Protein AF-0000000079072707 (afdb_homodimer)

pLDDT: mean 87.89, std 6.89, range [56.75, 96.81]

Secondary structure (DSSP, 8-state):
-GGG--HHHHHHHHHHHHHHHHHHHHHHHHHHHHHHHHHHT-HHHHHHHHHHHHHHHHHHHHHHHHHHHHHHHHHHHHHHHHHHHHHTBGGG---GGGHHHHHHIIIIIHHHIIIIIIHHHHHHHHHHHHHHHHHHHHHHH-HHHHHHHHHHHHHHHTHHHHHHHHHHHHHHHHHHHHHHHHHHHHHHHHTHHHHHHTT-HHHHHHHHHHHHHHHHHHHHHHHHHHHHHHHHHHIIIIITTHHHHHHHHHHHHTTSS-HHHHHHHHHHHHHHHHHHHHHHHHHHHHHHTHHHHHHHHH--B---------PPP-EEEEEEEEE-SBTTB-SEEEEEEEEETT-EEEEEE-TTSSHHHHHHHHTTSS--SEEEEEETTEEPPGGGEEEE-SS----SSBHHHHHHTT----HHHHHHHHHHTT-HHHHHHH-TTPBP-GGGTTS-HHHHHHHHHHHHHHTT-SEEEEESTTTTS-HHHHHHHHHHHHSSSSEEEEE-S---HHHHTT-SEEEEEETTEEEE--/-GGG--HHHHHHHHHHHHHHHHHHHHHHHHHHHHHHHHHHT-HHHHHHHHHHHHHHHHHHHHHHHHHHHHHHHHHHHHHHHHHHHHHTBGGG---GGGHHHHHHIIIIIHHHIIIIIIHHHHHHHHHHHHHHHHHHHHHHH-HHHHHHHHHHHHHHHTHHHHHHHHHHHHHHHHHHHHHHHHHHHHHHHHTHHHHHHTT-HHHHHHHHHHHHHHHHHHHHHHHHHHHHHHHHHHIIIIITTHHHHHHHHHHHHTTSS-HHHHHHHHHHHHHHHHHHHHHHHHHHHHHHTHHHHHHHHH--B---------PPP-EEEEEEEEE-SBTTB-SEEEEEEEEETT-EEEEEE-TTSSHHHHHHHHTTSS--SEEEEEETTEE--GGGEEEE-SS----SSBHHHHHHTT----HHHHHHHHHHTT-HHHHHHH-TTPBP-GGGTTS-HHHHHHHHHHHHHHTT-SEEEEESTTTTS-HHHHHHHHHHHHSSSSEEEEE-S---HHHHTT-SEEEEEETTEEEE--

Nearest PDB structures (foldseek):
  6v9z-assembly1_B  TM=8.420E-01  e=4.412E-26  Acetivibrio thermocellus ATCC 27405
  8t4h-assembly1_B  TM=8.560E-01  e=9.819E-24  Homo sapiens
  8vpb-assembly1_B  TM=8.560E-01  e=1.028E-23  Acetivibrio thermocellus ATCC 27405
  8vp5-assembly1_B  TM=8.316E-01  e=8.966E-24  Acetivibrio thermocellus ATCC 27405
  8vp1-assembly1_B  TM=7.054E-01  e=1.848E-20  Acetivibrio thermocellus ATCC 27405

Foldseek 3Di:
DVVLFDPVLVVVLLVLLLLLLCLLLLVLLLQLVQVVCVVVVDPVVNVVSVVVSVVVNVVSVVSVVVSVVSLVVRLVSSLVSLVVQCVQWCLVVDDPVCVVVSVCLNPPLSVLCSPQPSSLVSVLSSLVSNLVSLLVLLVVQPVVLLVVLQVLLVVLLCLCVVLVVVLVVLVVQLVVLVVVLVVLVVVCVVCVVVCVVVVPVVVSVVVSVVSVVSNVVSVVVSVVSVVVSVVSSCCSLPVCSVVSVVVLVVCCVVPVGPPSSSSSSSSSSNVNSVSSVSNVSSVVSNVVSVVSVVVSVPIGGDDDDPPDDPDDFAKKWWAQFWADPDPVDILAGGEIDIFGFQAFEEEEEDPPSCPVVVVCCQLVVDPTPDTAMDTVNHHHDNLLEAEQEQQFDADQFFLLCLQQVPDDDDPVLLQVLLVLLPCNVVCVVQNRGHTQHPSNPVDDLLSRRSSSSSNCVSSVHAEYEYEQNCVPDDPVSSVVNLCSVLVDSHHYYYYHDDDDPVSVVSGPWYWYRDNNYIHTPD/DVVLFDPVLVVVLLVLLLLLLCLLLLVLLLQLVQVVCVVVVDPVVNVVSVVVSVVVNVVSVVSVVVSVVSLVVRLVSSLVSLVVQCVQWCLVVDDPVCVVVSVCLNPPLSVLCSPQPSSLVSVLSSLVSNLVSLLVLLVVQPVVLLVVLQVLLVVLLCLCVVLVVVLVVLVVQLVVLVVVLVVLVVVCVVCVVVCVVVVPVVVSVVVSVVSVVSNVVSVVVSVVSVVVSVVSSCCSNPVCSVVSLVVLVVCVVVPVGPPSSSSSSSSSSNSNSVSSVSNVSSVVSNVVSVVSVVVSVPIGGDDDDPPDDQDDFAKKWWAQFWADPDPVDILAGGEIDIFGFQAFEEEEEDPPSCPVVVVCCQLVVDPTPDTAMDTVNHHHDNLLEAEQEQQFDADQFFLLCLQQVPPDDDPVLLQVLLVLLPCNVVCVVQNRHHTQHPSNPVDDLLSRRSSSSSNCSSSVHAEYEYEQNCVVDDPVSSVVNLCSVLVDSHHYYYYHDDDDPVSVVSGPWYWYRDNNYIHTPD

Solvent-accessible surface area (backbone atoms only — not comparable to full-atom values): 53020 Å² total; per-residue (Å²): 119,69,89,39,54,59,64,70,50,48,52,52,28,50,52,29,23,44,59,38,11,45,48,57,29,48,51,39,51,51,55,18,49,52,47,44,42,51,73,64,63,44,66,70,60,41,56,52,49,41,51,54,51,29,54,53,39,42,52,44,43,52,41,41,35,51,25,49,44,39,43,40,50,41,51,32,50,29,51,48,45,48,55,54,47,43,69,46,17,48,63,42,71,51,54,83,85,44,44,63,57,53,50,45,38,65,59,50,50,47,47,42,37,45,59,34,36,58,50,35,52,48,50,48,49,16,49,51,38,24,45,56,40,28,51,49,55,15,45,73,56,36,55,69,62,36,50,48,39,47,57,47,37,55,58,25,68,50,43,56,66,72,46,42,64,60,41,50,54,31,48,50,50,21,51,52,32,41,47,53,39,48,54,50,49,49,40,46,37,75,34,32,67,58,36,59,35,68,67,32,52,69,54,49,47,54,56,44,46,54,43,44,50,49,22,37,49,31,44,37,53,28,52,42,50,49,39,50,40,50,36,54,28,44,42,36,50,62,21,52,44,43,53,50,50,46,54,48,44,51,34,35,59,73,62,76,41,52,69,27,36,47,47,27,28,54,56,26,44,58,50,49,46,51,46,54,52,48,50,52,52,44,51,50,38,34,57,69,32,43,67,56,52,52,52,63,67,65,51,46,73,55,80,74,72,72,88,65,77,86,73,85,76,53,38,38,39,35,44,47,26,22,33,45,96,42,95,89,48,63,39,32,49,59,28,63,48,78,46,50,69,53,37,28,36,39,39,35,60,57,87,87,40,35,67,70,57,50,52,34,37,72,49,51,77,38,81,57,78,36,56,52,56,28,39,69,84,32,74,57,57,48,62,44,47,29,68,37,44,58,69,64,78,55,47,64,37,28,45,48,40,58,47,44,59,75,54,91,72,57,67,67,54,53,53,51,21,31,43,65,37,66,38,49,67,56,40,73,72,58,40,53,75,32,70,36,39,65,78,33,69,84,45,53,77,65,53,46,50,27,46,42,46,14,26,33,54,59,68,61,40,51,31,39,38,29,46,38,53,47,72,88,45,56,71,69,61,29,51,53,52,48,51,47,56,67,70,38,80,38,17,32,41,34,38,54,86,83,71,53,76,75,62,53,68,69,40,68,32,33,35,34,40,53,93,22,28,71,42,79,72,81,119,67,87,40,54,58,65,70,50,48,52,52,28,51,54,29,23,44,59,38,11,44,48,56,28,48,50,38,50,51,55,17,49,52,48,44,41,50,74,64,62,44,66,71,61,42,56,53,50,41,50,53,51,28,53,52,40,41,53,44,43,51,42,40,34,51,26,48,46,39,43,40,50,41,50,32,50,29,52,46,45,48,55,53,48,43,68,46,17,49,64,41,71,52,55,82,84,43,44,63,56,53,50,43,38,64,61,49,50,46,47,43,38,44,59,33,35,58,51,35,52,48,50,49,50,16,46,50,39,26,44,55,42,28,51,50,54,16,46,74,56,35,54,70,60,38,50,49,38,49,55,47,37,54,59,26,68,50,43,58,66,73,46,43,62,60,41,50,53,30,47,50,50,20,52,53,31,43,48,52,38,52,52,51,49,51,39,44,38,74,33,30,67,60,35,59,34,67,68,32,51,70,55,50,47,55,58,45,47,55,42,44,49,50,22,36,50,32,44,34,54,29,52,43,52,49,39,51,42,50,36,54,26,44,43,35,49,62,21,51,45,44,53,50,50,45,54,47,44,52,35,35,60,72,63,78,41,53,69,26,36,46,49,27,29,54,56,27,43,59,50,50,46,52,46,53,52,47,50,50,50,44,52,51,36,34,57,69,33,44,67,55,50,50,53,61,67,64,51,46,74,56,81,75,72,71,90,64,76,85,74,86,76,52,37,38,40,34,45,47,28,23,33,44,96,42,94,87,49,64,41,32,49,59,30,65,48,78,45,49,69,53,37,28,36,38,39,34,60,59,89,86,41,37,67,69,57,51,52,34,37,72,48,51,77,37,80,58,77,36,57,50,56,28,37,69,84,33,74,58,58,49,61,45,48,28,68,37,43,58,70,68,78,54,47,64,37,29,47,46,41,58,48,45,58,75,55,90,72,57,68,67,53,52,52,49,20,31,43,66,38,66,38,48,67,56,42,73,71,59,40,53,76,33,70,36,40,65,79,34,69,84,44,52,76,66,54,45,50,26,46,41,45,14,25,33,53,58,68,61,39,51,31,39,38,29,47,38,53,45,72,88,46,56,72,68,60,30,49,53,53,47,51,46,56,68,70,38,81,39,16,33,42,33,37,55,87,83,73,52,75,75,61,53,68,68,40,68,33,35,34,34,40,52,92,22,28,72,41,80,73,81

Radius of gyration: 37.36 Å; Cα contacts (8 Å, |Δi|>4): 1567; chains: 2; bounding box: 76×110×75 Å

Sequence (1044 aa):
MKKFIDLKWFSLSIILSCLSGLSLSFSTWSYSEIFALITGKSIPNTVRMIIVITVLQILLVIVEYLNNRVINRNVALFNQEVREYLMQTDFVKTGEKEISNRISFINNDLNLIEEKYFRQLFSLVSTVVKIVGIVTIALINSVVLTLVFVAFASLSSLIPSLFSKKTANQSSNWSKSTGSYVTFMSDLLKNINTVLNYNVLSLFVKKGSKVIKNSVENKRERDDTIAKSDFYVDLLAYSLDFLPIGIGIIMVIQGHIALASFVAVQYSSAWIVNSFFSINSIRNQIAATKPMTAKLLSFKPLTTKQDEAPVKFKQLNMYNVTFGYQADSPVLNNVSLCVNKGDKILLTGKSGEGKSTLLKVLMGKLSPQKGRVLVNDQAVETQIFSEVQQSSQIFNVTLRFNLTLGKQFDQKQIVAAAQQAGLTNYLQKHGLDTVIEENGHNLSGGERKRIELARAFLFQREILVVDEGTASLDPQTAEQIHNVFLNSPLTVIEIDHHISSTTMKKFTHHFDLENGKLVNIFMKKFIDLKWFSLSIILSCLSGLSLSFSTWSYSEIFALITGKSIPNTVRMIIVITVLQILLVIVEYLNNRVINRNVALFNQEVREYLMQTDFVKTGEKEISNRISFINNDLNLIEEKYFRQLFSLVSTVVKIVGIVTIALINSVVLTLVFVAFASLSSLIPSLFSKKTANQSSNWSKSTGSYVTFMSDLLKNINTVLNYNVLSLFVKKGSKVIKNSVENKRERDDTIAKSDFYVDLLAYSLDFLPIGIGIIMVIQGHIALASFVAVQYSSAWIVNSFFSINSIRNQIAATKPMTAKLLSFKPLTTKQDEAPVKFKQLNMYNVTFGYQADSPVLNNVSLCVNKGDKILLTGKSGEGKSTLLKVLMGKLSPQKGRVLVNDQAVETQIFSEVQQSSQIFNVTLRFNLTLGKQFDQKQIVAAAQQAGLTNYLQKHGLDTVIEENGHNLSGGERKRIELARAFLFQREILVVDEGTASLDPQTAEQIHNVFLNSPLTVIEIDHHISSTTMKKFTHHFDLENGKLVNIF

Structure (mmCIF, N/CA/C/O backbone):
data_AF-0000000079072707-model_v1
#
loop_
_entity.id
_entity.type
_entity.pdbx_description
1 polymer 'ABC transporter ATP-binding protein'
#
loop_
_atom_site.group_PDB
_atom_site.id
_atom_site.type_symbol
_atom_site.label_atom_id
_atom_site.label_alt_id
_atom_site.label_comp_id
_atom_site.label_asym_id
_atom_site.label_entity_id
_atom_site.label_seq_id
_atom_site.pdbx_PDB_ins_code
_atom_site.Cartn_x
_atom_site.Cartn_y
_atom_site.Cartn_z
_atom_site.occupancy
_atom_site.B_iso_or_equiv
_atom_site.auth_seq_id
_atom_site.auth_comp_id
_atom_site.auth_asym_id
_atom_site.auth_atom_id
_atom_site.pdbx_PDB_model_num
ATOM 1 N N . MET A 1 1 ? -20.938 -12.906 7.215 1 80.88 1 MET A N 1
ATOM 2 C CA . MET A 1 1 ? -20.656 -12.523 5.836 1 80.88 1 MET A CA 1
ATOM 3 C C . MET A 1 1 ? -21.797 -12.906 4.91 1 80.88 1 MET A C 1
ATOM 5 O O . MET A 1 1 ? -21.875 -12.422 3.781 1 80.88 1 MET A O 1
ATOM 9 N N . LYS A 1 2 ? -22.812 -13.727 5.438 1 83.31 2 LYS A N 1
ATOM 10 C CA . LYS A 1 2 ? -23.953 -14.234 4.676 1 83.31 2 LYS A CA 1
ATOM 11 C C . LYS A 1 2 ? -24.875 -13.102 4.262 1 83.31 2 LYS A C 1
ATOM 13 O O . LYS A 1 2 ? -25.531 -13.172 3.217 1 83.31 2 LYS A O 1
ATOM 18 N N . LYS A 1 3 ? -24.906 -12.055 5.027 1 86.44 3 LYS A N 1
ATOM 19 C CA . LYS A 1 3 ? -25.812 -10.945 4.75 1 86.44 3 LYS A CA 1
ATOM 20 C C . LYS A 1 3 ? -25.438 -10.234 3.457 1 86.44 3 LYS A C 1
ATOM 22 O O . LYS A 1 3 ? -26.266 -9.562 2.84 1 86.44 3 LYS A O 1
ATOM 27 N N . PHE A 1 4 ? -24.203 -10.445 3.031 1 91.12 4 PHE A N 1
ATOM 28 C CA . PHE A 1 4 ? -23.734 -9.703 1.868 1 91.12 4 PHE A CA 1
ATOM 29 C C . PHE A 1 4 ? -23.781 -10.57 0.617 1 91.12 4 PHE A C 1
ATOM 31 O O . PHE A 1 4 ? -23.375 -10.141 -0.462 1 91.12 4 PHE A O 1
ATOM 38 N N . ILE A 1 5 ? -24.281 -11.781 0.823 1 91.5 5 ILE A N 1
ATOM 39 C CA . ILE A 1 5 ? -24.234 -12.75 -0.272 1 91.5 5 ILE A CA 1
ATOM 40 C C . ILE A 1 5 ? -25.594 -12.836 -0.944 1 91.5 5 ILE A C 1
ATOM 42 O O . ILE A 1 5 ? -26.625 -12.914 -0.267 1 91.5 5 ILE A O 1
ATOM 46 N N . ASP A 1 6 ? -25.578 -12.727 -2.279 1 90.81 6 ASP A N 1
ATOM 47 C CA . ASP A 1 6 ? -26.781 -12.992 -3.064 1 90.81 6 ASP A CA 1
ATOM 48 C C . ASP A 1 6 ? -27 -14.5 -3.232 1 90.81 6 ASP A C 1
ATOM 50 O O . ASP A 1 6 ? -26.219 -15.18 -3.896 1 90.81 6 ASP A O 1
ATOM 54 N N . LEU A 1 7 ? -28.062 -15.031 -2.834 1 90.69 7 LEU A N 1
ATOM 55 C CA . LEU A 1 7 ? -28.297 -16.469 -2.748 1 90.69 7 LEU A CA 1
ATOM 56 C C . LEU A 1 7 ? -28.438 -17.078 -4.141 1 90.69 7 LEU A C 1
ATOM 58 O O . LEU A 1 7 ? -27.953 -18.188 -4.383 1 90.69 7 LEU A O 1
ATOM 62 N N . LYS A 1 8 ? -29.109 -16.391 -5.02 1 92.38 8 LYS A N 1
ATOM 63 C CA . LYS A 1 8 ? -29.328 -16.922 -6.363 1 92.38 8 LYS A CA 1
ATOM 64 C C . LYS A 1 8 ? -28 -17.125 -7.098 1 92.38 8 LYS A C 1
ATOM 66 O O . LYS A 1 8 ? -27.688 -18.234 -7.543 1 92.38 8 LYS A O 1
ATOM 71 N N . TRP A 1 9 ? -27.219 -16.125 -7.137 1 92.25 9 TRP A N 1
ATOM 72 C CA . TRP A 1 9 ? -25.953 -16.188 -7.863 1 92.25 9 TRP A CA 1
ATOM 73 C C . TRP A 1 9 ? -24.938 -17.047 -7.109 1 92.25 9 TRP A C 1
ATOM 75 O O . TRP A 1 9 ? -24.109 -17.703 -7.723 1 92.25 9 TRP A O 1
ATOM 85 N N . PHE A 1 10 ? -25.047 -17.078 -5.816 1 94.19 10 PHE A N 1
ATOM 86 C CA . PHE A 1 10 ? -24.141 -17.891 -5 1 94.19 10 PHE A CA 1
ATOM 87 C C . PHE A 1 10 ? -24.391 -19.375 -5.238 1 94.19 10 PHE A C 1
ATOM 89 O O . PHE A 1 10 ? -23.453 -20.141 -5.43 1 94.19 10 PHE A O 1
ATOM 96 N N . SER A 1 11 ? -25.656 -19.75 -5.277 1 95.06 11 SER A N 1
ATOM 97 C CA . SER A 1 11 ? -26 -21.156 -5.508 1 95.06 11 SER A CA 1
ATOM 98 C C . SER A 1 11 ? -25.594 -21.594 -6.91 1 95.06 11 SER A C 1
ATOM 100 O O . SER A 1 11 ? -25.094 -22.719 -7.094 1 95.06 11 SER A O 1
ATOM 102 N N . LEU A 1 12 ? -25.797 -20.719 -7.844 1 95.38 12 LEU A N 1
ATOM 103 C CA . LEU A 1 12 ? -25.406 -21.047 -9.211 1 95.38 12 LEU A CA 1
ATOM 104 C C . LEU A 1 12 ? -23.891 -21.203 -9.312 1 95.38 12 LEU A C 1
ATOM 106 O O . LEU A 1 12 ? -23.406 -22.078 -10.039 1 95.38 12 LEU A O 1
ATOM 110 N N . SER A 1 13 ? -23.188 -20.422 -8.609 1 95 13 SER A N 1
ATOM 111 C CA . SER A 1 13 ? -21.734 -20.516 -8.617 1 95 13 SER A CA 1
ATOM 112 C C . SER A 1 13 ? -21.266 -21.812 -7.969 1 95 13 SER A C 1
ATOM 114 O O . SER A 1 13 ? -20.281 -22.422 -8.414 1 95 13 SER A O 1
ATOM 116 N N . ILE A 1 14 ? -21.922 -22.234 -6.969 1 95.25 14 ILE A N 1
ATOM 117 C CA . ILE A 1 14 ? -21.562 -23.484 -6.297 1 95.25 14 ILE A CA 1
ATOM 118 C C . ILE A 1 14 ? -21.781 -24.656 -7.246 1 95.25 14 ILE A C 1
ATOM 120 O O . ILE A 1 14 ? -20.922 -25.531 -7.367 1 95.25 14 ILE A O 1
ATOM 124 N N . ILE A 1 15 ? -22.875 -24.625 -7.965 1 95.81 15 ILE A N 1
ATOM 125 C CA . ILE A 1 15 ? -23.203 -25.703 -8.891 1 95.81 15 ILE A CA 1
ATOM 126 C C . ILE A 1 15 ? -22.188 -25.734 -10.031 1 95.81 15 ILE A C 1
ATOM 128 O O . ILE A 1 15 ? -21.656 -26.797 -10.359 1 95.81 15 ILE A O 1
ATOM 132 N N . LEU A 1 16 ? -21.906 -24.625 -10.523 1 95.38 16 LEU A N 1
ATOM 133 C CA . LEU A 1 16 ? -20.969 -24.547 -11.633 1 95.38 16 LEU A CA 1
ATOM 134 C C . LEU A 1 16 ? -19.562 -24.891 -11.164 1 95.38 16 LEU A C 1
ATOM 136 O O . LEU A 1 16 ? -18.766 -25.469 -11.922 1 95.38 16 LEU A O 1
ATOM 140 N N . SER A 1 17 ? -19.281 -24.578 -9.969 1 94.25 17 SER A N 1
ATOM 141 C CA . SER A 1 17 ? -17.969 -24.922 -9.422 1 94.25 17 SER A CA 1
ATOM 142 C C . SER A 1 17 ? -17.828 -26.422 -9.227 1 94.25 17 SER A C 1
ATOM 144 O O . SER A 1 17 ? -16.766 -26.984 -9.453 1 94.25 17 SER A O 1
ATOM 146 N N . CYS A 1 18 ? -18.859 -27.047 -8.844 1 94.75 18 CYS A N 1
ATOM 147 C CA . CYS A 1 18 ? -18.859 -28.5 -8.727 1 94.75 18 CYS A CA 1
ATOM 148 C C . CYS A 1 18 ? -18.672 -29.156 -10.086 1 94.75 18 CYS A C 1
ATOM 150 O O . CYS A 1 18 ? -17.875 -30.094 -10.227 1 94.75 18 CYS A O 1
ATOM 152 N N . LEU A 1 19 ? -19.344 -28.641 -11.055 1 94.06 19 LEU A N 1
ATOM 153 C CA . LEU A 1 19 ? -19.234 -29.188 -12.406 1 94.06 19 LEU A CA 1
ATOM 154 C C . LEU A 1 19 ? -17.828 -28.953 -12.969 1 94.06 19 LEU A C 1
ATOM 156 O O . LEU A 1 19 ? -17.281 -29.812 -13.656 1 94.06 19 LEU A O 1
ATOM 160 N N . SER A 1 20 ? -17.344 -27.828 -12.664 1 91.81 20 SER A N 1
ATOM 161 C CA . SER A 1 20 ? -15.992 -27.516 -13.133 1 91.81 20 SER A CA 1
ATOM 162 C C . SER A 1 20 ? -14.953 -28.391 -12.461 1 91.81 20 SER A C 1
ATOM 164 O O . SER A 1 20 ? -13.891 -28.656 -13.039 1 91.81 20 SER A O 1
ATOM 166 N N . GLY A 1 21 ? -15.242 -28.797 -11.211 1 90.31 21 GLY A N 1
ATOM 167 C CA . GLY A 1 21 ? -14.336 -29.688 -10.5 1 90.31 21 GLY A CA 1
ATOM 168 C C . GLY A 1 21 ? -14.195 -31.047 -11.156 1 90.31 21 GLY A C 1
ATOM 169 O O . GLY A 1 21 ? -13.203 -31.75 -10.938 1 90.31 21 GLY A O 1
ATOM 170 N N . LEU A 1 22 ? -15.055 -31.391 -12.062 1 91.56 22 LEU A N 1
ATOM 171 C CA . LEU A 1 22 ? -15.039 -32.688 -12.727 1 91.56 22 LEU A CA 1
ATOM 172 C C . LEU A 1 22 ? -14.062 -32.688 -13.898 1 91.56 22 LEU A C 1
ATOM 174 O O . LEU A 1 22 ? -13.773 -33.75 -14.461 1 91.56 22 LEU A O 1
ATOM 178 N N . SER A 1 23 ? -13.586 -31.516 -14.164 1 89.06 23 SER A N 1
ATOM 179 C CA . SER A 1 23 ? -12.688 -31.406 -15.312 1 89.06 23 SER A CA 1
ATOM 180 C C . SER A 1 23 ? -11.414 -32.219 -15.094 1 89.06 23 SER A C 1
ATOM 182 O O . SER A 1 23 ? -10.906 -32.844 -16.016 1 89.06 23 SER A O 1
ATOM 184 N N . LEU A 1 24 ? -10.938 -32.219 -13.906 1 86.88 24 LEU A N 1
ATOM 185 C CA . LEU A 1 24 ? -9.695 -32.969 -13.625 1 86.88 24 LEU A CA 1
ATOM 186 C C . LEU A 1 24 ? -9.922 -34.469 -13.68 1 86.88 24 LEU A C 1
ATOM 188 O O . LEU A 1 24 ? -9.086 -35.188 -14.211 1 86.88 24 LEU A O 1
ATOM 192 N N . SER A 1 25 ? -11.016 -34.906 -13.125 1 88.44 25 SER A N 1
ATOM 193 C CA . SER A 1 25 ? -11.367 -36.344 -13.203 1 88.44 25 SER A CA 1
ATOM 194 C C . SER A 1 25 ? -11.523 -36.781 -14.648 1 88.44 25 SER A C 1
ATOM 196 O O . SER A 1 25 ? -11.078 -37.875 -15.016 1 88.44 25 SER A O 1
ATOM 198 N N . PHE A 1 26 ? -12.109 -35.969 -15.375 1 90.06 26 PHE A N 1
ATOM 199 C CA . PHE A 1 26 ? -12.297 -36.281 -16.781 1 90.06 26 PHE A CA 1
ATOM 200 C C . PHE A 1 26 ? -10.953 -36.344 -17.5 1 90.06 26 PHE A C 1
ATOM 202 O O . PHE A 1 26 ? -10.727 -37.219 -18.328 1 90.06 26 PHE A O 1
ATOM 209 N N . SER A 1 27 ? -10.094 -35.438 -17.203 1 86.81 27 SER A N 1
ATOM 210 C CA . SER A 1 27 ? -8.773 -35.438 -17.828 1 86.81 27 SER A CA 1
ATOM 211 C C . SER A 1 27 ? -7.988 -36.688 -17.469 1 86.81 27 SER A C 1
ATOM 213 O O . SER A 1 27 ? -7.32 -37.281 -18.312 1 86.81 27 SER A O 1
ATOM 215 N N . THR A 1 28 ? -8.078 -37.062 -16.25 1 85.62 28 THR A N 1
ATOM 216 C CA . THR A 1 28 ? -7.391 -38.281 -15.805 1 85.62 28 THR A CA 1
ATOM 217 C C . THR A 1 28 ? -7.953 -39.5 -16.5 1 85.62 28 THR A C 1
ATOM 219 O O . THR A 1 28 ? -7.199 -40.344 -16.984 1 85.62 28 THR A O 1
ATOM 222 N N . TRP A 1 29 ? -9.234 -39.531 -16.562 1 87.38 29 TRP A N 1
ATOM 223 C CA . TRP A 1 29 ? -9.891 -40.656 -17.219 1 87.38 29 TRP A CA 1
ATOM 224 C C . TRP A 1 29 ? -9.539 -40.688 -18.703 1 87.38 29 TRP A C 1
ATOM 226 O O . TRP A 1 29 ? -9.258 -41.75 -19.266 1 87.38 29 TRP A O 1
ATOM 236 N N . SER A 1 30 ? -9.586 -39.562 -19.344 1 89.25 30 SER A N 1
ATOM 237 C CA . SER A 1 30 ? -9.281 -39.469 -20.766 1 89.25 30 SER A CA 1
ATOM 238 C C . SER A 1 30 ? -7.855 -39.938 -21.047 1 89.25 30 SER A C 1
ATOM 240 O O . SER A 1 30 ? -7.613 -40.625 -22.047 1 89.25 30 SER A O 1
ATOM 242 N N . TYR A 1 31 ? -6.949 -39.562 -20.156 1 85.25 31 TYR A N 1
ATOM 243 C CA . TYR A 1 31 ? -5.559 -39.969 -20.328 1 85.25 31 TYR A CA 1
ATOM 244 C C . TYR A 1 31 ? -5.41 -41.5 -20.219 1 85.25 31 TYR A C 1
ATOM 246 O O . TYR A 1 31 ? -4.656 -42.094 -20.969 1 85.25 31 TYR A O 1
ATOM 254 N N . SER A 1 32 ? -6.086 -42.094 -19.297 1 86.31 32 SER A N 1
ATOM 255 C CA . SER A 1 32 ? -6.051 -43.531 -19.141 1 86.31 32 SER A CA 1
ATOM 256 C C . SER A 1 32 ? -6.648 -44.219 -20.359 1 86.31 32 SER A C 1
ATOM 258 O O . SER A 1 32 ? -6.133 -45.25 -20.797 1 86.31 32 SER A O 1
ATOM 260 N N . GLU A 1 33 ? -7.703 -43.625 -20.859 1 86.5 33 GLU A N 1
ATOM 261 C CA . GLU A 1 33 ? -8.391 -44.219 -22 1 86.5 33 GLU A CA 1
ATOM 262 C C . GLU A 1 33 ? -7.512 -44.188 -23.234 1 86.5 33 GLU A C 1
ATOM 264 O O . GLU A 1 33 ? -7.598 -45.094 -24.078 1 86.5 33 GLU A O 1
ATOM 269 N N . ILE A 1 34 ? -6.691 -43.25 -23.328 1 85.06 34 ILE A N 1
ATOM 270 C CA . ILE A 1 34 ? -5.773 -43.125 -24.453 1 85.06 34 ILE A CA 1
ATOM 271 C C . ILE A 1 34 ? -4.855 -44.344 -24.516 1 85.06 34 ILE A C 1
ATOM 273 O O . ILE A 1 34 ? -4.629 -44.906 -25.578 1 85.06 34 ILE A O 1
ATOM 277 N N . PHE A 1 35 ? -4.398 -44.812 -23.422 1 84.12 35 PHE A N 1
ATOM 278 C CA . PHE A 1 35 ? -3.477 -45.938 -23.375 1 84.12 35 PHE A CA 1
ATOM 279 C C . PHE A 1 35 ? -4.219 -47.25 -23.562 1 84.12 35 PHE A C 1
ATOM 281 O O . PHE A 1 35 ? -3.66 -48.219 -24.094 1 84.12 35 PHE A O 1
ATOM 288 N N . ALA A 1 36 ? -5.43 -47.219 -23.203 1 85.38 36 ALA A N 1
ATOM 289 C CA . ALA A 1 36 ? -6.25 -48.406 -23.484 1 85.38 36 ALA A CA 1
ATOM 290 C C . ALA A 1 36 ? -6.477 -48.562 -24.984 1 85.38 36 ALA A C 1
ATOM 292 O O . ALA A 1 36 ? -6.512 -49.688 -25.484 1 85.38 36 ALA A O 1
ATOM 293 N N . LEU A 1 37 ? -6.586 -47.438 -25.625 1 87.31 37 LEU A N 1
ATOM 294 C CA . LEU A 1 37 ? -6.789 -47.469 -27.078 1 87.31 37 LEU A CA 1
ATOM 295 C C . LEU A 1 37 ? -5.543 -47.969 -27.781 1 87.31 37 LEU A C 1
ATOM 297 O O . LEU A 1 37 ? -5.645 -48.688 -28.797 1 87.31 37 LEU A O 1
ATOM 301 N N . ILE A 1 38 ? -4.406 -47.688 -27.25 1 84.88 38 ILE A N 1
ATOM 302 C CA . ILE A 1 38 ? -3.148 -48.125 -27.844 1 84.88 38 ILE A CA 1
ATOM 303 C C . ILE A 1 38 ? -3.051 -49.656 -27.75 1 84.88 38 ILE A C 1
ATOM 305 O O . ILE A 1 38 ? -2.617 -50.312 -28.688 1 84.88 38 ILE A O 1
ATOM 309 N N . THR A 1 39 ? -3.486 -50.188 -26.656 1 80 39 THR A N 1
ATOM 310 C CA . THR A 1 39 ? -3.43 -51.625 -26.453 1 80 39 THR A CA 1
ATOM 311 C C . THR A 1 39 ? -4.473 -52.344 -27.312 1 80 39 THR A C 1
ATOM 313 O O . THR A 1 39 ? -4.254 -53.469 -27.766 1 80 39 THR A O 1
ATOM 316 N N . GLY A 1 40 ? -5.59 -51.719 -27.562 1 81.44 40 GLY A N 1
ATOM 317 C CA . GLY A 1 40 ? -6.656 -52.312 -28.344 1 81.44 40 GLY A CA 1
ATOM 318 C C . GLY A 1 40 ? -6.367 -52.344 -29.828 1 81.44 40 GLY A C 1
ATOM 319 O O . GLY A 1 40 ? -6.898 -53.188 -30.562 1 81.44 40 GLY A O 1
ATOM 320 N N . LYS A 1 41 ? -5.566 -51.625 -30.422 1 85.12 41 LYS A N 1
ATOM 321 C CA . LYS A 1 41 ? -5.039 -51.562 -31.781 1 85.12 41 LYS A CA 1
ATOM 322 C C . LYS A 1 41 ? -6.16 -51.375 -32.812 1 85.12 41 LYS A C 1
ATOM 324 O O . LYS A 1 41 ? -6.129 -51.969 -33.875 1 85.12 41 LYS A O 1
ATOM 329 N N . SER A 1 42 ? -7.281 -50.656 -32.406 1 89.25 42 SER A N 1
ATOM 330 C CA . SER A 1 42 ? -8.359 -50.344 -33.344 1 89.25 42 SER A CA 1
ATOM 331 C C . SER A 1 42 ? -8.375 -48.875 -33.719 1 89.25 42 SER A C 1
ATOM 333 O O . SER A 1 42 ? -8.641 -48.031 -32.906 1 89.25 42 SER A O 1
ATOM 335 N N . ILE A 1 43 ? -8.172 -48.594 -35.062 1 90.38 43 ILE A N 1
ATOM 336 C CA . ILE A 1 43 ? -8.055 -47.25 -35.531 1 90.38 43 ILE A CA 1
ATOM 337 C C . ILE A 1 43 ? -9.43 -46.562 -35.5 1 90.38 43 ILE A C 1
ATOM 339 O O . ILE A 1 43 ? -9.578 -45.438 -35 1 90.38 43 ILE A O 1
ATOM 343 N N . PRO A 1 44 ? -10.508 -47.25 -35.969 1 90.5 44 PRO A N 1
ATOM 344 C CA . PRO A 1 44 ? -11.812 -46.594 -35.938 1 90.5 44 PRO A CA 1
ATOM 345 C C . PRO A 1 44 ? -12.289 -46.281 -34.531 1 90.5 44 PRO A C 1
ATOM 347 O O . PRO A 1 44 ? -12.883 -45.219 -34.312 1 90.5 44 PRO A O 1
ATOM 350 N N . ASN A 1 45 ? -12.023 -47.156 -33.656 1 90.94 45 ASN A N 1
ATOM 351 C CA . ASN A 1 45 ? -12.398 -46.875 -32.281 1 90.94 45 ASN A CA 1
ATOM 352 C C . ASN A 1 45 ? -11.594 -45.75 -31.672 1 90.94 45 ASN A C 1
ATOM 354 O O . ASN A 1 45 ? -12.102 -44.969 -30.844 1 90.94 45 ASN A O 1
ATOM 358 N N . THR A 1 46 ? -10.375 -45.656 -32.156 1 92 46 THR A N 1
ATOM 359 C CA . THR A 1 46 ? -9.523 -44.594 -31.672 1 92 46 THR A CA 1
ATOM 360 C C . THR A 1 46 ? -10.055 -43.219 -32.156 1 92 46 THR A C 1
ATOM 362 O O . THR A 1 46 ? -10.164 -42.281 -31.359 1 92 46 THR A O 1
ATOM 365 N N . VAL A 1 47 ? -10.453 -43.125 -33.375 1 92.19 47 VAL A N 1
ATOM 366 C CA . VAL A 1 47 ? -10.961 -41.844 -33.938 1 92.19 47 VAL A CA 1
ATOM 367 C C . VAL A 1 47 ? -12.266 -41.469 -33.25 1 92.19 47 VAL A C 1
ATOM 369 O O . VAL A 1 47 ? -12.469 -40.312 -32.844 1 92.19 47 VAL A O 1
ATOM 372 N N . ARG A 1 48 ? -13.125 -42.438 -33.031 1 92.38 48 ARG A N 1
ATOM 373 C CA . ARG A 1 48 ? -14.406 -42.188 -32.406 1 92.38 48 ARG A CA 1
ATOM 374 C C . ARG A 1 48 ? -14.211 -41.719 -30.969 1 92.38 48 ARG A C 1
ATOM 376 O O . ARG A 1 48 ? -14.836 -40.719 -30.547 1 92.38 48 ARG A O 1
ATOM 383 N N . MET A 1 49 ? -13.359 -42.344 -30.219 1 92.06 49 MET A N 1
ATOM 384 C CA . MET A 1 49 ? -13.148 -42 -28.812 1 92.06 49 MET A CA 1
ATOM 385 C C . MET A 1 49 ? -12.484 -40.656 -28.672 1 92.06 49 MET A C 1
ATOM 387 O O . MET A 1 49 ? -12.797 -39.906 -27.75 1 92.06 49 MET A O 1
ATOM 391 N N . ILE A 1 50 ? -11.609 -40.344 -29.547 1 92.38 50 ILE A N 1
ATOM 392 C CA . ILE A 1 50 ? -10.93 -39.031 -29.484 1 92.38 50 ILE A CA 1
ATOM 393 C C . ILE A 1 50 ? -11.938 -37.906 -29.75 1 92.38 50 ILE A C 1
ATOM 395 O O . ILE A 1 50 ? -11.883 -36.875 -29.109 1 92.38 50 ILE A O 1
ATOM 399 N N . ILE A 1 51 ? -12.82 -38.156 -30.672 1 92.81 51 ILE A N 1
ATOM 400 C CA . ILE A 1 51 ? -13.844 -37.156 -30.969 1 92.81 51 ILE A CA 1
ATOM 401 C C . ILE A 1 51 ? -14.75 -36.969 -29.75 1 92.81 51 ILE A C 1
ATOM 403 O O . ILE A 1 51 ? -15.062 -35.844 -29.375 1 92.81 51 ILE A O 1
ATOM 407 N N . VAL A 1 52 ? -15.156 -38.062 -29.156 1 92.75 52 VAL A N 1
ATOM 408 C CA . VAL A 1 52 ? -16.031 -38 -27.984 1 92.75 52 VAL A CA 1
ATOM 409 C C . VAL A 1 52 ? -15.328 -37.281 -26.844 1 92.75 52 VAL A C 1
ATOM 411 O O . VAL A 1 52 ? -15.922 -36.438 -26.188 1 92.75 52 VAL A O 1
ATOM 414 N N . ILE A 1 53 ? -14.07 -37.562 -26.625 1 93.31 53 ILE A N 1
ATOM 415 C CA . ILE A 1 53 ? -13.305 -36.969 -25.547 1 93.31 53 ILE A CA 1
ATOM 416 C C . ILE A 1 53 ? -13.148 -35.469 -25.828 1 93.31 53 ILE A C 1
ATOM 418 O O . ILE A 1 53 ? -13.281 -34.656 -24.906 1 93.31 53 ILE A O 1
ATOM 422 N N . THR A 1 54 ? -12.906 -35.094 -27.062 1 92.81 54 THR A N 1
ATOM 423 C CA . THR A 1 54 ? -12.727 -33.719 -27.422 1 92.81 54 THR A CA 1
ATOM 424 C C . THR A 1 54 ? -14.023 -32.938 -27.219 1 92.81 54 THR A C 1
ATOM 426 O O . THR A 1 54 ? -14 -31.812 -26.672 1 92.81 54 THR A O 1
ATOM 429 N N . VAL A 1 55 ? -15.133 -33.469 -27.594 1 93.62 55 VAL A N 1
ATOM 430 C CA . VAL A 1 55 ? -16.422 -32.812 -27.453 1 93.62 55 VAL A CA 1
ATOM 431 C C . VAL A 1 55 ? -16.766 -32.656 -25.969 1 93.62 55 VAL A C 1
ATOM 433 O O . VAL A 1 55 ? -17.219 -31.578 -25.562 1 93.62 55 VAL A O 1
ATOM 436 N N . LEU A 1 56 ? -16.516 -33.625 -25.188 1 92.81 56 LEU A N 1
ATOM 437 C CA . LEU A 1 56 ? -16.797 -33.562 -23.75 1 92.81 56 LEU A CA 1
ATOM 438 C C . LEU A 1 56 ? -15.891 -32.531 -23.078 1 92.81 56 LEU A C 1
ATOM 440 O O . LEU A 1 56 ? -16.312 -31.844 -22.156 1 92.81 56 LEU A O 1
ATOM 444 N N . GLN A 1 57 ? -14.656 -32.469 -23.562 1 92.06 57 GLN A N 1
ATOM 445 C CA . GLN A 1 57 ? -13.734 -31.484 -23.016 1 92.06 57 GLN A CA 1
ATOM 446 C C . GLN A 1 57 ? -14.188 -30.078 -23.359 1 92.06 57 GLN A C 1
ATOM 448 O O . GLN A 1 57 ? -14.047 -29.156 -22.547 1 92.06 57 GLN A O 1
ATOM 453 N N . ILE A 1 58 ? -14.68 -29.875 -24.547 1 94.12 58 ILE A N 1
ATOM 454 C CA . ILE A 1 58 ? -15.195 -28.578 -24.938 1 94.12 58 ILE A CA 1
ATOM 455 C C . ILE A 1 58 ? -16.344 -28.172 -24.016 1 94.12 58 ILE A C 1
ATOM 457 O O . ILE A 1 58 ? -16.422 -27.016 -23.578 1 94.12 58 ILE A O 1
ATOM 461 N N . LEU A 1 59 ? -17.203 -29.094 -23.719 1 94.31 59 LEU A N 1
ATOM 462 C CA . LEU A 1 59 ? -18.328 -28.828 -22.828 1 94.31 59 LEU A CA 1
ATOM 463 C C . LEU A 1 59 ? -17.828 -28.422 -21.438 1 94.31 59 LEU A C 1
ATOM 465 O O . LEU A 1 59 ? -18.391 -27.516 -20.812 1 94.31 59 LEU A O 1
ATOM 469 N N . LEU A 1 60 ? -16.844 -29.062 -20.984 1 93.56 60 LEU A N 1
ATOM 470 C CA . LEU A 1 60 ? -16.312 -28.75 -19.656 1 93.56 60 LEU A CA 1
ATOM 471 C C . LEU A 1 60 ? -15.664 -27.375 -19.641 1 93.56 60 LEU A C 1
ATOM 473 O O . LEU A 1 60 ? -15.727 -26.656 -18.625 1 93.56 60 LEU A O 1
ATOM 477 N N . VAL A 1 61 ? -15.055 -27.047 -20.766 1 93.12 61 VAL A N 1
ATOM 478 C CA . VAL A 1 61 ? -14.438 -25.719 -20.875 1 93.12 61 VAL A CA 1
ATOM 479 C C . VAL A 1 61 ? -15.516 -24.641 -20.859 1 93.12 61 VAL A C 1
ATOM 481 O O . VAL A 1 61 ? -15.328 -23.578 -20.281 1 93.12 61 VAL A O 1
ATOM 484 N N . ILE A 1 62 ? -16.609 -24.891 -21.469 1 95 62 ILE A N 1
ATOM 485 C CA . ILE A 1 62 ? -17.734 -23.969 -21.453 1 95 62 ILE A CA 1
ATOM 486 C C . ILE A 1 62 ? -18.266 -23.797 -20.031 1 95 62 ILE A C 1
ATOM 488 O O . ILE A 1 62 ? -18.562 -22.688 -19.594 1 95 62 ILE A O 1
ATOM 492 N N . VAL A 1 63 ? -18.359 -24.906 -19.359 1 94.62 63 VAL A N 1
ATOM 493 C CA . VAL A 1 63 ? -18.812 -24.875 -17.969 1 94.62 63 VAL A CA 1
ATOM 494 C C . VAL A 1 63 ? -17.859 -24.016 -17.141 1 94.62 63 VAL A C 1
ATOM 496 O O . VAL A 1 63 ? -18.297 -23.234 -16.297 1 94.62 63 VAL A O 1
ATOM 499 N N . GLU A 1 64 ? -16.594 -24.188 -17.359 1 93.88 64 GLU A N 1
ATOM 500 C CA . GLU A 1 64 ? -15.586 -23.422 -16.625 1 93.88 64 GLU A CA 1
ATOM 501 C C . GLU A 1 64 ? -15.719 -21.922 -16.922 1 93.88 64 GLU A C 1
ATOM 503 O O . GLU A 1 64 ? -15.586 -21.094 -16.016 1 93.88 64 GLU A O 1
ATOM 508 N N . TYR A 1 65 ? -15.977 -21.625 -18.125 1 93.81 65 TYR A N 1
ATOM 509 C CA . TYR A 1 65 ? -16.172 -20.234 -18.516 1 93.81 65 TYR A CA 1
ATOM 510 C C . TYR A 1 65 ? -17.391 -19.641 -17.828 1 93.81 65 TYR A C 1
ATOM 512 O O . TYR A 1 65 ? -17.328 -18.531 -17.266 1 93.81 65 TYR A O 1
ATOM 520 N N . LEU A 1 66 ? -18.438 -20.344 -17.891 1 95.44 66 LEU A N 1
ATOM 521 C CA . LEU A 1 66 ? -19.656 -19.891 -17.25 1 95.44 66 LEU A CA 1
ATOM 522 C C . LEU A 1 66 ? -19.453 -19.734 -15.742 1 95.44 66 LEU A C 1
ATOM 524 O O . LEU A 1 66 ? -19.969 -18.812 -15.125 1 95.44 66 LEU A O 1
ATOM 528 N N . ASN A 1 67 ? -18.734 -20.672 -15.219 1 94.88 67 ASN A N 1
ATOM 529 C CA . ASN A 1 67 ? -18.422 -20.594 -13.797 1 94.88 67 ASN A CA 1
ATOM 530 C C . ASN A 1 67 ? -17.688 -19.297 -13.453 1 94.88 67 ASN A C 1
ATOM 532 O O . ASN A 1 67 ? -18.047 -18.594 -12.5 1 94.88 67 ASN A O 1
ATOM 536 N N . ASN A 1 68 ? -16.719 -18.922 -14.234 1 94.31 68 ASN A N 1
ATOM 537 C CA . ASN A 1 68 ? -15.953 -17.703 -13.992 1 94.31 68 ASN A CA 1
ATOM 538 C C . ASN A 1 68 ? -16.812 -16.453 -14.133 1 94.31 68 ASN A C 1
ATOM 540 O O . ASN A 1 68 ? -16.688 -15.516 -13.352 1 94.31 68 ASN A O 1
ATOM 544 N N . ARG A 1 69 ? -17.672 -16.5 -15.078 1 94.19 69 ARG A N 1
ATOM 545 C CA . ARG A 1 69 ? -18.547 -15.367 -15.312 1 94.19 69 ARG A CA 1
ATOM 546 C C . ARG A 1 69 ? -19.5 -15.164 -14.141 1 94.19 69 ARG A C 1
ATOM 548 O O . ARG A 1 69 ? -19.734 -14.039 -13.703 1 94.19 69 ARG A O 1
ATOM 555 N N . VAL A 1 70 ? -20.016 -16.219 -13.688 1 95.62 70 VAL A N 1
ATOM 556 C CA . VAL A 1 70 ? -20.984 -16.141 -12.602 1 95.62 70 VAL A CA 1
ATOM 557 C C . VAL A 1 70 ? -20.281 -15.75 -11.305 1 95.62 70 VAL A C 1
ATOM 559 O O . VAL A 1 70 ? -20.812 -15 -10.492 1 95.62 70 VAL A O 1
ATOM 562 N N . ILE A 1 71 ? -19.094 -16.266 -11.086 1 95.25 71 ILE A N 1
ATOM 563 C CA . ILE A 1 71 ? -18.312 -15.906 -9.906 1 95.25 71 ILE A CA 1
ATOM 564 C C . ILE A 1 71 ? -18.016 -14.406 -9.922 1 95.25 71 ILE A C 1
ATOM 566 O O . ILE A 1 71 ? -18.156 -13.727 -8.906 1 95.25 71 ILE A O 1
ATOM 570 N N . ASN A 1 72 ? -17.672 -13.898 -11.117 1 94.81 72 ASN A N 1
ATOM 571 C CA . ASN A 1 72 ? -17.422 -12.469 -11.25 1 94.81 72 ASN A CA 1
ATOM 572 C C . ASN A 1 72 ? -18.641 -11.641 -10.867 1 94.81 72 ASN A C 1
ATOM 574 O O . ASN A 1 72 ? -18.516 -10.609 -10.219 1 94.81 72 ASN A O 1
ATOM 578 N N . ARG A 1 73 ? -19.734 -12.102 -11.328 1 94.94 73 ARG A N 1
ATOM 579 C CA . ARG A 1 73 ? -20.984 -11.414 -10.992 1 94.94 73 ARG A CA 1
ATOM 580 C C . ARG A 1 73 ? -21.234 -11.461 -9.484 1 94.94 73 ARG A C 1
ATOM 582 O O . ARG A 1 73 ? -21.641 -10.461 -8.891 1 94.94 73 ARG A O 1
ATOM 589 N N . ASN A 1 74 ? -21.031 -12.586 -8.922 1 94.25 74 ASN A N 1
ATOM 590 C CA . ASN A 1 74 ? -21.203 -12.734 -7.48 1 94.25 74 ASN A CA 1
ATOM 591 C C . ASN A 1 74 ? -20.266 -11.82 -6.699 1 94.25 74 ASN A C 1
ATOM 593 O O . ASN A 1 74 ? -20.656 -11.227 -5.695 1 94.25 74 ASN A O 1
ATOM 597 N N . VAL A 1 75 ? -19.078 -11.758 -7.129 1 94.06 75 VAL A N 1
ATOM 598 C CA . VAL A 1 75 ? -18.078 -10.914 -6.465 1 94.06 75 VAL A CA 1
ATOM 599 C C . VAL A 1 75 ? -18.484 -9.445 -6.582 1 94.06 75 VAL A C 1
ATOM 601 O O . VAL A 1 75 ? -18.359 -8.68 -5.625 1 94.06 75 VAL A O 1
ATOM 604 N N . ALA A 1 76 ? -18.969 -9.078 -7.762 1 94.06 76 ALA A N 1
ATOM 605 C CA . ALA A 1 76 ? -19.422 -7.711 -7.984 1 94.06 76 ALA A CA 1
ATOM 606 C C . ALA A 1 76 ? -20.562 -7.344 -7.035 1 94.06 76 ALA A C 1
ATOM 608 O O . ALA A 1 76 ? -20.547 -6.273 -6.426 1 94.06 76 ALA A O 1
ATOM 609 N N . LEU A 1 77 ? -21.469 -8.219 -6.906 1 94.25 77 LEU A N 1
ATOM 610 C CA . LEU A 1 77 ? -22.625 -7.973 -6.039 1 94.25 77 LEU A CA 1
ATOM 611 C C . LEU A 1 77 ? -22.188 -7.918 -4.574 1 94.25 77 LEU A C 1
ATOM 613 O O . LEU A 1 77 ? -22.688 -7.086 -3.811 1 94.25 77 LEU A O 1
ATOM 617 N N . PHE A 1 78 ? -21.312 -8.742 -4.234 1 94.12 78 PHE A N 1
ATOM 618 C CA . PHE A 1 78 ? -20.781 -8.773 -2.875 1 94.12 78 PHE A CA 1
ATOM 619 C C . PHE A 1 78 ? -20.094 -7.457 -2.537 1 94.12 78 PHE A C 1
ATOM 621 O O . PHE A 1 78 ? -20.328 -6.875 -1.479 1 94.12 78 PHE A O 1
ATOM 628 N N . ASN A 1 79 ? -19.234 -7.078 -3.428 1 93.94 79 ASN A N 1
ATOM 629 C CA . ASN A 1 79 ? -18.484 -5.836 -3.242 1 93.94 79 ASN A CA 1
ATOM 630 C C . ASN A 1 79 ? -19.422 -4.637 -3.119 1 93.94 79 ASN A C 1
ATOM 632 O O . ASN A 1 79 ? -19.219 -3.775 -2.264 1 93.94 79 ASN A O 1
ATOM 636 N N . GLN A 1 80 ? -20.406 -4.598 -3.98 1 94.06 80 GLN A N 1
ATOM 637 C CA . GLN A 1 80 ? -21.391 -3.508 -3.951 1 94.06 80 GLN A CA 1
ATOM 638 C C . GLN A 1 80 ? -22.125 -3.467 -2.617 1 94.06 80 GLN A C 1
ATOM 640 O O . GLN A 1 80 ? -22.266 -2.402 -2.014 1 94.06 80 GLN A O 1
ATOM 645 N N . GLU A 1 81 ? -22.594 -4.559 -2.152 1 93.94 81 GLU A N 1
ATOM 646 C CA . GLU A 1 81 ? -23.344 -4.645 -0.91 1 93.94 81 GLU A CA 1
ATOM 647 C C . GLU A 1 81 ? -22.5 -4.234 0.288 1 93.94 81 GLU A C 1
ATOM 649 O O . GLU A 1 81 ? -22.969 -3.525 1.18 1 93.94 81 GLU A O 1
ATOM 654 N N . VAL A 1 82 ? -21.281 -4.68 0.32 1 94.81 82 VAL A N 1
ATOM 655 C CA . VAL A 1 82 ? -20.391 -4.391 1.44 1 94.81 82 VAL A CA 1
ATOM 656 C C . VAL A 1 82 ? -20.078 -2.896 1.479 1 94.81 82 VAL A C 1
ATOM 658 O O . VAL A 1 82 ? -20.125 -2.271 2.541 1 94.81 82 VAL A O 1
ATOM 661 N N . ARG A 1 83 ? -19.75 -2.354 0.35 1 95 83 ARG A N 1
ATOM 662 C CA . ARG A 1 83 ? -19.406 -0.938 0.287 1 95 83 ARG A CA 1
ATOM 663 C C . ARG A 1 83 ? -20.578 -0.06 0.677 1 95 83 ARG A C 1
ATOM 665 O O . ARG A 1 83 ? -20.422 0.936 1.386 1 95 83 ARG A O 1
ATOM 672 N N . GLU A 1 84 ? -21.719 -0.396 0.222 1 93.62 84 GLU A N 1
ATOM 673 C CA . GLU A 1 84 ? -22.922 0.347 0.587 1 93.62 84 GLU A CA 1
ATOM 674 C C . GLU A 1 84 ? -23.219 0.217 2.078 1 93.62 84 GLU A C 1
ATOM 676 O O . GLU A 1 84 ? -23.641 1.184 2.719 1 93.62 84 GLU A O 1
ATOM 681 N N . TYR A 1 85 ? -23.031 -0.924 2.562 1 93.62 85 TYR A N 1
ATOM 682 C CA . TYR A 1 85 ? -23.219 -1.167 3.986 1 93.62 85 TYR A CA 1
ATOM 683 C C . TYR A 1 85 ? -22.266 -0.313 4.82 1 93.62 85 TYR A C 1
ATOM 685 O O . TYR A 1 85 ? -22.688 0.297 5.809 1 93.62 85 TYR A O 1
ATOM 693 N N . LEU A 1 86 ? -21.031 -0.255 4.422 1 94.12 86 LEU A N 1
ATOM 694 C CA . LEU A 1 86 ? -20.016 0.489 5.168 1 94.12 86 LEU A CA 1
ATOM 695 C C . LEU A 1 86 ? -20.375 1.972 5.227 1 94.12 86 LEU A C 1
ATOM 697 O O . LEU A 1 86 ? -20.078 2.643 6.219 1 94.12 86 LEU A O 1
ATOM 701 N N . MET A 1 87 ? -20.984 2.463 4.227 1 93.44 87 MET A N 1
ATOM 702 C CA . MET A 1 87 ? -21.375 3.869 4.199 1 93.44 87 MET A CA 1
ATOM 703 C C . MET A 1 87 ? -22.484 4.152 5.211 1 93.44 87 MET A C 1
ATOM 705 O O . MET A 1 87 ? -22.672 5.301 5.617 1 93.44 87 MET A O 1
ATOM 709 N N . GLN A 1 88 ? -23.125 3.135 5.602 1 92.19 88 GLN A N 1
ATOM 710 C CA . GLN A 1 88 ? -24.25 3.312 6.5 1 92.19 88 GLN A CA 1
ATOM 711 C C . GLN A 1 88 ? -23.906 2.871 7.918 1 92.19 88 GLN A C 1
ATOM 713 O O . GLN A 1 88 ? -24.797 2.756 8.773 1 92.19 88 GLN A O 1
ATOM 718 N N . THR A 1 89 ? -22.734 2.605 8.172 1 93.06 89 THR A N 1
ATOM 719 C CA . THR A 1 89 ? -22.297 2.131 9.484 1 93.06 89 THR A CA 1
ATOM 720 C C . THR A 1 89 ? -21.375 3.145 10.148 1 93.06 89 THR A C 1
ATOM 722 O O . THR A 1 89 ? -21.094 4.199 9.578 1 93.06 89 THR A O 1
ATOM 725 N N . ASP A 1 90 ? -20.953 2.869 11.375 1 92.12 90 ASP A N 1
ATOM 726 C CA . ASP A 1 90 ? -20.078 3.756 12.125 1 92.12 90 ASP A CA 1
ATOM 727 C C . ASP A 1 90 ? -18.672 3.77 11.531 1 92.12 90 ASP A C 1
ATOM 729 O O . ASP A 1 90 ? -17.766 4.441 12.055 1 92.12 90 ASP A O 1
ATOM 733 N N . PHE A 1 91 ? -18.562 3.107 10.453 1 92.44 91 PHE A N 1
ATOM 734 C CA . PHE A 1 91 ? -17.328 3.168 9.695 1 92.44 91 PHE A CA 1
ATOM 735 C C . PHE A 1 91 ? -17 4.605 9.297 1 92.44 91 PHE A C 1
ATOM 737 O O . PHE A 1 91 ? -15.836 5.004 9.281 1 92.44 91 PHE A O 1
ATOM 744 N N . VAL A 1 92 ? -18.047 5.328 9.062 1 91.38 92 VAL A N 1
ATOM 745 C CA . VAL A 1 92 ? -17.844 6.68 8.539 1 91.38 92 VAL A CA 1
ATOM 746 C C . VAL A 1 92 ? -17.484 7.625 9.68 1 91.38 92 VAL A C 1
ATOM 748 O O . VAL A 1 92 ? -16.906 8.695 9.445 1 91.38 92 VAL A O 1
ATOM 751 N N . LYS A 1 93 ? -17.797 7.215 10.867 1 87.56 93 LYS A N 1
ATOM 752 C CA . LYS A 1 93 ? -17.438 8.039 12.023 1 87.56 93 LYS A CA 1
ATOM 753 C C . LYS A 1 93 ? -15.977 7.844 12.398 1 87.56 93 LYS A C 1
ATOM 755 O O . LYS A 1 93 ? -15.625 6.895 13.102 1 87.56 93 LYS A O 1
ATOM 760 N N . THR A 1 94 ? -15.062 8.578 11.75 1 82.56 94 THR A N 1
ATOM 761 C CA . THR A 1 94 ? -13.633 8.406 11.984 1 82.56 94 THR A CA 1
ATOM 762 C C . THR A 1 94 ? -12.953 9.758 12.188 1 82.56 94 THR A C 1
ATOM 764 O O . THR A 1 94 ? -13.484 10.797 11.781 1 82.56 94 THR A O 1
ATOM 767 N N . GLY A 1 95 ? -11.898 9.75 12.984 1 75.94 95 GLY A N 1
ATOM 768 C CA . GLY A 1 95 ? -11.094 10.945 13.133 1 75.94 95 GLY A CA 1
ATOM 769 C C . GLY A 1 95 ? -10.172 11.195 11.945 1 75.94 95 GLY A C 1
ATOM 770 O O . GLY A 1 95 ? -9.953 10.305 11.133 1 75.94 95 GLY A O 1
ATOM 771 N N . GLU A 1 96 ? -9.688 12.367 11.82 1 72.88 96 GLU A N 1
ATOM 772 C CA . GLU A 1 96 ? -8.852 12.789 10.703 1 72.88 96 GLU A CA 1
ATOM 773 C C . GLU A 1 96 ? -7.613 11.898 10.578 1 72.88 96 GLU A C 1
ATOM 775 O O . GLU A 1 96 ? -7.184 11.586 9.469 1 72.88 96 GLU A O 1
ATOM 780 N N . LYS A 1 97 ? -7.191 11.391 11.664 1 66.62 97 LYS A N 1
ATOM 781 C CA . LYS A 1 97 ? -5.961 10.609 11.68 1 66.62 97 LYS A CA 1
ATOM 782 C C . LYS A 1 97 ? -6.207 9.188 11.188 1 66.62 97 LYS A C 1
ATOM 784 O O . LYS A 1 97 ? -5.277 8.5 10.758 1 66.62 97 LYS A O 1
ATOM 789 N N . GLU A 1 98 ? -7.473 8.844 11.227 1 80.69 98 GLU A N 1
ATOM 790 C CA . GLU A 1 98 ? -7.793 7.461 10.883 1 80.69 98 GLU A CA 1
ATOM 791 C C . GLU A 1 98 ? -8.383 7.367 9.477 1 80.69 98 GLU A C 1
ATOM 793 O O . GLU A 1 98 ? -8.766 6.281 9.031 1 80.69 98 GLU A O 1
ATOM 798 N N . ILE A 1 99 ? -8.492 8.469 8.789 1 83.88 99 ILE A N 1
ATOM 799 C CA . ILE A 1 99 ? -9.109 8.5 7.469 1 83.88 99 ILE A CA 1
ATOM 800 C C . ILE A 1 99 ? -8.289 7.637 6.508 1 83.88 99 ILE A C 1
ATOM 802 O O . ILE A 1 99 ? -8.859 6.855 5.734 1 83.88 99 ILE A O 1
ATOM 806 N N . SER A 1 100 ? -7.012 7.77 6.641 1 77.88 100 SER A N 1
ATOM 807 C CA . SER A 1 100 ? -6.141 6.984 5.777 1 77.88 100 SER A CA 1
ATOM 808 C C . SER A 1 100 ? -6.336 5.488 6.004 1 77.88 100 SER A C 1
ATOM 810 O O . SER A 1 100 ? -6.34 4.707 5.051 1 77.88 100 SER A O 1
ATOM 812 N N . ASN A 1 101 ? -6.535 5.145 7.242 1 82.19 101 ASN A N 1
ATOM 813 C CA . ASN A 1 101 ? -6.762 3.744 7.582 1 82.19 101 ASN A CA 1
ATOM 814 C C . ASN A 1 101 ? -8.086 3.236 7.012 1 82.19 101 ASN A C 1
ATOM 816 O O . ASN A 1 101 ? -8.172 2.098 6.551 1 82.19 101 ASN A O 1
ATOM 820 N N . ARG A 1 102 ? -9.094 4.062 7.102 1 89.12 102 ARG A N 1
ATOM 821 C CA . ARG A 1 102 ? -10.398 3.688 6.566 1 89.12 102 ARG A CA 1
ATOM 822 C C . ARG A 1 102 ? -10.344 3.527 5.051 1 89.12 102 ARG A C 1
ATOM 824 O O . ARG A 1 102 ? -10.953 2.609 4.5 1 89.12 102 ARG A O 1
ATOM 831 N N . ILE A 1 103 ? -9.633 4.398 4.449 1 87.62 103 ILE A N 1
ATOM 832 C CA . ILE A 1 103 ? -9.492 4.34 3 1 87.62 103 ILE A CA 1
ATOM 833 C C . ILE A 1 103 ? -8.727 3.08 2.605 1 87.62 103 ILE A C 1
ATOM 835 O O . ILE A 1 103 ? -9.094 2.395 1.648 1 87.62 103 ILE A O 1
ATOM 839 N N . SER A 1 104 ? -7.664 2.82 3.355 1 81.12 104 SER A N 1
ATOM 840 C CA . SER A 1 104 ? -6.906 1.595 3.123 1 81.12 104 SER A CA 1
ATOM 841 C C . SER A 1 104 ? -7.785 0.36 3.295 1 81.12 104 SER A C 1
ATOM 843 O O . SER A 1 104 ? -7.645 -0.616 2.557 1 81.12 104 SER A O 1
ATOM 845 N N . PHE A 1 105 ? -8.656 0.402 4.211 1 88.38 105 PHE A N 1
ATOM 846 C CA . PHE A 1 105 ? -9.562 -0.718 4.449 1 88.38 105 PHE A CA 1
ATOM 847 C C . PHE A 1 105 ? -10.469 -0.948 3.244 1 88.38 105 PHE A C 1
ATOM 849 O O . PHE A 1 105 ? -10.633 -2.084 2.797 1 88.38 105 PHE A O 1
ATOM 856 N N . ILE A 1 106 ? -11.008 0.076 2.697 1 90.75 106 ILE A N 1
ATOM 857 C CA . ILE A 1 106 ? -11.977 -0.05 1.612 1 90.75 106 ILE A CA 1
ATOM 858 C C . ILE A 1 106 ? -11.258 -0.459 0.327 1 90.75 106 ILE A C 1
ATOM 860 O O . ILE A 1 106 ? -11.82 -1.186 -0.498 1 90.75 106 ILE A O 1
ATOM 864 N N . ASN A 1 107 ? -10.055 -0.031 0.238 1 83.38 107 ASN A N 1
ATOM 865 C CA . ASN A 1 107 ? -9.352 -0.275 -1.02 1 83.38 107 ASN A CA 1
ATOM 866 C C . ASN A 1 107 ? -8.555 -1.575 -0.974 1 83.38 107 ASN A C 1
ATOM 868 O O . ASN A 1 107 ? -8.609 -2.375 -1.91 1 83.38 107 ASN A O 1
ATOM 872 N N . ASN A 1 108 ? -7.875 -1.783 0.135 1 80.12 108 ASN A N 1
ATOM 873 C CA . ASN A 1 108 ? -6.961 -2.914 0.218 1 80.12 108 ASN A CA 1
ATOM 874 C C . ASN A 1 108 ? -7.594 -4.098 0.942 1 80.12 108 ASN A C 1
ATOM 876 O O . ASN A 1 108 ? -7.664 -5.203 0.397 1 80.12 108 ASN A O 1
ATOM 880 N N . ASP A 1 109 ? -8.055 -3.867 2.148 1 83.31 109 ASP A N 1
ATOM 881 C CA . ASP A 1 109 ? -8.586 -4.961 2.957 1 83.31 109 ASP A CA 1
ATOM 882 C C . ASP A 1 109 ? -9.805 -5.602 2.291 1 83.31 109 ASP A C 1
ATOM 884 O O . ASP A 1 109 ? -9.938 -6.824 2.281 1 83.31 109 ASP A O 1
ATOM 888 N N . LEU A 1 110 ? -10.641 -4.77 1.751 1 89.44 110 LEU A N 1
ATOM 889 C CA . LEU A 1 110 ? -11.828 -5.297 1.094 1 89.44 110 LEU A CA 1
ATOM 890 C C . LEU A 1 110 ? -11.453 -6.102 -0.147 1 89.44 110 LEU A C 1
ATOM 892 O O . LEU A 1 110 ? -12.078 -7.121 -0.445 1 89.44 110 LEU A O 1
ATOM 896 N N . ASN A 1 111 ? -10.5 -5.641 -0.835 1 88.25 111 ASN A N 1
ATOM 897 C CA . ASN A 1 111 ? -10.016 -6.398 -1.984 1 88.25 111 ASN A CA 1
ATOM 898 C C . ASN A 1 111 ? -9.453 -7.754 -1.564 1 88.25 111 ASN A C 1
ATOM 900 O O . ASN A 1 111 ? -9.641 -8.75 -2.262 1 88.25 111 ASN A O 1
ATOM 904 N N . LEU A 1 112 ? -8.781 -7.785 -0.47 1 83.81 112 LEU A N 1
ATOM 905 C CA . LEU A 1 112 ? -8.258 -9.039 0.051 1 83.81 112 LEU A CA 1
ATOM 906 C C . LEU A 1 112 ? -9.383 -9.977 0.457 1 83.81 112 LEU A C 1
ATOM 908 O O . LEU A 1 112 ? -9.32 -11.18 0.202 1 83.81 112 LEU A O 1
ATOM 912 N N . ILE A 1 113 ? -10.375 -9.414 1.062 1 90.19 113 ILE A N 1
ATOM 913 C CA . ILE A 1 113 ? -11.523 -10.227 1.448 1 90.19 113 ILE A CA 1
ATOM 914 C C . ILE A 1 113 ? -12.172 -10.828 0.203 1 90.19 113 ILE A C 1
ATOM 916 O O . ILE A 1 113 ? -12.547 -12 0.197 1 90.19 113 ILE A O 1
ATOM 920 N N . GLU A 1 114 ? -12.234 -10.055 -0.832 1 91.69 114 GLU A N 1
ATOM 921 C CA . GLU A 1 114 ? -12.844 -10.516 -2.074 1 91.69 114 GLU A CA 1
ATOM 922 C C . GLU A 1 114 ? -12.016 -11.625 -2.717 1 91.69 114 GLU A C 1
ATOM 924 O O . GLU A 1 114 ? -12.547 -12.68 -3.074 1 91.69 114 GLU A O 1
ATOM 929 N N . GLU A 1 115 ? -10.758 -11.406 -2.797 1 88.69 115 GLU A N 1
ATOM 930 C CA . GLU A 1 115 ? -9.875 -12.297 -3.549 1 88.69 115 GLU A CA 1
ATOM 931 C C . GLU A 1 115 ? -9.492 -13.523 -2.719 1 88.69 115 GLU A C 1
ATOM 933 O O . GLU A 1 115 ? -9.438 -14.641 -3.238 1 88.69 115 GLU A O 1
ATOM 938 N N . LYS A 1 116 ? -9.258 -13.32 -1.463 1 87.69 116 LYS A N 1
ATOM 939 C CA . LYS A 1 116 ? -8.656 -14.375 -0.652 1 87.69 116 LYS A CA 1
ATOM 940 C C . LYS A 1 116 ? -9.703 -15.062 0.218 1 87.69 116 LYS A C 1
ATOM 942 O O . LYS A 1 116 ? -9.422 -16.094 0.843 1 87.69 116 LYS A O 1
ATOM 947 N N . TYR A 1 117 ? -10.852 -14.531 0.305 1 90 117 TYR A N 1
ATOM 948 C CA . TYR A 1 117 ? -11.914 -15.188 1.062 1 90 117 TYR A CA 1
ATOM 949 C C . TYR A 1 117 ? -13.055 -15.602 0.146 1 90 117 TYR A C 1
ATOM 951 O O . TYR A 1 117 ? -13.266 -16.781 -0.109 1 90 117 TYR A O 1
ATOM 959 N N . PHE A 1 118 ? -13.664 -14.609 -0.467 1 91.5 118 PHE A N 1
ATOM 960 C CA . PHE A 1 118 ? -14.906 -14.875 -1.18 1 91.5 118 PHE A CA 1
ATOM 961 C C . PHE A 1 118 ? -14.648 -15.734 -2.412 1 91.5 118 PHE A C 1
ATOM 963 O O . PHE A 1 118 ? -15.32 -16.75 -2.619 1 91.5 118 PHE A O 1
ATOM 970 N N . ARG A 1 119 ? -13.68 -15.391 -3.203 1 91.31 119 ARG A N 1
ATOM 971 C CA . ARG A 1 119 ? -13.367 -16.156 -4.402 1 91.31 119 ARG A CA 1
ATOM 972 C C . ARG A 1 119 ? -12.844 -17.547 -4.039 1 91.31 119 ARG A C 1
ATOM 974 O O . ARG A 1 119 ? -13.148 -18.531 -4.723 1 91.31 119 ARG A O 1
ATOM 981 N N . GLN A 1 120 ? -12.094 -17.594 -2.986 1 90.31 120 GLN A N 1
ATOM 982 C CA . GLN A 1 120 ? -11.461 -18.844 -2.574 1 90.31 120 GLN A CA 1
ATOM 983 C C . GLN A 1 120 ? -12.492 -19.844 -2.082 1 90.31 120 GLN A C 1
ATOM 985 O O . GLN A 1 120 ? -12.266 -21.062 -2.141 1 90.31 120 GLN A O 1
ATOM 990 N N . LEU A 1 121 ? -13.656 -19.391 -1.661 1 91.56 121 LEU A N 1
ATOM 991 C CA . LEU A 1 121 ? -14.727 -20.297 -1.263 1 91.56 121 LEU A CA 1
ATOM 992 C C . LEU A 1 121 ? -15.156 -21.172 -2.434 1 91.56 121 LEU A C 1
ATOM 994 O O . LEU A 1 121 ? -15.344 -22.375 -2.27 1 91.56 121 LEU A O 1
ATOM 998 N N . PHE A 1 122 ? -15.273 -20.578 -3.543 1 92.56 122 PHE A N 1
ATOM 999 C CA . PHE A 1 122 ? -15.68 -21.312 -4.727 1 92.56 122 PHE A CA 1
ATOM 1000 C C . PHE A 1 122 ? -14.555 -22.219 -5.215 1 92.56 122 PHE A C 1
ATOM 1002 O O . PHE A 1 122 ? -14.797 -23.328 -5.68 1 92.56 122 PHE A O 1
ATOM 1009 N N . SER A 1 123 ? -13.344 -21.703 -5.078 1 90.69 123 SER A N 1
ATOM 1010 C CA . SER A 1 123 ? -12.188 -22.516 -5.434 1 90.69 123 SER A CA 1
ATOM 1011 C C . SER A 1 123 ? -12.086 -23.75 -4.531 1 90.69 123 SER A C 1
ATOM 1013 O O . SER A 1 123 ? -11.703 -24.828 -4.984 1 90.69 123 SER A O 1
ATOM 1015 N N . LEU A 1 124 ? -12.43 -23.609 -3.293 1 91.31 124 LEU A N 1
ATOM 1016 C CA . LEU A 1 124 ? -12.414 -24.719 -2.344 1 91.31 124 LEU A CA 1
ATOM 1017 C C . LEU A 1 124 ? -13.406 -25.797 -2.752 1 91.31 124 LEU A C 1
ATOM 1019 O O . LEU A 1 124 ? -13.094 -26.984 -2.715 1 91.31 124 LEU A O 1
ATOM 1023 N N . VAL A 1 125 ? -14.555 -25.344 -3.135 1 92.69 125 VAL A N 1
ATOM 1024 C CA . VAL A 1 125 ? -15.594 -26.281 -3.564 1 92.69 125 VAL A CA 1
ATOM 1025 C C . VAL A 1 125 ? -15.109 -27.062 -4.785 1 92.69 125 VAL A C 1
ATOM 1027 O O . VAL A 1 125 ? -15.203 -28.281 -4.82 1 92.69 125 VAL A O 1
ATOM 1030 N N . SER A 1 126 ? -14.625 -26.344 -5.738 1 93 126 SER A N 1
ATOM 1031 C CA . SER A 1 126 ? -14.133 -27 -6.945 1 93 126 SER A CA 1
ATOM 1032 C C . SER A 1 126 ? -12.992 -27.969 -6.629 1 93 126 SER A C 1
ATOM 1034 O O . SER A 1 126 ? -12.93 -29.062 -7.172 1 93 126 SER A O 1
ATOM 1036 N N . THR A 1 127 ? -12.125 -27.594 -5.727 1 90.06 127 THR A N 1
ATOM 1037 C CA . THR A 1 127 ? -10.969 -28.422 -5.383 1 90.06 127 THR A CA 1
ATOM 1038 C C . THR A 1 127 ? -11.391 -29.688 -4.652 1 90.06 127 THR A C 1
ATOM 1040 O O . THR A 1 127 ? -10.836 -30.766 -4.883 1 90.06 127 THR A O 1
ATOM 1043 N N . VAL A 1 128 ? -12.336 -29.594 -3.803 1 90.75 128 VAL A N 1
ATOM 1044 C CA . VAL A 1 128 ? -12.852 -30.75 -3.086 1 90.75 128 VAL A CA 1
ATOM 1045 C C . VAL A 1 128 ? -13.445 -31.75 -4.078 1 90.75 128 VAL A C 1
ATOM 1047 O O . VAL A 1 128 ? -13.18 -32.969 -3.988 1 90.75 128 VAL A O 1
ATOM 1050 N N . VAL A 1 129 ? -14.203 -31.234 -5.008 1 92.12 129 VAL A N 1
ATOM 1051 C CA . VAL A 1 129 ? -14.789 -32.094 -6.023 1 92.12 129 VAL A CA 1
ATOM 1052 C C . VAL A 1 129 ? -13.688 -32.75 -6.859 1 92.12 129 VAL A C 1
ATOM 1054 O O . VAL A 1 129 ? -13.773 -33.938 -7.207 1 92.12 129 VAL A O 1
ATOM 1057 N N . LYS A 1 130 ? -12.617 -32 -7.219 1 90.25 130 LYS A N 1
ATOM 1058 C CA . LYS A 1 130 ? -11.484 -32.531 -7.973 1 90.25 130 LYS A CA 1
ATOM 1059 C C . LYS A 1 130 ? -10.82 -33.688 -7.223 1 90.25 130 LYS A C 1
ATOM 1061 O O . LYS A 1 130 ? -10.531 -34.75 -7.812 1 90.25 130 LYS A O 1
ATOM 1066 N N . ILE A 1 131 ? -10.688 -33.531 -5.934 1 88.38 131 ILE A N 1
ATOM 1067 C CA . ILE A 1 131 ? -10.016 -34.531 -5.113 1 88.38 131 ILE A CA 1
ATOM 1068 C C . ILE A 1 131 ? -10.867 -35.812 -5.043 1 88.38 131 ILE A C 1
ATOM 1070 O O . ILE A 1 131 ? -10.359 -36.906 -5.246 1 88.38 131 ILE A O 1
ATOM 1074 N N . VAL A 1 132 ? -12.102 -35.594 -4.773 1 90.69 132 VAL A N 1
ATOM 1075 C CA . VAL A 1 132 ? -13 -36.75 -4.668 1 90.69 132 VAL A CA 1
ATOM 1076 C C . VAL A 1 132 ? -13.047 -37.5 -6 1 90.69 132 VAL A C 1
ATOM 1078 O O . VAL A 1 132 ? -13 -38.719 -6.031 1 90.69 132 VAL A O 1
ATOM 1081 N N . GLY A 1 133 ? -13.117 -36.719 -7.051 1 90.75 133 GLY A N 1
ATOM 1082 C CA . GLY A 1 133 ? -13.156 -37.344 -8.367 1 90.75 133 GLY A CA 1
ATOM 1083 C C . GLY A 1 133 ? -11.891 -38.125 -8.695 1 90.75 133 GLY A C 1
ATOM 1084 O O . GLY A 1 133 ? -11.953 -39.25 -9.148 1 90.75 133 GLY A O 1
ATOM 1085 N N . ILE A 1 134 ? -10.75 -37.562 -8.453 1 90.06 134 ILE A N 1
ATOM 1086 C CA . ILE A 1 134 ? -9.477 -38.156 -8.82 1 90.06 134 ILE A CA 1
ATOM 1087 C C . ILE A 1 134 ? -9.203 -39.375 -7.922 1 90.06 134 ILE A C 1
ATOM 1089 O O . ILE A 1 134 ? -8.68 -40.375 -8.383 1 90.06 134 ILE A O 1
ATOM 1093 N N . VAL A 1 135 ? -9.508 -39.281 -6.676 1 88.94 135 VAL A N 1
ATOM 1094 C CA . VAL A 1 135 ? -9.305 -40.375 -5.746 1 88.94 135 VAL A CA 1
ATOM 1095 C C . VAL A 1 135 ? -10.203 -41.562 -6.133 1 88.94 135 VAL A C 1
ATOM 1097 O O . VAL A 1 135 ? -9.773 -42.719 -6.078 1 88.94 135 VAL A O 1
ATOM 1100 N N . THR A 1 136 ? -11.422 -41.25 -6.531 1 91.56 136 THR A N 1
ATOM 1101 C CA . THR A 1 136 ? -12.352 -42.312 -6.949 1 91.56 136 THR A CA 1
ATOM 1102 C C . THR A 1 136 ? -11.828 -43.031 -8.18 1 91.56 136 THR A C 1
ATOM 1104 O O . THR A 1 136 ? -11.852 -44.281 -8.227 1 91.56 136 THR A O 1
ATOM 1107 N N . ILE A 1 137 ? -11.281 -42.312 -9.109 1 91.31 137 ILE A N 1
ATOM 1108 C CA . ILE A 1 137 ? -10.75 -42.938 -10.32 1 91.31 137 ILE A CA 1
ATOM 1109 C C . ILE A 1 137 ? -9.523 -43.781 -9.984 1 91.31 137 ILE A C 1
ATOM 1111 O O . ILE A 1 137 ? -9.359 -44.875 -10.5 1 91.31 137 ILE A O 1
ATOM 1115 N N . ALA A 1 138 ? -8.688 -43.281 -9.133 1 91.44 138 ALA A N 1
ATOM 1116 C CA . ALA A 1 138 ? -7.48 -44 -8.75 1 91.44 138 ALA A CA 1
ATOM 1117 C C . ALA A 1 138 ? -7.824 -45.312 -8.031 1 91.44 138 ALA A C 1
ATOM 1119 O O . ALA A 1 138 ? -7.246 -46.344 -8.32 1 91.44 138 ALA A O 1
ATOM 1120 N N . LEU A 1 139 ? -8.844 -45.312 -7.25 1 92.19 139 LEU A N 1
ATOM 1121 C CA . LEU A 1 139 ? -9.234 -46.5 -6.469 1 92.19 139 LEU A CA 1
ATOM 1122 C C . LEU A 1 139 ? -9.922 -47.531 -7.348 1 92.19 139 LEU A C 1
ATOM 1124 O O . LEU A 1 139 ? -9.766 -48.719 -7.129 1 92.19 139 LEU A O 1
ATOM 1128 N N . ILE A 1 140 ? -10.648 -47.062 -8.305 1 92 140 ILE A N 1
ATOM 1129 C CA . ILE A 1 140 ? -11.344 -48 -9.211 1 92 140 ILE A CA 1
ATOM 1130 C C . ILE A 1 140 ? -10.328 -48.75 -10.047 1 92 140 ILE A C 1
ATOM 1132 O O . ILE A 1 140 ? -10.539 -49.938 -10.344 1 92 140 ILE A O 1
ATOM 1136 N N . ASN A 1 141 ? -9.211 -48.188 -10.336 1 90.56 141 ASN A N 1
ATOM 1137 C CA . ASN A 1 141 ? -8.203 -48.844 -11.164 1 90.56 141 ASN A CA 1
ATOM 1138 C C . ASN A 1 141 ? -7.32 -49.75 -10.336 1 90.56 141 ASN A C 1
ATOM 1140 O O . ASN A 1 141 ? -7.129 -50.938 -10.695 1 90.56 141 ASN A O 1
ATOM 1144 N N . SER A 1 142 ? -6.715 -49.25 -9.156 1 92.44 142 SER A N 1
ATOM 1145 C CA . SER A 1 142 ? -5.926 -50.094 -8.266 1 92.44 142 SER A CA 1
ATOM 1146 C C . SER A 1 142 ? -5.879 -49.5 -6.855 1 92.44 142 SER A C 1
ATOM 1148 O O . SER A 1 142 ? -5.277 -48.469 -6.633 1 92.44 142 SER A O 1
ATOM 1150 N N . VAL A 1 143 ? -6.32 -50.25 -5.984 1 91.25 143 VAL A N 1
ATOM 1151 C CA . VAL A 1 143 ? -6.371 -49.781 -4.598 1 91.25 143 VAL A CA 1
ATOM 1152 C C . VAL A 1 143 ? -4.969 -49.844 -3.99 1 91.25 143 VAL A C 1
ATOM 1154 O O . VAL A 1 143 ? -4.551 -48.875 -3.322 1 91.25 143 VAL A O 1
ATOM 1157 N N . VAL A 1 144 ? -4.203 -50.875 -4.316 1 91.75 144 VAL A N 1
ATOM 1158 C CA . VAL A 1 144 ? -2.891 -51.094 -3.719 1 91.75 144 VAL A CA 1
ATOM 1159 C C . VAL A 1 144 ? -1.921 -50 -4.199 1 91.75 144 VAL A C 1
ATOM 1161 O O . VAL A 1 144 ? -1.239 -49.375 -3.393 1 91.75 144 VAL A O 1
ATOM 1164 N N . LEU A 1 145 ? -1.961 -49.781 -5.465 1 91.62 145 LEU A N 1
ATOM 1165 C CA . LEU A 1 145 ? -1.041 -48.781 -6.023 1 91.62 145 LEU A CA 1
ATOM 1166 C C . LEU A 1 145 ? -1.412 -47.375 -5.57 1 91.62 145 LEU A C 1
ATOM 1168 O O . LEU A 1 145 ? -0.534 -46.562 -5.324 1 91.62 145 LEU A O 1
ATOM 1172 N N . THR A 1 146 ? -2.684 -47.156 -5.48 1 90.94 146 THR A N 1
ATOM 1173 C CA . THR A 1 146 ? -3.15 -45.844 -5.027 1 90.94 146 THR A CA 1
ATOM 1174 C C . THR A 1 146 ? -2.684 -45.594 -3.6 1 90.94 146 THR A C 1
ATOM 1176 O O . THR A 1 146 ? -2.232 -44.469 -3.289 1 90.94 146 THR A O 1
ATOM 1179 N N . LEU A 1 147 ? -2.732 -46.5 -2.777 1 89.69 147 LEU A N 1
ATOM 1180 C CA . LEU A 1 147 ? -2.311 -46.344 -1.389 1 89.69 147 LEU A CA 1
ATOM 1181 C C . LEU A 1 147 ? -0.812 -46.062 -1.303 1 89.69 147 LEU A C 1
ATOM 1183 O O . LEU A 1 147 ? -0.364 -45.281 -0.461 1 89.69 147 LEU A O 1
ATOM 1187 N N . VAL A 1 148 ? -0.081 -46.688 -2.152 1 88.38 148 VAL A N 1
ATOM 1188 C CA . VAL A 1 148 ? 1.364 -46.469 -2.172 1 88.38 148 VAL A CA 1
ATOM 1189 C C . VAL A 1 148 ? 1.678 -45.031 -2.588 1 88.38 148 VAL A C 1
ATOM 1191 O O . VAL A 1 148 ? 2.492 -44.375 -1.954 1 88.38 148 VAL A O 1
ATOM 1194 N N . PHE A 1 149 ? 0.979 -44.594 -3.633 1 87.38 149 PHE A N 1
ATOM 1195 C CA . PHE A 1 149 ? 1.208 -43.25 -4.113 1 87.38 149 PHE A CA 1
ATOM 1196 C C . PHE A 1 149 ? 0.777 -42.219 -3.068 1 87.38 149 PHE A C 1
ATOM 1198 O O . PHE A 1 149 ? 1.476 -41.219 -2.836 1 87.38 149 PHE A O 1
ATOM 1205 N N . VAL A 1 150 ? -0.334 -42.469 -2.432 1 83.25 150 VAL A N 1
ATOM 1206 C CA . VAL A 1 150 ? -0.866 -41.562 -1.437 1 83.25 150 VAL A CA 1
ATOM 1207 C C . VAL A 1 150 ? 0.06 -41.5 -0.223 1 83.25 150 VAL A C 1
ATOM 1209 O O . VAL A 1 150 ? 0.268 -40.438 0.37 1 83.25 150 VAL A O 1
ATOM 1212 N N . ALA A 1 151 ? 0.586 -42.562 0.169 1 84.38 151 ALA A N 1
ATOM 1213 C CA . ALA A 1 151 ? 1.51 -42.6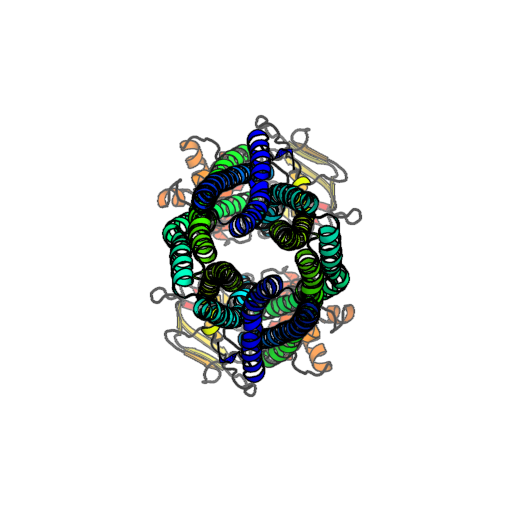25 1.299 1 84.38 151 ALA A CA 1
ATOM 1214 C C . ALA A 1 151 ? 2.752 -41.781 1.045 1 84.38 151 ALA A C 1
ATOM 1216 O O . ALA A 1 151 ? 3.197 -41.031 1.927 1 84.38 151 ALA A O 1
ATOM 1217 N N . PHE A 1 152 ? 3.266 -41.844 -0.144 1 81.06 152 PHE A N 1
ATOM 1218 C CA . PHE A 1 152 ? 4.449 -41.062 -0.489 1 81.06 152 PHE A CA 1
ATOM 1219 C C . PHE A 1 152 ? 4.113 -39.594 -0.601 1 81.06 152 PHE A C 1
ATOM 1221 O O . PHE A 1 152 ? 4.902 -38.719 -0.186 1 81.06 152 PHE A O 1
ATOM 1228 N N . ALA A 1 153 ? 2.939 -39.375 -1.117 1 77.69 153 ALA A N 1
ATOM 1229 C CA . ALA A 1 153 ? 2.516 -38 -1.299 1 77.69 153 ALA A CA 1
ATOM 1230 C C . ALA A 1 153 ? 2.207 -37.344 0.042 1 77.69 153 ALA A C 1
ATOM 1232 O O . ALA A 1 153 ? 2.484 -36.156 0.237 1 77.69 153 ALA A O 1
ATOM 1233 N N . SER A 1 154 ? 1.619 -38 0.994 1 78.75 154 SER A N 1
ATOM 1234 C CA . SER A 1 154 ? 1.249 -37.469 2.305 1 78.75 154 SER A CA 1
ATOM 1235 C C . SER A 1 154 ? 2.479 -37.031 3.086 1 78.75 154 SER A C 1
ATOM 1237 O O . SER A 1 154 ? 2.424 -36.062 3.826 1 78.75 154 SER A O 1
ATOM 1239 N N . LEU A 1 155 ? 3.561 -37.625 2.85 1 80.88 155 LEU A N 1
ATOM 1240 C CA . LEU A 1 155 ? 4.785 -37.25 3.559 1 80.88 155 LEU A CA 1
ATOM 1241 C C . LEU A 1 155 ? 5.301 -35.906 3.113 1 80.88 155 LEU A C 1
ATOM 1243 O O . LEU A 1 155 ? 5.809 -35.125 3.93 1 80.88 155 LEU A O 1
ATOM 1247 N N . SER A 1 156 ? 5.141 -35.625 1.886 1 80.56 156 SER A N 1
ATOM 1248 C CA . SER A 1 156 ? 5.617 -34.344 1.35 1 80.56 156 SER A CA 1
ATOM 1249 C C . SER A 1 156 ? 4.75 -33.188 1.828 1 80.56 156 SER A C 1
ATOM 1251 O O . SER A 1 156 ? 5.238 -32.094 1.994 1 80.56 156 SER A O 1
ATOM 1253 N N . SER A 1 157 ? 3.482 -33.438 2.098 1 77.06 157 SER A N 1
ATOM 1254 C CA . SER A 1 157 ? 2.533 -32.406 2.467 1 77.06 157 SER A CA 1
ATOM 1255 C C . SER A 1 157 ? 2.736 -31.953 3.91 1 77.06 157 SER A C 1
ATOM 1257 O O . SER A 1 157 ? 2.307 -30.859 4.297 1 77.06 157 SER A O 1
ATOM 1259 N N . LEU A 1 158 ? 3.43 -32.625 4.68 1 79.44 158 LEU A N 1
ATOM 1260 C CA . LEU A 1 158 ? 3.602 -32.344 6.098 1 79.44 158 LEU A CA 1
ATOM 1261 C C . LEU A 1 158 ? 4.84 -31.484 6.332 1 79.44 158 LEU A C 1
ATOM 1263 O O . LEU A 1 158 ? 4.977 -30.859 7.387 1 79.44 158 LEU A O 1
ATOM 1267 N N . ILE A 1 159 ? 5.672 -31.359 5.391 1 84.56 159 ILE A N 1
ATOM 1268 C CA . ILE A 1 159 ? 6.98 -30.734 5.57 1 84.56 159 ILE A CA 1
ATOM 1269 C C . ILE A 1 159 ? 6.809 -29.234 5.789 1 84.56 159 ILE A C 1
ATOM 1271 O O . ILE A 1 159 ? 7.406 -28.656 6.703 1 84.56 159 ILE A O 1
ATOM 1275 N N . PRO A 1 160 ? 5.984 -28.625 5 1 79.12 160 PRO A N 1
ATOM 1276 C CA . PRO A 1 160 ? 5.844 -27.188 5.199 1 79.12 160 PRO A CA 1
ATOM 1277 C C . PRO A 1 160 ? 5.344 -26.828 6.598 1 79.12 160 PRO A C 1
ATOM 1279 O O . PRO A 1 160 ? 5.766 -25.828 7.168 1 79.12 160 PRO A O 1
ATOM 1282 N N . SER A 1 161 ? 4.57 -27.641 7.184 1 80.31 161 SER A N 1
ATOM 1283 C CA . SER A 1 161 ? 4.027 -27.391 8.516 1 80.31 161 SER A CA 1
ATOM 1284 C C . SER A 1 161 ? 5.121 -27.453 9.578 1 80.31 161 SER A C 1
ATOM 1286 O O . SER A 1 161 ? 5.047 -26.75 10.594 1 80.31 161 SER A O 1
ATOM 1288 N N . LEU A 1 162 ? 6.117 -28.203 9.352 1 85.69 162 LEU A N 1
ATOM 1289 C CA . LEU A 1 162 ? 7.219 -28.328 10.297 1 85.69 162 LEU A CA 1
ATOM 1290 C C . LEU A 1 162 ? 8.094 -27.078 10.281 1 85.69 162 LEU A C 1
ATOM 1292 O O . LEU A 1 162 ? 8.695 -26.734 11.305 1 85.69 162 LEU A O 1
ATOM 1296 N N . PHE A 1 163 ? 8.156 -26.375 9.188 1 88.81 163 PHE A N 1
ATOM 1297 C CA . PHE A 1 163 ? 8.992 -25.188 9.047 1 88.81 163 PHE A CA 1
ATOM 1298 C C . PHE A 1 163 ? 8.18 -23.922 9.258 1 88.81 163 PHE A C 1
ATOM 1300 O O . PHE A 1 163 ? 8.727 -22.812 9.25 1 88.81 163 PHE A O 1
ATOM 1307 N N . SER A 1 164 ? 6.941 -24.109 9.461 1 84.5 164 SER A N 1
ATOM 1308 C CA . SER A 1 164 ? 6.02 -22.984 9.492 1 84.5 164 SER A CA 1
ATOM 1309 C C . SER A 1 164 ? 6.316 -22.062 10.68 1 84.5 164 SER A C 1
ATOM 1311 O O . SER A 1 164 ? 6.316 -20.844 10.531 1 84.5 164 SER A O 1
ATOM 1313 N N . LYS A 1 165 ? 6.598 -22.594 11.789 1 85.38 165 LYS A N 1
ATOM 1314 C CA . LYS A 1 165 ? 6.875 -21.797 12.984 1 85.38 165 LYS A CA 1
ATOM 1315 C C . LYS A 1 165 ? 8.156 -20.984 12.812 1 85.38 165 LYS A C 1
ATOM 1317 O O . LYS A 1 165 ? 8.195 -19.797 13.141 1 85.38 165 LYS A O 1
ATOM 1322 N N . LYS A 1 166 ? 9.148 -21.641 12.328 1 90.75 166 LYS A N 1
ATOM 1323 C CA . LYS A 1 166 ? 10.422 -20.953 12.117 1 90.75 166 LYS A CA 1
ATOM 1324 C C . LYS A 1 166 ? 10.289 -19.844 11.078 1 90.75 166 LYS A C 1
ATOM 1326 O O . LYS A 1 166 ? 10.82 -18.75 11.258 1 90.75 166 LYS A O 1
ATOM 1331 N N . THR A 1 1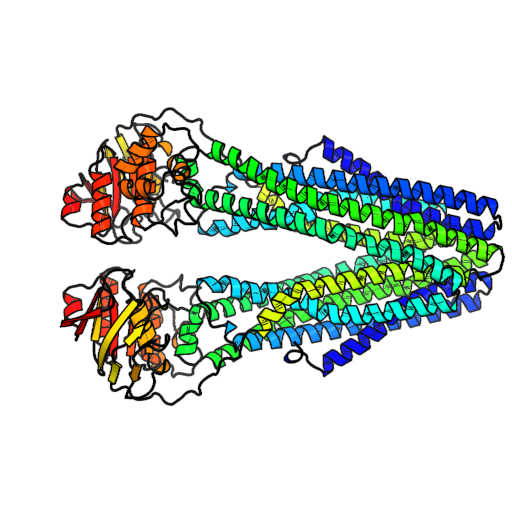67 ? 9.609 -20.125 10.062 1 88 167 THR A N 1
ATOM 1332 C CA . THR A 1 167 ? 9.383 -19.141 9.016 1 88 167 THR A CA 1
ATOM 1333 C C . THR A 1 167 ? 8.578 -17.953 9.555 1 88 167 THR A C 1
ATOM 1335 O O . THR A 1 167 ? 8.859 -16.797 9.234 1 88 167 THR A O 1
ATOM 1338 N N . ALA A 1 168 ? 7.668 -18.25 10.359 1 82.81 168 ALA A N 1
ATOM 1339 C CA . ALA A 1 168 ? 6.84 -17.203 10.945 1 82.81 168 ALA A CA 1
ATOM 1340 C C . ALA A 1 168 ? 7.672 -16.281 11.836 1 82.81 168 ALA A C 1
ATOM 1342 O O . ALA A 1 168 ? 7.527 -15.062 11.781 1 82.81 168 ALA A O 1
ATOM 1343 N N . ASN A 1 169 ? 8.484 -16.859 12.625 1 90.38 169 ASN A N 1
ATOM 1344 C CA . ASN A 1 169 ? 9.359 -16.078 13.492 1 90.38 169 ASN A CA 1
ATOM 1345 C C . ASN A 1 169 ? 10.32 -15.211 12.688 1 90.38 169 ASN A C 1
ATOM 1347 O O . ASN A 1 169 ? 10.539 -14.047 13.008 1 90.38 169 ASN A O 1
ATOM 1351 N N . GLN A 1 170 ? 10.859 -15.82 11.695 1 90.94 170 GLN A N 1
ATOM 1352 C CA . GLN A 1 170 ? 11.812 -15.094 10.867 1 90.94 170 GLN A CA 1
ATOM 1353 C C . GLN A 1 170 ? 11.109 -14.008 10.047 1 90.94 170 GLN A C 1
ATOM 1355 O O . GLN A 1 170 ? 11.68 -12.953 9.781 1 90.94 170 GLN A O 1
ATOM 1360 N N . SER A 1 171 ? 9.859 -14.25 9.695 1 86.25 171 SER A N 1
ATOM 1361 C CA . SER A 1 171 ? 9.062 -13.234 9.016 1 86.25 171 SER A CA 1
ATOM 1362 C C . SER A 1 171 ? 8.773 -12.055 9.93 1 86.25 171 SER A C 1
ATOM 1364 O O . SER A 1 171 ? 8.805 -10.898 9.492 1 86.25 171 SER A O 1
ATOM 1366 N N . SER A 1 172 ? 8.531 -12.367 11.172 1 85.94 172 SER A N 1
ATOM 1367 C CA . SER A 1 172 ? 8.312 -11.312 12.156 1 85.94 172 SER A CA 1
ATOM 1368 C C . SER A 1 172 ? 9.57 -10.484 12.367 1 85.94 172 SER A C 1
ATOM 1370 O O . SER A 1 172 ? 9.5 -9.25 12.438 1 85.94 172 SER A O 1
ATOM 1372 N N . ASN A 1 173 ? 10.656 -11.133 12.398 1 90.31 173 ASN A N 1
ATOM 1373 C CA . ASN A 1 173 ? 11.93 -10.43 12.531 1 90.31 173 ASN A CA 1
ATOM 1374 C C . ASN A 1 173 ? 12.203 -9.531 11.328 1 90.31 173 ASN A C 1
ATOM 1376 O O . ASN A 1 173 ? 12.695 -8.414 11.484 1 90.31 173 ASN A O 1
ATOM 1380 N N . TRP A 1 174 ? 11.891 -10.023 10.195 1 89.19 174 TRP A N 1
ATOM 1381 C CA . TRP A 1 174 ? 12.07 -9.242 8.977 1 89.19 174 TRP A CA 1
ATOM 1382 C C . TRP A 1 174 ? 11.156 -8.023 8.977 1 89.19 174 TRP A C 1
ATOM 1384 O O . TRP A 1 174 ? 11.586 -6.914 8.641 1 89.19 174 TRP A O 1
ATOM 1394 N N . SER A 1 175 ? 9.969 -8.18 9.398 1 85.81 175 SER A N 1
ATOM 1395 C CA . SER A 1 175 ? 9 -7.086 9.453 1 85.81 175 SER A CA 1
ATOM 1396 C C . SER A 1 175 ? 9.445 -6 10.422 1 85.81 175 SER A C 1
ATOM 1398 O O . SER A 1 175 ? 9.383 -4.809 10.109 1 85.81 175 SER A O 1
ATOM 1400 N N . LYS A 1 176 ? 9.922 -6.426 11.57 1 87.94 176 LYS A N 1
ATOM 1401 C CA . LYS A 1 176 ? 10.406 -5.48 12.578 1 87.94 176 LYS A CA 1
ATOM 1402 C C . LYS A 1 176 ? 11.617 -4.711 12.062 1 87.94 176 LYS A C 1
ATOM 1404 O O . LYS A 1 176 ? 11.703 -3.49 12.234 1 87.94 176 LYS A O 1
ATOM 1409 N N . SER A 1 177 ? 12.523 -5.43 11.461 1 92.44 177 SER A N 1
ATOM 1410 C CA . SER A 1 177 ? 13.734 -4.785 10.953 1 92.44 177 SER A CA 1
ATOM 1411 C C . SER A 1 177 ? 13.414 -3.855 9.789 1 92.44 177 SER A C 1
ATOM 1413 O O . SER A 1 177 ? 14.031 -2.797 9.648 1 92.44 177 SER A O 1
ATOM 1415 N N . THR A 1 178 ? 12.523 -4.246 8.984 1 90.19 178 THR A N 1
ATOM 1416 C CA . THR A 1 178 ? 12.086 -3.385 7.887 1 90.19 178 THR A CA 1
ATOM 1417 C C . THR A 1 178 ? 11.383 -2.141 8.422 1 90.19 178 THR A C 1
ATOM 1419 O O . THR A 1 178 ? 11.547 -1.046 7.883 1 90.19 178 THR A O 1
ATOM 1422 N N . GLY A 1 179 ? 10.602 -2.359 9.43 1 87.06 179 GLY A N 1
ATOM 1423 C CA . GLY A 1 179 ? 9.992 -1.223 10.102 1 87.06 179 GLY A CA 1
ATOM 1424 C C . GLY A 1 179 ? 11.008 -0.222 10.625 1 87.06 179 GLY A C 1
ATOM 1425 O O . GLY A 1 179 ? 10.836 0.987 10.461 1 87.06 179 GLY A O 1
ATOM 1426 N N . SER A 1 180 ? 11.984 -0.736 11.227 1 89.75 180 SER A N 1
ATOM 1427 C CA . SER A 1 180 ? 13.055 0.121 11.727 1 89.75 180 SER A CA 1
ATOM 1428 C C . SER A 1 180 ? 13.734 0.884 10.586 1 89.75 180 SER A C 1
ATOM 1430 O O . SER A 1 180 ? 14.086 2.055 10.742 1 89.75 180 SER A O 1
ATOM 1432 N N . TYR A 1 181 ? 13.875 0.248 9.461 1 92.38 181 TYR A N 1
ATOM 1433 C CA . TYR A 1 181 ? 14.453 0.886 8.289 1 92.38 181 TYR A CA 1
ATOM 1434 C C . TYR A 1 181 ? 13.555 2.002 7.773 1 92.38 181 TYR A C 1
ATOM 1436 O O . TYR A 1 181 ? 14.031 3.096 7.453 1 92.38 181 TYR A O 1
ATOM 1444 N N . VAL A 1 182 ? 12.383 1.753 7.75 1 88.75 182 VAL A N 1
ATOM 1445 C CA . VAL A 1 182 ? 11.414 2.73 7.266 1 88.75 182 VAL A CA 1
ATOM 1446 C C . VAL A 1 182 ? 11.391 3.941 8.195 1 88.75 182 VAL A C 1
ATOM 1448 O O . VAL A 1 182 ? 11.352 5.086 7.734 1 88.75 182 VAL A O 1
ATOM 1451 N N . THR A 1 183 ? 11.383 3.672 9.469 1 85.38 183 THR A N 1
ATOM 1452 C CA . THR A 1 183 ? 11.422 4.75 10.453 1 85.38 183 THR A CA 1
ATOM 1453 C C . THR A 1 183 ? 12.688 5.59 10.289 1 85.38 183 THR A C 1
ATOM 1455 O O . THR A 1 183 ? 12.633 6.82 10.336 1 85.38 183 THR A O 1
ATOM 1458 N N . PHE A 1 184 ? 13.75 4.934 10.102 1 90.81 184 PHE A N 1
ATOM 1459 C CA . PHE A 1 184 ? 15.031 5.613 9.914 1 90.81 184 PHE A CA 1
ATOM 1460 C C . PHE A 1 184 ? 14.992 6.504 8.68 1 90.81 184 PHE A C 1
ATOM 1462 O O . PHE A 1 184 ? 15.398 7.668 8.734 1 90.81 184 PHE A O 1
ATOM 1469 N N . MET A 1 185 ? 14.523 5.918 7.629 1 92.19 185 MET A N 1
ATOM 1470 C CA . MET A 1 185 ? 14.477 6.66 6.371 1 92.19 185 MET A CA 1
ATOM 1471 C C . MET A 1 185 ? 13.5 7.824 6.457 1 92.19 185 MET A C 1
ATOM 1473 O O . MET A 1 185 ? 13.758 8.898 5.914 1 92.19 185 MET A O 1
ATOM 1477 N N . SER A 1 186 ? 12.398 7.562 7.02 1 88.75 186 SER A N 1
ATOM 1478 C CA . SER A 1 186 ? 11.414 8.625 7.207 1 88.75 186 SER A CA 1
ATOM 1479 C C . SER A 1 186 ? 12 9.797 7.984 1 88.75 186 SER A C 1
ATOM 1481 O O . SER A 1 186 ? 11.797 10.953 7.617 1 88.75 186 SER A O 1
ATOM 1483 N N . ASP A 1 187 ? 12.68 9.469 9.016 1 89 187 ASP A N 1
ATOM 1484 C CA . ASP A 1 187 ? 13.336 10.484 9.828 1 89 187 ASP A CA 1
ATOM 1485 C C . ASP A 1 187 ? 14.383 11.25 9.016 1 89 187 ASP A C 1
ATOM 1487 O O . ASP A 1 187 ? 14.484 12.477 9.125 1 89 187 ASP A O 1
ATOM 1491 N N . LEU A 1 188 ? 15.125 10.539 8.328 1 91.44 188 LEU A N 1
ATOM 1492 C CA . LEU A 1 188 ? 16.156 11.148 7.496 1 91.44 188 LEU A CA 1
ATOM 1493 C C . LEU A 1 188 ? 15.547 12.078 6.457 1 91.44 188 LEU A C 1
ATOM 1495 O O . LEU A 1 188 ? 15.984 13.219 6.301 1 91.44 188 LEU A O 1
ATOM 1499 N N . LEU A 1 189 ? 14.508 11.664 5.844 1 90.56 189 LEU A N 1
ATOM 1500 C CA . LEU A 1 189 ? 13.883 12.438 4.773 1 90.56 189 LEU A CA 1
ATOM 1501 C C . LEU A 1 189 ? 13.195 13.68 5.324 1 90.56 189 LEU A C 1
ATOM 1503 O O . LEU A 1 189 ? 13.242 14.742 4.707 1 90.56 189 LEU A O 1
ATOM 1507 N N . LYS A 1 190 ? 12.578 13.539 6.422 1 86.12 190 LYS A N 1
ATOM 1508 C CA . LYS A 1 190 ? 11.898 14.664 7.051 1 86.12 190 LYS A CA 1
ATOM 1509 C C . LYS A 1 190 ? 12.891 15.75 7.453 1 86.12 190 LYS A C 1
ATOM 1511 O O . LYS A 1 190 ? 12.562 16.938 7.43 1 86.12 190 LYS A O 1
ATOM 1516 N N . ASN A 1 191 ? 14.086 15.258 7.828 1 88.88 191 ASN A N 1
ATOM 1517 C CA . ASN A 1 191 ? 15.07 16.188 8.367 1 88.88 191 ASN A CA 1
ATOM 1518 C C . ASN A 1 191 ? 16.297 16.297 7.473 1 88.88 191 ASN A C 1
ATOM 1520 O O . ASN A 1 191 ? 17.406 16.516 7.957 1 88.88 191 ASN A O 1
ATOM 1524 N N . ILE A 1 192 ? 16.109 16.078 6.242 1 88.75 192 ILE A N 1
ATOM 1525 C CA . ILE A 1 192 ? 17.234 15.992 5.316 1 88.75 192 ILE A CA 1
ATOM 1526 C C . ILE A 1 192 ? 17.938 17.344 5.246 1 88.75 192 ILE A C 1
ATOM 1528 O O . ILE A 1 192 ? 19.172 17.391 5.105 1 88.75 192 ILE A O 1
ATOM 1532 N N . ASN A 1 193 ? 17.172 18.422 5.289 1 82.75 193 ASN A N 1
ATOM 1533 C CA . ASN A 1 193 ? 17.781 19.734 5.223 1 82.75 193 ASN A CA 1
ATOM 1534 C C . ASN A 1 193 ? 18.766 19.969 6.371 1 82.75 193 ASN A C 1
ATOM 1536 O O . ASN A 1 193 ? 19.844 20.531 6.176 1 82.75 193 ASN A O 1
ATOM 1540 N N . THR A 1 194 ? 18.359 19.531 7.516 1 85.88 194 THR A N 1
ATOM 1541 C CA . THR A 1 194 ? 19.234 19.641 8.672 1 85.88 194 THR A CA 1
ATOM 1542 C C . THR A 1 194 ? 20.484 18.781 8.484 1 85.88 194 THR A C 1
ATOM 1544 O O . THR A 1 194 ? 21.594 19.219 8.766 1 85.88 194 THR A O 1
ATOM 1547 N N . VAL A 1 195 ? 20.328 17.625 7.969 1 89 195 VAL A N 1
ATOM 1548 C CA . VAL A 1 195 ? 21.422 16.672 7.781 1 89 195 VAL A CA 1
ATOM 1549 C C . VAL A 1 195 ? 22.422 17.234 6.766 1 89 195 VAL A C 1
ATOM 1551 O O . VAL A 1 195 ? 23.641 17.141 6.965 1 89 195 VAL A O 1
ATOM 1554 N N . LEU A 1 196 ? 21.938 17.812 5.75 1 84.06 196 LEU A N 1
ATOM 1555 C CA . LEU A 1 196 ? 22.797 18.375 4.715 1 84.06 196 LEU A CA 1
ATOM 1556 C C . LEU A 1 196 ? 23.469 19.656 5.203 1 84.06 196 LEU A C 1
ATOM 1558 O O . LEU A 1 196 ? 24.641 19.906 4.922 1 84.06 196 LEU A O 1
ATOM 1562 N N . ASN A 1 197 ? 22.641 20.406 5.891 1 81.38 197 ASN A N 1
ATOM 1563 C CA . ASN A 1 197 ? 23.156 21.672 6.387 1 81.38 197 ASN A CA 1
ATOM 1564 C C . ASN A 1 197 ? 24.312 21.469 7.355 1 81.38 197 ASN A C 1
ATOM 1566 O O . ASN A 1 197 ? 25.266 22.25 7.371 1 81.38 197 ASN A O 1
ATOM 1570 N N . TYR A 1 198 ? 24.203 20.453 8.141 1 85.56 198 TYR A N 1
ATOM 1571 C CA . TYR A 1 198 ? 25.25 20.203 9.133 1 85.56 198 TYR A CA 1
ATOM 1572 C C . TYR A 1 198 ? 26.297 19.234 8.594 1 85.56 198 TYR A C 1
ATOM 1574 O O . TYR A 1 198 ? 27.203 18.812 9.32 1 85.56 198 TYR A O 1
ATOM 1582 N N . ASN A 1 199 ? 26.234 18.75 7.391 1 83.25 199 ASN A N 1
ATOM 1583 C CA . ASN A 1 199 ? 27.203 17.906 6.684 1 83.25 199 ASN A CA 1
ATOM 1584 C C . ASN A 1 199 ? 27.453 16.594 7.434 1 83.25 199 ASN A C 1
ATOM 1586 O O . ASN A 1 199 ? 28.609 16.25 7.691 1 83.25 199 ASN A O 1
ATOM 1590 N N . VAL A 1 200 ? 26.422 15.984 7.82 1 88.12 200 VAL A N 1
ATOM 1591 C CA . VAL A 1 200 ? 26.562 14.742 8.57 1 88.12 200 VAL A CA 1
ATOM 1592 C C . VAL A 1 200 ? 25.938 13.586 7.793 1 88.12 200 VAL A C 1
ATOM 1594 O O . VAL A 1 200 ? 25.641 12.539 8.359 1 88.12 200 VAL A O 1
ATOM 1597 N N . LEU A 1 201 ? 25.766 13.719 6.57 1 89.19 201 LEU A N 1
ATOM 1598 C CA . LEU A 1 201 ? 25.125 12.695 5.754 1 89.19 201 LEU A CA 1
ATOM 1599 C C . LEU A 1 201 ? 25.922 11.391 5.789 1 89.19 201 LEU A C 1
ATOM 1601 O O . LEU A 1 201 ? 25.344 10.305 5.848 1 89.19 201 LEU A O 1
ATOM 1605 N N . SER A 1 202 ? 27.25 11.508 5.742 1 89 202 SER A N 1
ATOM 1606 C CA . SER A 1 202 ? 28.094 10.32 5.738 1 89 202 SER A CA 1
ATOM 1607 C C . SER A 1 202 ? 27.891 9.492 7 1 89 202 SER A C 1
ATOM 1609 O O . SER A 1 202 ? 27.906 8.258 6.953 1 89 202 SER A O 1
ATOM 1611 N N . LEU A 1 203 ? 27.656 10.188 8.055 1 90.06 203 LEU A N 1
ATOM 1612 C CA . LEU A 1 203 ? 27.422 9.484 9.312 1 90.06 203 LEU A CA 1
ATOM 1613 C C . LEU A 1 203 ? 26.062 8.781 9.297 1 90.06 203 LEU A C 1
ATOM 1615 O O . LEU A 1 203 ? 25.938 7.676 9.82 1 90.06 203 LEU A O 1
ATOM 1619 N N . PHE A 1 204 ? 25.156 9.43 8.742 1 91.69 204 PHE A N 1
ATOM 1620 C CA . PHE A 1 204 ? 23.828 8.836 8.633 1 91.69 204 PHE A CA 1
ATOM 1621 C C . PHE A 1 204 ? 23.844 7.645 7.68 1 91.69 204 PHE A C 1
ATOM 1623 O O . PHE A 1 204 ? 23.125 6.664 7.895 1 91.69 204 PHE A O 1
ATOM 1630 N N . VAL A 1 205 ? 24.672 7.734 6.684 1 92.25 205 VAL A N 1
ATOM 1631 C CA . VAL A 1 205 ? 24.812 6.621 5.75 1 92.25 205 VAL A CA 1
ATOM 1632 C C . VAL A 1 205 ? 25.406 5.414 6.465 1 92.25 205 VAL A C 1
ATOM 1634 O O . VAL A 1 205 ? 24.969 4.281 6.25 1 92.25 205 VAL A O 1
ATOM 1637 N N . LYS A 1 206 ? 26.359 5.672 7.277 1 92.38 206 LYS A N 1
ATOM 1638 C CA . LYS A 1 206 ? 26.984 4.59 8.031 1 92.38 206 LYS A CA 1
ATOM 1639 C C . LYS A 1 206 ? 25.984 3.941 8.992 1 92.38 206 LYS A C 1
ATOM 1641 O O . LYS A 1 206 ? 25.922 2.715 9.078 1 92.38 206 LYS A O 1
ATOM 1646 N N . LYS A 1 207 ? 25.297 4.727 9.672 1 91.75 207 LYS A N 1
ATOM 1647 C CA . LYS A 1 207 ? 24.266 4.211 10.57 1 91.75 207 LYS A CA 1
ATOM 1648 C C . LYS A 1 207 ? 23.172 3.484 9.789 1 91.75 207 LYS A C 1
ATOM 1650 O O . LYS A 1 207 ? 22.688 2.432 10.211 1 91.75 207 LYS A O 1
ATOM 1655 N N . GLY A 1 208 ? 22.797 4.043 8.688 1 93.5 208 GLY A N 1
ATOM 1656 C CA . GLY A 1 208 ? 21.766 3.455 7.84 1 93.5 208 GLY A CA 1
ATOM 1657 C C . GLY A 1 208 ? 22.188 2.123 7.242 1 93.5 208 GLY A C 1
ATOM 1658 O O . GLY A 1 208 ? 21.359 1.215 7.105 1 93.5 208 GLY A O 1
ATOM 1659 N N . SER A 1 209 ? 23.469 2.002 6.941 1 94.5 209 SER A N 1
ATOM 1660 C CA . SER A 1 209 ? 23.984 0.758 6.371 1 94.5 209 SER A CA 1
ATOM 1661 C C . SER A 1 209 ? 23.766 -0.414 7.32 1 94.5 209 SER A C 1
ATOM 1663 O O . SER A 1 209 ? 23.438 -1.523 6.887 1 94.5 209 SER A O 1
ATOM 1665 N N . LYS A 1 210 ? 23.922 -0.122 8.555 1 94.31 210 LYS A N 1
ATOM 1666 C CA . LYS A 1 210 ? 23.703 -1.168 9.555 1 94.31 210 LYS A CA 1
ATOM 1667 C C . LYS A 1 210 ? 22.234 -1.568 9.617 1 94.31 210 LYS A C 1
ATOM 1669 O O . LYS A 1 210 ? 21.906 -2.756 9.695 1 94.31 210 LYS A O 1
ATOM 1674 N N . VAL A 1 211 ? 21.422 -0.607 9.586 1 94.12 211 VAL A N 1
ATOM 1675 C CA . VAL A 1 211 ? 19.984 -0.851 9.648 1 94.12 211 VAL A CA 1
ATOM 1676 C C . VAL A 1 211 ? 19.531 -1.596 8.391 1 94.12 211 VAL A C 1
ATOM 1678 O O . VAL A 1 211 ? 18.719 -2.521 8.469 1 94.12 211 VAL A O 1
ATOM 1681 N N . ILE A 1 212 ? 20.094 -1.216 7.297 1 95.38 212 ILE A N 1
ATOM 1682 C CA . ILE A 1 212 ? 19.797 -1.854 6.02 1 95.38 212 ILE A CA 1
ATOM 1683 C C . ILE A 1 212 ? 20.234 -3.312 6.051 1 95.38 212 ILE A C 1
ATOM 1685 O O . ILE A 1 212 ? 19.469 -4.211 5.699 1 95.38 212 ILE A O 1
ATOM 1689 N N . LYS A 1 213 ? 21.469 -3.559 6.477 1 95.38 213 LYS A N 1
ATOM 1690 C CA . LYS A 1 213 ? 22.016 -4.906 6.516 1 95.38 213 LYS A CA 1
ATOM 1691 C C . LYS A 1 213 ? 21.172 -5.824 7.395 1 95.38 213 LYS A C 1
ATOM 1693 O O . LYS A 1 213 ? 20.938 -6.984 7.047 1 95.38 213 LYS A O 1
ATOM 1698 N N . ASN A 1 214 ? 20.75 -5.281 8.43 1 95.38 214 ASN A N 1
ATOM 1699 C CA . ASN A 1 214 ? 19.922 -6.074 9.328 1 95.38 214 ASN A CA 1
ATOM 1700 C C . ASN A 1 214 ? 18.609 -6.484 8.664 1 95.38 214 ASN A C 1
ATOM 1702 O O . ASN A 1 214 ? 18.172 -7.633 8.781 1 95.38 214 ASN A O 1
ATOM 1706 N N . SER A 1 215 ? 18 -5.594 7.988 1 93.75 215 SER A N 1
ATOM 1707 C CA . SER A 1 215 ? 16.734 -5.879 7.301 1 93.75 215 SER A CA 1
ATOM 1708 C C . SER A 1 215 ? 16.938 -6.891 6.176 1 93.75 215 SER A C 1
ATOM 1710 O O . SER A 1 215 ? 16.172 -7.844 6.043 1 93.75 215 SER A O 1
ATOM 1712 N N . VAL A 1 216 ? 18 -6.73 5.469 1 94.44 216 VAL A N 1
ATOM 1713 C CA . VAL A 1 216 ? 18.281 -7.578 4.312 1 94.44 216 VAL A CA 1
ATOM 1714 C C . VAL A 1 216 ? 18.656 -8.984 4.781 1 94.44 216 VAL A C 1
ATOM 1716 O O . VAL A 1 216 ? 18.219 -9.977 4.188 1 94.44 216 VAL A O 1
ATOM 1719 N N . GLU A 1 217 ? 19.391 -9.07 5.824 1 95.38 217 GLU A N 1
ATOM 1720 C CA . GLU A 1 217 ? 19.812 -10.367 6.344 1 95.38 217 GLU A CA 1
ATOM 1721 C C . GLU A 1 217 ? 18.641 -11.141 6.938 1 95.38 217 GLU A C 1
ATOM 1723 O O . GLU A 1 217 ? 18.562 -12.359 6.801 1 95.38 217 GLU A O 1
ATOM 1728 N N . ASN A 1 218 ? 17.812 -10.469 7.586 1 94.69 218 ASN A N 1
ATOM 1729 C CA . ASN A 1 218 ? 16.625 -11.117 8.125 1 94.69 218 ASN A CA 1
ATOM 1730 C C . ASN A 1 218 ? 15.719 -11.641 7.016 1 94.69 218 ASN A C 1
ATOM 1732 O O . ASN A 1 218 ? 15.125 -12.719 7.145 1 94.69 218 ASN A O 1
ATOM 1736 N N . LYS A 1 219 ? 15.57 -10.914 6.008 1 92.81 219 LYS A N 1
ATOM 1737 C CA . LYS A 1 219 ? 14.805 -11.375 4.855 1 92.81 219 LYS A CA 1
ATOM 1738 C C . LYS A 1 219 ? 15.438 -12.617 4.234 1 92.81 219 LYS A C 1
ATOM 1740 O O . LYS A 1 219 ? 14.742 -13.578 3.914 1 92.81 219 LYS A O 1
ATOM 1745 N N . ARG A 1 220 ? 16.766 -12.562 4.09 1 94.38 220 ARG A N 1
ATOM 1746 C CA . ARG A 1 220 ? 17.5 -13.688 3.504 1 94.38 220 ARG A CA 1
ATOM 1747 C C . ARG A 1 220 ? 17.328 -14.945 4.348 1 94.38 220 ARG A C 1
ATOM 1749 O O . ARG A 1 220 ? 17.125 -16.031 3.812 1 94.38 220 ARG A O 1
ATOM 1756 N N . GLU A 1 221 ? 17.438 -14.789 5.586 1 95.25 221 GLU A N 1
ATOM 1757 C CA . GLU A 1 221 ? 17.281 -15.93 6.484 1 95.25 221 GLU A CA 1
ATOM 1758 C C . GLU A 1 221 ? 15.906 -16.562 6.348 1 95.25 221 GLU A C 1
ATOM 1760 O O . GLU A 1 221 ? 15.773 -17.781 6.328 1 95.25 221 GLU A O 1
ATOM 1765 N N . ARG A 1 222 ? 14.945 -15.781 6.305 1 91.12 222 ARG A N 1
ATOM 1766 C CA . ARG A 1 222 ? 13.586 -16.266 6.094 1 91.12 222 ARG A CA 1
ATOM 1767 C C . ARG A 1 222 ? 13.461 -16.984 4.762 1 91.12 222 ARG A C 1
ATOM 1769 O O . ARG A 1 222 ? 12.938 -18.109 4.707 1 91.12 222 ARG A O 1
ATOM 1776 N N . ASP A 1 223 ? 14.016 -16.344 3.686 1 91.31 223 ASP A N 1
ATOM 1777 C CA . ASP A 1 223 ? 13.914 -16.922 2.348 1 91.31 223 ASP A CA 1
ATOM 1778 C C . ASP A 1 223 ? 14.695 -18.219 2.25 1 91.31 223 ASP A C 1
ATOM 1780 O O . ASP A 1 223 ? 14.273 -19.156 1.561 1 91.31 223 ASP A O 1
ATOM 1784 N N . ASP A 1 224 ? 15.797 -18.312 2.953 1 94.19 224 ASP A N 1
ATOM 1785 C CA . ASP A 1 224 ? 16.594 -19.531 2.973 1 94.19 224 ASP A CA 1
ATOM 1786 C C . ASP A 1 224 ? 15.852 -20.656 3.689 1 94.19 224 ASP A C 1
ATOM 1788 O O . ASP A 1 224 ? 15.969 -21.828 3.311 1 94.19 224 ASP A O 1
ATOM 1792 N N . THR A 1 225 ? 15.164 -20.359 4.707 1 92.31 225 THR A N 1
ATOM 1793 C CA . THR A 1 225 ? 14.367 -21.359 5.406 1 92.31 225 THR A CA 1
ATOM 1794 C C . THR A 1 225 ? 13.234 -21.875 4.516 1 92.31 225 THR A C 1
ATOM 1796 O O . THR A 1 225 ? 12.938 -23.062 4.512 1 92.31 225 THR A O 1
ATOM 1799 N N . ILE A 1 226 ? 12.703 -21.031 3.801 1 88.81 226 ILE A N 1
ATOM 1800 C CA . ILE A 1 226 ? 11.672 -21.438 2.846 1 88.81 226 ILE A CA 1
ATOM 1801 C C . ILE A 1 226 ? 12.289 -22.344 1.782 1 88.81 226 ILE A C 1
ATOM 1803 O O . ILE A 1 226 ? 11.719 -23.375 1.439 1 88.81 226 ILE A O 1
ATOM 1807 N N . ALA A 1 227 ? 13.469 -21.906 1.332 1 91.38 227 ALA A N 1
ATOM 1808 C CA . ALA A 1 227 ? 14.164 -22.719 0.341 1 91.38 227 ALA A CA 1
ATOM 1809 C C . ALA A 1 227 ? 14.477 -24.109 0.894 1 91.38 227 ALA A C 1
ATOM 1811 O O . ALA A 1 227 ? 14.367 -25.109 0.177 1 91.38 227 ALA A O 1
ATOM 1812 N N . LYS A 1 228 ? 14.805 -24.172 2.15 1 93.19 228 LYS A N 1
ATOM 1813 C CA . LYS A 1 228 ? 15.07 -25.453 2.789 1 93.19 228 LYS A CA 1
ATOM 1814 C C . LYS A 1 228 ? 13.797 -26.297 2.873 1 93.19 228 LYS A C 1
ATOM 1816 O O . LYS A 1 228 ? 13.836 -27.516 2.654 1 93.19 228 LYS A O 1
ATOM 1821 N N . SER A 1 229 ? 12.773 -25.719 3.254 1 89.75 229 SER A N 1
ATOM 1822 C CA . SER A 1 229 ? 11.492 -26.406 3.27 1 89.75 229 SER A CA 1
ATOM 1823 C C . SER A 1 229 ? 11.141 -26.969 1.891 1 89.75 229 SER A C 1
ATOM 1825 O O . SER A 1 229 ? 10.766 -28.125 1.759 1 89.75 229 SER A O 1
ATOM 1827 N N . ASP A 1 230 ? 11.305 -26.109 0.864 1 87 230 ASP A N 1
ATOM 1828 C CA . ASP A 1 230 ? 11.008 -26.516 -0.503 1 87 230 ASP A CA 1
ATOM 1829 C C . ASP A 1 230 ? 11.906 -27.688 -0.932 1 87 230 ASP A C 1
ATOM 1831 O O . ASP A 1 230 ? 11.477 -28.562 -1.689 1 87 230 ASP A O 1
ATOM 1835 N N . PHE A 1 231 ? 13.094 -27.672 -0.458 1 91.44 231 PHE A N 1
ATOM 1836 C CA . PHE A 1 231 ? 14.039 -28.75 -0.752 1 91.44 231 PHE A CA 1
ATOM 1837 C C . PHE A 1 231 ? 13.5 -30.094 -0.266 1 91.44 231 PHE A C 1
ATOM 1839 O O . PHE A 1 231 ? 13.469 -31.062 -1.023 1 91.44 231 PHE A O 1
ATOM 1846 N N . TYR A 1 232 ? 13.023 -30.156 0.901 1 89.62 232 TYR A N 1
ATOM 1847 C CA . TYR A 1 232 ? 12.516 -31.391 1.466 1 89.62 232 TYR A CA 1
ATOM 1848 C C . TYR A 1 232 ? 11.211 -31.812 0.785 1 89.62 232 TYR A C 1
ATOM 1850 O O . TYR A 1 232 ? 10.961 -33 0.586 1 89.62 232 TYR A O 1
ATOM 1858 N N . VAL A 1 233 ? 10.453 -30.906 0.447 1 84 233 VAL A N 1
ATOM 1859 C CA . VAL A 1 233 ? 9.227 -31.203 -0.276 1 84 233 VAL A CA 1
ATOM 1860 C C . VAL A 1 233 ? 9.555 -31.797 -1.642 1 84 233 VAL A C 1
ATOM 1862 O O . VAL A 1 233 ? 9.016 -32.844 -2.021 1 84 233 VAL A O 1
ATOM 1865 N N . ASP A 1 234 ? 10.469 -31.125 -2.324 1 85.94 234 ASP A N 1
ATOM 1866 C CA . ASP A 1 234 ? 10.859 -31.578 -3.652 1 85.94 234 ASP A CA 1
ATOM 1867 C C . ASP A 1 234 ? 11.492 -32.969 -3.586 1 85.94 234 ASP A C 1
ATOM 1869 O O . ASP A 1 234 ? 11.273 -33.781 -4.473 1 85.94 234 ASP A O 1
ATOM 1873 N N . LEU A 1 235 ? 12.242 -33.219 -2.541 1 89 235 LEU A N 1
ATOM 1874 C CA . LEU A 1 235 ? 12.891 -34.531 -2.35 1 89 235 LEU A CA 1
ATOM 1875 C C . LEU A 1 235 ? 11.852 -35.625 -2.189 1 89 235 LEU A C 1
ATOM 1877 O O . LEU A 1 235 ? 11.93 -36.656 -2.857 1 89 235 LEU A O 1
ATOM 1881 N N . LEU A 1 236 ? 10.875 -35.312 -1.46 1 84.75 236 LEU A N 1
ATOM 1882 C CA . LEU A 1 236 ? 9.875 -36.344 -1.163 1 84.75 236 LEU A CA 1
ATOM 1883 C C . LEU A 1 236 ? 8.859 -36.469 -2.299 1 84.75 236 LEU A C 1
ATOM 1885 O O . LEU A 1 236 ? 8.453 -37.562 -2.658 1 84.75 236 LEU A O 1
ATOM 1889 N N . ALA A 1 237 ? 8.516 -35.344 -2.855 1 77.62 237 ALA A N 1
ATOM 1890 C CA . ALA A 1 237 ? 7.434 -35.312 -3.838 1 77.62 237 ALA A CA 1
ATOM 1891 C C . ALA A 1 237 ? 7.945 -35.719 -5.223 1 77.62 237 ALA A C 1
ATOM 1893 O O . ALA A 1 237 ? 7.25 -36.406 -5.977 1 77.62 237 ALA A O 1
ATOM 1894 N N . TYR A 1 238 ? 9.078 -35.312 -5.578 1 79.94 238 TYR A N 1
ATOM 1895 C CA . TYR A 1 238 ? 9.516 -35.5 -6.957 1 79.94 238 TYR A CA 1
ATOM 1896 C C . TYR A 1 238 ? 10.57 -36.594 -7.047 1 79.94 238 TYR A C 1
ATOM 1898 O O . TYR A 1 238 ? 10.602 -37.344 -8.023 1 79.94 238 TYR A O 1
ATOM 1906 N N . SER A 1 239 ? 11.422 -36.719 -6.059 1 83.88 239 SER A N 1
ATOM 1907 C CA . SER A 1 239 ? 12.484 -37.75 -6.137 1 83.88 239 SER A CA 1
ATOM 1908 C C . SER A 1 239 ? 11.977 -39.094 -5.691 1 83.88 239 SER A C 1
ATOM 1910 O O . SER A 1 239 ? 12.219 -40.094 -6.371 1 83.88 239 SER A O 1
ATOM 1912 N N . LEU A 1 240 ? 11.234 -39.094 -4.625 1 84.94 240 LEU A N 1
ATOM 1913 C CA . LEU A 1 240 ? 10.797 -40.406 -4.094 1 84.94 240 LEU A CA 1
ATOM 1914 C C . LEU A 1 240 ? 9.531 -40.875 -4.801 1 84.94 240 LEU A C 1
ATOM 1916 O O . LEU A 1 240 ? 9.109 -42.031 -4.613 1 84.94 240 LEU A O 1
ATOM 1920 N N . ASP A 1 241 ? 9.023 -40.062 -5.672 1 83.94 241 ASP A N 1
ATOM 1921 C CA . ASP A 1 241 ? 7.828 -40.406 -6.426 1 83.94 241 ASP A CA 1
ATOM 1922 C C . ASP A 1 241 ? 8.141 -41.469 -7.477 1 83.94 241 ASP A C 1
ATOM 1924 O O . ASP A 1 241 ? 7.242 -42.156 -7.977 1 83.94 241 ASP A O 1
ATOM 1928 N N . PHE A 1 242 ? 9.391 -41.656 -7.793 1 87.81 242 PHE A N 1
ATOM 1929 C CA . PHE A 1 242 ? 9.781 -42.656 -8.781 1 87.81 242 PHE A CA 1
ATOM 1930 C C . PHE A 1 242 ? 9.703 -44.062 -8.195 1 87.81 242 PHE A C 1
ATOM 1932 O O . PHE A 1 242 ? 9.594 -45.031 -8.93 1 87.81 242 PHE A O 1
ATOM 1939 N N . LEU A 1 243 ? 9.656 -44.156 -6.855 1 88.56 243 LEU A N 1
ATOM 1940 C CA . LEU A 1 243 ? 9.594 -45.438 -6.211 1 88.56 243 LEU A CA 1
ATOM 1941 C C . LEU A 1 243 ? 8.219 -46.094 -6.414 1 88.56 243 LEU A C 1
ATOM 1943 O O . LEU A 1 243 ? 8.117 -47.219 -6.898 1 88.56 243 LEU A O 1
ATOM 1947 N N . PRO A 1 244 ? 7.16 -45.312 -6.086 1 88.88 244 PRO A N 1
ATOM 1948 C CA . PRO A 1 244 ? 5.855 -45.906 -6.402 1 88.88 244 PRO A CA 1
ATOM 1949 C C . PRO A 1 244 ? 5.668 -46.156 -7.895 1 88.88 244 PRO A C 1
ATOM 1951 O O . PRO A 1 244 ? 4.984 -47.125 -8.281 1 88.88 244 PRO A O 1
ATOM 1954 N N . ILE A 1 245 ? 6.242 -45.375 -8.742 1 90.44 245 ILE A N 1
ATOM 1955 C CA . ILE A 1 245 ? 6.18 -45.594 -10.188 1 90.44 245 ILE A CA 1
ATOM 1956 C C . ILE A 1 245 ? 6.852 -46.906 -10.539 1 90.44 245 ILE A C 1
ATOM 1958 O O . ILE A 1 245 ? 6.324 -47.688 -11.344 1 90.44 245 ILE A O 1
ATOM 1962 N N . GLY A 1 246 ? 8.039 -47.188 -9.906 1 90.19 246 GLY A N 1
ATOM 1963 C CA . GLY A 1 246 ? 8.711 -48.469 -10.102 1 90.19 246 GLY A CA 1
ATOM 1964 C C . GLY A 1 246 ? 7.875 -49.656 -9.703 1 90.19 246 GLY A C 1
ATOM 1965 O O . GLY A 1 246 ? 7.801 -50.656 -10.43 1 90.19 246 GLY A O 1
ATOM 1966 N N . ILE A 1 247 ? 7.203 -49.5 -8.617 1 91.44 247 ILE A N 1
ATOM 19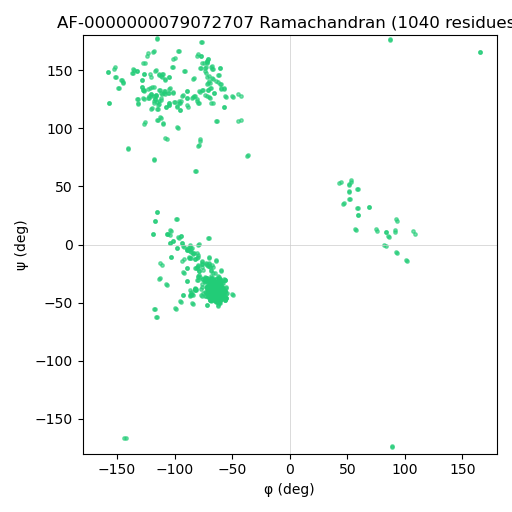67 C CA . ILE A 1 247 ? 6.332 -50.562 -8.141 1 91.44 247 ILE A CA 1
ATOM 1968 C C . ILE A 1 247 ? 5.199 -50.781 -9.141 1 91.44 247 ILE A C 1
ATOM 1970 O O . ILE A 1 247 ? 4.848 -51.938 -9.445 1 91.44 247 ILE A O 1
ATOM 1974 N N . GLY A 1 248 ? 4.645 -49.688 -9.609 1 91.5 248 GLY A N 1
ATOM 1975 C CA . GLY A 1 248 ? 3.58 -49.781 -10.594 1 91.5 248 GLY A CA 1
ATOM 1976 C C . GLY A 1 248 ? 4.02 -50.469 -11.875 1 91.5 248 GLY A C 1
ATOM 1977 O O . GLY A 1 248 ? 3.287 -51.312 -12.414 1 91.5 248 GLY A O 1
ATOM 1978 N N . ILE A 1 249 ? 5.191 -50.219 -12.367 1 91.56 249 ILE A N 1
ATOM 1979 C CA . ILE A 1 249 ? 5.723 -50.844 -13.586 1 91.56 249 ILE A CA 1
ATOM 1980 C C . ILE A 1 249 ? 5.887 -52.344 -13.383 1 91.56 249 ILE A C 1
ATOM 1982 O O . ILE A 1 249 ? 5.535 -53.125 -14.266 1 91.56 249 ILE A O 1
ATOM 1986 N N . ILE A 1 250 ? 6.434 -52.719 -12.266 1 92.06 250 ILE A N 1
ATOM 1987 C CA . ILE A 1 250 ? 6.637 -54.156 -11.969 1 92.06 250 ILE A CA 1
ATOM 1988 C C . ILE A 1 250 ? 5.289 -54.875 -11.93 1 92.06 250 ILE A C 1
ATOM 1990 O O . ILE A 1 250 ? 5.16 -55.969 -12.438 1 92.06 250 ILE A O 1
ATOM 1994 N N . MET A 1 251 ? 4.285 -54.188 -11.445 1 92.44 251 MET A N 1
ATOM 1995 C CA . MET A 1 251 ? 2.947 -54.75 -11.383 1 92.44 251 MET A CA 1
ATOM 1996 C C . MET A 1 251 ? 2.361 -54.938 -12.781 1 92.44 251 MET A C 1
ATOM 1998 O O . MET A 1 251 ? 1.642 -55.906 -13.047 1 92.44 251 MET A O 1
ATOM 2002 N N . VAL A 1 252 ? 2.643 -54.062 -13.656 1 90.94 252 VAL A N 1
ATOM 2003 C CA . VAL A 1 252 ? 2.168 -54.156 -15.031 1 90.94 252 VAL A CA 1
ATOM 2004 C C . VAL A 1 252 ? 2.885 -55.281 -15.75 1 90.94 252 VAL A C 1
ATOM 2006 O O . VAL A 1 252 ? 2.254 -56.062 -16.453 1 90.94 252 VAL A O 1
ATOM 2009 N N . ILE A 1 253 ? 4.234 -55.375 -15.578 1 90.38 253 ILE A N 1
ATOM 2010 C CA . ILE A 1 253 ? 5.039 -56.406 -16.219 1 90.38 253 ILE A CA 1
ATOM 2011 C C . ILE A 1 253 ? 4.574 -57.781 -15.766 1 90.38 253 ILE A C 1
ATOM 2013 O O . ILE A 1 253 ? 4.496 -58.719 -16.562 1 90.38 253 ILE A O 1
ATOM 2017 N N . GLN A 1 254 ? 4.211 -57.875 -14.484 1 91.75 254 GLN A N 1
ATOM 2018 C CA . GLN A 1 254 ? 3.768 -59.125 -13.938 1 91.75 254 GLN A CA 1
ATOM 2019 C C . GLN A 1 254 ? 2.314 -59.406 -14.305 1 91.75 254 GLN A C 1
ATOM 2021 O O . GLN A 1 254 ? 1.802 -60.5 -14.047 1 91.75 254 GLN A O 1
ATOM 2026 N N . GLY A 1 255 ? 1.562 -58.469 -14.844 1 88.69 255 GLY A N 1
ATOM 2027 C CA . GLY A 1 255 ? 0.211 -58.688 -15.344 1 88.69 255 GLY A CA 1
ATOM 2028 C C . GLY A 1 255 ? -0.855 -58.438 -14.289 1 88.69 255 GLY A C 1
ATOM 2029 O O . GLY A 1 255 ? -2.02 -58.812 -14.492 1 88.69 255 GLY A O 1
ATOM 2030 N N . HIS A 1 256 ? -0.484 -57.875 -13.195 1 90.62 256 HIS A N 1
ATOM 2031 C CA . HIS A 1 256 ? -1.439 -57.656 -12.117 1 90.62 256 HIS A CA 1
ATOM 2032 C C . HIS A 1 256 ? -2.357 -56.469 -12.43 1 90.62 256 HIS A C 1
ATOM 2034 O O . HIS A 1 256 ? -3.498 -56.438 -11.961 1 90.62 256 HIS A O 1
ATOM 2040 N N . ILE A 1 257 ? -1.852 -55.5 -13.18 1 91.31 257 ILE A N 1
ATOM 2041 C CA . ILE A 1 257 ? -2.625 -54.312 -13.547 1 91.31 257 ILE A CA 1
ATOM 2042 C C . ILE A 1 257 ? -2.393 -53.969 -15.023 1 91.31 257 ILE A C 1
ATOM 2044 O O . ILE A 1 257 ? -1.33 -54.281 -15.57 1 91.31 257 ILE A O 1
ATOM 2048 N N . ALA A 1 258 ? -3.447 -53.438 -15.594 1 89.81 258 ALA A N 1
ATOM 2049 C CA . ALA A 1 258 ? -3.324 -53 -16.984 1 89.81 258 ALA A CA 1
ATOM 2050 C C . ALA A 1 258 ? -2.512 -51.719 -17.094 1 89.81 258 ALA A C 1
ATOM 2052 O O . ALA A 1 258 ? -2.393 -50.969 -16.125 1 89.81 258 ALA A O 1
ATOM 2053 N N . LEU A 1 259 ? -1.898 -51.594 -18.234 1 87.38 259 LEU A N 1
ATOM 2054 C CA . LEU A 1 259 ? -1.124 -50.375 -18.5 1 87.38 259 LEU A CA 1
ATOM 2055 C C . LEU A 1 259 ? -1.976 -49.125 -18.312 1 87.38 259 LEU A C 1
ATOM 2057 O O . LEU A 1 259 ? -1.53 -48.156 -17.688 1 87.38 259 LEU A O 1
ATOM 2061 N N . ALA A 1 260 ? -3.188 -49.219 -18.797 1 87.06 260 ALA A N 1
ATOM 2062 C CA . ALA A 1 260 ? -4.105 -48.094 -18.672 1 87.06 260 ALA A CA 1
ATOM 2063 C C . ALA A 1 260 ? -4.414 -47.781 -17.219 1 87.06 260 ALA A C 1
ATOM 2065 O O . ALA A 1 260 ? -4.508 -46.594 -16.828 1 87.06 260 ALA A O 1
ATOM 2066 N N . SER A 1 261 ? -4.516 -48.781 -16.406 1 90.5 261 SER A N 1
ATOM 2067 C CA . SER A 1 261 ? -4.797 -48.625 -14.984 1 90.5 261 SER A CA 1
ATOM 2068 C C . SER A 1 261 ? -3.607 -48 -14.25 1 90.5 261 SER A C 1
ATOM 2070 O O . SER A 1 261 ? -3.785 -47.188 -13.344 1 90.5 261 SER A O 1
ATOM 2072 N N . PHE A 1 262 ? -2.451 -48.375 -14.688 1 89.56 262 PHE A N 1
ATOM 2073 C CA . PHE A 1 262 ? -1.244 -47.781 -14.102 1 89.56 262 PHE A CA 1
ATOM 2074 C C . PHE A 1 262 ? -1.166 -46.281 -14.391 1 89.56 262 PHE A C 1
ATOM 2076 O O . PHE A 1 262 ? -0.902 -45.5 -13.484 1 89.56 262 PHE A O 1
ATOM 2083 N N . VAL A 1 263 ? -1.43 -45.938 -15.602 1 87.62 263 VAL A N 1
ATOM 2084 C CA . VAL A 1 263 ? -1.348 -44.531 -16 1 87.62 263 VAL A CA 1
ATOM 2085 C C . VAL A 1 263 ? -2.406 -43.719 -15.266 1 87.62 263 VAL A C 1
ATOM 2087 O O . VAL A 1 263 ? -2.135 -42.594 -14.805 1 87.62 263 VAL A O 1
ATOM 2090 N N . ALA A 1 264 ? -3.525 -44.281 -15.109 1 89.19 264 ALA A N 1
ATOM 2091 C CA . ALA A 1 264 ? -4.605 -43.594 -14.398 1 89.19 264 ALA A CA 1
ATOM 2092 C C . ALA A 1 264 ? -4.211 -43.312 -12.953 1 89.19 264 ALA A C 1
ATOM 2094 O O . ALA A 1 264 ? -4.418 -42.188 -12.461 1 89.19 264 ALA A O 1
ATOM 2095 N N . VAL A 1 265 ? -3.658 -44.25 -12.312 1 89.69 265 VAL A N 1
ATOM 2096 C CA . VAL A 1 265 ? -3.285 -44.094 -10.914 1 89.69 265 VAL A CA 1
ATOM 2097 C C . VAL A 1 265 ? -2.119 -43.125 -10.797 1 89.69 265 VAL A C 1
ATOM 2099 O O . VAL A 1 265 ? -2.109 -42.25 -9.914 1 89.69 265 VAL A O 1
ATOM 2102 N N . GLN A 1 266 ? -1.191 -43.25 -11.641 1 86.69 266 GLN A N 1
ATOM 2103 C CA . GLN A 1 266 ? -0.024 -42.375 -11.609 1 86.69 266 GLN A CA 1
ATOM 2104 C C . GLN A 1 266 ? -0.421 -40.906 -11.836 1 86.69 266 GLN A C 1
ATOM 2106 O O . GLN A 1 266 ? 0.004 -40.031 -11.094 1 86.69 266 GLN A O 1
ATOM 2111 N N . TYR A 1 267 ? -1.193 -40.688 -12.844 1 84.38 267 TYR A N 1
ATOM 2112 C CA . TYR A 1 267 ? -1.639 -39.312 -13.148 1 84.38 267 TYR A CA 1
ATOM 2113 C C . TYR A 1 267 ? -2.494 -38.75 -12.016 1 84.38 267 TYR A C 1
ATOM 2115 O O . TYR A 1 267 ? -2.346 -37.594 -11.641 1 84.38 267 TYR A O 1
ATOM 2123 N N . SER A 1 268 ? -3.354 -39.562 -11.5 1 86.38 268 SER A N 1
ATOM 2124 C CA . SER A 1 268 ? -4.207 -39.156 -10.391 1 86.38 268 SER A CA 1
ATOM 2125 C C . SER A 1 268 ? -3.379 -38.781 -9.164 1 86.38 268 SER A C 1
ATOM 2127 O O . SER A 1 268 ? -3.668 -37.812 -8.484 1 86.38 268 SER A O 1
ATOM 2129 N N . SER A 1 269 ? -2.396 -39.562 -8.945 1 82 269 SER A N 1
ATOM 2130 C CA . SER A 1 269 ? -1.597 -39.375 -7.738 1 82 269 SER A CA 1
ATOM 2131 C C . SER A 1 269 ? -0.88 -38.031 -7.762 1 82 269 SER A C 1
ATOM 2133 O O . SER A 1 269 ? -0.753 -37.344 -6.73 1 82 269 SER A O 1
ATOM 2135 N N . ALA A 1 270 ? -0.416 -37.656 -8.93 1 75.75 270 ALA A N 1
ATOM 2136 C CA . ALA A 1 270 ? 0.226 -36.344 -9.062 1 75.75 270 ALA A CA 1
ATOM 2137 C C . ALA A 1 270 ? -0.741 -35.219 -8.703 1 75.75 270 ALA A C 1
ATOM 2139 O O . ALA A 1 270 ? -0.366 -34.25 -8.016 1 75.75 270 ALA A O 1
ATOM 2140 N N . TRP A 1 271 ? -1.912 -35.312 -9.047 1 82.06 271 TRP A N 1
ATOM 2141 C CA . TRP A 1 271 ? -2.918 -34.281 -8.836 1 82.06 271 TRP A CA 1
ATOM 2142 C C . TRP A 1 271 ? -3.449 -34.312 -7.406 1 82.06 271 TRP A C 1
ATOM 2144 O O . TRP A 1 271 ? -3.859 -33.281 -6.859 1 82.06 271 TRP A O 1
ATOM 2154 N N . ILE A 1 272 ? -3.473 -35.5 -6.777 1 78.81 272 ILE A N 1
ATOM 2155 C CA . ILE A 1 272 ? -3.895 -35.625 -5.387 1 78.81 272 ILE A CA 1
ATOM 2156 C C . ILE A 1 272 ? -2.959 -34.812 -4.496 1 78.81 272 ILE A C 1
ATOM 2158 O O . ILE A 1 272 ? -3.412 -34.031 -3.648 1 78.81 272 ILE A O 1
ATOM 2162 N N . VAL A 1 273 ? -1.744 -34.969 -4.793 1 72.19 273 VAL A N 1
ATOM 2163 C CA . VAL A 1 273 ? -0.749 -34.25 -4.008 1 72.19 273 VAL A CA 1
ATOM 2164 C C . VAL A 1 273 ? -0.94 -32.719 -4.184 1 72.19 273 VAL A C 1
ATOM 2166 O O . VAL A 1 273 ? -0.999 -31.984 -3.201 1 72.19 273 VAL A O 1
ATOM 2169 N N . ASN A 1 274 ? -1.097 -32.312 -5.434 1 76 274 ASN A N 1
ATOM 2170 C CA . ASN A 1 274 ? -1.272 -30.891 -5.734 1 76 274 ASN A CA 1
ATOM 2171 C C . ASN A 1 274 ? -2.551 -30.328 -5.113 1 76 274 ASN A C 1
ATOM 2173 O O . ASN A 1 274 ? -2.594 -29.172 -4.699 1 76 274 ASN A O 1
ATOM 2177 N N . SER A 1 275 ? -3.557 -31.109 -5.023 1 78.69 275 SER A N 1
ATOM 2178 C CA . SER A 1 275 ? -4.84 -30.703 -4.469 1 78.69 275 SER A CA 1
ATOM 2179 C C . SER A 1 275 ? -4.738 -30.438 -2.967 1 78.69 275 SER A C 1
ATOM 2181 O O . SER A 1 275 ? -5.359 -29.516 -2.445 1 78.69 275 SER A O 1
ATOM 2183 N N . PHE A 1 276 ? -3.924 -31.234 -2.348 1 73.56 276 PHE A N 1
ATOM 2184 C CA . PHE A 1 276 ? -3.746 -31.016 -0.916 1 73.56 276 PHE A CA 1
ATOM 2185 C C . PHE A 1 276 ? -3.006 -29.719 -0.647 1 73.56 276 PHE A C 1
ATOM 2187 O O . PHE A 1 276 ? -3.35 -28.984 0.281 1 73.56 276 PHE A O 1
ATOM 2194 N N . PHE A 1 277 ? -2.059 -29.469 -1.492 1 74.19 277 PHE A N 1
ATOM 2195 C CA . PHE A 1 277 ? -1.346 -28.203 -1.371 1 74.19 277 PHE A CA 1
ATOM 2196 C C . PHE A 1 277 ? -2.281 -27.031 -1.633 1 74.19 277 PHE A C 1
ATOM 2198 O O . PHE A 1 277 ? -2.227 -26.016 -0.931 1 74.19 277 PHE A O 1
ATOM 2205 N N . SER A 1 278 ? -3.117 -27.25 -2.59 1 81.56 278 SER A N 1
ATOM 2206 C CA . SER A 1 278 ? -4.062 -26.203 -2.953 1 81.56 278 SER A CA 1
ATOM 2207 C C . SER A 1 278 ? -5.043 -25.922 -1.817 1 81.56 278 SER A C 1
ATOM 2209 O O . SER A 1 278 ? -5.336 -24.766 -1.514 1 81.56 278 SER A O 1
ATOM 2211 N N . ILE A 1 279 ? -5.516 -26.938 -1.155 1 82.62 279 ILE A N 1
ATOM 2212 C CA . ILE A 1 279 ? -6.465 -26.766 -0.057 1 82.62 279 ILE A CA 1
ATOM 2213 C C . ILE A 1 279 ? -5.797 -26.031 1.095 1 82.62 279 ILE A C 1
ATOM 2215 O O . ILE A 1 279 ? -6.391 -25.109 1.678 1 82.62 279 ILE A O 1
ATOM 2219 N N . ASN A 1 280 ? -4.605 -26.406 1.344 1 74.75 280 ASN A N 1
AT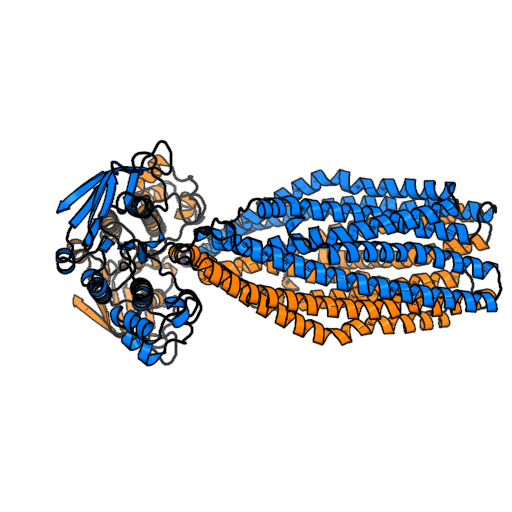OM 2220 C CA . ASN A 1 280 ? -3.879 -25.734 2.418 1 74.75 280 ASN A CA 1
ATOM 2221 C C . ASN A 1 280 ? -3.627 -24.266 2.096 1 74.75 280 ASN A C 1
ATOM 2223 O O . ASN A 1 280 ? -3.742 -23.406 2.971 1 74.75 280 ASN A O 1
ATOM 2227 N N . SER A 1 281 ? -3.295 -24.109 0.89 1 77.62 281 SER A N 1
ATOM 2228 C CA . SER A 1 281 ? -3.088 -22.734 0.448 1 77.62 281 SER A CA 1
ATOM 2229 C C . SER A 1 281 ? -4.367 -21.906 0.57 1 77.62 281 SER A C 1
ATOM 2231 O O . SER A 1 281 ? -4.344 -20.781 1.052 1 77.62 281 SER A O 1
ATOM 2233 N N . ILE A 1 282 ? -5.5 -22.469 0.197 1 86.06 282 ILE A N 1
ATOM 2234 C CA . ILE A 1 282 ? -6.797 -21.797 0.281 1 86.06 282 ILE A CA 1
ATOM 2235 C C . ILE A 1 282 ? -7.141 -21.516 1.741 1 86.06 282 ILE A C 1
ATOM 2237 O O . ILE A 1 282 ? -7.555 -20.406 2.086 1 86.06 282 ILE A O 1
ATOM 2241 N N . ARG A 1 283 ? -6.895 -22.516 2.512 1 80.94 283 ARG A N 1
ATOM 2242 C CA . ARG A 1 283 ? -7.18 -22.359 3.936 1 80.94 283 ARG A CA 1
ATOM 2243 C C . ARG A 1 283 ? -6.344 -21.25 4.547 1 80.94 283 ARG A C 1
ATOM 2245 O O . ARG A 1 283 ? -6.848 -20.453 5.34 1 80.94 283 ARG A O 1
ATOM 2252 N N . ASN A 1 284 ? -5.16 -21.188 4.203 1 75.81 284 ASN A N 1
ATOM 2253 C CA . ASN A 1 284 ? -4.273 -20.141 4.711 1 75.81 284 ASN A CA 1
ATOM 2254 C C . ASN A 1 284 ? -4.715 -18.75 4.246 1 75.81 284 ASN A C 1
ATOM 2256 O O . ASN A 1 284 ? -4.664 -17.797 5.016 1 75.81 284 ASN A O 1
ATOM 2260 N N . GLN A 1 285 ? -5.184 -18.703 3.012 1 81 285 GLN A N 1
ATOM 2261 C CA . GLN A 1 285 ? -5.66 -17.438 2.471 1 81 285 GLN A CA 1
ATOM 2262 C C . GLN A 1 285 ? -6.914 -16.969 3.197 1 81 285 GLN A C 1
ATOM 2264 O O . GLN A 1 285 ? -7.016 -15.797 3.578 1 81 285 GLN A O 1
ATOM 2269 N N . ILE A 1 286 ? -7.785 -17.844 3.441 1 87.19 286 ILE A N 1
ATOM 2270 C CA . ILE A 1 286 ? -9.023 -17.516 4.137 1 87.19 286 ILE A CA 1
ATOM 2271 C C . ILE A 1 286 ? -8.711 -17.094 5.57 1 87.19 286 ILE A C 1
ATOM 2273 O O . ILE A 1 286 ? -9.258 -16.109 6.066 1 87.19 286 ILE A O 1
ATOM 2277 N N . ALA A 1 287 ? -7.816 -17.797 6.152 1 80.75 287 ALA A N 1
ATOM 2278 C CA . ALA A 1 287 ? -7.453 -17.484 7.535 1 80.75 287 ALA A CA 1
ATOM 2279 C C . ALA A 1 287 ? -6.801 -16.109 7.645 1 80.75 287 ALA A C 1
ATOM 2281 O O . ALA A 1 287 ? -7.012 -15.398 8.625 1 80.75 287 ALA A O 1
ATOM 2282 N N . ALA A 1 288 ? -6.082 -15.773 6.676 1 75.94 288 ALA A N 1
ATOM 2283 C CA . ALA A 1 288 ? -5.391 -14.484 6.66 1 75.94 288 ALA A CA 1
ATOM 2284 C C . ALA A 1 288 ? -6.383 -13.328 6.617 1 75.94 288 ALA A C 1
ATOM 2286 O O . ALA A 1 288 ? -6.059 -12.203 7.012 1 75.94 288 ALA A O 1
ATOM 2287 N N . THR A 1 289 ? -7.598 -13.57 6.105 1 86.88 289 THR A N 1
ATOM 2288 C CA . THR A 1 289 ? -8.578 -12.5 5.953 1 86.88 289 THR A CA 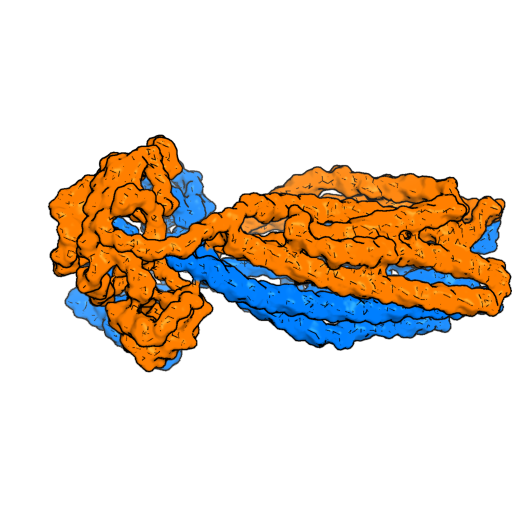1
ATOM 2289 C C . THR A 1 289 ? -9.477 -12.414 7.184 1 86.88 289 THR A C 1
ATOM 2291 O O . THR A 1 289 ? -10.305 -11.5 7.293 1 86.88 289 THR A O 1
ATOM 2294 N N . LYS A 1 290 ? -9.289 -13.273 8.141 1 87 290 LYS A N 1
ATOM 2295 C CA . LYS A 1 290 ? -10.18 -13.359 9.289 1 87 290 LYS A CA 1
ATOM 2296 C C . LYS A 1 290 ? -10.195 -12.055 10.078 1 87 290 LYS A C 1
ATOM 2298 O O . LYS A 1 290 ? -11.266 -11.547 10.43 1 87 290 LYS A O 1
ATOM 2303 N N . PRO A 1 291 ? -9 -11.461 10.344 1 84.31 291 PRO A N 1
ATOM 2304 C CA . PRO A 1 291 ? -9.031 -10.195 11.07 1 84.31 291 PRO A CA 1
ATOM 2305 C C . PRO A 1 291 ? -9.781 -9.094 10.312 1 84.31 291 PRO A C 1
ATOM 2307 O O . PRO A 1 291 ? -10.484 -8.289 10.922 1 84.31 291 PRO A O 1
ATOM 2310 N N . MET A 1 292 ? -9.656 -9.078 9.023 1 88.25 292 MET A N 1
ATOM 2311 C CA . MET A 1 292 ? -10.312 -8.07 8.203 1 88.25 292 MET A CA 1
ATOM 2312 C C . MET A 1 292 ? -11.82 -8.289 8.172 1 88.25 292 MET A C 1
ATOM 2314 O O . MET A 1 292 ? -12.594 -7.336 8.219 1 88.25 292 MET A O 1
ATOM 2318 N N . THR A 1 293 ? -12.148 -9.547 8.078 1 90.69 293 THR A N 1
ATOM 2319 C CA . THR A 1 293 ? -13.57 -9.875 8.094 1 90.69 293 THR A CA 1
ATOM 2320 C C . THR A 1 293 ? -14.188 -9.555 9.453 1 90.69 293 THR A C 1
ATOM 2322 O O . THR A 1 293 ? -15.328 -9.078 9.523 1 90.69 293 THR A O 1
ATOM 2325 N N . ALA A 1 294 ? -13.492 -9.836 10.469 1 89.94 294 ALA A N 1
ATOM 2326 C CA . ALA A 1 294 ? -13.969 -9.5 11.812 1 89.94 294 ALA A CA 1
ATOM 2327 C C . ALA A 1 294 ? -14.148 -7.996 11.977 1 89.94 294 ALA A C 1
ATOM 2329 O O . ALA A 1 294 ? -15.125 -7.543 12.57 1 89.94 294 ALA A O 1
ATOM 2330 N N . LYS A 1 295 ? -13.234 -7.301 11.445 1 90.56 295 LYS A N 1
ATOM 2331 C CA . LYS A 1 295 ? -13.336 -5.848 11.469 1 90.56 295 LYS A CA 1
ATOM 2332 C C . LYS A 1 295 ? -14.555 -5.367 10.688 1 90.56 295 LYS A C 1
ATOM 2334 O O . LYS A 1 295 ? -15.289 -4.488 11.141 1 90.56 295 LYS A O 1
ATOM 2339 N N . LEU A 1 296 ? -14.719 -5.887 9.562 1 92.62 296 LEU A N 1
ATOM 2340 C CA . LEU A 1 296 ? -15.867 -5.543 8.734 1 92.62 296 LEU A CA 1
ATOM 2341 C C . LEU A 1 296 ? -17.172 -5.789 9.484 1 92.62 296 LEU A C 1
ATOM 2343 O O . LEU A 1 296 ? -18.078 -4.961 9.438 1 92.62 296 LEU A O 1
ATOM 2347 N N . LEU A 1 297 ? -17.203 -6.859 10.211 1 92.12 297 LEU A N 1
ATOM 2348 C CA . LEU A 1 297 ? -18.438 -7.262 10.891 1 92.12 297 LEU A CA 1
ATOM 2349 C C . LEU A 1 297 ? -18.594 -6.504 12.203 1 92.12 297 LEU A C 1
ATOM 2351 O O . LEU A 1 297 ? -19.688 -6.496 12.789 1 92.12 297 LEU A O 1
ATOM 2355 N N . SER A 1 298 ? -17.578 -5.836 12.656 1 91.44 298 SER A N 1
ATOM 2356 C CA . SER A 1 298 ? -17.641 -5.086 13.898 1 91.44 298 SER A CA 1
ATOM 2357 C C . SER A 1 298 ? -18.359 -3.758 13.719 1 91.44 298 SER A C 1
ATOM 2359 O O . SER A 1 298 ? -18.844 -3.168 14.688 1 91.44 298 SER A O 1
ATOM 2361 N N . PHE A 1 299 ? -18.406 -3.271 12.531 1 93 299 PHE A N 1
ATOM 2362 C CA . PHE A 1 299 ? -19.078 -2.002 12.281 1 93 299 PHE A CA 1
ATOM 2363 C C . PHE A 1 299 ? -20.578 -2.158 12.414 1 93 299 PHE A C 1
ATOM 2365 O O . PHE A 1 299 ? -21.172 -3.098 11.867 1 93 299 PHE A O 1
ATOM 2372 N N . LYS A 1 300 ? -21.203 -1.261 13.117 1 92.44 300 LYS A N 1
ATOM 2373 C CA . LYS A 1 300 ? -22.641 -1.302 13.398 1 92.44 300 LYS A CA 1
ATOM 2374 C C . LYS A 1 300 ? -23.391 -0.219 12.625 1 92.44 300 LYS A C 1
ATOM 2376 O O . LYS A 1 300 ? -22.875 0.886 12.445 1 92.44 300 LYS A O 1
ATOM 2381 N N . PRO A 1 301 ? -24.531 -0.573 12.188 1 89.69 301 PRO A N 1
ATOM 2382 C CA . PRO A 1 301 ? -25.328 0.413 11.445 1 89.69 301 PRO A CA 1
ATOM 2383 C C . PRO A 1 301 ? -25.656 1.654 12.273 1 89.69 301 PRO A C 1
ATOM 2385 O O . PRO A 1 301 ? -25.891 1.551 13.484 1 89.69 301 PRO A O 1
ATOM 2388 N N . LEU A 1 302 ? -25.531 2.807 11.594 1 86.5 302 LEU A N 1
ATOM 2389 C CA . LEU A 1 302 ? -25.906 4.066 12.234 1 86.5 302 LEU A CA 1
ATOM 2390 C C . LEU A 1 302 ? -27.422 4.219 12.297 1 86.5 302 LEU A C 1
ATOM 2392 O O . LEU A 1 302 ? -28.125 3.82 11.367 1 86.5 302 LEU A O 1
ATOM 2396 N N . THR A 1 303 ? -27.828 4.598 13.492 1 73.69 303 THR A N 1
ATOM 2397 C CA . THR A 1 303 ? -29.25 4.902 13.633 1 73.69 303 THR A CA 1
ATOM 2398 C C . THR A 1 303 ? -29.578 6.277 13.055 1 73.69 303 THR A C 1
ATOM 2400 O O . THR A 1 303 ? -29 7.285 13.477 1 73.69 303 THR A O 1
ATOM 2403 N N . THR A 1 304 ? -29.859 6.305 11.891 1 63.94 304 THR A N 1
ATOM 2404 C CA . THR A 1 304 ? -30.25 7.594 11.328 1 63.94 304 THR A CA 1
ATOM 2405 C C . THR A 1 304 ? -31.531 8.109 11.984 1 63.94 304 THR A C 1
ATOM 2407 O O . THR A 1 304 ? -32.531 7.391 12.055 1 63.94 304 THR A O 1
ATOM 2410 N N . LYS A 1 305 ? -31.359 9.094 12.82 1 57.34 305 LYS A N 1
ATOM 2411 C CA . LYS A 1 305 ? -32.594 9.68 13.359 1 57.34 305 LYS A CA 1
ATOM 2412 C C . LYS A 1 305 ? -33.406 10.359 12.258 1 57.34 305 LYS A C 1
ATOM 2414 O O . LYS A 1 305 ? -32.844 10.914 11.312 1 57.34 305 LYS A O 1
ATOM 2419 N N . GLN A 1 306 ? -34.594 10.094 12.172 1 57.5 306 GLN A N 1
ATOM 2420 C CA . GLN A 1 306 ? -35.531 10.727 11.25 1 57.5 306 GLN A CA 1
ATOM 2421 C C . GLN A 1 306 ? -35.438 12.242 11.328 1 57.5 306 GLN A C 1
ATOM 2423 O O . GLN A 1 306 ? -35.094 12.805 12.375 1 57.5 306 GLN A O 1
ATOM 2428 N N . ASP A 1 307 ? -35.25 12.914 10.125 1 57.22 307 ASP A N 1
ATOM 2429 C CA . ASP A 1 307 ? -35.312 14.367 10 1 57.22 307 ASP A CA 1
ATOM 2430 C C . ASP A 1 307 ? -36.375 14.953 10.922 1 57.22 307 ASP A C 1
ATOM 2432 O O . ASP A 1 307 ? -37.562 14.734 10.711 1 57.22 307 ASP A O 1
ATOM 2436 N N . GLU A 1 308 ? -36.125 15.055 12.172 1 56.75 308 GLU A N 1
ATOM 2437 C CA . GLU A 1 308 ? -37.156 15.734 12.984 1 56.75 308 GLU A CA 1
ATOM 2438 C C . GLU A 1 308 ? -37.188 17.234 12.664 1 56.75 308 GLU A C 1
ATOM 2440 O O . GLU A 1 308 ? -36.219 17.812 12.211 1 56.75 308 GLU A O 1
ATOM 2445 N N . ALA A 1 309 ? -38.406 17.797 12.609 1 57.09 309 ALA A N 1
ATOM 2446 C CA . ALA A 1 309 ? -38.719 19.203 12.352 1 57.09 309 ALA A CA 1
ATOM 2447 C C . ALA A 1 309 ? -37.781 20.109 13.172 1 57.09 309 ALA A C 1
ATOM 2449 O O . ALA A 1 309 ? -37.406 19.766 14.297 1 57.09 309 ALA A O 1
ATOM 2450 N N . PRO A 1 310 ? -37.094 21.156 12.484 1 60.22 310 PRO A N 1
ATOM 2451 C CA . PRO A 1 310 ? -36.25 22.109 13.203 1 60.22 310 PRO A CA 1
ATOM 2452 C C . PRO A 1 310 ? -36.906 22.625 14.484 1 60.22 310 PRO A C 1
ATOM 2454 O O . PRO A 1 310 ? -38.062 23.047 14.477 1 60.22 310 PRO A O 1
ATOM 2457 N N . VAL A 1 311 ? -36.469 22.188 15.633 1 64.94 311 VAL A N 1
ATOM 2458 C CA . VAL A 1 311 ? -37 22.703 16.906 1 64.94 311 VAL A CA 1
ATOM 2459 C C . VAL A 1 311 ? -36.594 24.172 17.062 1 64.94 311 VAL A C 1
ATOM 2461 O O . VAL A 1 311 ? -35.438 24.547 16.75 1 64.94 311 VAL A O 1
ATOM 2464 N N . LYS A 1 312 ? -37.562 25.062 17.203 1 78.94 312 LYS A N 1
ATOM 2465 C CA . LYS A 1 312 ? -37.281 26.469 17.484 1 78.94 312 LYS A CA 1
ATOM 2466 C C . LYS A 1 312 ? -36.438 26.609 18.766 1 78.94 312 LYS A C 1
ATOM 2468 O O . LYS A 1 312 ? -36.844 26.172 19.828 1 78.94 312 LYS A O 1
ATOM 2473 N N . PHE A 1 313 ? -35.219 27.172 18.641 1 89.19 313 PHE A N 1
ATOM 2474 C CA . PHE A 1 313 ? -34.281 27.297 19.734 1 89.19 313 PHE A CA 1
ATOM 2475 C C . PHE A 1 313 ? -34.656 28.453 20.656 1 89.19 313 PHE A C 1
ATOM 2477 O O . PHE A 1 313 ? -34.938 29.562 20.188 1 89.19 313 PHE A O 1
ATOM 2484 N N . LYS A 1 314 ? -34.688 28.219 21.969 1 90.62 314 LYS A N 1
ATOM 2485 C CA . LYS A 1 314 ? -34.938 29.266 22.953 1 90.62 314 LYS A CA 1
ATOM 2486 C C . LYS A 1 314 ? -33.719 29.438 23.875 1 90.62 314 LYS A C 1
ATOM 2488 O O . LYS A 1 314 ? -33.156 30.531 23.969 1 90.62 314 LYS A O 1
ATOM 2493 N N . GLN A 1 315 ? -33.406 28.375 24.422 1 93.75 315 GLN A N 1
ATOM 2494 C CA . GLN A 1 315 ? -32.312 28.453 25.391 1 93.75 315 GLN A CA 1
ATOM 2495 C C . GLN A 1 315 ? -31.547 27.141 25.484 1 93.75 315 GLN A C 1
ATOM 2497 O O . GLN A 1 315 ? -32.125 26.078 25.281 1 93.75 315 GLN A O 1
ATOM 2502 N N . LEU A 1 316 ? -30.234 27.25 25.672 1 94.06 316 LEU A N 1
ATOM 2503 C CA . LEU A 1 316 ? -29.359 26.125 25.953 1 94.06 316 LEU A CA 1
ATOM 2504 C C . LEU A 1 316 ? -28.719 26.25 27.328 1 94.06 316 LEU A C 1
ATOM 2506 O O . LEU A 1 316 ? -28.172 27.297 27.672 1 94.06 316 LEU A O 1
ATOM 2510 N N . ASN A 1 317 ? -28.844 25.188 28.109 1 94.44 317 ASN A N 1
ATOM 2511 C CA . ASN A 1 317 ? -28.344 25.219 29.484 1 94.44 317 ASN A CA 1
ATOM 2512 C C . ASN A 1 317 ? -27.422 24.047 29.766 1 94.44 317 ASN A C 1
ATOM 2514 O O . ASN A 1 317 ? -27.75 22.891 29.484 1 94.44 317 ASN A O 1
ATOM 2518 N N . MET A 1 318 ? -26.281 24.391 30.219 1 94.56 318 MET A N 1
ATOM 2519 C CA . MET A 1 318 ? -25.375 23.422 30.812 1 94.56 318 MET A CA 1
ATOM 2520 C C . MET A 1 318 ? -25.422 23.484 32.344 1 94.56 318 MET A C 1
ATOM 2522 O O . MET A 1 318 ? -25.125 24.516 32.938 1 94.56 318 MET A O 1
ATOM 2526 N N . TYR A 1 319 ? -25.734 22.344 32.906 1 94.19 319 TYR A N 1
ATOM 2527 C CA . TYR A 1 319 ? -25.906 22.312 34.375 1 94.19 319 TYR A CA 1
ATOM 2528 C C . TYR A 1 319 ? -24.797 21.484 35.031 1 94.19 319 TYR A C 1
ATOM 2530 O O . TYR A 1 319 ? -24.844 20.25 35 1 94.19 319 TYR A O 1
ATOM 2538 N N . ASN A 1 320 ? -23.891 22.203 35.75 1 94.88 320 ASN A N 1
ATOM 2539 C CA . ASN A 1 320 ? -22.859 21.562 36.531 1 94.88 320 ASN A CA 1
ATOM 2540 C C . ASN A 1 320 ? -22.203 20.406 35.812 1 94.88 320 ASN A C 1
ATOM 2542 O O . ASN A 1 320 ? -22.141 19.281 36.312 1 94.88 320 ASN A O 1
ATOM 2546 N N . VAL A 1 321 ? -21.766 20.672 34.688 1 94.56 321 VAL A N 1
ATOM 2547 C CA . VAL A 1 321 ? -21.25 19.641 33.812 1 94.56 321 VAL A CA 1
ATOM 2548 C C . VAL A 1 321 ? -19.797 19.328 34.156 1 94.56 321 VAL A C 1
ATOM 2550 O O . VAL A 1 321 ? -18.984 20.234 34.344 1 94.56 321 VAL A O 1
ATOM 2553 N N . THR A 1 322 ? -19.484 18.031 34.375 1 94.81 322 THR A N 1
ATOM 2554 C CA . THR A 1 322 ? -18.141 17.516 34.562 1 94.81 322 THR A CA 1
ATOM 2555 C C . THR A 1 322 ? -17.797 16.469 33.5 1 94.81 322 THR A C 1
ATOM 2557 O O . THR A 1 322 ? -18.609 15.578 33.219 1 94.81 322 THR A O 1
ATOM 2560 N N . PHE A 1 323 ? -16.703 16.672 32.875 1 93.44 323 PHE A N 1
ATOM 2561 C CA . PHE A 1 323 ? -16.297 15.727 31.828 1 93.44 323 PHE A CA 1
ATOM 2562 C C . PHE A 1 323 ? -14.789 15.562 31.812 1 93.44 323 PHE A C 1
ATOM 2564 O O . PHE A 1 323 ? -14.047 16.516 32.031 1 93.44 323 PHE A O 1
ATOM 2571 N N . GLY A 1 324 ? -14.344 14.312 31.625 1 90.69 324 GLY A N 1
ATOM 2572 C CA . GLY A 1 324 ? -12.953 13.961 31.406 1 90.69 324 GLY A CA 1
ATOM 2573 C C . GLY A 1 324 ? -12.773 12.789 30.469 1 90.69 324 GLY A C 1
ATOM 2574 O O . GLY A 1 324 ? -13.609 11.883 30.422 1 90.69 324 GLY A O 1
ATOM 2575 N N . TYR A 1 325 ? -11.742 12.938 29.672 1 79.81 325 TYR A N 1
ATOM 2576 C CA . TYR A 1 325 ? -11.461 11.82 28.781 1 79.81 325 TYR A CA 1
ATOM 2577 C C . TYR A 1 325 ? -11.031 10.586 29.578 1 79.81 325 TYR A C 1
ATOM 2579 O O . TYR A 1 325 ? -11.25 9.453 29.141 1 79.81 325 TYR A O 1
ATOM 2587 N N . GLN A 1 326 ? -10.289 10.883 30.688 1 78.69 326 GLN A N 1
ATOM 2588 C CA . GLN A 1 326 ? -9.953 9.852 31.656 1 78.69 326 GLN A CA 1
ATOM 2589 C C . GLN A 1 326 ? -10.688 10.078 32.969 1 78.69 326 GLN A C 1
ATOM 2591 O O . GLN A 1 326 ? -10.961 11.219 33.344 1 78.69 326 GLN A O 1
ATOM 2596 N N . ALA A 1 327 ? -11.055 8.961 33.562 1 77.12 327 ALA A N 1
ATOM 2597 C CA . ALA A 1 327 ? -11.883 9.008 34.781 1 77.12 327 ALA A CA 1
ATOM 2598 C C . ALA A 1 327 ? -11.234 9.852 35.875 1 77.12 327 ALA A C 1
ATOM 2600 O O . ALA A 1 327 ? -11.914 10.609 36.562 1 77.12 327 ALA A O 1
ATOM 2601 N N . ASP A 1 328 ? -9.992 9.836 35.844 1 79.88 328 ASP A N 1
ATOM 2602 C CA . ASP A 1 328 ? -9.336 10.453 36.969 1 79.88 328 ASP A CA 1
ATOM 2603 C C . ASP A 1 328 ? -8.766 11.82 36.625 1 79.88 328 ASP A C 1
ATOM 2605 O O . ASP A 1 328 ? -8.062 12.438 37.438 1 79.88 328 ASP A O 1
ATOM 2609 N N . SER A 1 329 ? -9.031 12.32 35.531 1 81.5 329 SER A N 1
ATOM 2610 C CA . SER A 1 329 ? -8.5 13.617 35.125 1 81.5 329 SER A CA 1
ATOM 2611 C C . SER A 1 329 ? -9.555 14.438 34.375 1 81.5 329 SER A C 1
ATOM 2613 O O . SER A 1 329 ? -9.594 14.469 33.156 1 81.5 329 SER A O 1
ATOM 2615 N N . PRO A 1 330 ? -10.367 15.086 35.219 1 87.38 330 PRO A N 1
ATOM 2616 C CA . PRO A 1 330 ? -11.43 15.875 34.562 1 87.38 330 PRO A CA 1
ATOM 2617 C C . PRO A 1 330 ? -10.883 17.094 33.812 1 87.38 330 PRO A C 1
ATOM 2619 O O . PRO A 1 330 ? -9.984 17.766 34.312 1 87.38 330 PRO A O 1
ATOM 2622 N N . VAL A 1 331 ? -11.32 17.344 32.594 1 89.06 331 VAL A N 1
ATOM 2623 C CA . VAL A 1 331 ? -10.992 18.5 31.766 1 89.06 331 VAL A CA 1
ATOM 2624 C C . VAL A 1 331 ? -11.938 19.656 32.094 1 89.06 331 VAL A C 1
ATOM 2626 O O . VAL A 1 331 ? -11.516 20.812 32.125 1 89.06 331 VAL A O 1
ATOM 2629 N N . LEU A 1 332 ? -13.188 19.312 32.281 1 92.69 332 LEU A N 1
ATOM 2630 C CA . LEU A 1 332 ? -14.211 20.25 32.75 1 92.69 332 LEU A CA 1
ATOM 2631 C C . LEU A 1 332 ? -14.695 19.875 34.156 1 92.69 332 LEU A C 1
ATOM 2633 O O . LEU A 1 332 ? -14.945 18.703 34.438 1 92.69 332 LEU A O 1
ATOM 2637 N N . ASN A 1 333 ? -14.758 20.875 35.031 1 94 333 ASN A N 1
ATOM 2638 C CA . ASN A 1 333 ? -15.148 20.641 36.406 1 94 333 ASN A CA 1
ATOM 2639 C C . ASN A 1 333 ? -16.312 21.531 36.812 1 94 333 ASN A C 1
ATOM 2641 O O . ASN A 1 333 ? -16.125 22.688 37.156 1 94 333 ASN A O 1
ATOM 2645 N N . ASN A 1 334 ? -17.469 20.953 36.906 1 93.56 334 ASN A N 1
ATOM 2646 C CA . ASN A 1 334 ? -18.672 21.625 37.406 1 93.56 334 ASN A CA 1
ATOM 2647 C C . ASN A 1 334 ? -18.938 22.922 36.656 1 93.56 334 ASN A C 1
ATOM 2649 O O . ASN A 1 334 ? -19.078 23.984 37.281 1 93.56 334 ASN A O 1
ATOM 2653 N N . VAL A 1 335 ? -19 22.828 35.375 1 94.5 335 VAL A N 1
ATOM 2654 C CA . VAL A 1 335 ? -19.172 24 34.531 1 94.5 335 VAL A CA 1
ATOM 2655 C C . VAL A 1 335 ? -20.656 24.219 34.25 1 94.5 335 VAL A C 1
ATOM 2657 O O . VAL A 1 335 ? -21.375 23.297 33.906 1 94.5 335 VAL A O 1
ATOM 2660 N N . SER A 1 336 ? -21.094 25.438 34.5 1 94.56 336 SER A N 1
ATOM 2661 C CA . SER A 1 336 ? -22.469 25.828 34.188 1 94.56 336 SER A CA 1
ATOM 2662 C C . SER A 1 336 ? -22.484 27.031 33.25 1 94.56 336 SER A C 1
ATOM 2664 O O . SER A 1 336 ? -21.703 27.969 33.406 1 94.56 336 SER A O 1
ATOM 2666 N N . LEU A 1 337 ? -23.328 26.938 32.219 1 94.62 337 LEU A N 1
ATOM 2667 C CA . LEU A 1 337 ? -23.422 27.984 31.219 1 94.62 337 LEU A CA 1
ATOM 2668 C C . LEU A 1 337 ? -24.828 28.078 30.656 1 94.62 337 LEU A C 1
ATOM 2670 O O . LEU A 1 337 ? -25.469 27.047 30.391 1 94.62 337 LEU A O 1
ATOM 2674 N N . CYS A 1 338 ? -25.297 29.25 30.562 1 94.25 338 CYS A N 1
ATOM 2675 C CA . CYS A 1 338 ? -26.609 29.5 29.953 1 94.25 338 CYS A CA 1
ATOM 2676 C C . CYS A 1 338 ? -26.469 30.344 28.703 1 94.25 338 CYS A C 1
ATOM 2678 O O . CYS A 1 338 ? -25.891 31.422 28.734 1 94.25 338 CYS A O 1
ATOM 2680 N N . VAL A 1 339 ? -27.016 29.812 27.625 1 95.25 339 VAL A N 1
ATOM 2681 C CA . VAL A 1 339 ? -27 30.516 26.359 1 95.25 339 VAL A CA 1
ATOM 2682 C C . VAL A 1 339 ? -28.422 30.812 25.891 1 95.25 339 VAL A C 1
ATOM 2684 O O . VAL A 1 339 ? -29.234 29.891 25.75 1 95.25 339 VAL A O 1
ATOM 2687 N N . ASN A 1 340 ? -28.719 32.062 25.688 1 95 340 ASN A N 1
ATOM 2688 C CA . ASN A 1 340 ? -30.031 32.438 25.188 1 95 340 ASN A CA 1
ATOM 2689 C C . ASN A 1 340 ? -30 32.719 23.688 1 95 340 ASN A C 1
ATOM 2691 O O . ASN A 1 340 ? -28.938 32.969 23.125 1 95 340 ASN A O 1
ATOM 2695 N N . LYS A 1 341 ? -31.203 32.656 23.109 1 94.44 341 LYS A N 1
ATOM 2696 C CA . LYS A 1 341 ? -31.312 32.969 21.688 1 94.44 341 LYS A CA 1
ATOM 2697 C C . LYS A 1 341 ? -30.75 34.344 21.359 1 94.44 341 LYS A C 1
ATOM 2699 O O . LYS A 1 341 ? -31.078 35.312 22.031 1 94.44 341 LYS A O 1
ATOM 2704 N N . GLY A 1 342 ? -29.828 34.406 20.391 1 92.88 342 GLY A N 1
ATOM 2705 C CA . GLY A 1 342 ? -29.281 35.656 19.922 1 92.88 342 GLY A CA 1
ATOM 2706 C C . GLY A 1 342 ? -28 36.031 20.641 1 92.88 342 GLY A C 1
ATOM 2707 O O . GLY A 1 342 ? -27.328 37 20.25 1 92.88 342 GLY A O 1
ATOM 2708 N N . ASP A 1 343 ? -27.609 35.312 21.656 1 95.31 343 ASP A N 1
ATOM 2709 C CA . ASP A 1 343 ? -26.391 35.594 22.406 1 95.31 343 ASP A CA 1
ATOM 2710 C C . ASP A 1 343 ? -25.141 35.469 21.531 1 95.31 343 ASP A C 1
ATOM 2712 O O . ASP A 1 343 ? -25.094 34.594 20.656 1 95.31 343 ASP A O 1
ATOM 2716 N N . LYS A 1 344 ? -24.234 36.375 21.75 1 96.75 344 LYS A N 1
ATOM 2717 C CA . LYS A 1 344 ? -22.875 36.281 21.234 1 96.75 344 LYS A CA 1
ATOM 2718 C C . LYS A 1 344 ? -21.875 36.031 22.344 1 96.75 344 LYS A C 1
ATOM 2720 O O . LYS A 1 344 ? -21.438 36.938 23.031 1 96.75 344 LYS A O 1
ATOM 2725 N N . ILE A 1 345 ? -21.406 34.812 22.422 1 95.69 345 ILE A N 1
ATOM 2726 C CA . ILE A 1 345 ? -20.594 34.406 23.562 1 95.69 345 ILE A CA 1
ATOM 2727 C C . ILE A 1 345 ? -19.156 34.156 23.109 1 95.69 345 ILE A C 1
ATOM 2729 O O . ILE A 1 345 ? -18.922 33.406 22.156 1 95.69 345 ILE A O 1
ATOM 2733 N N . LEU A 1 346 ? -18.266 34.719 23.781 1 94.56 346 LEU A N 1
ATOM 2734 C CA . LEU A 1 346 ? -16.844 34.5 23.562 1 94.56 346 LEU A CA 1
ATOM 2735 C C . LEU A 1 346 ? -16.25 33.625 24.672 1 94.56 346 LEU A C 1
ATOM 2737 O O . LEU A 1 346 ? -16.453 33.906 25.859 1 94.56 346 LEU A O 1
ATOM 2741 N N . LEU A 1 347 ? -15.562 32.656 24.266 1 92.75 347 LEU A N 1
ATOM 2742 C CA . LEU A 1 347 ? -14.867 31.766 25.188 1 92.75 347 LEU A CA 1
ATOM 2743 C C . LEU A 1 347 ? -13.352 31.875 25 1 92.75 347 LEU A C 1
ATOM 2745 O O . LEU A 1 347 ? -12.844 31.688 23.906 1 92.75 347 LEU A O 1
ATOM 2749 N N . THR A 1 348 ? -12.617 32.219 26.078 1 89 348 THR A N 1
ATOM 2750 C CA . THR A 1 348 ? -11.164 32.312 26.047 1 89 348 THR A CA 1
ATOM 2751 C C . THR A 1 348 ? -10.531 31.406 27.094 1 89 348 THR A C 1
ATOM 2753 O O . THR A 1 348 ? -11.227 30.891 27.969 1 89 348 THR A O 1
ATOM 2756 N N . GLY A 1 349 ? -9.273 31.156 26.984 1 82.81 349 GLY A N 1
ATOM 2757 C CA . GLY A 1 349 ? -8.516 30.328 27.906 1 82.81 349 GLY A CA 1
ATOM 2758 C C . GLY A 1 349 ? -7.164 29.922 27.359 1 82.81 349 GLY A C 1
ATOM 2759 O O . GLY A 1 349 ? -6.918 30.031 26.156 1 82.81 349 GLY A O 1
ATOM 2760 N N . LYS A 1 350 ? -6.387 29.453 28.25 1 75.31 350 LYS A N 1
ATOM 2761 C CA . LYS A 1 350 ? -5.059 29 27.844 1 75.31 350 LYS A CA 1
ATOM 2762 C C . LYS A 1 350 ? -5.145 27.75 26.984 1 75.31 350 LYS A C 1
ATOM 2764 O O . LYS A 1 350 ? -6.152 27.031 27 1 75.31 350 LYS A O 1
ATOM 2769 N N . SER A 1 351 ? -4.137 27.594 26.125 1 70.69 351 SER A N 1
ATOM 2770 C CA . SER A 1 351 ? -4.102 26.391 25.281 1 70.69 351 SER A CA 1
ATOM 2771 C C . SER A 1 351 ? -4.117 25.125 26.141 1 70.69 351 SER A C 1
ATOM 2773 O O . SER A 1 351 ? -3.426 25.047 27.156 1 70.69 351 SER A O 1
ATOM 2775 N N . GLY A 1 352 ? -4.918 24.203 25.781 1 72.69 352 GLY A N 1
ATOM 2776 C CA . GLY A 1 352 ? -4.977 22.922 26.469 1 72.69 352 GLY A CA 1
ATOM 2777 C C . GLY A 1 352 ? -5.898 22.922 27.672 1 72.69 352 GLY A C 1
ATOM 2778 O O . GLY A 1 352 ? -6.012 21.922 28.375 1 72.69 352 GLY A O 1
ATOM 2779 N N . GLU A 1 353 ? -6.559 23.969 27.828 1 78.25 353 GLU A N 1
ATOM 2780 C CA . GLU A 1 353 ? -7.383 24.094 29.016 1 78.25 353 GLU A CA 1
ATOM 2781 C C . GLU A 1 353 ? -8.734 23.406 28.844 1 78.25 353 GLU A C 1
ATOM 2783 O O . GLU A 1 353 ? -9.516 23.297 29.781 1 78.25 353 GLU A O 1
ATOM 2788 N N . GLY A 1 354 ? -9.07 22.906 27.609 1 84.88 354 GLY A N 1
ATOM 2789 C CA . GLY A 1 354 ? -10.289 22.141 27.406 1 84.88 354 GLY A CA 1
ATOM 2790 C C . GLY A 1 354 ? -11.359 22.891 26.656 1 84.88 354 GLY A C 1
ATOM 2791 O O . GLY A 1 354 ? -12.523 22.5 26.656 1 84.88 354 GLY A O 1
ATOM 2792 N N . LYS A 1 355 ? -11.141 23.969 26.062 1 87.5 355 LYS A N 1
ATOM 2793 C CA . LYS A 1 355 ? -12.109 24.781 25.344 1 87.5 355 LYS A CA 1
ATOM 2794 C C . LYS A 1 355 ? -12.836 23.969 24.266 1 87.5 355 LYS A C 1
ATOM 2796 O O . LYS A 1 355 ? -14.062 24.016 24.172 1 87.5 355 LYS A O 1
ATOM 2801 N N . SER A 1 356 ? -12.086 23.234 23.516 1 83.62 356 SER A N 1
ATOM 2802 C CA . SER A 1 356 ? -12.68 22.406 22.469 1 83.62 356 SER A CA 1
ATOM 2803 C C . SER A 1 356 ? -13.555 21.312 23.062 1 83.62 356 SER A C 1
ATOM 2805 O O . SER A 1 356 ? -14.586 20.953 22.469 1 83.62 356 SER A O 1
ATOM 2807 N N . THR A 1 357 ? -13.133 20.797 24.156 1 87.44 357 THR A N 1
ATOM 2808 C CA . THR A 1 357 ? -13.93 19.781 24.844 1 87.44 357 THR A CA 1
ATOM 2809 C C . THR A 1 357 ? -15.258 20.359 25.312 1 87.44 357 THR A C 1
ATOM 2811 O O . THR A 1 357 ? -16.297 19.719 25.219 1 87.44 357 THR A O 1
ATOM 2814 N N . LEU A 1 358 ? -15.164 21.531 25.812 1 92.06 358 LEU A N 1
ATOM 2815 C CA . LEU A 1 358 ? -16.375 22.219 26.25 1 92.06 358 LEU A CA 1
ATOM 2816 C C . LEU A 1 358 ? -17.375 22.359 25.094 1 92.06 358 LEU A C 1
ATOM 2818 O O . LEU A 1 358 ? -18.562 22.094 25.266 1 92.06 358 LEU A O 1
ATOM 2822 N N . LEU A 1 359 ? -16.906 22.719 23.938 1 90.06 359 LEU A N 1
ATOM 2823 C CA . LEU A 1 359 ? -17.766 22.875 22.766 1 90.06 359 LEU A CA 1
ATOM 2824 C C . LEU A 1 359 ? -18.375 21.547 22.359 1 90.06 359 LEU A C 1
ATOM 2826 O O . LEU A 1 359 ? -19.547 21.469 21.984 1 90.06 359 LEU A O 1
ATOM 2830 N N . LYS A 1 360 ? -17.625 20.547 22.422 1 88.31 360 LYS A N 1
ATOM 2831 C CA . LYS A 1 360 ? -18.109 19.219 22.031 1 88.31 360 LYS A CA 1
ATOM 2832 C C . LYS A 1 360 ? -19.203 18.734 22.969 1 88.31 360 LYS A C 1
ATOM 2834 O O . LYS A 1 360 ? -20.172 18.109 22.531 1 88.31 360 LYS A O 1
ATOM 2839 N N . VAL A 1 361 ? -19.031 18.969 24.234 1 90.88 361 VAL A N 1
ATOM 2840 C CA . VAL A 1 361 ? -20.031 18.609 25.219 1 90.88 361 VAL A CA 1
ATOM 2841 C C . VAL A 1 361 ? -21.297 19.453 25.016 1 90.88 361 VAL A C 1
ATOM 2843 O O . VAL A 1 361 ? -22.406 18.938 25.094 1 90.88 361 VAL A O 1
ATOM 2846 N N . LEU A 1 362 ? -21.031 20.656 24.734 1 91.62 362 LEU A N 1
ATOM 2847 C CA . LEU A 1 362 ? -22.141 21.578 24.5 1 91.62 362 LEU A CA 1
ATOM 2848 C C . LEU A 1 362 ? -22.984 21.141 23.312 1 91.62 362 LEU A C 1
ATOM 2850 O O . LEU A 1 362 ? -24.203 21.25 23.328 1 91.62 362 LEU A O 1
ATOM 2854 N N . MET A 1 363 ? -22.375 20.625 22.328 1 89.12 363 MET A N 1
ATOM 2855 C CA . MET A 1 363 ? -23.047 20.234 21.094 1 89.12 363 MET A CA 1
ATOM 2856 C C . MET A 1 363 ? -23.594 18.812 21.203 1 89.12 363 MET A C 1
ATOM 2858 O O . MET A 1 363 ? -24.203 18.297 20.25 1 89.12 363 MET A O 1
ATOM 2862 N N . GLY A 1 364 ? -23.312 18.125 22.25 1 86.56 364 GLY A N 1
ATOM 2863 C CA . GLY A 1 364 ? -23.812 16.781 22.469 1 86.56 364 GLY A CA 1
ATOM 2864 C C . GLY A 1 364 ? -22.969 15.711 21.781 1 86.56 364 GLY A C 1
ATOM 2865 O O . GLY A 1 364 ? -23.406 14.562 21.656 1 86.56 364 GLY A O 1
ATOM 2866 N N . LYS A 1 365 ? -21.906 16.109 21.328 1 82.06 365 LYS A N 1
ATOM 2867 C CA . LYS A 1 365 ? -21 15.141 20.703 1 82.06 365 LYS A CA 1
ATOM 2868 C C . LYS A 1 365 ? -20.328 14.258 21.75 1 82.06 365 LYS A C 1
ATOM 2870 O O . LYS A 1 365 ? -19.906 13.141 21.438 1 82.06 365 LYS A O 1
ATOM 2875 N N . LEU A 1 366 ? -20.094 14.836 22.938 1 85.69 366 LEU A N 1
ATOM 2876 C CA . LEU A 1 366 ? -19.578 14.117 24.094 1 85.69 366 LEU A CA 1
ATOM 2877 C C . LEU A 1 366 ? -20.594 14.148 25.234 1 85.69 366 LEU A C 1
ATOM 2879 O O . LEU A 1 366 ? -21.188 15.188 25.516 1 85.69 366 LEU A O 1
ATOM 2883 N N . SER A 1 367 ? -20.75 13.008 25.828 1 88.75 367 SER A N 1
ATOM 2884 C CA . SER A 1 367 ? -21.656 12.945 26.969 1 88.75 367 SER A CA 1
ATOM 2885 C C . SER A 1 367 ? -20.938 13.25 28.281 1 88.75 367 SER A C 1
ATOM 2887 O O . SER A 1 367 ? -19.922 12.633 28.594 1 88.75 367 SER A O 1
ATOM 2889 N N . PRO A 1 368 ? -21.484 14.172 28.938 1 91.88 368 PRO A N 1
ATOM 2890 C CA . PRO A 1 368 ? -20.844 14.5 30.203 1 91.88 368 PRO A CA 1
ATOM 2891 C C . PRO A 1 368 ? -20.969 13.367 31.234 1 91.88 368 PRO A C 1
ATOM 2893 O O . PRO A 1 368 ? -21.906 12.57 31.172 1 91.88 368 PRO A O 1
ATOM 2896 N N . GLN A 1 369 ? -20 13.266 32.125 1 92.25 369 GLN A N 1
ATOM 2897 C CA . GLN A 1 369 ? -20.016 12.281 33.188 1 92.25 369 GLN A CA 1
ATOM 2898 C C . GLN A 1 369 ? -20.984 12.68 34.312 1 92.25 369 GLN A C 1
ATOM 2900 O O . GLN A 1 369 ? -21.656 11.828 34.875 1 92.25 369 GLN A O 1
ATOM 2905 N N . LYS A 1 370 ? -20.922 13.906 34.656 1 93.38 370 LYS A N 1
ATOM 2906 C CA . LYS A 1 370 ? -21.859 14.5 35.625 1 93.38 370 LYS A CA 1
ATOM 2907 C C . LYS A 1 370 ? -22.516 15.742 35.031 1 93.38 370 LYS A C 1
ATOM 2909 O O . LYS A 1 370 ? -21.938 16.422 34.188 1 93.38 370 LYS A O 1
ATOM 2914 N N . GLY A 1 371 ? -23.75 15.93 35.438 1 93.44 371 GLY A N 1
ATOM 2915 C CA . GLY A 1 371 ? -24.484 17.062 34.906 1 93.44 371 GLY A CA 1
ATOM 2916 C C . GLY A 1 371 ? -25.234 16.766 33.625 1 93.44 371 GLY A C 1
ATOM 2917 O O . GLY A 1 371 ? -25.391 15.602 33.25 1 93.44 371 GLY A O 1
ATOM 2918 N N . ARG A 1 372 ? -25.844 17.766 33 1 92.25 372 ARG A N 1
ATOM 2919 C CA . ARG A 1 372 ? -26.578 17.547 31.766 1 92.25 372 ARG A CA 1
ATOM 2920 C C . ARG A 1 372 ? -26.594 18.812 30.906 1 92.25 372 ARG A C 1
ATOM 2922 O O . ARG A 1 372 ? -26.406 19.922 31.422 1 92.25 372 ARG A O 1
ATOM 2929 N N . VAL A 1 373 ? -26.672 18.672 29.719 1 93.12 373 VAL A N 1
ATOM 2930 C CA . VAL A 1 373 ? -26.828 19.75 28.75 1 93.12 373 VAL A CA 1
ATOM 2931 C C . VAL A 1 373 ? -28.219 19.656 28.125 1 93.12 373 VAL A C 1
ATOM 2933 O O . VAL A 1 373 ? -28.625 18.594 27.625 1 93.12 373 VAL A O 1
ATOM 2936 N N . LEU A 1 374 ? -28.922 20.719 28.188 1 92.81 374 LEU A N 1
ATOM 2937 C CA . LEU A 1 374 ? -30.297 20.734 27.672 1 92.81 374 LEU A CA 1
ATOM 2938 C C . LEU A 1 374 ? -30.516 21.891 26.703 1 92.81 374 LEU A C 1
ATOM 2940 O O . LEU A 1 374 ? -29.984 22.984 26.906 1 92.81 374 LEU A O 1
ATOM 2944 N N . VAL A 1 375 ? -31.297 21.547 25.672 1 91.12 375 VAL A N 1
ATOM 2945 C CA . VAL A 1 375 ? -31.797 22.562 24.75 1 91.12 375 VAL A CA 1
ATOM 2946 C C . VAL A 1 375 ? -33.312 22.672 24.875 1 91.12 375 VAL A C 1
ATOM 2948 O O . VAL A 1 375 ? -34.031 21.719 24.594 1 91.12 375 VAL A O 1
ATOM 2951 N N . ASN A 1 376 ? -33.781 23.781 25.188 1 91.25 376 ASN A N 1
ATOM 2952 C CA . ASN A 1 376 ? -35.188 23.953 25.453 1 91.25 376 ASN A CA 1
ATOM 2953 C C . ASN A 1 376 ? -35.719 22.859 26.375 1 91.25 376 ASN A C 1
ATOM 2955 O O . ASN A 1 376 ? -36.75 22.234 26.094 1 91.25 376 ASN A O 1
ATOM 2959 N N . ASP A 1 377 ? -34.969 22.422 27.266 1 86.94 377 ASP A N 1
ATOM 2960 C CA . ASP A 1 377 ? -35.312 21.453 28.312 1 86.94 377 ASP A CA 1
ATOM 2961 C C . ASP A 1 377 ? -35.406 20.047 27.734 1 86.94 377 ASP A C 1
ATOM 2963 O O . ASP A 1 377 ? -36.031 19.172 28.328 1 86.94 377 ASP A O 1
ATOM 2967 N N . GLN A 1 378 ? -34.938 19.922 26.609 1 86.94 378 GLN A N 1
ATOM 2968 C CA . GLN A 1 378 ? -34.875 18.609 26 1 86.94 378 GLN A CA 1
ATOM 2969 C C . GLN A 1 378 ? -33.406 18.219 25.719 1 86.94 378 GLN A C 1
ATOM 2971 O O . GLN A 1 378 ? -32.531 19.062 25.781 1 86.94 378 GLN A O 1
ATOM 2976 N N . ALA A 1 379 ? -33.281 16.953 25.438 1 84.38 379 ALA A N 1
ATOM 2977 C CA . ALA A 1 379 ? -31.922 16.484 25.141 1 84.38 379 ALA A CA 1
ATOM 2978 C C . ALA A 1 379 ? -31.359 17.172 23.891 1 84.38 379 ALA A C 1
ATOM 2980 O O . ALA A 1 379 ? -32.094 17.516 22.969 1 84.38 379 ALA A O 1
ATOM 2981 N N . VAL A 1 380 ? -30.078 17.422 23.875 1 82.44 380 VAL A N 1
ATOM 2982 C CA . VAL A 1 380 ? -29.422 18.172 22.812 1 82.44 380 VAL A CA 1
ATOM 2983 C C . VAL A 1 380 ? -29.422 17.359 21.531 1 82.44 380 VAL A C 1
ATOM 2985 O O . VAL A 1 380 ? -29.109 16.172 21.531 1 82.44 380 VAL A O 1
ATOM 2988 N N . GLU A 1 381 ? -29.938 18.047 20.578 1 76.31 381 GLU A N 1
ATOM 2989 C CA . GLU A 1 381 ? -29.828 17.484 19.234 1 76.31 381 GLU A CA 1
ATOM 2990 C C . GLU A 1 381 ? -28.75 18.188 18.422 1 76.31 381 GLU A C 1
ATOM 2992 O O . GLU A 1 381 ? -28.734 19.422 18.344 1 76.31 381 GLU A O 1
ATOM 2997 N N . THR A 1 382 ? -27.969 17.469 17.766 1 75.56 382 THR A N 1
ATOM 2998 C CA . THR A 1 382 ? -26.812 18.016 17.047 1 75.56 382 THR A CA 1
ATOM 2999 C C . THR A 1 382 ? -27.266 18.844 15.844 1 75.56 382 THR A C 1
ATOM 3001 O O . THR A 1 382 ? -26.531 19.688 15.352 1 75.56 382 THR A O 1
ATOM 3004 N N . GLN A 1 383 ? -28.547 18.75 15.5 1 77.88 383 GLN A N 1
ATOM 3005 C CA . GLN A 1 383 ? -29.031 19.375 14.266 1 77.88 383 GLN A CA 1
ATOM 3006 C C . GLN A 1 383 ? -29.266 20.875 14.453 1 77.88 383 GLN A C 1
ATOM 3008 O O . GLN A 1 383 ? -29.406 21.609 13.477 1 77.88 383 GLN A O 1
ATOM 3013 N N . ILE A 1 384 ? -29.188 21.328 15.625 1 84.44 384 ILE A N 1
ATOM 3014 C CA . ILE A 1 384 ? -29.453 22.734 15.883 1 84.44 384 ILE A CA 1
ATOM 3015 C C . ILE A 1 384 ? -28.172 23.547 15.703 1 84.44 384 ILE A C 1
ATOM 3017 O O . ILE A 1 384 ? -28.219 24.766 15.57 1 84.44 384 ILE A O 1
ATOM 3021 N N . PHE A 1 385 ? -27.109 22.828 15.594 1 88.94 385 PHE A N 1
ATOM 3022 C CA . PHE A 1 385 ? -25.828 23.516 15.578 1 88.94 385 PHE A CA 1
ATOM 3023 C C . PHE A 1 385 ? -25.25 23.547 14.164 1 88.94 385 PHE A C 1
ATOM 3025 O O . PHE A 1 385 ? -25.516 22.656 13.359 1 88.94 385 PHE A O 1
ATOM 3032 N N . SER A 1 386 ? -24.609 24.609 13.836 1 88.44 386 SER A N 1
ATOM 3033 C CA . SER A 1 386 ? -23.672 24.719 12.727 1 88.44 386 SER A CA 1
ATOM 3034 C C . SER A 1 386 ? -22.266 25.016 13.227 1 88.44 386 SER A C 1
ATOM 3036 O O . SER A 1 386 ? -22.094 25.609 14.297 1 88.44 386 SER A O 1
ATOM 3038 N N . GLU A 1 387 ? -21.328 24.562 12.492 1 86.75 387 GLU A N 1
ATOM 3039 C CA . GLU A 1 387 ? -19.953 24.688 12.992 1 86.75 387 GLU A CA 1
ATOM 3040 C C . GLU A 1 387 ? -19.047 25.328 11.945 1 86.75 387 GLU A C 1
ATOM 3042 O O . GLU A 1 387 ? -19.172 25.031 10.75 1 86.75 387 GLU A O 1
ATOM 3047 N N . VAL A 1 388 ? -18.297 26.203 12.414 1 83.88 388 VAL A N 1
ATOM 3048 C CA . VAL A 1 388 ? -17.141 26.719 11.68 1 83.88 388 VAL A CA 1
ATOM 3049 C C . VAL A 1 388 ? -15.859 26.344 12.422 1 83.88 388 VAL A C 1
ATOM 3051 O O . VAL A 1 388 ? -15.57 26.891 13.492 1 83.88 388 VAL A O 1
ATOM 3054 N N . GLN A 1 389 ? -15.156 25.438 11.883 1 79.88 389 GLN A N 1
ATOM 3055 C CA . GLN A 1 389 ? -13.984 24.875 12.555 1 79.88 389 GLN A CA 1
ATOM 3056 C C . GLN A 1 389 ? -12.703 25.562 12.07 1 79.88 389 GLN A C 1
ATOM 3058 O O . GLN A 1 389 ? -12.742 26.359 11.125 1 79.88 389 GLN A O 1
ATOM 3063 N N . GLN A 1 390 ? -11.688 25.266 12.875 1 74.25 390 GLN A N 1
ATOM 3064 C CA . GLN A 1 390 ? -10.383 25.797 12.5 1 74.25 390 GLN A CA 1
ATOM 3065 C C . GLN A 1 390 ? -9.961 25.312 11.117 1 74.25 390 GLN A C 1
ATOM 3067 O O . GLN A 1 390 ? -9.555 26.109 10.273 1 74.25 390 GLN A O 1
ATOM 3072 N N . SER A 1 391 ? -10.164 24.062 10.938 1 75.75 391 SER A N 1
ATOM 3073 C CA . SER A 1 391 ? -9.984 23.5 9.602 1 75.75 391 SER A CA 1
ATOM 3074 C C . SER A 1 391 ? -11.312 23.375 8.867 1 75.75 391 SER A C 1
ATOM 3076 O O . SER A 1 391 ? -12.219 22.688 9.32 1 75.75 391 SER A O 1
ATOM 3078 N N . SER A 1 392 ? -11.375 24.109 7.727 1 81.06 392 SER A N 1
ATOM 3079 C CA . SER A 1 392 ? -12.633 24.172 7.004 1 81.06 392 SER A CA 1
ATOM 3080 C C . SER A 1 392 ? -13 22.812 6.414 1 81.06 392 SER A C 1
ATOM 3082 O O . SER A 1 392 ? -12.125 22.062 5.965 1 81.06 392 SER A O 1
ATOM 3084 N N . GLN A 1 393 ? -14.258 22.578 6.461 1 85.62 393 GLN A N 1
ATOM 3085 C CA . GLN A 1 393 ? -14.805 21.359 5.879 1 85.62 393 GLN A CA 1
ATOM 3086 C C . GLN A 1 393 ? -15.352 21.609 4.477 1 85.62 393 GLN A C 1
ATOM 3088 O O . GLN A 1 393 ? -16.469 22.094 4.32 1 85.62 393 GLN A O 1
ATOM 3093 N N . ILE A 1 394 ? -14.617 21.266 3.512 1 87.31 394 ILE A N 1
ATOM 3094 C CA . ILE A 1 394 ? -14.953 21.547 2.119 1 87.31 394 ILE A CA 1
ATOM 3095 C C . ILE A 1 394 ? -14.906 20.25 1.312 1 87.31 394 ILE A C 1
ATOM 3097 O O . ILE A 1 394 ? -13.992 19.438 1.475 1 87.31 394 ILE A O 1
ATOM 3101 N N . PHE A 1 395 ? -15.938 20.047 0.549 1 88.81 395 PHE A N 1
ATOM 3102 C CA . PHE A 1 395 ? -16.016 18.875 -0.31 1 88.81 395 PHE A CA 1
ATOM 3103 C C . PHE A 1 395 ? -15.43 19.172 -1.688 1 88.81 395 PHE A C 1
ATOM 3105 O O . PHE A 1 395 ? -15.5 20.312 -2.162 1 88.81 395 PHE A O 1
ATOM 3112 N N . ASN A 1 396 ? -14.867 18.188 -2.322 1 87.31 396 ASN A N 1
ATOM 3113 C CA . ASN A 1 396 ? -14.359 18.312 -3.688 1 87.31 396 ASN A CA 1
ATOM 3114 C C . ASN A 1 396 ? -15.484 18.156 -4.711 1 87.31 396 ASN A C 1
ATOM 3116 O O . ASN A 1 396 ? -15.484 17.219 -5.504 1 87.31 396 ASN A O 1
ATOM 3120 N N . VAL A 1 397 ? -16.359 18.984 -4.688 1 89.75 397 VAL A N 1
ATOM 3121 C CA . VAL A 1 397 ? -17.516 19.047 -5.562 1 89.75 397 VAL A CA 1
ATOM 3122 C C . VAL A 1 397 ? -17.844 20.484 -5.902 1 89.75 397 VAL A C 1
ATOM 3124 O O . VAL A 1 397 ? -17.031 21.391 -5.672 1 89.75 397 VAL A O 1
ATOM 3127 N N . THR A 1 398 ? -19 20.703 -6.453 1 91.75 398 THR A N 1
ATOM 3128 C CA . THR A 1 398 ? -19.406 22.047 -6.867 1 91.75 398 THR A CA 1
ATOM 3129 C C . THR A 1 398 ? -19.703 22.922 -5.652 1 91.75 398 THR A C 1
ATOM 3131 O O . THR A 1 398 ? -19.938 22.406 -4.555 1 91.75 398 THR A O 1
ATOM 3134 N N . LEU A 1 399 ? -19.625 24.172 -5.855 1 93.56 399 LEU A N 1
ATOM 3135 C CA . LEU A 1 399 ? -20.016 25.109 -4.805 1 93.56 399 LEU A CA 1
ATOM 3136 C C . LEU A 1 399 ? -21.453 24.859 -4.359 1 93.56 399 LEU A C 1
ATOM 3138 O O . LEU A 1 399 ? -21.75 24.891 -3.162 1 93.56 399 LEU A O 1
ATOM 3142 N N . ARG A 1 400 ? -22.328 24.562 -5.309 1 93.12 400 ARG A N 1
ATOM 3143 C CA . ARG A 1 400 ? -23.719 24.25 -5.016 1 93.12 400 ARG A CA 1
ATOM 3144 C C . ARG A 1 400 ? -23.828 23.078 -4.031 1 93.12 400 ARG A C 1
ATOM 3146 O O . ARG A 1 400 ? -24.562 23.156 -3.045 1 93.12 400 ARG A O 1
ATOM 3153 N N . PHE A 1 401 ? -23.125 22.125 -4.297 1 92.31 401 PHE A N 1
ATOM 3154 C CA . PHE A 1 401 ? -23.172 20.938 -3.451 1 92.31 401 PHE A CA 1
ATOM 3155 C C . PHE A 1 401 ? -22.562 21.234 -2.084 1 92.31 401 PHE A C 1
ATOM 3157 O O . PHE A 1 401 ? -23.031 20.703 -1.069 1 92.31 401 PHE A O 1
ATOM 3164 N N . ASN A 1 402 ? -21.5 21.984 -2.082 1 93.12 402 ASN A N 1
ATOM 3165 C CA . ASN A 1 402 ? -20.875 22.344 -0.81 1 93.12 402 ASN A CA 1
ATOM 3166 C C . ASN A 1 402 ? -21.844 23.125 0.081 1 93.12 402 ASN A C 1
ATOM 3168 O O . ASN A 1 402 ? -21.781 23.031 1.308 1 93.12 402 ASN A O 1
ATOM 3172 N N . LEU A 1 403 ? -22.703 23.812 -0.609 1 93.62 403 LEU A N 1
ATOM 3173 C CA . LEU A 1 403 ? -23.656 24.625 0.134 1 93.62 403 LEU A CA 1
ATOM 3174 C C . LEU A 1 403 ? -24.891 23.797 0.508 1 93.62 403 LEU A C 1
ATOM 3176 O O . LEU A 1 403 ? -25.359 23.859 1.646 1 93.62 403 LEU A O 1
ATOM 3180 N N . THR A 1 404 ? -25.406 23 -0.42 1 93.75 404 THR A N 1
ATOM 3181 C CA . THR A 1 404 ? -26.672 22.312 -0.229 1 93.75 404 THR A CA 1
ATOM 3182 C C . THR A 1 404 ? -26.469 20.922 0.362 1 93.75 404 THR A C 1
ATOM 3184 O O . THR A 1 404 ? -27.406 20.312 0.87 1 93.75 404 THR A O 1
ATOM 3187 N N . LEU A 1 405 ? -25.328 20.375 0.165 1 91.62 405 LEU A N 1
ATOM 3188 C CA . LEU A 1 405 ? -24.969 19.031 0.595 1 91.62 405 LEU A CA 1
ATOM 3189 C C . LEU A 1 405 ? -25.906 18 -0.024 1 91.62 405 LEU A C 1
ATOM 3191 O O . LEU A 1 405 ? -26.188 16.969 0.596 1 91.62 405 LEU A O 1
ATOM 3195 N N . GLY A 1 406 ? -26.484 18.359 -1.165 1 89.19 406 GLY A N 1
ATOM 3196 C CA . GLY A 1 406 ? -27.328 17.406 -1.886 1 89.19 406 GLY A CA 1
ATOM 3197 C C . GLY A 1 406 ? -28.812 17.641 -1.684 1 89.19 406 GLY A C 1
ATOM 3198 O O . GLY A 1 406 ? -29.641 17.078 -2.402 1 89.19 406 GLY A O 1
ATOM 3199 N N . LYS A 1 407 ? -29.156 18.484 -0.68 1 90.88 407 LYS A N 1
ATOM 3200 C CA . LYS A 1 407 ? -30.562 18.797 -0.452 1 90.88 407 LYS A CA 1
ATOM 3201 C C . LYS A 1 407 ? -31.078 19.781 -1.5 1 90.88 407 LYS A C 1
ATOM 3203 O O . LYS A 1 407 ? -30.312 20.516 -2.1 1 90.88 407 LYS A O 1
ATOM 3208 N N . GLN A 1 408 ? -32.312 19.703 -1.644 1 91.19 408 GLN A N 1
ATOM 3209 C CA . GLN A 1 408 ? -32.906 20.578 -2.643 1 91.19 408 GLN A CA 1
ATOM 3210 C C . GLN A 1 408 ? -33.281 21.938 -2.037 1 91.19 408 GLN A C 1
ATOM 3212 O O . GLN A 1 408 ? -34 22 -1.032 1 91.19 408 GLN A O 1
ATOM 3217 N N . PHE A 1 409 ? -32.688 22.984 -2.541 1 93.75 409 PHE A N 1
ATOM 3218 C CA . PHE A 1 409 ? -33 24.375 -2.199 1 93.75 409 PHE A CA 1
ATOM 3219 C C . PHE A 1 409 ? -33.312 25.188 -3.453 1 93.75 409 PHE A C 1
ATOM 3221 O O . PHE A 1 409 ? -32.844 24.828 -4.547 1 93.75 409 PHE A O 1
ATOM 3228 N N . ASP A 1 410 ? -34.031 26.203 -3.246 1 94.19 410 ASP A N 1
ATOM 3229 C CA . ASP A 1 410 ? -34.25 27.141 -4.348 1 94.19 410 ASP A CA 1
ATOM 3230 C C . ASP A 1 410 ? -32.969 27.938 -4.633 1 94.19 410 ASP A C 1
ATOM 3232 O O . ASP A 1 410 ? -32.25 28.297 -3.709 1 94.19 410 ASP A O 1
ATOM 3236 N N . GLN A 1 411 ? -32.781 28.188 -5.871 1 93.88 411 GLN A N 1
ATOM 3237 C CA . GLN A 1 411 ? -31.594 28.906 -6.289 1 93.88 411 GLN A CA 1
ATOM 3238 C C . GLN A 1 411 ? -31.484 30.266 -5.598 1 93.88 411 GLN A C 1
ATOM 3240 O O . GLN A 1 411 ? -30.406 30.719 -5.242 1 93.88 411 GLN A O 1
ATOM 3245 N N . LYS A 1 412 ? -32.625 30.875 -5.449 1 94.06 412 LYS A N 1
ATOM 3246 C CA . LYS A 1 412 ? -32.656 32.188 -4.805 1 94.06 412 LYS A CA 1
ATOM 3247 C C . LYS A 1 412 ? -32.156 32.094 -3.363 1 94.06 412 LYS A C 1
ATOM 3249 O O . LYS A 1 412 ? -31.438 32.969 -2.887 1 94.06 412 LYS A O 1
ATOM 3254 N N . GLN A 1 413 ? -32.531 31.047 -2.719 1 94.31 413 GLN A N 1
ATOM 3255 C CA . GLN A 1 413 ? -32.094 30.844 -1.334 1 94.31 413 GLN A CA 1
ATOM 3256 C C . GLN A 1 413 ? -30.609 30.609 -1.235 1 94.31 413 GLN A C 1
ATOM 3258 O O . GLN A 1 413 ? -29.953 31.109 -0.321 1 94.31 413 GLN A O 1
ATOM 3263 N N . ILE A 1 414 ? -30.094 29.875 -2.148 1 95.75 414 ILE A N 1
ATOM 3264 C CA . ILE A 1 414 ? -28.688 29.547 -2.162 1 95.75 414 ILE A CA 1
ATOM 3265 C C . ILE A 1 414 ? -27.859 30.812 -2.377 1 95.75 414 ILE A C 1
ATOM 3267 O O . ILE A 1 414 ? -26.875 31.047 -1.662 1 95.75 414 ILE A O 1
ATOM 3271 N N . VAL A 1 415 ? -28.266 31.594 -3.338 1 95.12 415 VAL A N 1
ATOM 3272 C CA . VAL A 1 415 ? -27.547 32.812 -3.678 1 95.12 415 VAL A CA 1
ATOM 3273 C C . VAL A 1 415 ? -27.625 33.812 -2.51 1 95.12 415 VAL A C 1
ATOM 3275 O O . VAL A 1 415 ? -26.625 34.469 -2.186 1 95.12 415 VAL A O 1
ATOM 3278 N N . ALA A 1 416 ? -28.75 33.875 -1.882 1 93.75 416 ALA A N 1
ATOM 3279 C CA . ALA A 1 416 ? -28.938 34.781 -0.747 1 93.75 416 ALA A CA 1
ATOM 3280 C C . ALA A 1 416 ? -28 34.406 0.404 1 93.75 416 ALA A C 1
ATOM 3282 O O . ALA A 1 416 ? -27.391 35.281 1.03 1 93.75 416 ALA A O 1
ATOM 3283 N N . ALA A 1 417 ? -27.969 33.156 0.673 1 93.38 417 ALA A N 1
ATOM 3284 C CA . ALA A 1 417 ? -27.109 32.688 1.754 1 93.38 417 ALA A CA 1
ATOM 3285 C C . ALA A 1 417 ? -25.641 32.969 1.439 1 93.38 417 ALA A C 1
ATOM 3287 O O . ALA A 1 417 ? -24.875 33.344 2.32 1 93.38 417 ALA A O 1
ATOM 3288 N N . ALA A 1 418 ? -25.25 32.75 0.224 1 94.38 418 ALA A N 1
ATOM 3289 C CA . ALA A 1 418 ? -23.875 33 -0.207 1 94.38 418 ALA A CA 1
ATOM 3290 C C . ALA A 1 418 ? -23.516 34.469 -0.1 1 94.38 418 ALA A C 1
ATOM 3292 O O . ALA A 1 418 ? -22.422 34.844 0.326 1 94.38 418 ALA A O 1
ATOM 3293 N N . GLN A 1 419 ? -24.438 35.281 -0.463 1 93 419 GLN A N 1
ATOM 3294 C CA . GLN A 1 419 ? -24.219 36.719 -0.39 1 93 419 GLN A CA 1
ATOM 3295 C C . GLN A 1 419 ? -24.109 37.188 1.06 1 93 419 GLN A C 1
ATOM 3297 O O . GLN A 1 419 ? -23.266 38.031 1.389 1 93 419 GLN A O 1
ATOM 3302 N N . GLN A 1 420 ? -24.953 36.625 1.854 1 91.19 420 GLN A N 1
ATOM 3303 C CA . GLN A 1 420 ? -24.938 36.969 3.273 1 91.19 420 GLN A CA 1
ATOM 3304 C C . GLN A 1 420 ? -23.578 36.625 3.898 1 91.19 420 GLN A C 1
ATOM 3306 O O . GLN A 1 420 ? -23.125 37.312 4.809 1 91.19 420 GLN A O 1
ATOM 3311 N N . ALA A 1 421 ? -22.984 35.625 3.365 1 91.75 421 ALA A N 1
ATOM 3312 C CA . ALA A 1 421 ? -21.719 35.156 3.914 1 91.75 421 ALA A CA 1
ATOM 3313 C C . ALA A 1 421 ? -20.531 35.875 3.27 1 91.75 421 ALA A C 1
ATOM 3315 O O . ALA A 1 421 ? -19.375 35.656 3.635 1 91.75 421 ALA A O 1
ATOM 3316 N N . GLY A 1 422 ? -20.781 36.719 2.281 1 90.12 422 GLY A N 1
ATOM 3317 C CA . GLY A 1 422 ? -19.734 37.5 1.658 1 90.12 422 GLY A CA 1
ATOM 3318 C C . GLY A 1 422 ? -19.125 36.812 0.447 1 90.12 422 GLY A C 1
ATOM 3319 O O . GLY A 1 422 ? -17.969 37.094 0.089 1 90.12 422 GLY A O 1
ATOM 3320 N N . LEU A 1 423 ? -19.828 35.906 -0.139 1 91.88 423 LEU A N 1
ATOM 3321 C CA . LEU A 1 423 ? -19.281 35.188 -1.284 1 91.88 423 LEU A CA 1
ATOM 3322 C C . LEU A 1 423 ? -19.797 35.781 -2.592 1 91.88 423 LEU A C 1
ATOM 3324 O O . LEU A 1 423 ? -19.797 35.094 -3.627 1 91.88 423 LEU A O 1
ATOM 3328 N N . THR A 1 424 ? -20.219 36.938 -2.604 1 91.44 424 THR A N 1
ATOM 3329 C CA . THR A 1 424 ? -20.812 37.562 -3.773 1 91.44 424 THR A CA 1
ATOM 3330 C C . THR A 1 424 ? -19.812 37.625 -4.926 1 91.44 424 THR A C 1
ATOM 3332 O O . THR A 1 424 ? -20.125 37.25 -6.055 1 91.44 424 THR A O 1
ATOM 3335 N N . ASN A 1 425 ? -18.688 38.062 -4.633 1 89.06 425 ASN A N 1
ATOM 3336 C CA . ASN A 1 425 ? -17.656 38.188 -5.664 1 89.06 425 ASN A CA 1
ATOM 3337 C C . ASN A 1 425 ? -17.281 36.844 -6.246 1 89.06 425 ASN A C 1
ATOM 3339 O O . ASN A 1 425 ? -17.062 36.719 -7.453 1 89.06 425 ASN A O 1
ATOM 3343 N N . TYR A 1 426 ? -17.156 35.906 -5.387 1 89.88 426 TYR A N 1
ATOM 3344 C CA . TYR A 1 426 ? -16.812 34.562 -5.84 1 89.88 426 TYR A CA 1
ATOM 3345 C C . TYR A 1 426 ? -17.891 33.969 -6.742 1 89.88 426 TYR A C 1
ATOM 3347 O O . TYR A 1 426 ? -17.594 33.375 -7.766 1 89.88 426 TYR A O 1
ATOM 3355 N N . LEU A 1 427 ? -19.078 34.188 -6.371 1 91.44 427 LEU A N 1
ATOM 3356 C CA . LEU A 1 427 ? -20.219 33.688 -7.137 1 91.44 427 LEU A CA 1
ATOM 3357 C C . LEU A 1 427 ? -20.266 34.344 -8.516 1 91.44 427 LEU A C 1
ATOM 3359 O O . LEU A 1 427 ? -20.609 33.688 -9.5 1 91.44 427 LEU A O 1
ATOM 3363 N N . GLN A 1 428 ? -20.016 35.562 -8.594 1 89.75 428 GLN A N 1
ATOM 3364 C CA . GLN A 1 428 ? -20.047 36.312 -9.852 1 89.75 428 GLN A CA 1
ATOM 3365 C C . GLN A 1 428 ? -18.938 35.844 -10.781 1 89.75 428 GLN A C 1
ATOM 3367 O O . GLN A 1 428 ? -19.141 35.719 -11.992 1 89.75 428 GLN A O 1
ATOM 3372 N N . LYS A 1 429 ? -17.906 35.5 -10.195 1 91 429 LYS A N 1
ATOM 3373 C CA . LYS A 1 429 ? -16.719 35.156 -10.992 1 91 429 LYS A CA 1
ATOM 3374 C C . LYS A 1 429 ? -16.766 33.688 -11.43 1 91 429 LYS A C 1
ATOM 3376 O O . LYS A 1 429 ? -16.406 33.375 -12.555 1 91 429 LYS A O 1
ATOM 3381 N N . HIS A 1 430 ? -17.125 32.844 -10.555 1 90.75 430 HIS A N 1
ATOM 3382 C CA . HIS A 1 430 ? -16.938 31.406 -10.82 1 90.75 430 HIS A CA 1
ATOM 3383 C C . HIS A 1 430 ? -18.281 30.703 -10.977 1 90.75 430 HIS A C 1
ATOM 3385 O O . HIS A 1 430 ? -18.375 29.656 -11.633 1 90.75 430 HIS A O 1
ATOM 3391 N N . GLY A 1 431 ? -19.328 31.203 -10.32 1 90.88 431 GLY A N 1
ATOM 3392 C CA . GLY A 1 431 ? -20.641 30.609 -10.406 1 90.88 431 GLY A CA 1
ATOM 3393 C C . GLY A 1 431 ? -20.859 29.484 -9.391 1 90.88 431 GLY A C 1
ATOM 3394 O O . GLY A 1 431 ? -19.922 29.078 -8.703 1 90.88 431 GLY A O 1
ATOM 3395 N N . LEU A 1 432 ? -22.109 28.922 -9.352 1 92.38 432 LEU A N 1
ATOM 3396 C CA . LEU A 1 432 ? -22.516 27.938 -8.367 1 92.38 432 LEU A CA 1
ATOM 3397 C C . LEU A 1 432 ? -22.031 26.547 -8.758 1 92.38 432 LEU A C 1
ATOM 3399 O O . LEU A 1 432 ? -21.859 25.672 -7.902 1 92.38 432 LEU A O 1
ATOM 3403 N N . ASP A 1 433 ? -21.75 26.406 -9.945 1 91.62 433 ASP A N 1
ATOM 3404 C CA . ASP A 1 433 ? -21.453 25.062 -10.422 1 91.62 433 ASP A CA 1
ATOM 3405 C C . ASP A 1 433 ? -19.953 24.875 -10.633 1 91.62 433 ASP A C 1
ATOM 3407 O O . ASP A 1 433 ? -19.531 23.859 -11.195 1 91.62 433 ASP A O 1
ATOM 3411 N N . THR A 1 434 ? -19.266 25.797 -10.125 1 90.75 434 THR A N 1
ATOM 3412 C CA . THR A 1 434 ? -17.812 25.641 -10.188 1 90.75 434 THR A CA 1
ATOM 3413 C C . THR A 1 434 ? -17.344 24.562 -9.227 1 90.75 434 THR A C 1
ATOM 3415 O O . THR A 1 434 ? -17.859 24.438 -8.117 1 90.75 434 THR A O 1
ATOM 3418 N N . VAL A 1 435 ? -16.438 23.781 -9.688 1 88.56 435 VAL A N 1
ATOM 3419 C CA . VAL A 1 435 ? -15.938 22.688 -8.875 1 88.56 435 VAL A CA 1
ATOM 3420 C C . VAL A 1 435 ? -14.836 23.188 -7.938 1 88.56 435 VAL A C 1
ATOM 3422 O O . VAL A 1 435 ? -13.891 23.844 -8.375 1 88.56 435 VAL A O 1
ATOM 3425 N N . ILE A 1 436 ? -15.031 22.906 -6.672 1 87.44 436 ILE A N 1
ATOM 3426 C CA . ILE A 1 436 ? -14.031 23.219 -5.656 1 87.44 436 ILE A CA 1
ATOM 3427 C C . ILE A 1 436 ? -13.062 22.047 -5.512 1 87.44 436 ILE A C 1
ATOM 3429 O O . ILE A 1 436 ? -13.484 20.906 -5.371 1 87.44 436 ILE A O 1
ATOM 3433 N N . GLU A 1 437 ? -11.852 22.406 -5.527 1 77.81 437 GLU A N 1
ATOM 3434 C CA . GLU A 1 437 ? -10.812 21.375 -5.504 1 77.81 437 GLU A CA 1
ATOM 3435 C C . GLU A 1 437 ? -10.656 20.781 -4.102 1 77.81 437 GLU A C 1
ATOM 3437 O O . GLU A 1 437 ? -11.227 21.297 -3.139 1 77.81 437 GLU A O 1
ATOM 3442 N N . GLU A 1 438 ? -9.844 19.812 -4.07 1 71.56 438 GLU A N 1
ATOM 3443 C CA . GLU A 1 438 ? -9.625 19.094 -2.816 1 71.56 438 GLU A CA 1
ATOM 3444 C C . GLU A 1 438 ? -9.109 20.031 -1.729 1 71.56 438 GLU A C 1
ATOM 3446 O O . GLU A 1 438 ? -8.242 20.859 -1.983 1 71.56 438 GLU A O 1
ATOM 3451 N N . ASN A 1 439 ? -9.711 19.875 -0.617 1 64.75 439 ASN A N 1
ATOM 3452 C CA . ASN A 1 439 ? -9.367 20.688 0.552 1 64.75 439 ASN A CA 1
ATOM 3453 C C . ASN A 1 439 ? -9.523 22.172 0.27 1 64.75 439 ASN A C 1
ATOM 3455 O O . ASN A 1 439 ? -9.016 23 1.023 1 64.75 439 ASN A O 1
ATOM 3459 N N . GLY A 1 440 ? -10.18 22.469 -0.846 1 71.12 440 GLY A N 1
ATOM 3460 C CA . GLY A 1 440 ? -10.398 23.859 -1.18 1 71.12 440 GLY A CA 1
ATOM 3461 C C . GLY A 1 440 ? -9.117 24.594 -1.566 1 71.12 440 GLY A C 1
ATOM 3462 O O . GLY A 1 440 ? -8.93 25.75 -1.211 1 71.12 440 GLY A O 1
ATOM 3463 N N . HIS A 1 441 ? -8.273 23.859 -2.143 1 67.69 441 HIS A N 1
ATOM 3464 C CA . HIS A 1 441 ? -6.969 24.422 -2.482 1 67.69 441 HIS A CA 1
ATOM 3465 C C . HIS A 1 441 ? -7.105 25.625 -3.41 1 67.69 441 HIS A C 1
ATOM 3467 O O . HIS A 1 441 ? -6.238 26.5 -3.434 1 67.69 441 HIS A O 1
ATOM 3473 N N . ASN A 1 442 ? -8.156 25.719 -4.09 1 72.44 442 ASN A N 1
ATOM 3474 C CA . ASN A 1 442 ? -8.352 26.828 -5.02 1 72.44 442 ASN A CA 1
ATOM 3475 C C . ASN A 1 442 ? -9.125 27.969 -4.367 1 72.44 442 ASN A C 1
ATOM 3477 O O . ASN A 1 442 ? -9.578 28.891 -5.055 1 72.44 442 ASN A O 1
ATOM 3481 N N . LEU A 1 443 ? -9.352 27.859 -3.066 1 79.69 443 LEU A N 1
ATOM 3482 C CA . LEU A 1 443 ? -10.039 28.891 -2.295 1 79.69 443 LEU A CA 1
ATOM 3483 C C . LEU A 1 443 ? -9.078 29.594 -1.337 1 79.69 443 LEU A C 1
ATOM 3485 O O . LEU A 1 443 ? -8.109 28.984 -0.875 1 79.69 443 LEU A O 1
ATOM 3489 N N . SER A 1 444 ? -9.328 30.797 -1.149 1 77.12 444 SER A N 1
ATOM 3490 C CA . SER A 1 444 ? -8.625 31.484 -0.072 1 77.12 444 SER A CA 1
ATOM 3491 C C . SER A 1 444 ? -9.125 31.031 1.294 1 77.12 444 SER A C 1
ATOM 3493 O O . SER A 1 444 ? -10.172 30.391 1.395 1 77.12 444 SER A O 1
ATOM 3495 N N . GLY A 1 445 ? -8.289 31.188 2.305 1 78.62 445 GLY A N 1
ATOM 3496 C CA . GLY A 1 445 ? -8.711 30.859 3.658 1 78.62 445 GLY A CA 1
ATOM 3497 C C . GLY A 1 445 ? -10.039 31.484 4.035 1 78.62 445 GLY A C 1
ATOM 3498 O O . GLY A 1 445 ? -10.891 30.828 4.645 1 78.62 445 GLY A O 1
ATOM 3499 N N . GLY A 1 446 ? -10.172 32.719 3.65 1 83.25 446 GLY A N 1
ATOM 3500 C CA . GLY A 1 446 ? -11.414 33.438 3.926 1 83.25 446 GLY A CA 1
ATOM 3501 C C . GLY A 1 446 ? -12.602 32.844 3.18 1 83.25 446 GLY A C 1
ATOM 3502 O O . GLY A 1 446 ? -13.703 32.75 3.729 1 83.25 446 GLY A O 1
ATOM 3503 N N . GLU A 1 447 ? -12.398 32.531 1.962 1 86.19 447 GLU A N 1
ATOM 3504 C CA . GLU A 1 447 ? -13.469 31.953 1.149 1 86.19 447 GLU A CA 1
ATOM 3505 C C . GLU A 1 447 ? -13.953 30.641 1.728 1 86.19 447 GLU A C 1
ATOM 3507 O O . GLU A 1 447 ? -15.148 30.344 1.719 1 86.19 447 GLU A O 1
ATOM 3512 N N . ARG A 1 448 ? -13.102 29.859 2.221 1 89 448 ARG A N 1
ATOM 3513 C CA . ARG A 1 448 ? -13.461 28.578 2.822 1 89 448 ARG A CA 1
ATOM 3514 C C . ARG A 1 448 ? -14.375 28.781 4.031 1 89 448 ARG A C 1
ATOM 3516 O O . ARG A 1 448 ? -15.375 28.078 4.184 1 89 448 ARG A O 1
ATOM 3523 N N . LYS A 1 449 ? -14 29.75 4.82 1 88.62 449 LYS A N 1
ATOM 3524 C CA . LYS A 1 449 ? -14.797 30.031 6.004 1 88.62 449 LYS A CA 1
ATOM 3525 C C . LYS A 1 449 ? -16.172 30.578 5.621 1 88.62 449 LYS A C 1
ATOM 3527 O O . LYS A 1 449 ? -17.172 30.219 6.254 1 88.62 449 LYS A O 1
ATOM 3532 N N . ARG A 1 450 ? -16.219 31.391 4.582 1 90.31 450 ARG A N 1
ATOM 3533 C CA . ARG A 1 450 ? -17.469 31.969 4.121 1 90.31 450 ARG A CA 1
ATOM 3534 C C . ARG A 1 450 ? -18.406 30.891 3.586 1 90.31 450 ARG A C 1
ATOM 3536 O O . ARG A 1 450 ? -19.625 30.984 3.727 1 90.31 450 ARG A O 1
ATOM 3543 N N . ILE A 1 451 ? -17.859 29.875 2.998 1 91.5 451 ILE A N 1
ATOM 3544 C CA . ILE A 1 451 ? -18.656 28.766 2.508 1 91.5 451 ILE A CA 1
ATOM 3545 C C . ILE A 1 451 ? -19.312 28.047 3.684 1 91.5 451 ILE A C 1
ATOM 3547 O O . ILE A 1 451 ? -20.5 27.688 3.621 1 91.5 451 ILE A O 1
ATOM 3551 N N . GLU A 1 452 ? -18.578 27.812 4.723 1 90.31 452 GLU A N 1
ATOM 3552 C CA . GLU A 1 452 ? -19.125 27.172 5.918 1 90.31 452 GLU A CA 1
ATOM 3553 C C . GLU A 1 452 ? -20.234 28.031 6.527 1 90.31 452 GLU A C 1
ATOM 3555 O O . GLU A 1 452 ? -21.266 27.5 6.949 1 90.31 452 GLU A O 1
ATOM 3560 N N . LEU A 1 453 ? -20.016 29.312 6.516 1 89.5 453 LEU A N 1
ATOM 3561 C CA . LEU A 1 453 ? -21.031 30.234 7.027 1 89.5 453 LEU A CA 1
ATOM 3562 C C . LEU A 1 453 ? -22.281 30.219 6.148 1 89.5 453 LEU A C 1
ATOM 3564 O O . LEU A 1 453 ? -23.391 30.219 6.656 1 89.5 453 LEU A O 1
ATOM 3568 N N . ALA A 1 454 ? -22.031 30.25 4.855 1 92.12 454 ALA A N 1
ATOM 3569 C CA . ALA A 1 454 ? -23.156 30.203 3.916 1 92.12 454 ALA A CA 1
ATOM 3570 C C . ALA A 1 454 ? -24 28.953 4.133 1 92.12 454 ALA A C 1
ATOM 3572 O O . ALA A 1 454 ? -25.234 29 4.035 1 92.12 454 ALA A O 1
ATOM 3573 N N . ARG A 1 455 ? -23.375 27.875 4.367 1 91.31 455 ARG A N 1
ATOM 3574 C CA . ARG A 1 455 ? -24.094 26.625 4.66 1 91.31 455 ARG A CA 1
ATOM 3575 C C . ARG A 1 455 ? -24.953 26.766 5.91 1 91.31 455 ARG A C 1
ATOM 3577 O O . ARG A 1 455 ? -26.094 26.328 5.93 1 91.31 455 ARG A O 1
ATOM 3584 N N . ALA A 1 456 ? -24.375 27.297 6.895 1 87.56 456 ALA A N 1
ATOM 3585 C CA . ALA A 1 456 ? -25.109 27.516 8.141 1 87.56 456 ALA A CA 1
ATOM 3586 C C . ALA A 1 456 ? -26.344 28.375 7.914 1 87.56 456 ALA A C 1
ATOM 3588 O O . ALA A 1 456 ? -27.406 28.094 8.453 1 87.56 456 ALA A O 1
ATOM 3589 N N . PHE A 1 457 ? -26.172 29.453 7.105 1 89.88 457 PHE A N 1
ATOM 3590 C CA . PHE A 1 457 ? -27.281 30.344 6.793 1 89.88 457 PHE A CA 1
ATOM 3591 C C . PHE A 1 457 ? -28.344 29.625 5.98 1 89.88 457 PHE A C 1
ATOM 3593 O O . PHE A 1 457 ? -29.547 29.797 6.23 1 89.88 457 PHE A O 1
ATOM 3600 N N . LEU A 1 458 ? -27.875 28.859 5.078 1 91.62 458 LEU A N 1
ATOM 3601 C CA . LEU A 1 458 ? -28.781 28.188 4.168 1 91.62 458 LEU A CA 1
ATOM 3602 C C . LEU A 1 458 ? -29.656 27.188 4.922 1 91.62 458 LEU A C 1
ATOM 3604 O O . LEU A 1 458 ? -30.859 27.094 4.668 1 91.62 458 LEU A O 1
ATOM 3608 N N . PHE A 1 459 ? -29.078 26.516 5.836 1 88.88 459 PHE A N 1
ATOM 3609 C CA . PHE A 1 459 ? -29.781 25.484 6.586 1 88.88 459 PHE A CA 1
ATOM 3610 C C . PHE A 1 459 ? -30.5 26.094 7.785 1 88.88 459 PHE A C 1
ATOM 3612 O O . PHE A 1 459 ? -31.188 25.375 8.539 1 88.88 459 PHE A O 1
ATOM 3619 N N . GLN A 1 460 ? -30.328 27.391 7.945 1 82.69 460 GLN A N 1
ATOM 3620 C CA . GLN A 1 460 ? -31.016 28.156 8.977 1 82.69 460 GLN A CA 1
ATOM 3621 C C . GLN A 1 460 ? -30.844 27.516 10.352 1 82.69 460 GLN A C 1
ATOM 3623 O O . GLN A 1 460 ? -31.828 27.281 11.062 1 82.69 460 GLN A O 1
ATOM 3628 N N . ARG A 1 461 ? -29.688 27.25 10.703 1 85.19 461 ARG A N 1
ATOM 3629 C CA . ARG A 1 461 ? -29.391 26.734 12.031 1 85.19 461 ARG A CA 1
ATOM 3630 C C . ARG A 1 461 ? -29.438 27.844 13.086 1 85.19 461 ARG A C 1
ATOM 3632 O O . ARG A 1 461 ? -29.156 29 12.781 1 85.19 461 ARG A O 1
ATOM 3639 N N . GLU A 1 462 ? -29.75 27.422 14.258 1 87.81 462 GLU A N 1
ATOM 3640 C CA . GLU A 1 462 ? -30.031 28.422 15.281 1 87.81 462 GLU A CA 1
ATOM 3641 C C . GLU A 1 462 ? -28.766 28.828 16.016 1 87.81 462 GLU A C 1
ATOM 3643 O O . GLU A 1 462 ? -28.641 29.969 16.469 1 87.81 462 GLU A O 1
ATOM 3648 N N . ILE A 1 463 ? -27.844 27.922 16.141 1 92.69 463 ILE A N 1
ATOM 3649 C CA . ILE A 1 463 ? -26.641 28.188 16.906 1 92.69 463 ILE A CA 1
ATOM 3650 C C . ILE A 1 463 ? -25.406 27.969 16.031 1 92.69 463 ILE A C 1
ATOM 3652 O O . ILE A 1 463 ? -25.266 26.906 15.43 1 92.69 463 ILE A O 1
ATOM 3656 N N . LEU A 1 464 ? -24.578 28.938 15.953 1 92.81 464 LEU A N 1
ATOM 3657 C CA . LEU A 1 464 ? -23.312 28.828 15.242 1 92.81 464 LEU A CA 1
ATOM 3658 C C . LEU A 1 464 ? -22.141 28.703 16.219 1 92.81 464 LEU A C 1
ATOM 3660 O O . LEU A 1 464 ? -21.953 29.547 17.094 1 92.81 464 LEU A O 1
ATOM 3664 N N . VAL A 1 465 ? -21.453 27.656 16.109 1 92.69 465 VAL A N 1
ATOM 3665 C CA . VAL A 1 465 ? -20.281 27.406 16.938 1 92.69 465 VAL A CA 1
ATOM 3666 C C . VAL A 1 465 ? -19.016 27.625 16.125 1 92.69 465 VAL A C 1
ATOM 3668 O O . VAL A 1 465 ? -18.828 26.984 15.086 1 92.69 465 VAL A O 1
ATOM 3671 N N . VAL A 1 466 ? -18.188 28.531 16.594 1 90.88 466 VAL A N 1
ATOM 3672 C CA . VAL A 1 466 ? -16.953 28.859 15.891 1 90.88 466 VAL A CA 1
ATOM 3673 C C . VAL A 1 466 ? -15.758 28.469 16.75 1 90.88 466 VAL A C 1
ATOM 3675 O O . VAL A 1 466 ? -15.562 29 17.844 1 90.88 466 VAL A O 1
ATOM 3678 N N . ASP A 1 467 ? -14.961 27.562 16.328 1 87.94 467 ASP A N 1
ATOM 3679 C CA . ASP A 1 467 ? -13.766 27.109 17.047 1 87.94 467 ASP A CA 1
ATOM 3680 C C . ASP A 1 467 ? -12.492 27.594 16.359 1 87.94 467 ASP A C 1
ATOM 3682 O O . ASP A 1 467 ? -11.914 26.906 15.531 1 87.94 467 ASP A O 1
ATOM 3686 N N . GLU A 1 468 ? -12.047 28.75 16.797 1 80.31 468 GLU A N 1
ATOM 3687 C CA . GLU A 1 468 ? -10.859 29.422 16.266 1 80.31 468 GLU A CA 1
ATOM 3688 C C . GLU A 1 468 ? -10.914 29.531 14.742 1 80.31 468 GLU A C 1
ATOM 3690 O O . GLU A 1 468 ? -9.93 29.25 14.062 1 80.31 468 GLU A O 1
ATOM 3695 N N . GLY A 1 469 ? -11.992 29.906 14.281 1 78.81 469 GLY A N 1
ATOM 3696 C CA . GLY A 1 469 ? -12.281 29.891 12.859 1 78.81 469 GLY A CA 1
ATOM 3697 C C . GLY A 1 469 ? -11.5 30.922 12.078 1 78.81 469 GLY A C 1
ATOM 3698 O O . GLY A 1 469 ? -11.297 30.781 10.867 1 78.81 469 GLY A O 1
ATOM 3699 N N . THR A 1 470 ? -10.945 31.969 12.75 1 78.12 470 THR A N 1
ATOM 3700 C CA . THR A 1 470 ? -10.297 33.062 12.016 1 78.12 470 THR A CA 1
ATOM 3701 C C . THR A 1 470 ? -8.828 33.156 12.398 1 78.12 470 THR A C 1
ATOM 3703 O O . THR A 1 470 ? -8.156 34.125 12.039 1 78.12 470 THR A O 1
ATOM 3706 N N . ALA A 1 471 ? -8.375 32.219 13.102 1 69.75 471 ALA A N 1
ATOM 3707 C CA . ALA A 1 471 ? -7.035 32.281 13.68 1 69.75 471 ALA A CA 1
ATOM 3708 C C . ALA A 1 471 ? -5.969 32.312 12.586 1 69.75 471 ALA A C 1
ATOM 3710 O O . ALA A 1 471 ? -4.898 32.875 12.766 1 69.75 471 ALA A O 1
ATOM 3711 N N . SER A 1 472 ? -6.273 31.734 11.539 1 66.69 472 SER A N 1
ATOM 3712 C CA . SER A 1 472 ? -5.27 31.578 10.492 1 66.69 472 SER A CA 1
ATOM 3713 C C . SER A 1 472 ? -5.402 32.688 9.445 1 66.69 472 SER A C 1
ATOM 3715 O O . SER A 1 472 ? -4.613 32.75 8.5 1 66.69 472 SER A O 1
ATOM 3717 N N . LEU A 1 473 ? -6.262 33.594 9.711 1 74.25 473 LEU A N 1
ATOM 3718 C CA . LEU A 1 473 ? -6.543 34.625 8.719 1 74.25 473 LEU A CA 1
ATOM 3719 C C . LEU A 1 473 ? -5.84 35.906 9.07 1 74.25 473 LEU A C 1
ATOM 3721 O O . LEU A 1 473 ? -5.469 36.125 10.227 1 74.25 473 LEU A O 1
ATOM 3725 N N . ASP A 1 474 ? -5.531 36.719 8.047 1 72.88 474 ASP A N 1
ATOM 3726 C CA . ASP A 1 474 ? -5.059 38.062 8.312 1 72.88 474 ASP A CA 1
ATOM 3727 C C . ASP A 1 474 ? -6.105 38.875 9.078 1 72.88 474 ASP A C 1
ATOM 3729 O O . ASP A 1 474 ? -7.305 38.625 8.953 1 72.88 474 ASP A O 1
ATOM 3733 N N . PRO A 1 475 ? -5.605 39.812 9.836 1 75.94 475 PRO A N 1
ATOM 3734 C CA . PRO A 1 475 ? -6.492 40.562 10.727 1 75.94 475 PRO A CA 1
ATOM 3735 C C . PRO A 1 475 ? -7.664 41.219 9.984 1 75.94 475 PRO A C 1
ATOM 3737 O O . PRO A 1 475 ? -8.781 41.25 10.5 1 75.94 475 PRO A O 1
ATOM 3740 N N . GLN A 1 476 ? -7.426 41.688 8.812 1 78.31 476 GLN A N 1
ATOM 3741 C CA . GLN A 1 476 ? -8.5 42.375 8.078 1 78.31 476 GLN A CA 1
ATOM 3742 C C . GLN A 1 476 ? -9.578 41.375 7.66 1 78.31 476 GLN A C 1
ATOM 3744 O O . GLN A 1 476 ? -10.773 41.625 7.836 1 78.31 476 GLN A O 1
ATOM 3749 N N . THR A 1 477 ? -9.242 40.344 7.133 1 81.75 477 THR A N 1
ATOM 3750 C CA . THR A 1 477 ? -10.18 39.281 6.715 1 81.75 477 THR A CA 1
ATOM 3751 C C . THR A 1 477 ? -10.906 38.719 7.918 1 81.75 477 THR A C 1
ATOM 3753 O O . THR A 1 477 ? -12.109 38.438 7.852 1 81.75 477 THR A O 1
ATOM 3756 N N . ALA A 1 478 ? -10.172 38.531 8.953 1 86.06 478 ALA A N 1
ATOM 3757 C CA . ALA A 1 478 ? -10.766 38 10.18 1 86.06 478 ALA A CA 1
ATOM 3758 C C . ALA A 1 478 ? -11.875 38.938 10.688 1 86.06 478 ALA A C 1
ATOM 3760 O O . ALA A 1 478 ? -12.945 38.438 11.078 1 86.06 478 ALA A O 1
ATOM 3761 N N . GLU A 1 479 ? -11.562 40.156 10.664 1 86.75 479 GLU A N 1
ATOM 3762 C CA . GLU A 1 479 ? -12.539 41.125 11.133 1 86.75 479 GLU A CA 1
ATOM 3763 C C . GLU A 1 479 ? -13.805 41.094 10.273 1 86.75 479 GLU A C 1
ATOM 3765 O O . GLU A 1 479 ? -14.914 41.219 10.789 1 86.75 479 GLU A O 1
ATOM 3770 N N . GLN A 1 480 ? -13.664 40.969 9.016 1 87.31 480 GLN A N 1
ATOM 3771 C CA . GLN A 1 480 ? -14.797 40.938 8.102 1 87.31 480 GLN A CA 1
ATOM 3772 C C . GLN A 1 480 ? -15.68 39.719 8.383 1 87.31 480 GLN A C 1
ATOM 3774 O O . GLN A 1 480 ? -16.906 39.812 8.375 1 87.31 480 GLN A O 1
ATOM 3779 N N . ILE A 1 481 ? -15.117 38.688 8.594 1 88.81 481 ILE A N 1
ATOM 3780 C CA . ILE A 1 481 ? -15.844 37.438 8.859 1 88.81 481 ILE A CA 1
ATOM 3781 C C . ILE A 1 481 ? -16.547 37.531 10.211 1 88.81 481 ILE A C 1
ATOM 3783 O O . ILE A 1 481 ? -17.703 37.125 10.359 1 88.81 481 ILE A O 1
ATOM 3787 N N . HIS A 1 482 ? -15.859 38.094 11.156 1 91.19 482 HIS A N 1
ATOM 3788 C CA . HIS A 1 482 ? -16.469 38.312 12.461 1 91.19 482 HIS A CA 1
ATOM 3789 C C . HIS A 1 482 ? -17.734 39.188 12.336 1 91.19 482 HIS A C 1
ATOM 3791 O O . HIS A 1 482 ? -18.75 38.875 12.953 1 91.19 482 HIS A O 1
ATOM 3797 N N . ASN A 1 483 ? -17.578 40.156 11.547 1 90.31 483 ASN A N 1
ATOM 3798 C CA . ASN A 1 483 ? -18.719 41.031 11.367 1 90.31 483 ASN A CA 1
ATOM 3799 C C . ASN A 1 483 ? -19.922 40.312 10.789 1 90.31 483 ASN A C 1
ATOM 3801 O O . ASN A 1 483 ? -21.078 40.594 11.141 1 90.31 483 ASN A O 1
ATOM 3805 N N . VAL A 1 484 ? -19.688 39.375 9.977 1 89.31 484 VAL A N 1
ATOM 3806 C CA . VAL A 1 484 ? -20.766 38.656 9.312 1 89.31 484 VAL A CA 1
ATOM 3807 C C . VAL A 1 484 ? -21.531 37.812 10.336 1 89.31 484 VAL A C 1
ATOM 3809 O O . VAL A 1 484 ? -22.766 37.875 10.398 1 89.31 484 VAL A O 1
ATOM 3812 N N . PHE A 1 485 ? -20.828 37.094 11.18 1 88.81 485 PHE A N 1
ATOM 3813 C CA . PHE A 1 485 ? -21.609 36.219 12.031 1 88.81 485 PHE A CA 1
ATOM 3814 C C . PHE A 1 485 ? -22.031 36.906 13.32 1 88.81 485 PHE A C 1
ATOM 3816 O O . PHE A 1 485 ? -23.047 36.531 13.922 1 88.81 485 PHE A O 1
ATOM 3823 N N . LEU A 1 486 ? -21.359 37.969 13.703 1 91.56 486 LEU A N 1
ATOM 3824 C CA . LEU A 1 486 ? -21.766 38.688 14.914 1 91.56 486 LEU A CA 1
ATOM 3825 C C . LEU A 1 486 ? -22.953 39.594 14.641 1 91.56 486 LEU A C 1
ATOM 3827 O O . LEU A 1 486 ? -23.719 39.906 15.547 1 91.56 486 LEU A O 1
ATOM 3831 N N . ASN A 1 487 ? -23.062 40.031 13.398 1 89.62 487 ASN A N 1
ATOM 3832 C CA . ASN A 1 487 ? -24.203 40.875 13.047 1 89.62 487 ASN A CA 1
ATOM 3833 C C . ASN A 1 487 ? -25.391 40.031 12.586 1 89.62 487 ASN A C 1
ATOM 3835 O O . ASN A 1 487 ? -26.469 40.562 12.305 1 89.62 487 ASN A O 1
ATOM 3839 N N . SER A 1 488 ? -25.234 38.812 12.5 1 87.69 488 SER A N 1
ATOM 3840 C CA . SER A 1 488 ? -26.328 37.938 12.102 1 87.69 488 SER A CA 1
ATOM 3841 C C . SER A 1 488 ? -27.266 37.656 13.273 1 87.69 488 SER A C 1
ATOM 3843 O O . SER A 1 488 ? -26.906 37.875 14.43 1 87.69 488 SER A O 1
ATOM 3845 N N . PRO A 1 489 ? -28.453 37.156 12.938 1 84.5 489 PRO A N 1
ATOM 3846 C CA . PRO A 1 489 ? -29.422 36.875 14.016 1 84.5 489 PRO A CA 1
ATOM 3847 C C . PRO A 1 489 ? -29.125 35.562 14.734 1 84.5 489 PRO A C 1
ATOM 3849 O O . PRO A 1 489 ? -29.797 35.219 15.711 1 84.5 489 PRO A O 1
ATOM 3852 N N . LEU A 1 490 ? -28.141 34.875 14.344 1 89 490 LEU A N 1
ATOM 3853 C CA . LEU A 1 490 ? -27.797 33.594 14.922 1 89 490 LEU A CA 1
ATOM 3854 C C . LEU A 1 490 ? -27.203 33.75 16.312 1 89 490 LEU A C 1
ATOM 3856 O O . LEU A 1 490 ? -26.625 34.781 16.625 1 89 490 LEU A O 1
ATOM 3860 N N . THR A 1 491 ? -27.484 32.719 17.172 1 94 491 THR A N 1
ATOM 3861 C CA . THR A 1 491 ? -26.703 32.594 18.406 1 94 491 THR A CA 1
ATOM 3862 C C . THR A 1 491 ? -25.281 32.125 18.109 1 94 491 THR A C 1
ATOM 3864 O O . THR A 1 491 ? -25.094 31.156 17.375 1 94 491 THR A O 1
ATOM 3867 N N . VAL A 1 492 ? -24.312 32.844 18.609 1 94.81 492 VAL A N 1
ATOM 3868 C CA . VAL A 1 492 ? -22.938 32.531 18.25 1 94.81 492 VAL A CA 1
ATOM 3869 C C . VAL A 1 492 ? -22.141 32.188 19.5 1 94.81 492 VAL A C 1
ATOM 3871 O O . VAL A 1 492 ? -22.234 32.875 20.516 1 94.81 492 VAL A O 1
ATOM 3874 N N . ILE A 1 493 ? -21.469 31.109 19.469 1 94.81 493 ILE A N 1
ATOM 3875 C CA . ILE A 1 493 ? -20.484 30.734 20.484 1 94.81 493 ILE A CA 1
ATOM 3876 C C . ILE A 1 493 ? -19.125 30.578 19.828 1 94.81 493 ILE A C 1
ATOM 3878 O O . ILE A 1 493 ? -18.922 29.688 19 1 94.81 493 ILE A O 1
ATOM 3882 N N . GLU A 1 494 ? -18.188 31.375 20.219 1 93.19 494 GLU A N 1
ATOM 3883 C CA . GLU A 1 494 ? -16.891 31.375 19.547 1 93.19 494 GLU A CA 1
ATOM 3884 C C . GLU A 1 494 ? -15.75 31.203 20.562 1 93.19 494 GLU A C 1
ATOM 3886 O O . GLU A 1 494 ? -15.758 31.812 21.625 1 93.19 494 GLU A O 1
ATOM 3891 N N . ILE A 1 495 ? -14.844 30.312 20.219 1 90.25 495 ILE A N 1
ATOM 3892 C CA . ILE A 1 495 ? -13.555 30.203 20.906 1 90.25 495 ILE A CA 1
ATOM 3893 C C . ILE A 1 495 ? -12.5 30.984 20.125 1 90.25 495 ILE A C 1
ATOM 3895 O O . ILE A 1 495 ? -12.281 30.734 18.938 1 90.25 495 ILE A O 1
ATOM 3899 N N . ASP A 1 496 ? -11.828 31.922 20.719 1 84.69 496 ASP A N 1
ATOM 3900 C CA . ASP A 1 496 ? -10.773 32.688 20.062 1 84.69 496 ASP A CA 1
ATOM 3901 C C . ASP A 1 496 ? -9.812 33.312 21.078 1 84.69 496 ASP A C 1
ATOM 3903 O O . ASP A 1 496 ? -10.211 33.594 22.203 1 84.69 496 ASP A O 1
ATOM 3907 N N . HIS A 1 497 ? -8.578 33.438 20.656 1 73.94 497 HIS A N 1
ATOM 3908 C CA . HIS A 1 497 ? -7.578 34.031 21.531 1 73.94 497 HIS A CA 1
ATOM 3909 C C . HIS A 1 497 ? -7.121 35.406 21.016 1 73.94 497 HIS A C 1
ATOM 3911 O O . HIS A 1 497 ? -6.496 36.156 21.75 1 73.94 497 HIS A O 1
ATOM 3917 N N . HIS A 1 498 ? -7.383 35.625 19.859 1 72.75 498 HIS A N 1
ATOM 3918 C CA . HIS A 1 498 ? -6.883 36.844 19.234 1 72.75 498 HIS A CA 1
ATOM 3919 C C . HIS A 1 498 ? -8.031 37.719 18.781 1 72.75 498 HIS A C 1
ATOM 3921 O O . HIS A 1 498 ? -8.383 37.75 17.594 1 72.75 498 HIS A O 1
ATOM 3927 N N . ILE A 1 499 ? -8.656 38.312 19.672 1 79.56 499 ILE A N 1
ATOM 3928 C CA . ILE A 1 499 ? -9.766 39.188 19.328 1 79.56 499 ILE A CA 1
ATOM 3929 C C . ILE A 1 499 ? -9.367 40.656 19.562 1 79.56 499 ILE A C 1
ATOM 3931 O O . ILE A 1 499 ? -8.758 40.969 20.578 1 79.56 499 ILE A O 1
ATOM 3935 N N . SER A 1 500 ? -9.633 41.438 18.625 1 78 500 SER A N 1
ATOM 3936 C CA . SER A 1 500 ? -9.367 42.844 18.75 1 78 500 SER A CA 1
ATOM 3937 C C . SER A 1 500 ? -10.32 43.5 19.734 1 78 500 SER A C 1
ATOM 3939 O O . SER A 1 500 ? -11.391 42.969 20.031 1 78 500 SER A O 1
ATOM 3941 N N . SER A 1 501 ? -9.953 44.656 20.25 1 81.75 501 SER A N 1
ATOM 3942 C CA . SER A 1 501 ? -10.797 45.406 21.188 1 81.75 501 SER A CA 1
ATOM 3943 C C . SER A 1 501 ? -12.125 45.781 20.547 1 81.75 501 SER A C 1
ATOM 3945 O O . SER A 1 501 ? -13.164 45.75 21.219 1 81.75 501 SER A O 1
ATOM 3947 N N . THR A 1 502 ? -12.078 46.031 19.312 1 83.44 502 THR A N 1
ATOM 3948 C CA . THR A 1 502 ? -13.281 46.438 18.594 1 83.44 502 THR A CA 1
ATOM 3949 C C . THR A 1 502 ? -14.25 45.281 18.453 1 83.44 502 THR A C 1
ATOM 3951 O O . THR A 1 502 ? -15.461 45.438 18.609 1 83.44 502 THR A O 1
ATOM 3954 N N . THR A 1 503 ? -13.758 44.188 18.188 1 88.19 503 THR A N 1
ATOM 3955 C CA . THR A 1 503 ? -14.57 42.969 18 1 88.19 503 THR A CA 1
ATOM 3956 C C . THR A 1 503 ? -15.102 42.469 19.344 1 88.19 503 THR A C 1
ATOM 3958 O O . THR A 1 503 ? -16.203 41.938 19.406 1 88.19 503 THR A O 1
ATOM 3961 N N . MET A 1 504 ? -14.398 42.719 20.344 1 88.44 504 MET A N 1
ATOM 3962 C CA . MET A 1 504 ? -14.766 42.281 21.688 1 88.44 504 MET A CA 1
ATOM 3963 C C . MET A 1 504 ? -16.078 42.906 22.125 1 88.44 504 MET A C 1
ATOM 3965 O O . MET A 1 504 ? -16.891 42.281 22.797 1 88.44 504 MET A O 1
ATOM 3969 N N . LYS A 1 505 ? -16.297 44.094 21.688 1 89 505 LYS A N 1
ATOM 3970 C CA . LYS A 1 505 ? -17.484 44.844 22.109 1 89 505 LYS A CA 1
ATOM 3971 C C . LYS A 1 505 ? -18.75 44.25 21.516 1 89 505 LYS A C 1
ATOM 3973 O O . LYS A 1 505 ? -19.844 44.5 22.016 1 89 505 LYS A O 1
ATOM 3978 N N . LYS A 1 506 ? -18.641 43.469 20.578 1 91.5 506 LYS A N 1
ATOM 3979 C CA . LYS A 1 506 ? -19.812 42.938 19.906 1 91.5 506 LYS A CA 1
ATOM 3980 C C . LYS A 1 506 ? -20.328 41.688 20.609 1 91.5 506 LYS A C 1
ATOM 3982 O O . LYS A 1 506 ? -21.438 41.219 20.344 1 91.5 506 LYS A O 1
ATOM 3987 N N . PHE A 1 507 ? -19.578 41.219 21.453 1 94.69 507 PHE A N 1
ATOM 3988 C CA . PHE A 1 507 ? -19.984 40.031 22.188 1 94.69 507 PHE A CA 1
ATOM 3989 C C . PHE A 1 507 ? -20.891 40.406 23.359 1 94.69 507 PHE A C 1
ATOM 3991 O O . PHE A 1 507 ? -20.656 41.406 24.031 1 94.69 507 PHE A O 1
ATOM 3998 N N . THR A 1 508 ? -21.875 39.562 23.609 1 94.44 508 THR A N 1
ATOM 3999 C CA . THR A 1 508 ? -22.797 39.781 24.734 1 94.44 508 THR A CA 1
ATOM 4000 C C . THR A 1 508 ? -22.188 39.281 26.031 1 94.44 508 THR A C 1
ATOM 4002 O O . THR A 1 508 ? -22.391 39.875 27.094 1 94.44 508 THR A O 1
ATOM 4005 N N . HIS A 1 509 ? -21.484 38.156 25.953 1 94.75 509 HIS A N 1
ATOM 4006 C CA . HIS A 1 509 ? -20.859 37.594 27.125 1 94.75 509 HIS A CA 1
ATOM 4007 C C . HIS A 1 509 ? -19.438 37.125 26.812 1 94.75 509 HIS A C 1
ATOM 4009 O O . HIS A 1 509 ? -19.141 36.75 25.672 1 94.75 509 HIS A O 1
ATOM 4015 N N . HIS A 1 510 ? -18.641 37.156 27.766 1 94.44 510 HIS A N 1
ATOM 4016 C CA . HIS A 1 510 ? -17.281 36.688 27.703 1 94.44 510 HIS A CA 1
ATOM 4017 C C . HIS A 1 510 ? -16.953 35.781 28.891 1 94.44 510 HIS A C 1
ATOM 4019 O O . HIS A 1 510 ? -17.094 36.219 30.047 1 94.44 510 HIS A O 1
ATOM 4025 N N . PHE A 1 511 ? -16.578 34.594 28.562 1 94.19 511 PHE A N 1
ATOM 4026 C CA . PHE A 1 511 ? -16.188 33.625 29.594 1 94.19 511 PHE A CA 1
ATOM 4027 C C . PHE A 1 511 ? -14.758 33.156 29.406 1 94.19 511 PHE A C 1
ATOM 4029 O O . PHE A 1 511 ? -14.289 33 28.281 1 94.19 511 PHE A O 1
ATOM 4036 N N . ASP A 1 512 ? -14.117 32.938 30.469 1 92.5 512 ASP A N 1
ATOM 4037 C CA . ASP A 1 512 ? -12.75 32.406 30.484 1 92.5 512 ASP A CA 1
ATOM 4038 C C . ASP A 1 512 ? -12.688 31.047 31.156 1 92.5 512 ASP A C 1
ATOM 4040 O O . ASP A 1 512 ? -13.242 30.859 32.25 1 92.5 512 ASP A O 1
ATOM 4044 N N . LEU A 1 513 ? -12.086 30.156 30.422 1 91.12 513 LEU A N 1
ATOM 4045 C CA . LEU A 1 513 ? -11.922 28.812 30.984 1 91.12 513 LEU A CA 1
ATOM 4046 C C . LEU A 1 513 ? -10.547 28.672 31.641 1 91.12 513 LEU A C 1
ATOM 4048 O O . LEU A 1 513 ? -9.523 28.75 30.969 1 91.12 513 LEU A O 1
ATOM 4052 N N . GLU A 1 514 ? -10.5 28.469 32.938 1 88.88 514 GLU A N 1
ATOM 4053 C CA . GLU A 1 514 ? -9.281 28.328 33.719 1 88.88 514 GLU A CA 1
ATOM 4054 C C . GLU A 1 514 ? -9.359 27.125 34.656 1 88.88 514 GLU A C 1
ATOM 4056 O O . GLU A 1 514 ? -10.25 27.062 35.5 1 88.88 514 GLU A O 1
ATOM 4061 N N . ASN A 1 515 ? -8.391 26.266 34.531 1 88 515 ASN A N 1
ATOM 4062 C CA . ASN A 1 515 ? -8.297 25.078 35.375 1 88 515 ASN A CA 1
ATOM 4063 C C . ASN A 1 515 ? -9.602 24.297 35.375 1 88 515 ASN A C 1
ATOM 4065 O O . ASN A 1 515 ? -10.086 23.891 36.438 1 88 515 ASN A O 1
ATOM 4069 N N . GLY A 1 516 ? -10.234 24.203 34.281 1 90.06 516 GLY A N 1
ATOM 4070 C CA . GLY A 1 516 ? -11.438 23.391 34.125 1 90.06 516 GLY A CA 1
ATOM 4071 C C . GLY A 1 516 ? -12.695 24.109 34.562 1 90.06 516 GLY A C 1
ATOM 4072 O O . GLY A 1 516 ? -13.789 23.531 34.531 1 90.06 516 GLY A O 1
ATOM 4073 N N . LYS A 1 517 ? -12.578 25.297 35.031 1 92.19 517 LYS A N 1
ATOM 4074 C CA . LYS A 1 517 ? -13.727 26.078 35.5 1 92.19 517 LYS A CA 1
ATOM 4075 C C . LYS A 1 517 ? -13.969 27.297 34.594 1 92.19 517 LYS A C 1
ATOM 4077 O O . LYS A 1 517 ? -13.023 27.859 34.062 1 92.19 517 LYS A O 1
ATOM 4082 N N . LEU A 1 518 ? -15.25 27.594 34.469 1 93.25 518 LEU A N 1
ATOM 4083 C CA . LEU A 1 518 ? -15.625 28.734 33.625 1 93.25 518 LEU A CA 1
ATOM 4084 C C . LEU A 1 518 ? -15.812 30 34.469 1 93.25 518 LEU A C 1
ATOM 4086 O O . LEU A 1 518 ? -16.625 30.016 35.406 1 93.25 518 LEU A O 1
ATOM 4090 N N . VAL A 1 519 ? -15.055 31.016 34.156 1 92.38 519 VAL A N 1
ATOM 4091 C CA . VAL A 1 519 ? -15.133 32.281 34.875 1 92.38 519 VAL A CA 1
ATOM 4092 C C . VAL A 1 519 ? -15.805 33.344 33.969 1 92.38 519 VAL A C 1
ATOM 4094 O O . VAL A 1 519 ? -15.422 33.531 32.812 1 92.38 519 VAL A O 1
ATOM 4097 N N . ASN A 1 520 ? -16.797 34 34.531 1 91.81 520 ASN A N 1
ATOM 4098 C CA . ASN A 1 520 ? -17.469 35.094 33.781 1 91.81 520 ASN A CA 1
ATOM 4099 C C . ASN A 1 520 ? -16.672 36.375 33.844 1 91.81 520 ASN A C 1
ATOM 4101 O O . ASN A 1 520 ? -16.453 36.938 34.906 1 91.81 520 ASN A O 1
ATOM 4105 N N . ILE A 1 521 ? -16.422 36.812 32.781 1 86.56 521 ILE A N 1
ATOM 4106 C CA . ILE A 1 521 ? -15.68 38.094 32.688 1 86.56 521 ILE A CA 1
ATOM 4107 C C . ILE A 1 521 ? -16.656 39.25 32.531 1 86.56 521 ILE A C 1
ATOM 4109 O O . ILE A 1 521 ? -16.609 40.188 33.344 1 86.56 521 ILE A O 1
ATOM 4113 N N . PHE A 1 522 ? -17.594 39.125 31.609 1 87.81 522 PHE A N 1
ATOM 4114 C CA . PHE A 1 522 ? -18.703 40.062 31.547 1 87.81 522 PHE A CA 1
ATOM 4115 C C . PHE A 1 522 ? -19.891 39.469 30.828 1 87.81 522 PHE A C 1
ATOM 4117 O O . PHE A 1 522 ? -19.75 38.469 30.094 1 87.81 522 PHE A O 1
ATOM 4124 N N . MET B 1 1 ? 21.531 -1.059 -14.164 1 80.75 1 MET B N 1
ATOM 4125 C CA . MET B 1 1 ? 21.25 -1.907 -13.016 1 80.75 1 MET B CA 1
ATOM 4126 C C . MET B 1 1 ? 22.438 -2.795 -12.688 1 80.75 1 MET B C 1
ATOM 4128 O O . MET B 1 1 ? 22.516 -3.355 -11.594 1 80.75 1 MET B O 1
ATOM 4132 N N . LYS B 1 2 ? 23.5 -2.832 -13.633 1 83.31 2 LYS B N 1
ATOM 4133 C CA . LYS B 1 2 ? 24.672 -3.672 -13.5 1 83.31 2 LYS B CA 1
ATOM 4134 C C . LYS B 1 2 ? 25.547 -3.215 -12.336 1 83.31 2 LYS B C 1
ATOM 4136 O O . LYS B 1 2 ? 26.25 -4.027 -11.719 1 83.31 2 LYS B O 1
ATOM 4141 N N . LYS B 1 3 ? 25.484 -1.96 -12.016 1 86 3 LYS B N 1
ATOM 4142 C CA . LYS B 1 3 ? 26.328 -1.415 -10.953 1 86 3 LYS B CA 1
ATOM 4143 C C . LYS B 1 3 ? 25.922 -1.984 -9.594 1 86 3 LYS B C 1
ATOM 4145 O O . LYS B 1 3 ? 26.734 -1.986 -8.656 1 86 3 LYS B O 1
ATOM 4150 N N . PHE B 1 4 ? 24.734 -2.529 -9.523 1 90.94 4 PHE B N 1
ATOM 4151 C CA . PHE B 1 4 ? 24.25 -2.986 -8.227 1 90.94 4 PHE B CA 1
ATOM 4152 C C . PHE B 1 4 ? 24.391 -4.5 -8.094 1 90.94 4 PHE B C 1
ATOM 4154 O O . PHE B 1 4 ? 24 -5.082 -7.086 1 90.94 4 PHE B O 1
ATOM 4161 N N . ILE B 1 5 ? 24.969 -5.066 -9.141 1 91.31 5 ILE B N 1
ATOM 4162 C CA . ILE B 1 5 ? 25.016 -6.523 -9.188 1 91.31 5 ILE B CA 1
ATOM 4163 C C . ILE B 1 5 ? 26.406 -7.008 -8.781 1 91.31 5 ILE B C 1
ATOM 4165 O O . ILE B 1 5 ? 27.422 -6.477 -9.25 1 91.31 5 ILE B O 1
ATOM 4169 N N . ASP B 1 6 ? 26.406 -7.969 -7.863 1 90.5 6 ASP B N 1
ATOM 4170 C CA . ASP B 1 6 ? 27.656 -8.664 -7.531 1 90.5 6 ASP B CA 1
ATOM 4171 C C . ASP B 1 6 ? 27.984 -9.734 -8.57 1 90.5 6 ASP B C 1
ATOM 4173 O O . ASP B 1 6 ? 27.266 -10.727 -8.695 1 90.5 6 ASP B O 1
ATOM 4177 N N . LEU B 1 7 ? 29.062 -9.703 -9.203 1 90.44 7 LEU B N 1
ATOM 4178 C CA . LEU B 1 7 ? 29.391 -10.539 -10.352 1 90.44 7 LEU B CA 1
ATOM 4179 C C . LEU B 1 7 ? 29.609 -11.984 -9.938 1 90.44 7 LEU B C 1
ATOM 4181 O O . LEU B 1 7 ? 29.219 -12.914 -10.648 1 90.44 7 LEU B O 1
ATOM 4185 N N . LYS B 1 8 ? 30.25 -12.18 -8.82 1 92.19 8 LYS B N 1
ATOM 4186 C CA . LYS B 1 8 ? 30.547 -13.539 -8.359 1 92.19 8 LYS B CA 1
ATOM 4187 C C . LYS B 1 8 ? 29.266 -14.312 -8.094 1 92.19 8 LYS B C 1
ATOM 4189 O O . LYS B 1 8 ? 29.047 -15.383 -8.672 1 92.19 8 LYS B O 1
ATOM 4194 N N . TRP B 1 9 ? 28.422 -13.766 -7.336 1 92.19 9 TRP B N 1
ATOM 4195 C CA . TRP B 1 9 ? 27.188 -14.445 -6.965 1 92.19 9 TRP B CA 1
ATOM 4196 C C . TRP B 1 9 ? 26.219 -14.477 -8.133 1 92.19 9 TRP B C 1
ATOM 4198 O O . TRP B 1 9 ? 25.438 -15.422 -8.281 1 92.19 9 TRP B O 1
ATOM 4208 N N . PHE B 1 10 ? 26.281 -13.492 -8.977 1 94.12 10 PHE B N 1
ATOM 4209 C CA . PHE B 1 10 ? 25.422 -13.438 -10.148 1 94.12 10 PHE B CA 1
ATOM 4210 C C . PHE B 1 10 ? 25.766 -14.547 -11.133 1 94.12 10 PHE B C 1
ATOM 4212 O O . PHE B 1 10 ? 24.891 -15.242 -11.633 1 94.12 10 PHE B O 1
ATOM 4219 N N . SER B 1 11 ? 27.062 -14.75 -11.359 1 94.94 11 SER B N 1
ATOM 4220 C CA . SER B 1 11 ? 27.5 -15.789 -12.281 1 94.94 11 SER B CA 1
ATOM 4221 C C . SER B 1 11 ? 27.172 -17.172 -11.742 1 94.94 11 SER B C 1
ATOM 4223 O O . SER B 1 11 ? 26.75 -18.062 -12.5 1 94.94 11 SER B O 1
ATOM 4225 N N . LEU B 1 12 ? 27.344 -17.328 -10.461 1 95.31 12 LEU B N 1
ATOM 4226 C CA . LEU B 1 12 ? 27.016 -18.609 -9.844 1 95.31 12 LEU B CA 1
ATOM 4227 C C . LEU B 1 12 ? 25.516 -18.891 -9.961 1 95.31 12 LEU B C 1
ATOM 4229 O O . LEU B 1 12 ? 25.125 -20.031 -10.188 1 95.31 12 LEU B O 1
ATOM 4233 N N . SER B 1 13 ? 24.75 -17.891 -9.828 1 94.88 13 SER B N 1
ATOM 4234 C CA . SER B 1 13 ? 23.297 -18.047 -9.945 1 94.88 13 SER B CA 1
ATOM 4235 C C . SER B 1 13 ? 22.906 -18.406 -11.375 1 94.88 13 SER B C 1
ATOM 4237 O O . SER B 1 13 ? 21.969 -19.188 -11.586 1 94.88 13 SER B O 1
ATOM 4239 N N . ILE B 1 14 ? 23.547 -17.859 -12.32 1 95.12 14 ILE B N 1
ATOM 4240 C CA . ILE B 1 14 ? 23.25 -18.156 -13.719 1 95.12 14 ILE B CA 1
ATOM 4241 C C . ILE B 1 14 ? 23.578 -19.625 -14.016 1 95.12 14 ILE B C 1
ATOM 4243 O O . ILE B 1 14 ? 22.781 -20.328 -14.633 1 95.12 14 ILE B O 1
ATOM 4247 N N . ILE B 1 15 ? 24.703 -20.078 -13.492 1 95.75 15 ILE B N 1
ATOM 4248 C CA . ILE B 1 15 ? 25.125 -21.453 -13.719 1 95.75 15 ILE B CA 1
ATOM 4249 C C . ILE B 1 15 ? 24.156 -22.422 -13.055 1 95.75 15 ILE B C 1
ATOM 4251 O O . ILE B 1 15 ? 23.703 -23.391 -13.68 1 95.75 15 ILE B O 1
ATOM 4255 N N . LEU B 1 16 ? 23.812 -22.109 -11.891 1 95.38 16 LEU B N 1
ATOM 4256 C CA . LEU B 1 16 ? 22.891 -22.984 -11.156 1 95.38 16 LEU B CA 1
ATOM 4257 C C . LEU B 1 16 ? 21.5 -22.922 -11.766 1 95.38 16 LEU B C 1
ATOM 4259 O O . LEU B 1 16 ? 20.781 -23.938 -11.758 1 95.38 16 LEU B O 1
ATOM 4263 N N . SER B 1 17 ? 21.156 -21.828 -12.297 1 94.31 17 SER B N 1
ATOM 4264 C CA . SER B 1 17 ? 19.859 -21.703 -12.953 1 94.31 17 SER B CA 1
ATOM 4265 C C . SER B 1 17 ? 19.828 -22.531 -14.242 1 94.31 17 SER B C 1
ATOM 4267 O O . SER B 1 17 ? 18.797 -23.141 -14.562 1 94.31 17 SER B O 1
ATOM 4269 N N . CYS B 1 18 ? 20.875 -22.547 -14.93 1 94.75 18 CYS B N 1
ATOM 4270 C CA . CYS B 1 18 ? 20.984 -23.391 -16.125 1 94.75 18 CYS B CA 1
ATOM 4271 C C . CYS B 1 18 ? 20.875 -24.859 -15.766 1 94.75 18 CYS B C 1
ATOM 4273 O O . CYS B 1 18 ? 20.141 -25.609 -16.422 1 94.75 18 CYS B O 1
ATOM 4275 N N . LEU B 1 19 ? 21.531 -25.234 -14.727 1 94.06 19 LEU B N 1
ATOM 4276 C CA . LEU B 1 19 ? 21.5 -26.625 -14.289 1 94.06 19 LEU B CA 1
ATOM 4277 C C . LEU B 1 19 ? 20.109 -27 -13.797 1 94.06 19 LEU B C 1
ATOM 4279 O O . LEU B 1 19 ? 19.641 -28.125 -14.047 1 94.06 19 LEU B O 1
ATOM 4283 N N . SER B 1 20 ? 19.531 -26.094 -13.141 1 91.81 20 SER B N 1
ATOM 4284 C CA . SER B 1 20 ? 18.188 -26.344 -12.641 1 91.81 20 SER B CA 1
ATOM 4285 C C . SER B 1 20 ? 17.188 -26.453 -13.789 1 91.81 20 SER B C 1
ATOM 4287 O O . SER B 1 20 ? 16.172 -27.141 -13.664 1 91.81 20 SER B O 1
ATOM 4289 N N . GLY B 1 21 ? 17.469 -25.734 -14.883 1 90.25 21 GLY B N 1
ATOM 4290 C CA . GLY B 1 21 ? 16.609 -25.812 -16.047 1 90.25 21 GLY B CA 1
ATOM 4291 C C . GLY B 1 21 ? 16.578 -27.188 -16.688 1 90.25 21 GLY B C 1
ATOM 4292 O O . GLY B 1 21 ? 15.625 -27.531 -17.391 1 90.25 21 GLY B O 1
ATOM 4293 N N . LEU B 1 22 ? 17.484 -28.047 -16.328 1 91.69 22 LEU B N 1
ATOM 4294 C CA . LEU B 1 22 ? 17.562 -29.391 -16.922 1 91.69 22 LEU B CA 1
ATOM 4295 C C . LEU B 1 22 ? 16.641 -30.359 -16.203 1 91.69 22 LEU B C 1
ATOM 4297 O O . LEU B 1 22 ? 16.438 -31.484 -16.656 1 91.69 22 LEU B O 1
ATOM 4301 N N . SER B 1 23 ? 16.078 -29.844 -15.148 1 89 23 SER B N 1
ATOM 4302 C CA . SER B 1 23 ? 15.211 -30.719 -14.367 1 89 23 SER B CA 1
ATOM 4303 C C . SER B 1 23 ? 13.984 -31.141 -15.164 1 89 23 SER B C 1
ATOM 4305 O O . SER B 1 23 ? 13.555 -32.281 -15.078 1 89 23 SER B O 1
ATOM 4307 N N . LEU B 1 24 ? 13.477 -30.266 -15.953 1 86.88 24 LEU B N 1
ATOM 4308 C CA . LEU B 1 24 ? 12.289 -30.594 -16.719 1 86.88 24 LEU B CA 1
ATOM 4309 C C . LEU B 1 24 ? 12.617 -31.578 -17.844 1 86.88 24 LEU B C 1
ATOM 4311 O O . LEU B 1 24 ? 11.852 -32.5 -18.109 1 86.88 24 LEU B O 1
ATOM 4315 N N . SER B 1 25 ? 13.719 -31.375 -18.516 1 88.31 25 SER B N 1
ATOM 4316 C CA . SER B 1 25 ? 14.164 -32.312 -19.531 1 88.31 25 SER B CA 1
ATOM 4317 C C . SER B 1 25 ? 14.398 -33.688 -18.953 1 88.31 25 SER B C 1
ATOM 4319 O O . SER B 1 25 ? 14.047 -34.688 -19.578 1 88.31 25 SER B O 1
ATOM 4321 N N . PHE B 1 26 ? 14.953 -33.688 -17.844 1 90.06 26 PHE B N 1
ATOM 4322 C CA . PHE B 1 26 ? 15.203 -34.969 -17.172 1 90.06 26 PHE B CA 1
ATOM 4323 C C . PHE B 1 26 ? 13.891 -35.656 -16.828 1 90.06 26 PHE B C 1
ATOM 4325 O O . PHE B 1 26 ? 13.758 -36.875 -16.984 1 90.06 26 PHE B O 1
ATOM 4332 N N . SER B 1 27 ? 12.969 -34.906 -16.344 1 86.88 27 SER B N 1
ATOM 4333 C CA . SER B 1 27 ? 11.672 -35.469 -15.984 1 86.88 27 SER B CA 1
ATOM 4334 C C . SER B 1 27 ? 10.961 -36.031 -17.203 1 86.88 27 SER B C 1
ATOM 4336 O O . SER B 1 27 ? 10.367 -37.125 -17.141 1 86.88 27 SER B O 1
ATOM 4338 N N . THR B 1 28 ? 11.031 -35.344 -18.266 1 85.5 28 THR B N 1
ATOM 4339 C CA . THR B 1 28 ? 10.414 -35.781 -19.5 1 85.5 28 THR B CA 1
ATOM 4340 C C . THR B 1 28 ? 11.086 -37.062 -19.984 1 85.5 28 THR B C 1
ATOM 4342 O O . THR B 1 28 ? 10.406 -38.031 -20.359 1 85.5 28 THR B O 1
ATOM 4345 N N . TRP B 1 29 ? 12.375 -37.062 -19.938 1 87.38 29 TRP B N 1
ATOM 4346 C CA . TRP B 1 29 ? 13.125 -38.219 -20.359 1 87.38 29 TRP B CA 1
ATOM 4347 C C . TRP B 1 29 ? 12.828 -39.406 -19.438 1 87.38 29 TRP B C 1
ATOM 4349 O O . TRP B 1 29 ? 12.641 -40.531 -19.922 1 87.38 29 TRP B O 1
ATOM 4359 N N . SER B 1 30 ? 12.805 -39.188 -18.188 1 89.19 30 SER B N 1
ATOM 4360 C CA . SER B 1 30 ? 12.547 -40.25 -17.219 1 89.19 30 SER B CA 1
ATOM 4361 C C . SER B 1 30 ? 11.164 -40.875 -17.453 1 89.19 30 SER B C 1
ATOM 4363 O O . SER B 1 30 ? 11.008 -42.094 -17.344 1 89.19 30 SER B O 1
ATOM 4365 N N . TYR B 1 31 ? 10.203 -40 -17.766 1 85.38 31 TYR B N 1
ATOM 4366 C CA . TYR B 1 31 ? 8.852 -40.5 -18 1 85.38 31 TYR B CA 1
ATOM 4367 C C . TYR B 1 31 ? 8.797 -41.375 -19.25 1 85.38 31 TYR B C 1
ATOM 4369 O O . TYR B 1 31 ? 8.125 -42.406 -19.266 1 85.38 31 TYR B O 1
ATOM 4377 N N . SER B 1 32 ? 9.484 -41 -20.266 1 86.38 32 SER B N 1
ATOM 4378 C CA . SER B 1 32 ? 9.547 -41.781 -21.484 1 86.38 32 SER B CA 1
ATOM 4379 C C . SER B 1 32 ? 10.234 -43.125 -21.234 1 86.38 32 SER B C 1
ATOM 4381 O O . SER B 1 32 ? 9.797 -44.156 -21.75 1 86.38 32 SER B O 1
ATOM 4383 N N . GLU B 1 33 ? 11.258 -43.062 -20.406 1 86.38 33 GLU B N 1
ATOM 4384 C CA . GLU B 1 33 ? 12.023 -44.281 -20.109 1 86.38 33 GLU B CA 1
ATOM 4385 C C . GLU B 1 33 ? 11.18 -45.281 -19.328 1 86.38 33 GLU B C 1
ATOM 4387 O O . GLU B 1 33 ? 11.352 -46.5 -19.484 1 86.38 33 GLU B O 1
ATOM 4392 N N . ILE B 1 34 ? 10.312 -44.781 -18.562 1 85.12 34 ILE B N 1
ATOM 4393 C CA . ILE B 1 34 ? 9.422 -45.625 -17.781 1 85.12 34 ILE B CA 1
ATOM 4394 C C . ILE B 1 34 ? 8.578 -46.5 -18.703 1 85.12 34 ILE B C 1
ATOM 4396 O O . ILE B 1 34 ? 8.422 -47.719 -18.469 1 85.12 34 ILE B O 1
ATOM 4400 N N . PHE B 1 35 ? 8.117 -46 -19.766 1 84.38 35 PHE B N 1
ATOM 4401 C CA . PHE B 1 35 ? 7.266 -46.719 -20.703 1 84.38 35 PHE B CA 1
ATOM 4402 C C . PHE B 1 35 ? 8.094 -47.656 -21.562 1 84.38 35 PHE B C 1
ATOM 4404 O O . PHE B 1 35 ? 7.609 -48.719 -21.984 1 84.38 35 PHE B O 1
ATOM 4411 N N . ALA B 1 36 ? 9.297 -47.312 -21.75 1 85.44 36 ALA B N 1
ATOM 4412 C CA . ALA B 1 36 ? 10.195 -48.219 -22.453 1 85.44 36 ALA B CA 1
ATOM 4413 C C . ALA B 1 36 ? 10.477 -49.469 -21.625 1 85.44 36 ALA B C 1
ATOM 4415 O O . ALA B 1 36 ? 10.602 -50.562 -22.172 1 85.44 36 ALA B O 1
ATOM 4416 N N . LEU B 1 37 ? 10.539 -49.25 -20.344 1 87.38 37 LEU B N 1
ATOM 4417 C CA . LEU B 1 37 ? 10.781 -50.375 -19.438 1 87.38 37 LEU B CA 1
ATOM 4418 C C . LEU B 1 37 ? 9.594 -51.312 -19.422 1 87.38 37 LEU B C 1
ATOM 4420 O O . LEU B 1 37 ? 9.773 -52.531 -19.297 1 87.38 37 LEU B O 1
ATOM 4424 N N . ILE B 1 38 ? 8.43 -50.781 -19.562 1 84.81 38 ILE B N 1
ATOM 4425 C CA . ILE B 1 38 ? 7.219 -51.625 -19.562 1 84.81 38 ILE B CA 1
ATOM 4426 C C . ILE B 1 38 ? 7.215 -52.5 -20.797 1 84.81 38 ILE B C 1
ATOM 4428 O O . ILE B 1 38 ? 6.859 -53.688 -20.719 1 84.81 38 ILE B O 1
ATOM 4432 N N . THR B 1 39 ? 7.641 -51.969 -21.891 1 80.12 39 THR B N 1
ATOM 4433 C CA . THR B 1 39 ? 7.668 -52.75 -23.141 1 80.12 39 THR B CA 1
ATOM 4434 C C . THR B 1 39 ? 8.781 -53.781 -23.109 1 80.12 39 THR B C 1
ATOM 4436 O O . THR B 1 39 ? 8.648 -54.844 -23.688 1 80.12 39 THR B O 1
ATOM 4439 N N . GLY B 1 40 ? 9.875 -53.5 -22.438 1 81.75 40 GLY B N 1
ATOM 4440 C CA . GLY B 1 40 ? 11 -54.438 -22.375 1 81.75 40 GLY B CA 1
ATOM 4441 C C . GLY B 1 40 ? 10.766 -55.594 -21.438 1 81.75 40 GLY B C 1
ATOM 4442 O O . GLY B 1 40 ? 11.367 -56.656 -21.609 1 81.75 40 GLY B O 1
ATOM 4443 N N . LYS B 1 41 ? 9.938 -55.656 -20.516 1 85.25 41 LYS B N 1
ATOM 4444 C CA . LYS B 1 41 ? 9.453 -56.688 -19.625 1 85.25 41 LYS B CA 1
ATOM 4445 C C . LYS B 1 41 ? 10.594 -57.281 -18.797 1 85.25 41 LYS B C 1
ATOM 4447 O O . LYS B 1 41 ? 10.641 -58.5 -18.562 1 85.25 41 LYS B O 1
ATOM 4452 N N . SER B 1 42 ? 11.656 -56.438 -18.469 1 89.25 42 SER B N 1
ATOM 4453 C CA . SER B 1 42 ? 12.742 -56.906 -17.625 1 89.25 42 SER B CA 1
ATOM 4454 C C . SER B 1 42 ? 12.672 -56.281 -16.234 1 89.25 42 SER B C 1
ATOM 4456 O O . SER B 1 42 ? 12.852 -55.062 -16.109 1 89.25 42 SER B O 1
ATOM 4458 N N . ILE B 1 43 ? 12.5 -57.125 -15.195 1 90.38 43 ILE B N 1
ATOM 4459 C CA . ILE B 1 43 ? 12.312 -56.625 -13.836 1 90.38 43 ILE B CA 1
ATOM 4460 C C . ILE B 1 43 ? 13.633 -56.094 -13.289 1 90.38 43 ILE B C 1
ATOM 4462 O O . ILE B 1 43 ? 13.695 -55 -12.75 1 90.38 43 ILE B O 1
ATOM 4466 N N . PRO B 1 44 ? 14.781 -56.844 -13.492 1 90.62 44 PRO B N 1
ATOM 4467 C CA . PRO B 1 44 ? 16.031 -56.312 -12.953 1 90.62 44 PRO B CA 1
ATOM 4468 C C . PRO B 1 44 ? 16.438 -54.969 -13.602 1 90.62 44 PRO B C 1
ATOM 4470 O O . PRO B 1 44 ? 16.953 -54.094 -12.922 1 90.62 44 PRO B O 1
ATOM 4473 N N . ASN B 1 45 ? 16.219 -54.844 -14.828 1 91 45 ASN B N 1
ATOM 4474 C CA . ASN B 1 45 ? 16.531 -53.594 -15.508 1 91 45 ASN B CA 1
ATOM 4475 C C . ASN B 1 45 ? 15.625 -52.469 -15.031 1 91 45 ASN B C 1
ATOM 4477 O O . ASN B 1 45 ? 16.062 -51.312 -14.953 1 91 45 ASN B O 1
ATOM 4481 N N . THR B 1 46 ? 14.422 -52.875 -14.711 1 92.06 46 THR B N 1
ATOM 4482 C CA . THR B 1 46 ? 13.484 -51.875 -14.211 1 92.06 46 THR B CA 1
ATOM 4483 C C . THR B 1 46 ? 13.938 -51.344 -12.852 1 92.06 46 THR B C 1
ATOM 4485 O O . THR B 1 46 ? 13.961 -50.125 -12.633 1 92.06 46 THR B O 1
ATOM 4488 N N . VAL B 1 47 ? 14.359 -52.188 -11.961 1 92.25 47 VAL B N 1
ATOM 4489 C CA . VAL B 1 47 ? 14.797 -51.781 -10.633 1 92.25 47 VAL B CA 1
ATOM 4490 C C . VAL B 1 47 ? 16.062 -50.938 -10.734 1 92.25 47 VAL B C 1
ATOM 4492 O O . VAL B 1 47 ? 16.172 -49.875 -10.086 1 92.25 47 VAL B O 1
ATOM 4495 N N . ARG B 1 48 ? 16.969 -51.344 -11.578 1 92.44 48 ARG B N 1
ATOM 4496 C CA . ARG B 1 48 ? 18.219 -50.594 -11.75 1 92.44 48 ARG B CA 1
ATOM 4497 C C . ARG B 1 48 ? 17.938 -49.188 -12.305 1 92.44 48 ARG B C 1
ATOM 4499 O O . ARG B 1 48 ? 18.484 -48.219 -11.797 1 92.44 48 ARG B O 1
ATOM 4506 N N . MET B 1 49 ? 17.109 -49.094 -13.281 1 92 49 MET B N 1
ATOM 4507 C CA . MET B 1 49 ? 16.828 -47.812 -13.93 1 92 49 MET B CA 1
ATOM 4508 C C . MET B 1 49 ? 16.062 -46.875 -12.992 1 92 49 MET B C 1
ATOM 4510 O O . MET B 1 49 ? 16.297 -45.656 -12.992 1 92 49 MET B O 1
ATOM 4514 N N . ILE B 1 50 ? 15.203 -47.406 -12.219 1 92.44 50 ILE B N 1
ATOM 4515 C CA . ILE B 1 50 ? 14.438 -46.594 -11.281 1 92.44 50 ILE B CA 1
ATOM 4516 C C . ILE B 1 50 ? 15.375 -46 -10.211 1 92.44 50 ILE B C 1
ATOM 4518 O O . ILE B 1 50 ? 15.234 -44.844 -9.82 1 92.44 50 ILE B O 1
ATOM 4522 N N . ILE B 1 51 ? 16.297 -46.812 -9.797 1 92.81 51 ILE B N 1
ATOM 4523 C CA . ILE B 1 51 ? 17.25 -46.344 -8.805 1 92.81 51 ILE B CA 1
ATOM 4524 C C . ILE B 1 51 ? 18.109 -45.219 -9.398 1 92.81 51 ILE B C 1
ATOM 4526 O O . ILE B 1 51 ? 18.328 -44.188 -8.766 1 92.81 51 ILE B O 1
ATOM 4530 N N . VAL B 1 52 ? 18.578 -45.438 -10.617 1 92.81 52 VAL B N 1
ATOM 4531 C CA . VAL B 1 52 ? 19.422 -44.438 -11.281 1 92.81 52 VAL B CA 1
ATOM 4532 C C . VAL B 1 52 ? 18.625 -43.125 -11.469 1 92.81 52 VAL B C 1
ATOM 4534 O O . VAL B 1 52 ? 19.141 -42.031 -11.211 1 92.81 52 VAL B O 1
ATOM 4537 N N . ILE B 1 53 ? 17.375 -43.25 -11.867 1 93.25 53 ILE B N 1
ATOM 4538 C CA . ILE B 1 53 ? 16.531 -42.062 -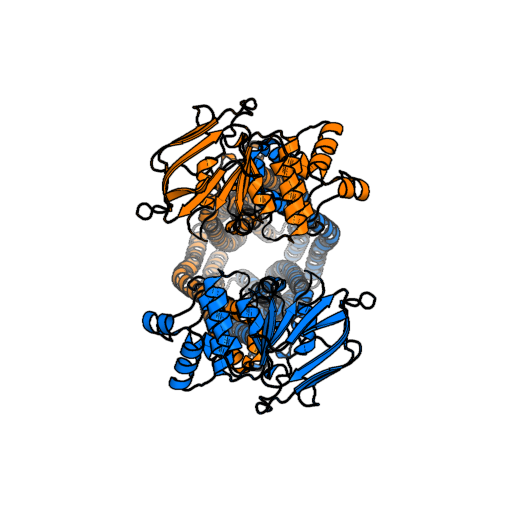12.102 1 93.25 53 ILE B CA 1
ATOM 4539 C C . ILE B 1 53 ? 16.281 -41.344 -10.781 1 93.25 53 ILE B C 1
ATOM 4541 O O . ILE B 1 53 ? 16.328 -40.125 -10.734 1 93.25 53 ILE B O 1
ATOM 4545 N N . THR B 1 54 ? 16.062 -42.094 -9.727 1 92.81 54 THR B N 1
ATOM 4546 C CA . THR B 1 54 ? 15.805 -41.5 -8.414 1 92.81 54 THR B CA 1
ATOM 4547 C C . THR B 1 54 ? 17.031 -40.75 -7.91 1 92.81 54 THR B C 1
ATOM 4549 O O . THR B 1 54 ? 16.922 -39.625 -7.395 1 92.81 54 THR B O 1
ATOM 4552 N N . VAL B 1 55 ? 18.188 -41.312 -8.062 1 93.62 55 VAL B N 1
ATOM 4553 C CA . VAL B 1 55 ? 19.422 -40.688 -7.602 1 93.62 55 VAL B CA 1
ATOM 4554 C C . VAL B 1 55 ? 19.703 -39.438 -8.398 1 93.62 55 VAL B C 1
ATOM 4556 O O . VAL B 1 55 ? 20.078 -38.406 -7.824 1 93.62 55 VAL B O 1
ATOM 4559 N N . LEU B 1 56 ? 19.5 -39.469 -9.68 1 92.88 56 LEU B N 1
ATOM 4560 C CA . LEU B 1 56 ? 19.719 -38.281 -10.516 1 92.88 56 LEU B CA 1
ATOM 4561 C C . LEU B 1 56 ? 18.734 -37.188 -10.18 1 92.88 56 LEU B C 1
ATOM 4563 O O . LEU B 1 56 ? 19.078 -36 -10.227 1 92.88 56 LEU B O 1
ATOM 4567 N N . GLN B 1 57 ? 17.516 -37.594 -9.875 1 92 57 GLN B N 1
ATOM 4568 C CA . GLN B 1 57 ? 16.516 -36.625 -9.484 1 92 57 GLN B CA 1
ATOM 4569 C C . GLN B 1 57 ? 16.875 -35.969 -8.164 1 92 57 GLN B C 1
ATOM 4571 O O . GLN B 1 57 ? 16.656 -34.75 -7.98 1 92 57 GLN B O 1
ATOM 4576 N N . ILE B 1 58 ? 17.391 -36.719 -7.246 1 94.06 58 ILE B N 1
ATOM 4577 C CA . ILE B 1 58 ? 17.828 -36.156 -5.973 1 94.06 58 ILE B CA 1
ATOM 4578 C C . ILE B 1 58 ? 18.922 -35.125 -6.207 1 94.06 58 ILE B C 1
ATOM 4580 O O . ILE B 1 58 ? 18.906 -34.062 -5.602 1 94.06 58 ILE B O 1
ATOM 4584 N N . LEU B 1 59 ? 19.828 -35.406 -7.09 1 94.25 59 LEU B N 1
ATOM 4585 C CA . LEU B 1 59 ? 20.906 -34.469 -7.414 1 94.25 59 LEU B CA 1
ATOM 4586 C C . LEU B 1 59 ? 20.344 -33.188 -8 1 94.25 59 LEU B C 1
ATOM 4588 O O . LEU B 1 59 ? 20.812 -32.094 -7.676 1 94.25 59 LEU B O 1
ATOM 4592 N N . LEU B 1 60 ? 19.391 -33.312 -8.812 1 93.69 60 LEU B N 1
ATOM 4593 C CA . LEU B 1 60 ? 18.797 -32.125 -9.43 1 93.69 60 LEU B CA 1
ATOM 4594 C C . LEU B 1 60 ? 18.047 -31.281 -8.398 1 93.69 60 LEU B C 1
ATOM 4596 O O . LEU B 1 60 ? 18.031 -30.047 -8.492 1 93.69 60 LEU B O 1
ATOM 4600 N N . VAL B 1 61 ? 17.453 -31.969 -7.453 1 93.12 61 VAL B N 1
ATOM 4601 C CA . VAL B 1 61 ? 16.766 -31.266 -6.383 1 93.12 61 VAL B CA 1
ATOM 4602 C C . VAL B 1 61 ? 17.766 -30.5 -5.527 1 93.12 61 VAL B C 1
ATOM 4604 O O . VAL B 1 61 ? 17.484 -29.391 -5.078 1 93.12 61 VAL B O 1
ATOM 4607 N N . ILE B 1 62 ? 18.891 -31.062 -5.293 1 95 62 ILE B N 1
ATOM 4608 C CA . ILE B 1 62 ? 19.953 -30.391 -4.547 1 95 62 ILE B CA 1
ATOM 4609 C C . ILE B 1 62 ? 20.422 -29.156 -5.312 1 95 62 ILE B C 1
ATOM 4611 O O . ILE B 1 62 ? 20.625 -28.094 -4.723 1 95 62 ILE B O 1
ATOM 4615 N N . VAL B 1 63 ? 20.562 -29.328 -6.594 1 94.69 63 VAL B N 1
ATOM 4616 C CA . VAL B 1 63 ? 20.969 -28.203 -7.438 1 94.69 63 VAL B CA 1
ATOM 4617 C C . VAL B 1 63 ? 19.938 -27.078 -7.344 1 94.69 63 VAL B C 1
ATOM 4619 O O . VAL B 1 63 ? 20.297 -25.906 -7.254 1 94.69 63 VAL B O 1
ATOM 4622 N N . GLU B 1 64 ? 18.688 -27.453 -7.375 1 93.88 64 GLU B N 1
ATOM 4623 C CA . GLU B 1 64 ? 17.625 -26.469 -7.277 1 93.88 64 GLU B CA 1
ATOM 4624 C C . GLU B 1 64 ? 17.656 -25.734 -5.941 1 93.88 64 GLU B C 1
ATOM 4626 O O . GLU B 1 64 ? 17.438 -24.516 -5.887 1 93.88 64 GLU B O 1
ATOM 4631 N N . TYR B 1 65 ? 17.922 -26.438 -4.934 1 93.75 65 TYR B N 1
ATOM 4632 C CA . TYR B 1 65 ? 18.047 -25.859 -3.604 1 93.75 65 TYR B CA 1
ATOM 4633 C C . TYR B 1 65 ? 19.188 -24.859 -3.545 1 93.75 65 TYR B C 1
ATOM 4635 O O . TYR B 1 65 ? 19.031 -23.75 -3.047 1 93.75 65 TYR B O 1
ATOM 4643 N N . LEU B 1 66 ? 20.281 -25.297 -4.016 1 95.44 66 LEU B N 1
ATOM 4644 C CA . LEU B 1 66 ? 21.453 -24.422 -4.035 1 95.44 66 LEU B CA 1
ATOM 4645 C C . LEU B 1 66 ? 21.188 -23.188 -4.887 1 95.44 66 LEU B C 1
ATOM 4647 O O . LEU B 1 66 ? 21.625 -22.094 -4.539 1 95.44 66 LEU B O 1
ATOM 4651 N N . ASN B 1 67 ? 20.516 -23.422 -5.945 1 94.88 67 ASN B N 1
ATOM 4652 C CA . ASN B 1 67 ? 20.156 -22.297 -6.805 1 94.88 67 ASN B CA 1
ATOM 4653 C C . ASN B 1 67 ? 19.328 -21.266 -6.047 1 94.88 67 ASN B C 1
ATOM 4655 O O . ASN B 1 67 ? 19.625 -20.062 -6.109 1 94.88 67 ASN B O 1
ATOM 4659 N N . ASN B 1 68 ? 18.359 -21.688 -5.297 1 94.25 68 ASN B N 1
ATOM 4660 C CA . ASN B 1 68 ? 17.5 -20.781 -4.543 1 94.25 68 ASN B CA 1
ATOM 4661 C C . ASN B 1 68 ? 18.281 -20.047 -3.459 1 94.25 68 ASN B C 1
ATOM 4663 O O . ASN B 1 68 ? 18.062 -18.844 -3.234 1 94.25 68 ASN B O 1
ATOM 4667 N N . ARG B 1 69 ? 19.156 -20.75 -2.861 1 94.25 69 ARG B N 1
ATOM 4668 C CA . ARG B 1 69 ? 19.969 -20.156 -1.807 1 94.25 69 ARG B CA 1
ATOM 4669 C C . ARG B 1 69 ? 20.875 -19.062 -2.365 1 94.25 69 ARG B C 1
ATOM 4671 O O . ARG B 1 69 ? 21.016 -17.984 -1.766 1 94.25 69 ARG B O 1
ATOM 4678 N N . VAL B 1 70 ? 21.453 -19.344 -3.451 1 95.62 70 VAL B N 1
ATOM 4679 C CA . VAL B 1 70 ? 22.375 -18.375 -4.055 1 95.62 70 VAL B CA 1
ATOM 4680 C C . VAL B 1 70 ? 21.609 -17.188 -4.605 1 95.62 70 VAL B C 1
ATOM 4682 O O . VAL B 1 70 ? 22.062 -16.047 -4.527 1 95.62 70 VAL B O 1
ATOM 4685 N N . ILE B 1 71 ? 20.438 -17.422 -5.184 1 95.19 71 ILE B N 1
ATOM 4686 C CA . ILE B 1 71 ? 19.609 -16.344 -5.676 1 95.19 71 ILE B CA 1
ATOM 4687 C C . ILE B 1 71 ? 19.219 -15.422 -4.52 1 95.19 71 ILE B C 1
ATOM 4689 O O . ILE B 1 71 ? 19.266 -14.195 -4.645 1 95.19 71 ILE B O 1
ATOM 4693 N N . ASN B 1 72 ? 18.875 -16.047 -3.387 1 94.75 72 ASN B N 1
ATOM 4694 C CA . ASN B 1 72 ? 18.531 -15.25 -2.209 1 94.75 72 ASN B CA 1
ATOM 4695 C C . ASN B 1 72 ? 19.688 -14.359 -1.77 1 94.75 72 ASN B C 1
ATOM 4697 O O . ASN B 1 72 ? 19.469 -13.203 -1.394 1 94.75 72 ASN B O 1
ATOM 4701 N N . ARG B 1 73 ? 20.812 -14.922 -1.793 1 94.88 73 ARG B N 1
ATOM 4702 C CA . ARG B 1 73 ? 22 -14.148 -1.437 1 94.88 73 ARG B CA 1
ATOM 4703 C C . ARG B 1 73 ? 22.219 -13 -2.422 1 94.88 73 ARG B C 1
ATOM 4705 O O . ARG B 1 73 ? 22.547 -11.883 -2.018 1 94.88 73 ARG B O 1
ATOM 4712 N N . ASN B 1 74 ? 22.062 -13.289 -3.652 1 94.12 74 ASN B N 1
ATOM 4713 C CA . ASN B 1 74 ? 22.203 -12.266 -4.68 1 94.12 74 ASN B CA 1
ATOM 4714 C C . ASN B 1 74 ? 21.188 -11.141 -4.496 1 94.12 74 ASN B C 1
ATOM 4716 O O . ASN B 1 74 ? 21.516 -9.969 -4.668 1 94.12 74 ASN B O 1
ATOM 4720 N N . VAL B 1 75 ? 20.016 -11.508 -4.215 1 93.94 75 VAL B N 1
ATOM 4721 C CA . VAL B 1 75 ? 18.938 -10.539 -4.023 1 93.94 75 VAL B CA 1
ATOM 4722 C C . VAL B 1 75 ? 19.25 -9.672 -2.803 1 93.94 75 VAL B C 1
ATOM 4724 O O . VAL B 1 75 ? 19.047 -8.453 -2.828 1 93.94 75 VAL B O 1
ATOM 4727 N N . ALA B 1 76 ? 19.75 -10.312 -1.755 1 93.94 76 ALA B N 1
ATOM 4728 C CA . ALA B 1 76 ? 20.109 -9.578 -0.542 1 93.94 76 ALA B CA 1
ATOM 4729 C C . ALA B 1 76 ? 21.203 -8.539 -0.827 1 93.94 76 ALA B C 1
ATOM 4731 O O . ALA B 1 76 ? 21.094 -7.395 -0.386 1 93.94 76 ALA B O 1
ATOM 4732 N N . LEU B 1 77 ? 22.156 -8.93 -1.56 1 94.19 77 LEU B N 1
ATOM 4733 C CA . LEU B 1 77 ? 23.25 -8.031 -1.886 1 94.19 77 LEU B CA 1
ATOM 4734 C C . LEU B 1 77 ? 22.781 -6.895 -2.791 1 94.19 77 LEU B C 1
ATOM 4736 O O . LEU B 1 77 ? 23.188 -5.746 -2.619 1 94.19 77 LEU B O 1
ATOM 4740 N N . PHE B 1 78 ? 21.938 -7.219 -3.67 1 94 78 PHE B N 1
ATOM 4741 C CA . PHE B 1 78 ? 21.375 -6.227 -4.574 1 94 78 PHE B CA 1
ATOM 4742 C C . PHE B 1 78 ? 20.578 -5.18 -3.801 1 94 78 PHE B C 1
ATOM 4744 O O . PHE B 1 78 ? 20.75 -3.979 -4.016 1 94 78 PHE B O 1
ATOM 4751 N N . ASN B 1 79 ? 19.734 -5.691 -2.969 1 93.94 79 ASN B N 1
ATOM 4752 C CA . ASN B 1 79 ? 18.906 -4.809 -2.154 1 93.94 79 ASN B CA 1
ATOM 4753 C C . ASN B 1 79 ? 19.75 -3.893 -1.277 1 93.94 79 ASN B C 1
ATOM 4755 O O . ASN B 1 79 ? 19.453 -2.699 -1.154 1 93.94 79 ASN B O 1
ATOM 4759 N N . GLN B 1 80 ? 20.75 -4.457 -0.674 1 94 80 GLN B N 1
ATOM 4760 C CA . GLN B 1 80 ? 21.656 -3.684 0.178 1 94 80 GLN B CA 1
ATOM 4761 C C . GLN B 1 80 ? 22.344 -2.578 -0.614 1 94 80 GLN B C 1
ATOM 4763 O O . GLN B 1 80 ? 22.391 -1.428 -0.173 1 94 80 GLN B O 1
ATOM 4768 N N . GLU B 1 81 ? 22.875 -2.879 -1.732 1 93.88 81 GLU B N 1
ATOM 4769 C CA . GLU B 1 81 ? 23.594 -1.921 -2.562 1 93.88 81 GLU B CA 1
ATOM 4770 C C . GLU B 1 81 ? 22.672 -0.797 -3.039 1 93.88 81 GLU B C 1
ATOM 4772 O O . GLU B 1 81 ? 23.078 0.372 -3.041 1 93.88 81 GLU B O 1
ATOM 4777 N N . VAL B 1 82 ? 21.484 -1.135 -3.439 1 94.75 82 VAL B N 1
ATOM 4778 C CA . VAL B 1 82 ? 20.547 -0.147 -3.959 1 94.75 82 VAL B CA 1
ATOM 4779 C C . VAL B 1 82 ? 20.141 0.808 -2.842 1 94.75 82 VAL B C 1
ATOM 4781 O O . VAL B 1 82 ? 20.109 2.025 -3.037 1 94.75 82 VAL B O 1
ATOM 4784 N N . ARG B 1 83 ? 19.812 0.249 -1.711 1 95 83 ARG B N 1
ATOM 4785 C CA . ARG B 1 83 ? 19.375 1.072 -0.592 1 95 83 ARG B CA 1
ATOM 4786 C C . ARG B 1 83 ? 20.484 2.012 -0.127 1 95 83 ARG B C 1
ATOM 4788 O O . ARG B 1 83 ? 20.219 3.178 0.18 1 95 83 ARG B O 1
ATOM 4795 N N . GLU B 1 84 ? 21.656 1.534 -0.056 1 93.56 84 GLU B N 1
ATOM 4796 C CA . GLU B 1 84 ? 22.781 2.369 0.32 1 93.56 84 GLU B CA 1
ATOM 4797 C C . GLU B 1 84 ? 23.047 3.451 -0.723 1 93.56 84 GLU B C 1
ATOM 4799 O O . GLU B 1 84 ? 23.375 4.586 -0.377 1 93.56 84 GLU B O 1
ATOM 4804 N N . TYR B 1 85 ? 22.906 3.084 -1.926 1 93.56 85 TYR B N 1
ATOM 4805 C CA . TYR B 1 85 ? 23.062 4.039 -3.018 1 93.56 85 TYR B CA 1
ATOM 4806 C C . TYR B 1 85 ? 22.047 5.16 -2.922 1 93.56 85 TYR B C 1
ATOM 4808 O O . TYR B 1 85 ? 22.375 6.336 -3.072 1 93.56 85 TYR B O 1
ATOM 4816 N N . LEU B 1 86 ? 20.812 4.805 -2.648 1 94.06 86 LEU B N 1
ATOM 4817 C CA . LEU B 1 86 ? 19.734 5.781 -2.582 1 94.06 86 LEU B CA 1
ATOM 4818 C C . LEU B 1 86 ? 19.984 6.793 -1.466 1 94.06 86 LEU B C 1
ATOM 4820 O O . LEU B 1 86 ? 19.609 7.961 -1.588 1 94.06 86 LEU B O 1
ATOM 4824 N N . MET B 1 87 ? 20.609 6.383 -0.437 1 93.38 87 MET B N 1
ATOM 4825 C CA . MET B 1 87 ? 20.891 7.277 0.68 1 93.38 87 MET B CA 1
ATOM 4826 C C . MET B 1 87 ? 21.953 8.312 0.289 1 93.38 87 MET B C 1
ATOM 4828 O O . MET B 1 87 ? 22.047 9.367 0.916 1 93.38 87 MET B O 1
ATOM 4832 N N . GLN B 1 88 ? 22.641 8 -0.731 1 92.12 88 GLN B N 1
ATOM 4833 C CA . GLN B 1 88 ? 23.734 8.883 -1.127 1 92.12 88 GLN B CA 1
ATOM 4834 C C . GLN B 1 88 ? 23.375 9.672 -2.383 1 92.12 88 GLN B C 1
ATOM 4836 O O . GLN B 1 88 ? 24.25 10.305 -2.986 1 92.12 88 GLN B O 1
ATOM 4841 N N . THR B 1 89 ? 22.203 9.617 -2.789 1 93.06 89 THR B N 1
ATOM 4842 C CA . THR B 1 89 ? 21.766 10.305 -4.004 1 93.06 89 THR B CA 1
ATOM 4843 C C . THR B 1 89 ? 20.75 11.391 -3.678 1 93.06 89 THR B C 1
ATOM 4845 O O . THR B 1 89 ? 20.406 11.594 -2.512 1 93.06 89 THR B O 1
ATOM 4848 N N . ASP B 1 90 ? 20.312 12.125 -4.688 1 92.06 90 ASP B N 1
ATOM 4849 C CA . ASP B 1 90 ? 19.359 13.211 -4.512 1 92.06 90 ASP B CA 1
ATOM 4850 C C . ASP B 1 90 ? 17.969 12.664 -4.168 1 92.06 90 ASP B C 1
ATOM 4852 O O . ASP B 1 90 ? 17.016 13.43 -4.012 1 92.06 90 ASP B O 1
ATOM 4856 N N . PHE B 1 91 ? 17.953 11.406 -3.996 1 92.31 91 PHE B N 1
ATOM 4857 C CA . PHE B 1 91 ? 16.734 10.781 -3.51 1 92.31 91 PHE B CA 1
ATOM 4858 C C . PHE B 1 91 ? 16.328 11.359 -2.16 1 92.31 91 PHE B C 1
ATOM 4860 O O . PHE B 1 91 ? 15.133 11.523 -1.883 1 92.31 91 PHE B O 1
ATOM 4867 N N . VAL B 1 92 ? 17.312 11.711 -1.416 1 91.31 92 VAL B N 1
ATOM 4868 C CA . VAL B 1 92 ? 17.047 12.148 -0.05 1 91.31 92 VAL B CA 1
ATOM 4869 C C . VAL B 1 92 ? 16.578 13.594 -0.056 1 91.31 92 VAL B C 1
ATOM 4871 O O . VAL B 1 92 ? 15.945 14.055 0.901 1 91.31 92 VAL B O 1
ATOM 4874 N N . LYS B 1 93 ? 16.906 14.281 -1.118 1 87.62 93 LYS B N 1
ATOM 4875 C CA . LYS B 1 93 ? 16.453 15.672 -1.23 1 87.62 93 LYS B CA 1
ATOM 4876 C C . LYS B 1 93 ? 14.984 15.734 -1.666 1 87.62 93 LYS B C 1
ATOM 4878 O O . LYS B 1 93 ? 14.68 15.641 -2.857 1 87.62 93 LYS B O 1
ATOM 4883 N N . THR B 1 94 ? 14.047 15.656 -0.73 1 82.62 94 THR B N 1
ATOM 4884 C CA . THR B 1 94 ? 12.625 15.625 -1.055 1 82.62 94 THR B CA 1
ATOM 4885 C C . THR B 1 94 ? 11.852 16.609 -0.174 1 82.62 94 THR B C 1
ATOM 4887 O O . THR B 1 94 ? 12.32 16.984 0.896 1 82.62 94 THR B O 1
ATOM 4890 N N . GLY B 1 95 ? 10.781 17.141 -0.723 1 76 95 GLY B N 1
ATOM 4891 C CA . GLY B 1 95 ? 9.891 17.969 0.073 1 76 95 GLY B CA 1
ATOM 4892 C C . GLY B 1 95 ? 8.984 17.156 0.988 1 76 95 GLY B C 1
ATOM 4893 O O . GLY B 1 95 ? 8.859 15.938 0.824 1 76 95 GLY B O 1
ATOM 4894 N N . GLU B 1 96 ? 8.43 17.766 1.958 1 73 96 GLU B N 1
ATOM 4895 C CA . GLU B 1 96 ? 7.59 17.125 2.965 1 73 96 GLU B CA 1
ATOM 4896 C C . GLU B 1 96 ? 6.426 16.375 2.32 1 73 96 GLU B C 1
ATOM 4898 O O . GLU B 1 96 ? 6.051 15.289 2.77 1 73 96 GLU B O 1
ATOM 4903 N N . LYS B 1 97 ? 6.008 16.875 1.222 1 66.5 97 LYS B N 1
ATOM 4904 C CA . LYS B 1 97 ? 4.832 16.297 0.567 1 66.5 97 LYS B CA 1
ATOM 4905 C C . LYS B 1 97 ? 5.191 15.031 -0.206 1 66.5 97 LYS B C 1
ATOM 4907 O O . LYS B 1 97 ? 4.32 14.211 -0.499 1 66.5 97 LYS B O 1
ATOM 4912 N N . GLU B 1 98 ? 6.484 14.922 -0.444 1 80.56 98 GLU B N 1
ATOM 4913 C CA . GLU B 1 98 ? 6.906 13.805 -1.278 1 80.56 98 GLU B CA 1
ATOM 4914 C C . GLU B 1 98 ? 7.539 12.703 -0.438 1 80.56 98 GLU B C 1
ATOM 4916 O O . GLU B 1 98 ? 8.008 11.695 -0.976 1 80.56 98 GLU B O 1
ATOM 4921 N N . ILE B 1 99 ? 7.594 12.883 0.852 1 84 99 ILE B N 1
ATOM 4922 C CA . ILE B 1 99 ? 8.242 11.922 1.735 1 84 99 ILE B CA 1
ATOM 4923 C C . ILE B 1 99 ? 7.52 10.578 1.657 1 84 99 ILE B C 1
ATOM 4925 O O . ILE B 1 99 ? 8.156 9.531 1.569 1 84 99 ILE B O 1
ATOM 4929 N N . SER B 1 100 ? 6.23 10.68 1.629 1 77.94 100 SER B N 1
ATOM 4930 C CA . SER B 1 100 ? 5.438 9.453 1.544 1 77.94 100 SER B CA 1
ATOM 4931 C C . SER B 1 100 ? 5.73 8.695 0.255 1 77.94 100 SER B C 1
ATOM 4933 O O . SER B 1 100 ? 5.809 7.465 0.257 1 77.94 100 SER B O 1
ATOM 4935 N N . ASN B 1 101 ? 5.91 9.445 -0.795 1 82.31 101 ASN B N 1
ATOM 4936 C CA . ASN B 1 101 ? 6.223 8.828 -2.082 1 82.31 101 ASN B CA 1
ATOM 4937 C C . ASN B 1 101 ? 7.594 8.156 -2.066 1 82.31 101 ASN B C 1
ATOM 4939 O O . ASN B 1 101 ? 7.77 7.086 -2.646 1 82.31 101 ASN B O 1
ATOM 4943 N N . ARG B 1 102 ? 8.539 8.812 -1.449 1 89.12 102 ARG B N 1
ATOM 4944 C CA . ARG B 1 102 ? 9.883 8.25 -1.352 1 89.12 102 ARG B CA 1
ATOM 4945 C C . ARG B 1 102 ? 9.883 6.98 -0.512 1 89.12 102 ARG B C 1
ATOM 4947 O O . ARG B 1 102 ? 10.57 6.012 -0.844 1 89.12 102 ARG B O 1
ATOM 4954 N N . ILE B 1 103 ? 9.125 7.027 0.517 1 87.62 103 ILE B N 1
ATOM 4955 C CA . ILE B 1 103 ? 9.039 5.859 1.389 1 87.62 103 ILE B CA 1
ATOM 4956 C C . ILE B 1 103 ? 8.367 4.707 0.643 1 87.62 103 ILE B C 1
ATOM 4958 O O . ILE B 1 103 ? 8.805 3.561 0.735 1 87.62 103 ILE B O 1
ATOM 4962 N N . SER B 1 104 ? 7.305 5.047 -0.07 1 81.56 104 SER B N 1
ATOM 4963 C CA . SER B 1 104 ? 6.645 4.043 -0.894 1 81.56 104 SER B CA 1
ATOM 4964 C C . SER B 1 104 ? 7.602 3.449 -1.921 1 81.56 104 SER B C 1
ATOM 4966 O O . SER B 1 104 ? 7.551 2.25 -2.207 1 81.56 104 SER B O 1
ATOM 4968 N N . PHE B 1 105 ? 8.445 4.234 -2.441 1 88.44 105 PHE B N 1
ATOM 4969 C CA . PHE B 1 105 ? 9.414 3.768 -3.422 1 88.44 105 PHE B CA 1
ATOM 4970 C C . PHE B 1 105 ? 10.367 2.75 -2.797 1 88.44 105 PHE B C 1
ATOM 4972 O O . PHE B 1 105 ? 10.625 1.697 -3.381 1 88.44 105 PHE B O 1
ATOM 4979 N N . ILE B 1 106 ? 10.852 3.018 -1.639 1 90.75 106 ILE B N 1
ATOM 4980 C CA . ILE B 1 106 ? 11.859 2.166 -1.008 1 90.75 106 ILE B CA 1
ATOM 4981 C C . ILE B 1 106 ? 11.211 0.872 -0.528 1 90.75 106 ILE B C 1
ATOM 4983 O O . ILE B 1 106 ? 11.836 -0.189 -0.539 1 90.75 106 ILE B O 1
ATOM 4987 N N . ASN B 1 107 ? 9.969 0.995 -0.186 1 83.44 107 ASN B N 1
ATOM 4988 C CA . ASN B 1 107 ? 9.328 -0.172 0.406 1 83.44 107 ASN B CA 1
ATOM 4989 C C . ASN B 1 107 ? 8.617 -1.018 -0.65 1 83.44 107 ASN B C 1
ATOM 4991 O O . ASN B 1 107 ? 8.742 -2.244 -0.654 1 83.44 107 ASN B O 1
ATOM 4995 N N . ASN B 1 108 ? 7.93 -0.34 -1.541 1 80.06 108 ASN B N 1
ATOM 4996 C CA . ASN B 1 108 ? 7.094 -1.058 -2.496 1 80.06 108 ASN B CA 1
ATOM 4997 C C . ASN B 1 108 ? 7.785 -1.207 -3.848 1 80.06 108 ASN B C 1
ATOM 4999 O O . ASN B 1 108 ? 7.945 -2.322 -4.348 1 80.06 108 ASN B O 1
ATOM 5003 N N . ASP B 1 109 ? 8.203 -0.107 -4.422 1 83.38 109 ASP B N 1
ATOM 5004 C CA . ASP B 1 109 ? 8.773 -0.141 -5.762 1 83.38 109 ASP B CA 1
ATOM 5005 C C . ASP B 1 109 ? 10.055 -0.979 -5.789 1 83.38 109 ASP B C 1
ATOM 5007 O O . ASP B 1 109 ? 10.273 -1.754 -6.723 1 83.38 109 ASP B O 1
ATOM 5011 N N . LEU B 1 110 ? 10.844 -0.804 -4.777 1 89.31 110 LEU B N 1
ATOM 5012 C CA . LEU B 1 110 ? 12.086 -1.568 -4.723 1 89.31 110 LEU B CA 1
ATOM 5013 C C . LEU B 1 110 ? 11.805 -3.059 -4.562 1 89.31 110 LEU B C 1
ATOM 5015 O O . LEU B 1 110 ? 12.508 -3.895 -5.141 1 89.31 110 LEU B O 1
ATOM 5019 N N . ASN B 1 111 ? 10.844 -3.361 -3.811 1 88.25 111 ASN B N 1
ATOM 5020 C CA . ASN B 1 111 ? 10.445 -4.758 -3.68 1 88.25 111 ASN B CA 1
ATOM 5021 C C . ASN B 1 111 ? 9.961 -5.332 -5.008 1 88.25 111 ASN B C 1
ATOM 5023 O O . ASN B 1 111 ? 10.234 -6.492 -5.324 1 88.25 111 ASN B O 1
ATOM 5027 N N . LEU B 1 112 ? 9.266 -4.555 -5.754 1 83.69 112 LEU B N 1
ATOM 5028 C CA . LEU B 1 112 ? 8.812 -4.984 -7.07 1 83.69 112 LEU B CA 1
ATOM 5029 C C . LEU B 1 112 ? 9.992 -5.191 -8.016 1 83.69 112 LEU B C 1
ATOM 5031 O O . LEU B 1 112 ? 10.016 -6.156 -8.781 1 83.69 112 LEU B O 1
ATOM 5035 N N . ILE B 1 113 ? 10.93 -4.309 -7.93 1 90.06 113 ILE B N 1
ATOM 5036 C CA . ILE B 1 113 ? 12.117 -4.453 -8.766 1 90.06 113 ILE B CA 1
ATOM 5037 C C . ILE B 1 113 ? 12.844 -5.75 -8.414 1 90.06 113 ILE B C 1
ATOM 5039 O O . ILE B 1 113 ? 13.297 -6.473 -9.297 1 90.06 113 ILE B O 1
ATOM 5043 N N . GLU B 1 114 ? 12.875 -6.047 -7.148 1 91.62 114 GLU B N 1
ATOM 5044 C CA . GLU B 1 114 ? 13.555 -7.258 -6.691 1 91.62 114 GLU B CA 1
ATOM 5045 C C . GLU B 1 114 ? 12.828 -8.508 -7.168 1 91.62 114 GLU B C 1
ATOM 5047 O O . GLU B 1 114 ? 13.438 -9.414 -7.73 1 91.62 114 GLU B O 1
ATOM 5052 N N . GLU B 1 115 ? 11.555 -8.516 -6.996 1 88.5 115 GLU B N 1
ATOM 5053 C CA . GLU B 1 115 ? 10.766 -9.719 -7.234 1 88.5 115 GLU B CA 1
ATOM 5054 C C . GLU B 1 115 ? 10.438 -9.883 -8.711 1 88.5 115 GLU B C 1
ATOM 5056 O O . GLU B 1 115 ? 10.477 -10.992 -9.242 1 88.5 115 GLU B O 1
ATOM 5061 N N . LYS B 1 116 ? 10.156 -8.812 -9.367 1 87.5 116 LYS B N 1
ATOM 5062 C CA . LYS B 1 116 ? 9.602 -8.891 -10.719 1 87.5 116 LYS B CA 1
ATOM 5063 C C . LYS B 1 116 ? 10.672 -8.586 -11.766 1 87.5 116 LYS B C 1
ATOM 5065 O O . LYS B 1 116 ? 10.438 -8.773 -12.961 1 87.5 116 LYS B O 1
ATOM 5070 N N . TYR B 1 117 ? 11.773 -8.117 -11.375 1 89.94 117 TYR B N 1
ATOM 5071 C CA . TYR B 1 117 ? 12.852 -7.875 -12.328 1 89.94 117 TYR B CA 1
ATOM 5072 C C . TYR B 1 117 ? 14.055 -8.766 -12.016 1 89.94 117 TYR B C 1
ATOM 5074 O O . TYR B 1 117 ? 14.352 -9.695 -12.766 1 89.94 117 TYR B O 1
ATOM 5082 N N . PHE B 1 118 ? 14.602 -8.562 -10.844 1 91.31 118 PHE B N 1
ATOM 5083 C CA . PHE B 1 118 ? 15.883 -9.203 -10.555 1 91.31 118 PHE B CA 1
ATOM 5084 C C . PHE B 1 118 ? 15.727 -10.711 -10.438 1 91.31 118 PHE B C 1
ATOM 5086 O O . PHE B 1 118 ? 16.469 -11.469 -11.07 1 91.31 118 PHE B O 1
ATOM 5093 N N . ARG B 1 119 ? 14.758 -11.172 -9.711 1 91.25 119 ARG B N 1
ATOM 5094 C CA . ARG B 1 119 ? 14.539 -12.609 -9.555 1 91.25 119 ARG B CA 1
ATOM 5095 C C . ARG B 1 119 ? 14.094 -13.242 -10.875 1 91.25 119 ARG B C 1
ATOM 5097 O O . ARG B 1 119 ? 14.484 -14.367 -11.18 1 91.25 119 ARG B O 1
ATOM 5104 N N . GLN B 1 120 ? 13.312 -12.508 -11.602 1 90.19 120 GLN B N 1
ATOM 5105 C CA . GLN B 1 120 ? 12.75 -13.016 -12.844 1 90.19 120 GLN B CA 1
ATOM 5106 C C . GLN B 1 120 ? 13.836 -13.211 -13.898 1 90.19 120 GLN B C 1
ATOM 5108 O O . GLN B 1 120 ? 13.695 -14.031 -14.805 1 90.19 120 GLN B O 1
ATOM 5113 N N . LEU B 1 121 ? 14.961 -12.516 -13.781 1 91.5 121 LEU B N 1
ATOM 5114 C CA . LEU B 1 121 ? 16.078 -12.719 -14.695 1 91.5 121 LEU B CA 1
ATOM 5115 C C . LEU B 1 121 ? 16.594 -14.148 -14.617 1 91.5 121 LEU B C 1
ATOM 5117 O O . LEU B 1 121 ? 16.859 -14.773 -15.648 1 91.5 121 LEU B O 1
ATOM 5121 N N . PHE B 1 122 ? 16.719 -14.602 -13.43 1 92.38 122 PHE B N 1
ATOM 5122 C CA . PHE B 1 122 ? 17.203 -15.961 -13.242 1 92.38 122 PHE B CA 1
ATOM 5123 C C . PHE B 1 122 ? 16.156 -16.984 -13.656 1 92.38 122 PHE B C 1
ATOM 5125 O O . PHE B 1 122 ? 16.484 -18.031 -14.211 1 92.38 122 PHE B O 1
ATOM 5132 N N . SER B 1 123 ? 14.914 -16.625 -13.398 1 90.56 123 SER B N 1
ATOM 5133 C CA . SER B 1 123 ? 13.828 -17.5 -13.836 1 90.56 123 SER B CA 1
ATOM 5134 C C . SER B 1 123 ? 13.781 -17.594 -15.359 1 90.56 123 SER B C 1
ATOM 5136 O O . SER B 1 123 ? 13.484 -18.656 -15.914 1 90.56 123 SER B O 1
ATOM 5138 N N . LEU B 1 124 ? 14.07 -16.516 -16.031 1 91.31 124 LEU B N 1
ATOM 5139 C CA . LEU B 1 124 ? 14.102 -16.5 -17.484 1 91.31 124 LEU B CA 1
ATOM 5140 C C . LEU B 1 124 ? 15.188 -17.438 -18.031 1 91.31 124 LEU B C 1
ATOM 5142 O O . LEU B 1 124 ? 14.945 -18.172 -18.969 1 91.31 124 LEU B O 1
ATOM 5146 N N . VAL B 1 125 ? 16.312 -17.375 -17.391 1 92.62 125 VAL B N 1
ATOM 5147 C CA . VAL B 1 125 ? 17.422 -18.219 -17.812 1 92.62 125 VAL B CA 1
ATOM 5148 C C . VAL B 1 125 ? 17.031 -19.688 -17.641 1 92.62 125 VAL B C 1
ATOM 5150 O O . VAL B 1 125 ? 17.203 -20.5 -18.562 1 92.62 125 VAL B O 1
ATOM 5153 N N . SER B 1 126 ? 16.516 -20 -16.516 1 92.94 126 SER B N 1
ATOM 5154 C CA . SER B 1 126 ? 16.109 -21.391 -16.266 1 92.94 126 SER B CA 1
ATOM 5155 C C . SER B 1 126 ? 15.023 -21.828 -17.234 1 92.94 126 SER B C 1
ATOM 5157 O O . SER B 1 126 ? 15.055 -22.953 -17.75 1 92.94 126 SER B O 1
ATOM 5159 N N . THR B 1 127 ? 14.109 -20.953 -17.562 1 90 127 THR B N 1
ATOM 5160 C CA . THR B 1 127 ? 12.992 -21.281 -18.438 1 90 127 THR B CA 1
ATOM 5161 C C . THR B 1 127 ? 13.484 -21.5 -19.875 1 90 127 THR B C 1
ATOM 5163 O O . THR B 1 127 ? 13 -22.391 -20.562 1 90 127 THR B O 1
ATOM 5166 N N . VAL B 1 128 ? 14.398 -20.719 -20.312 1 90.75 128 VAL B N 1
ATOM 5167 C CA . VAL B 1 128 ? 14.961 -20.875 -21.656 1 90.75 128 VAL B CA 1
ATOM 5168 C C . VAL B 1 128 ? 15.648 -22.219 -21.766 1 90.75 128 VAL B C 1
ATOM 5170 O O . VAL B 1 128 ? 15.469 -22.938 -22.75 1 90.75 128 VAL B O 1
ATOM 5173 N N . VAL B 1 129 ? 16.406 -22.562 -20.75 1 92 129 VAL B N 1
ATOM 5174 C CA . VAL B 1 129 ? 17.078 -23.859 -20.75 1 92 129 VAL B CA 1
ATOM 5175 C C . VAL B 1 129 ? 16.047 -24.984 -20.75 1 92 129 VAL B C 1
ATOM 5177 O O . VAL B 1 129 ? 16.234 -26 -21.438 1 92 129 VAL B O 1
ATOM 5180 N N . LYS B 1 130 ? 14.945 -24.875 -19.984 1 90.19 130 LYS B N 1
ATOM 5181 C CA . LYS B 1 130 ? 13.875 -25.859 -19.953 1 90.19 130 LYS B CA 1
ATOM 5182 C C . LYS B 1 130 ? 13.266 -26.062 -21.344 1 90.19 130 LYS B C 1
ATOM 5184 O O . LYS B 1 130 ? 13.062 -27.188 -21.781 1 90.19 130 LYS B O 1
ATOM 5189 N N . ILE B 1 131 ? 13.086 -24.969 -22.047 1 88.31 131 ILE B N 1
ATOM 5190 C CA . ILE B 1 131 ? 12.453 -25.031 -23.359 1 88.31 131 ILE B CA 1
ATOM 5191 C C . ILE B 1 131 ? 13.391 -25.719 -24.344 1 88.31 131 ILE B C 1
ATOM 5193 O O . ILE B 1 131 ? 12.969 -26.609 -25.094 1 88.31 131 ILE B O 1
ATOM 5197 N N . VAL B 1 132 ? 14.602 -25.297 -24.328 1 90.62 132 VAL B N 1
ATOM 5198 C CA . VAL B 1 132 ? 15.578 -25.891 -25.25 1 90.62 132 VAL B CA 1
ATOM 5199 C C . VAL B 1 132 ? 15.711 -27.391 -24.969 1 90.62 132 VAL B C 1
ATOM 5201 O O . VAL B 1 132 ? 15.742 -28.188 -25.906 1 90.62 132 VAL B O 1
ATOM 5204 N N . GLY B 1 133 ? 15.758 -27.703 -23.703 1 90.62 133 GLY B N 1
ATOM 5205 C CA . GLY B 1 133 ? 15.875 -29.109 -23.344 1 90.62 133 GLY B CA 1
ATOM 5206 C C . GLY B 1 133 ? 14.672 -29.938 -23.766 1 90.62 133 GLY B C 1
ATOM 5207 O O . GLY B 1 133 ? 14.828 -31 -24.359 1 90.62 133 GLY B O 1
ATOM 5208 N N . ILE B 1 134 ? 13.492 -29.453 -23.531 1 90 134 ILE B N 1
ATOM 5209 C CA . ILE B 1 134 ? 12.273 -30.203 -23.812 1 90 134 ILE B CA 1
ATOM 5210 C C . ILE B 1 134 ? 12.055 -30.297 -25.312 1 90 134 ILE B C 1
ATOM 5212 O O . ILE B 1 134 ? 11.609 -31.328 -25.828 1 90 134 ILE B O 1
ATOM 5216 N N . VAL B 1 135 ? 12.32 -29.266 -26.047 1 88.88 135 VAL B N 1
ATOM 5217 C CA . VAL B 1 135 ? 12.164 -29.266 -27.484 1 88.88 135 VAL B CA 1
ATOM 5218 C C . VAL B 1 135 ? 13.141 -30.25 -28.125 1 88.88 135 VAL B C 1
ATOM 5220 O O . VAL B 1 135 ? 12.797 -30.969 -29.062 1 88.88 135 VAL B O 1
ATOM 5223 N N . THR B 1 136 ? 14.352 -30.297 -27.594 1 91.5 136 THR B N 1
ATOM 5224 C CA . THR B 1 136 ? 15.367 -31.219 -28.109 1 91.5 136 THR B CA 1
ATOM 5225 C C . THR B 1 136 ? 14.922 -32.656 -27.906 1 91.5 136 THR B C 1
ATOM 5227 O O . THR B 1 136 ? 15.031 -33.469 -28.828 1 91.5 136 THR B O 1
ATOM 5230 N N . ILE B 1 137 ? 14.352 -32.938 -26.781 1 91.19 137 ILE B N 1
ATOM 5231 C CA . ILE B 1 137 ? 13.898 -34.312 -26.484 1 91.19 137 ILE B CA 1
ATOM 5232 C C . ILE B 1 137 ? 12.719 -34.656 -27.391 1 91.19 137 ILE B C 1
ATOM 5234 O O . ILE B 1 137 ? 12.656 -35.781 -27.922 1 91.19 137 ILE B O 1
ATOM 5238 N N . ALA B 1 138 ? 11.844 -33.75 -27.578 1 91.44 138 ALA B N 1
ATOM 5239 C CA . ALA B 1 138 ? 10.672 -34 -28.422 1 91.44 138 ALA B CA 1
ATOM 5240 C C . ALA B 1 138 ? 11.078 -34.25 -29.859 1 91.44 138 ALA B C 1
ATOM 5242 O O . ALA B 1 138 ? 10.586 -35.156 -30.5 1 91.44 138 ALA B O 1
ATOM 5243 N N . LEU B 1 139 ? 12.07 -33.594 -30.344 1 92.19 139 LEU B N 1
ATOM 5244 C CA . LEU B 1 139 ? 12.516 -33.688 -31.734 1 92.19 139 LEU B CA 1
ATOM 5245 C C . LEU B 1 139 ? 13.297 -35 -31.953 1 92.19 139 LEU B C 1
ATOM 5247 O O . LEU B 1 139 ? 13.219 -35.594 -33.031 1 92.19 139 LEU B O 1
ATOM 5251 N N . ILE B 1 140 ? 14.031 -35.375 -30.969 1 92 140 ILE B N 1
ATOM 5252 C CA . ILE B 1 140 ? 14.82 -36.625 -31.078 1 92 140 ILE B CA 1
ATOM 5253 C C . ILE B 1 140 ? 13.883 -37.812 -31.172 1 92 140 ILE B C 1
ATOM 5255 O O . ILE B 1 140 ? 14.172 -38.781 -31.891 1 92 140 ILE B O 1
ATOM 5259 N N . ASN B 1 141 ? 12.734 -37.75 -30.578 1 90.5 141 ASN B N 1
ATOM 5260 C CA . ASN B 1 141 ? 11.797 -38.875 -30.594 1 90.5 141 ASN B CA 1
ATOM 5261 C C . ASN B 1 141 ? 10.953 -38.875 -31.859 1 90.5 141 ASN B C 1
ATOM 5263 O O . ASN B 1 141 ? 10.859 -39.906 -32.531 1 90.5 141 ASN B O 1
ATOM 5267 N N . SER B 1 142 ? 10.289 -37.688 -32.219 1 92.44 142 SER B N 1
ATOM 5268 C CA . SER B 1 142 ? 9.523 -37.594 -33.469 1 92.44 142 SER B CA 1
ATOM 5269 C C . SER B 1 142 ? 9.391 -36.125 -33.906 1 92.44 142 SER B C 1
ATOM 5271 O O . SER B 1 142 ? 8.719 -35.344 -33.281 1 92.44 142 SER B O 1
ATOM 5273 N N . VAL B 1 143 ? 9.852 -35.906 -35.031 1 91.25 143 VAL B N 1
ATOM 5274 C CA . VAL B 1 143 ? 9.828 -34.531 -35.562 1 91.25 143 VAL B CA 1
ATOM 5275 C C . VAL B 1 143 ? 8.414 -34.188 -36 1 91.25 143 VAL B C 1
ATOM 5277 O O . VAL B 1 143 ? 7.91 -33.094 -35.719 1 91.25 143 VAL B O 1
ATOM 5280 N N . VAL B 1 144 ? 7.73 -35.156 -36.656 1 91.88 144 VAL B N 1
ATOM 5281 C CA . VAL B 1 144 ? 6.414 -34.938 -37.219 1 91.88 144 VAL B CA 1
ATOM 5282 C C . VAL B 1 144 ? 5.391 -34.688 -36.125 1 91.88 144 VAL B C 1
ATOM 5284 O O . VAL B 1 144 ? 4.641 -33.688 -36.156 1 91.88 144 VAL B O 1
ATOM 5287 N N . LEU B 1 145 ? 5.461 -35.5 -35.125 1 91.69 145 LEU B N 1
ATOM 5288 C CA . LEU B 1 145 ? 4.496 -35.375 -34.031 1 91.69 145 LEU B CA 1
ATOM 5289 C C . LEU B 1 145 ? 4.758 -34.094 -33.219 1 91.69 145 LEU B C 1
ATOM 5291 O O . LEU B 1 145 ? 3.818 -33.438 -32.781 1 91.69 145 LEU B O 1
ATOM 5295 N N . THR B 1 146 ? 6.004 -33.781 -33.062 1 90.88 146 THR B N 1
ATOM 5296 C CA . THR B 1 146 ? 6.371 -32.594 -32.344 1 90.88 146 THR B CA 1
ATOM 5297 C C . THR B 1 146 ? 5.84 -31.344 -33.062 1 90.88 146 THR B C 1
ATOM 5299 O O . THR B 1 146 ? 5.305 -30.438 -32.406 1 90.88 146 THR B O 1
ATOM 5302 N N . LEU B 1 147 ? 5.922 -31.281 -34.281 1 89.62 147 LEU B N 1
ATOM 5303 C CA . LEU B 1 147 ? 5.445 -30.141 -35.062 1 89.62 147 LEU B CA 1
ATOM 5304 C C . LEU B 1 147 ? 3.93 -30.016 -34.969 1 89.62 147 LEU B C 1
ATOM 5306 O O . LEU B 1 147 ? 3.402 -28.891 -34.906 1 89.62 147 LEU B O 1
ATOM 5310 N N . VAL B 1 148 ? 3.27 -31.109 -34.906 1 88.44 148 VAL B N 1
ATOM 5311 C CA . VAL B 1 148 ? 1.815 -31.094 -34.781 1 88.44 148 VAL B CA 1
ATOM 5312 C C . VAL B 1 148 ? 1.422 -30.516 -33.406 1 88.44 148 VAL B C 1
ATOM 5314 O O . VAL B 1 148 ? 0.541 -29.656 -33.312 1 88.44 148 VAL B O 1
ATOM 5317 N N . PHE B 1 149 ? 2.123 -31 -32.406 1 87.31 149 PHE B N 1
ATOM 5318 C CA . PHE B 1 149 ? 1.821 -30.531 -31.047 1 87.31 149 PHE B CA 1
ATOM 5319 C C . PHE B 1 149 ? 2.148 -29.047 -30.922 1 87.31 149 PHE B C 1
ATOM 5321 O O . PHE B 1 149 ? 1.381 -28.281 -30.328 1 87.31 149 PHE B O 1
ATOM 5328 N N . VAL B 1 150 ? 3.25 -28.641 -31.484 1 83.31 150 VAL B N 1
ATOM 5329 C CA . VAL B 1 150 ? 3.686 -27.25 -31.391 1 83.31 150 VAL B CA 1
ATOM 5330 C C . VAL B 1 150 ? 2.719 -26.344 -32.156 1 83.31 150 VAL B C 1
ATOM 5332 O O . VAL B 1 150 ? 2.42 -25.234 -31.734 1 83.31 150 VAL B O 1
ATOM 5335 N N . ALA B 1 151 ? 2.246 -26.75 -33.25 1 84.25 151 ALA B N 1
ATOM 5336 C CA . ALA B 1 151 ? 1.292 -25.984 -34.031 1 84.25 151 ALA B CA 1
ATOM 5337 C C . ALA B 1 151 ? 0.006 -25.719 -33.25 1 84.25 151 ALA B C 1
ATOM 5339 O O . ALA B 1 151 ? -0.517 -24.609 -33.281 1 84.25 151 ALA B O 1
ATOM 5340 N N . PHE B 1 152 ? -0.454 -26.719 -32.562 1 81 152 PHE B N 1
ATOM 5341 C CA . PHE B 1 152 ? -1.677 -26.578 -31.797 1 81 152 PHE B CA 1
ATOM 5342 C C . PHE B 1 152 ? -1.437 -25.688 -30.578 1 81 152 PHE B C 1
ATOM 5344 O O . PHE B 1 152 ? -2.291 -24.875 -30.203 1 81 152 PHE B O 1
ATOM 5351 N N . ALA B 1 153 ? -0.27 -25.875 -30.047 1 77.62 153 ALA B N 1
ATOM 5352 C CA . ALA B 1 153 ? 0.066 -25.109 -28.859 1 77.62 153 ALA B CA 1
ATOM 5353 C C . ALA B 1 153 ? 0.284 -23.641 -29.203 1 77.62 153 ALA B C 1
ATOM 5355 O O . ALA B 1 153 ? -0.08 -22.75 -28.422 1 77.62 153 ALA B O 1
ATOM 5356 N N . SER B 1 154 ? 0.885 -23.297 -30.297 1 78.81 154 SER B N 1
ATOM 5357 C CA . SER B 1 154 ? 1.174 -21.922 -30.719 1 78.81 154 SER B CA 1
ATOM 5358 C C . SER B 1 154 ? -0.109 -21.125 -30.922 1 78.81 154 SER B C 1
ATOM 5360 O O . SER B 1 154 ? -0.146 -19.922 -30.625 1 78.81 154 SER B O 1
ATOM 5362 N N . LEU B 1 155 ? -1.138 -21.75 -31.234 1 81.06 155 LEU B N 1
ATOM 5363 C CA . LEU B 1 155 ? -2.408 -21.062 -31.469 1 81.06 155 LEU B CA 1
ATOM 5364 C C . LEU B 1 155 ? -3.002 -20.578 -30.141 1 81.06 155 LEU B C 1
ATOM 5366 O O . LEU B 1 155 ? -3.59 -19.5 -30.078 1 81.06 155 LEU B O 1
ATOM 5370 N N . SER B 1 156 ? -2.822 -21.344 -29.156 1 80.56 156 SER B N 1
ATOM 5371 C CA . SER B 1 156 ? -3.365 -20.984 -27.859 1 80.56 156 SER B CA 1
ATOM 5372 C C . SER B 1 156 ? -2.596 -19.812 -27.234 1 80.56 156 SER B C 1
ATOM 5374 O O . SER B 1 156 ? -3.162 -19.016 -26.484 1 80.56 156 SER B O 1
ATOM 5376 N N . SER B 1 157 ? -1.328 -19.672 -27.547 1 77.12 157 SER B N 1
ATOM 5377 C CA . SER B 1 157 ? -0.463 -18.672 -26.953 1 77.12 157 SER B CA 1
ATOM 5378 C C . SER B 1 157 ? -0.741 -17.281 -27.531 1 77.12 157 SER B C 1
ATOM 5380 O O . SER B 1 157 ? -0.395 -16.266 -26.922 1 77.12 157 SER B O 1
ATOM 5382 N N . LEU B 1 158 ? -1.403 -17.172 -28.578 1 79.69 158 LEU B N 1
ATOM 5383 C CA . LEU B 1 158 ? -1.641 -15.898 -29.25 1 79.69 158 LEU B CA 1
ATOM 5384 C C . LEU B 1 158 ? -2.939 -15.258 -28.781 1 79.69 158 LEU B C 1
ATOM 5386 O O . LEU B 1 158 ? -3.156 -14.062 -28.969 1 79.69 158 LEU B O 1
ATOM 5390 N N . ILE B 1 159 ? -3.758 -15.961 -28.094 1 84.62 159 ILE B N 1
ATOM 5391 C CA . ILE B 1 159 ? -5.109 -15.516 -27.766 1 84.62 159 ILE B CA 1
ATOM 5392 C C . ILE B 1 159 ? -5.043 -14.383 -26.75 1 84.62 159 ILE B C 1
ATOM 5394 O O . ILE B 1 159 ? -5.707 -13.359 -26.906 1 84.62 159 ILE B O 1
ATOM 5398 N N . PRO B 1 160 ? -4.23 -14.555 -25.766 1 79.31 160 PRO B N 1
ATOM 5399 C CA . PRO B 1 160 ? -4.188 -13.469 -24.766 1 79.31 160 PRO B CA 1
ATOM 5400 C C . PRO B 1 160 ? -3.762 -12.133 -25.375 1 79.31 160 PRO B C 1
ATOM 5402 O O . PRO B 1 160 ? -4.27 -11.086 -24.984 1 79.31 160 PRO B O 1
ATOM 5405 N N . SER B 1 161 ? -2.955 -12.141 -26.359 1 80.5 161 SER B N 1
ATOM 5406 C CA . SER B 1 161 ? -2.479 -10.914 -27 1 80.5 161 SER B CA 1
ATOM 5407 C C . SER B 1 161 ? -3.602 -10.219 -27.75 1 80.5 161 SER B C 1
ATOM 5409 O O . SER B 1 161 ? -3.615 -8.984 -27.859 1 80.5 161 SER B O 1
ATOM 5411 N N . LEU B 1 162 ? -4.535 -10.945 -28.219 1 85.69 162 LEU B N 1
ATOM 5412 C CA . LEU B 1 162 ? -5.664 -10.375 -28.953 1 85.69 162 LEU B CA 1
ATOM 5413 C C . LEU B 1 162 ? -6.617 -9.648 -28 1 85.69 162 LEU B C 1
ATOM 5415 O O . LEU B 1 162 ? -7.281 -8.688 -28.406 1 85.69 162 LEU B O 1
ATOM 5419 N N . PHE B 1 163 ? -6.691 -10.055 -26.766 1 88.94 163 PHE B N 1
ATOM 5420 C CA . PHE B 1 163 ? -7.605 -9.461 -25.781 1 88.94 163 PHE B CA 1
ATOM 5421 C C . PHE B 1 163 ? -6.883 -8.438 -24.922 1 88.94 163 PHE B C 1
ATOM 5423 O O . PHE B 1 163 ? -7.504 -7.777 -24.094 1 88.94 163 PHE B O 1
ATOM 5430 N N . SER B 1 164 ? -5.645 -8.32 -25.156 1 84.56 164 SER B N 1
ATOM 5431 C CA . SER B 1 164 ? -4.805 -7.508 -24.281 1 84.56 164 SER B CA 1
ATOM 5432 C C . SER B 1 164 ? -5.203 -6.039 -24.344 1 84.56 164 SER B C 1
ATOM 5434 O O . SER B 1 164 ? -5.285 -5.371 -23.297 1 84.56 164 SER B O 1
ATOM 5436 N N . LYS B 1 165 ? -5.48 -5.539 -25.469 1 85.5 165 LYS B N 1
ATOM 5437 C CA . LYS B 1 165 ? -5.852 -4.137 -25.625 1 85.5 165 LYS B CA 1
ATOM 5438 C C . LYS B 1 165 ? -7.18 -3.84 -24.938 1 85.5 165 LYS B C 1
ATOM 5440 O O . LYS B 1 165 ? -7.309 -2.838 -24.234 1 85.5 165 LYS B O 1
ATOM 5445 N N . LYS B 1 166 ? -8.109 -4.688 -25.156 1 90.62 166 LYS B N 1
ATOM 5446 C CA . LYS B 1 166 ? -9.414 -4.508 -24.531 1 90.62 166 LYS B CA 1
ATOM 5447 C C . LYS B 1 166 ? -9.32 -4.594 -23.016 1 90.62 166 LYS B C 1
ATOM 5449 O O . LYS B 1 166 ? -9.93 -3.793 -22.297 1 90.62 166 LYS B O 1
ATOM 5454 N N . THR B 1 167 ? -8.594 -5.508 -22.562 1 88 167 THR B N 1
ATOM 5455 C CA . THR B 1 167 ? -8.398 -5.664 -21.125 1 88 167 THR B CA 1
ATOM 5456 C C . THR B 1 167 ? -7.699 -4.441 -20.531 1 88 167 THR B C 1
ATOM 5458 O O . THR B 1 167 ? -8.047 -3.975 -19.453 1 88 167 THR B O 1
ATOM 5461 N N . ALA B 1 168 ? -6.801 -3.963 -21.25 1 82.88 168 ALA B N 1
ATOM 5462 C CA . ALA B 1 168 ? -6.062 -2.783 -20.797 1 82.88 168 ALA B CA 1
ATOM 5463 C C . ALA B 1 168 ? -6.988 -1.574 -20.672 1 82.88 168 ALA B C 1
ATOM 5465 O O . ALA B 1 168 ? -6.926 -0.832 -19.688 1 82.88 168 ALA B O 1
ATOM 5466 N N . ASN B 1 169 ? -7.785 -1.378 -21.641 1 90.38 169 ASN B N 1
ATOM 5467 C CA . ASN B 1 169 ? -8.742 -0.276 -21.625 1 90.38 169 ASN B CA 1
ATOM 5468 C C . ASN B 1 169 ? -9.727 -0.418 -20.469 1 90.38 169 ASN B C 1
ATOM 5470 O O . ASN B 1 169 ? -10.031 0.559 -19.781 1 90.38 169 ASN B O 1
ATOM 5474 N N . GLN B 1 170 ? -10.195 -1.596 -20.328 1 91.06 170 GLN B N 1
ATOM 5475 C CA . GLN B 1 170 ? -11.156 -1.836 -19.25 1 91.06 170 GLN B CA 1
ATOM 5476 C C . GLN B 1 170 ? -10.5 -1.725 -17.891 1 91.06 170 GLN B C 1
ATOM 5478 O O . GLN B 1 170 ? -11.133 -1.299 -16.922 1 91.06 170 GLN B O 1
ATOM 5483 N N . SER B 1 171 ? -9.242 -2.068 -17.797 1 86.25 171 SER B N 1
ATOM 5484 C CA . SER B 1 171 ? -8.484 -1.893 -16.562 1 86.25 171 SER B CA 1
ATOM 5485 C C . SER B 1 171 ? -8.305 -0.416 -16.234 1 86.25 171 SER B C 1
ATOM 5487 O O . SER B 1 171 ? -8.398 -0.024 -15.062 1 86.25 171 SER B O 1
ATOM 5489 N N . SER B 1 172 ? -8.078 0.351 -17.266 1 86.19 172 SER B N 1
ATOM 5490 C CA . SER B 1 172 ? -7.965 1.794 -17.078 1 86.19 172 SER B CA 1
ATOM 5491 C C . SER B 1 172 ? -9.289 2.395 -16.594 1 86.19 172 SER B C 1
ATOM 5493 O O . SER B 1 172 ? -9.305 3.236 -15.695 1 86.19 172 SER B O 1
ATOM 5495 N N . ASN B 1 173 ? -10.328 1.935 -17.156 1 90.44 173 ASN B N 1
ATOM 5496 C CA . ASN B 1 173 ? -11.648 2.393 -16.734 1 90.44 173 ASN B CA 1
ATOM 5497 C C . ASN B 1 173 ? -11.938 2.02 -15.289 1 90.44 173 ASN B C 1
ATOM 5499 O O . ASN B 1 173 ? -12.508 2.816 -14.539 1 90.44 173 ASN B O 1
ATOM 5503 N N . TRP B 1 174 ? -11.562 0.861 -14.93 1 89.25 174 TRP B N 1
ATOM 5504 C CA . TRP B 1 174 ? -11.75 0.407 -13.555 1 89.25 174 TRP B CA 1
ATOM 5505 C C . TRP B 1 174 ? -10.914 1.243 -12.586 1 89.25 174 TRP B C 1
ATOM 5507 O O . TRP B 1 174 ? -11.406 1.661 -11.539 1 89.25 174 TRP B O 1
ATOM 5517 N N . SER B 1 175 ? -9.734 1.538 -12.938 1 86 175 SER B N 1
ATOM 5518 C CA . SER B 1 175 ? -8.844 2.342 -12.109 1 86 175 SER B CA 1
ATOM 5519 C C . SER B 1 175 ? -9.398 3.748 -11.906 1 86 175 SER B C 1
ATOM 5521 O O . SER B 1 175 ? -9.398 4.266 -10.789 1 86 175 SER B O 1
ATOM 5523 N N . LYS B 1 176 ? -9.891 4.344 -12.984 1 88.06 176 LYS B N 1
ATOM 5524 C CA . LYS B 1 176 ? -10.469 5.68 -12.906 1 88.06 176 LYS B CA 1
ATOM 5525 C C . LYS B 1 176 ? -11.711 5.688 -12.023 1 88.06 176 LYS B C 1
ATOM 5527 O O . LYS B 1 176 ? -11.883 6.582 -11.188 1 88.06 176 LYS B O 1
ATOM 5532 N N . SER B 1 177 ? -12.547 4.707 -12.211 1 92.44 177 SER B N 1
ATOM 5533 C CA . SER B 1 177 ? -13.781 4.641 -11.43 1 92.44 177 SER B CA 1
ATOM 5534 C C . SER B 1 177 ? -13.477 4.352 -9.961 1 92.44 177 SER B C 1
ATOM 5536 O O . SER B 1 177 ? -14.156 4.871 -9.07 1 92.44 177 SER B O 1
ATOM 5538 N N . THR B 1 178 ? -12.539 3.547 -9.727 1 90.12 178 THR B N 1
ATOM 5539 C CA . THR B 1 178 ? -12.125 3.279 -8.352 1 90.12 178 THR B CA 1
ATOM 5540 C C . THR B 1 178 ? -11.523 4.527 -7.715 1 90.12 178 THR B C 1
ATOM 5542 O O . THR B 1 178 ? -11.742 4.797 -6.531 1 90.12 178 THR B O 1
ATOM 5545 N N . GLY B 1 179 ? -10.766 5.223 -8.5 1 87.06 179 GLY B N 1
ATOM 5546 C CA . GLY B 1 179 ? -10.25 6.5 -8.031 1 87.06 179 GLY B CA 1
ATOM 5547 C C . GLY B 1 179 ? -11.352 7.469 -7.625 1 87.06 179 GLY B C 1
ATOM 5548 O O . GLY B 1 179 ? -11.25 8.117 -6.582 1 87.06 179 GLY B O 1
ATOM 5549 N N . SER B 1 180 ? -12.312 7.535 -8.438 1 89.88 180 SER B N 1
ATOM 5550 C CA . SER B 1 180 ? -13.461 8.383 -8.125 1 89.88 180 SER B CA 1
ATOM 5551 C C . SER B 1 180 ? -14.141 7.945 -6.828 1 89.88 180 SER B C 1
ATOM 5553 O O . SER B 1 180 ? -14.57 8.781 -6.035 1 89.88 180 SER B O 1
ATOM 5555 N N . TYR B 1 181 ? -14.203 6.672 -6.609 1 92.44 181 TYR B N 1
ATOM 5556 C CA . TYR B 1 181 ? -14.781 6.129 -5.387 1 92.44 181 TYR B CA 1
ATOM 5557 C C . TYR B 1 181 ? -13.945 6.5 -4.172 1 92.44 181 TYR B C 1
ATOM 5559 O O . TYR B 1 181 ? -14.477 6.914 -3.141 1 92.44 181 TYR B O 1
ATOM 5567 N N . VAL B 1 182 ? -12.75 6.402 -4.309 1 88.94 182 VAL B N 1
ATOM 5568 C CA . VAL B 1 182 ? -11.836 6.715 -3.217 1 88.94 182 VAL B CA 1
ATOM 5569 C C . VAL B 1 182 ? -11.922 8.203 -2.875 1 88.94 182 VAL B C 1
ATOM 5571 O O . VAL B 1 182 ? -11.953 8.57 -1.699 1 88.94 182 VAL B O 1
ATOM 5574 N N . THR B 1 183 ? -11.945 9.016 -3.904 1 85.56 183 THR B N 1
ATOM 5575 C CA . THR B 1 183 ? -12.086 10.453 -3.699 1 85.56 183 THR B CA 1
ATOM 5576 C C . THR B 1 183 ? -13.398 10.773 -2.986 1 85.56 183 THR B C 1
ATOM 5578 O O . THR B 1 183 ? -13.43 11.586 -2.064 1 85.56 183 THR B O 1
ATOM 5581 N N . PHE B 1 184 ? -14.414 10.141 -3.398 1 90.94 184 PHE B N 1
ATOM 5582 C CA . PHE B 1 184 ? -15.727 10.336 -2.795 1 90.94 184 PHE B CA 1
ATOM 5583 C C . PHE B 1 184 ? -15.703 9.953 -1.319 1 90.94 184 PHE B C 1
ATOM 5585 O O . PHE B 1 184 ? -16.188 10.703 -0.47 1 90.94 184 PHE B O 1
ATOM 5592 N N . MET B 1 185 ? -15.172 8.805 -1.08 1 92.31 185 MET B N 1
ATOM 5593 C CA . MET B 1 185 ? -15.141 8.305 0.293 1 92.31 185 MET B CA 1
ATOM 5594 C C . MET B 1 185 ? -14.242 9.18 1.164 1 92.31 185 MET B C 1
ATOM 5596 O O . MET B 1 185 ? -14.547 9.43 2.33 1 92.31 185 MET B O 1
ATOM 5600 N N . SER B 1 186 ? -13.133 9.523 0.637 1 88.81 186 SER B N 1
ATOM 5601 C CA . SER B 1 186 ? -12.234 10.414 1.362 1 88.81 186 SER B CA 1
ATOM 5602 C C . SER B 1 186 ? -12.93 11.711 1.756 1 88.81 186 SER B C 1
ATOM 5604 O O . SER B 1 186 ? -12.789 12.18 2.889 1 88.81 186 SER B O 1
ATOM 5606 N N . ASP B 1 187 ? -13.617 12.258 0.828 1 89 187 ASP B N 1
ATOM 5607 C CA . ASP B 1 187 ? -14.367 13.484 1.073 1 89 187 ASP B CA 1
ATOM 5608 C C . ASP B 1 187 ? -15.43 13.273 2.148 1 89 187 ASP B C 1
ATOM 5610 O O . ASP B 1 187 ? -15.617 14.117 3.023 1 89 187 ASP B O 1
ATOM 5614 N N . LEU B 1 188 ? -16.109 12.242 2.02 1 91.5 188 LEU B N 1
ATOM 5615 C CA . LEU B 1 188 ? -17.156 11.914 2.984 1 91.5 188 LEU B CA 1
ATOM 5616 C C . LEU B 1 188 ? -16.562 11.742 4.383 1 91.5 188 LEU B C 1
ATOM 5618 O O . LEU B 1 188 ? -17.078 12.312 5.348 1 91.5 188 LEU B O 1
ATOM 5622 N N . LEU B 1 189 ? -15.492 11.07 4.48 1 90.62 189 LEU B N 1
ATOM 5623 C CA . LEU B 1 189 ? -14.883 10.773 5.773 1 90.62 189 LEU B CA 1
ATOM 5624 C C . LEU B 1 189 ? -14.297 12.039 6.398 1 90.62 189 LEU B C 1
ATOM 5626 O O . LEU B 1 189 ? -14.398 12.234 7.613 1 90.62 189 LEU B O 1
ATOM 5630 N N . LYS B 1 190 ? -13.695 12.844 5.613 1 86.19 190 LYS B N 1
ATOM 5631 C CA . LYS B 1 190 ? -13.117 14.094 6.102 1 86.19 190 LYS B CA 1
ATOM 5632 C C . LYS B 1 190 ? -14.195 15.023 6.648 1 86.19 190 LYS B C 1
ATOM 5634 O O . LYS B 1 190 ? -13.945 15.781 7.59 1 86.19 190 LYS B O 1
ATOM 5639 N N . ASN B 1 191 ? -15.359 14.922 6 1 88.81 191 ASN B N 1
ATOM 5640 C CA . ASN B 1 191 ? -16.422 15.859 6.344 1 88.81 191 ASN B CA 1
ATOM 5641 C C . ASN B 1 191 ? -17.625 15.148 6.961 1 88.81 191 ASN B C 1
ATOM 5643 O O . ASN B 1 191 ? -18.766 15.594 6.801 1 88.81 191 ASN B O 1
ATOM 5647 N N . ILE B 1 192 ? -17.375 14.078 7.582 1 88.69 192 ILE B N 1
ATOM 5648 C CA . ILE B 1 192 ? -18.469 13.234 8.07 1 88.69 192 ILE B CA 1
ATOM 5649 C C . ILE B 1 192 ? -19.266 13.984 9.141 1 88.69 192 ILE B C 1
ATOM 5651 O O . ILE B 1 192 ? -20.484 13.828 9.234 1 88.69 192 ILE B O 1
ATOM 5655 N N . ASN B 1 193 ? -18.562 14.742 9.961 1 82.69 193 ASN B N 1
ATOM 5656 C CA . ASN B 1 193 ? -19.25 15.492 11 1 82.69 193 ASN B CA 1
ATOM 5657 C C . ASN B 1 193 ? -20.297 16.453 10.414 1 82.69 193 ASN B C 1
ATOM 5659 O O . ASN B 1 193 ? -21.391 16.578 10.945 1 82.69 193 ASN B O 1
ATOM 5663 N N . THR B 1 194 ? -19.906 17.094 9.383 1 85.75 194 THR B N 1
ATOM 5664 C CA . THR B 1 194 ? -20.828 18 8.695 1 85.75 194 THR B CA 1
ATOM 5665 C C . THR B 1 194 ? -22.016 17.219 8.125 1 85.75 194 THR B C 1
ATOM 5667 O O . THR B 1 194 ? -23.156 17.641 8.25 1 85.75 194 THR B O 1
ATOM 5670 N N . VAL B 1 195 ? -21.766 16.094 7.555 1 88.88 195 VAL B N 1
ATOM 5671 C CA . VAL B 1 195 ? -22.797 15.273 6.914 1 88.88 195 VAL B CA 1
ATOM 5672 C C . VAL B 1 195 ? -23.781 14.773 7.965 1 88.88 195 VAL B C 1
ATOM 5674 O O . VAL B 1 195 ? -25 14.789 7.73 1 88.88 195 VAL B O 1
ATOM 5677 N N . LEU B 1 196 ? -23.297 14.383 9.07 1 83.88 196 LEU B N 1
ATOM 5678 C CA . LEU B 1 196 ? -24.156 13.891 10.141 1 83.88 196 LEU B CA 1
ATOM 5679 C C . LEU B 1 196 ? -24.922 15.031 10.797 1 83.88 196 LEU B C 1
ATOM 5681 O O . LEU B 1 196 ? -26.094 14.891 11.125 1 83.88 196 LEU B O 1
ATOM 5685 N N . ASN B 1 197 ? -24.172 16.094 10.961 1 81.12 197 ASN B N 1
ATOM 5686 C CA . ASN B 1 197 ? -24.797 17.25 11.602 1 81.12 197 ASN B CA 1
ATOM 5687 C C . ASN B 1 197 ? -25.969 17.781 10.797 1 81.12 197 ASN B C 1
ATOM 5689 O O . ASN B 1 197 ? -26.969 18.219 11.367 1 81.12 197 ASN B O 1
ATOM 5693 N N . TYR B 1 198 ? -25.828 17.75 9.516 1 85.31 198 TYR B N 1
ATOM 5694 C CA . TYR B 1 198 ? -26.891 18.281 8.664 1 85.31 198 TYR B CA 1
ATOM 5695 C C . TYR B 1 198 ? -27.844 17.188 8.227 1 85.31 198 TYR B C 1
ATOM 5697 O O . TYR B 1 198 ? -28.75 17.422 7.422 1 85.31 198 TYR B O 1
ATOM 5705 N N . ASN B 1 199 ? -27.703 15.945 8.625 1 83.19 199 ASN B N 1
ATOM 5706 C CA . ASN B 1 199 ? -28.578 14.797 8.398 1 83.19 199 ASN B CA 1
ATOM 5707 C C . ASN B 1 199 ? -28.781 14.531 6.906 1 83.19 199 ASN B C 1
ATOM 5709 O O . ASN B 1 199 ? -29.906 14.43 6.438 1 83.19 199 ASN B O 1
ATOM 5713 N N . VAL B 1 200 ? -27.719 14.523 6.211 1 88.06 200 VAL B N 1
ATOM 5714 C CA . VAL B 1 200 ? -27.812 14.305 4.773 1 88.06 200 VAL B CA 1
ATOM 5715 C C . VAL B 1 200 ? -27.078 13.008 4.398 1 88.06 200 VAL B C 1
ATOM 5717 O O . VAL B 1 200 ? -26.734 12.805 3.234 1 88.06 200 VAL B O 1
ATOM 5720 N N . LEU B 1 201 ? -26.875 12.164 5.281 1 89.25 201 LEU B N 1
ATOM 5721 C CA . LEU B 1 201 ? -26.141 10.93 5.031 1 89.25 201 LEU B CA 1
ATOM 5722 C C . LEU B 1 201 ? -26.844 10.078 3.982 1 89.25 201 LEU B C 1
ATOM 5724 O O . LEU B 1 201 ? -26.188 9.477 3.125 1 89.25 201 LEU B O 1
ATOM 5728 N N . SER B 1 202 ? -28.172 10.016 4.059 1 89.06 202 SER B N 1
ATOM 5729 C CA . SER B 1 202 ? -28.938 9.203 3.119 1 89.06 202 SER B CA 1
ATOM 5730 C C . SER B 1 202 ? -28.719 9.664 1.682 1 89.06 202 SER B C 1
ATOM 5732 O O . SER B 1 202 ? -28.641 8.844 0.764 1 89.06 202 SER B O 1
ATOM 5734 N N . LEU B 1 203 ? -28.562 10.938 1.545 1 90.12 203 LEU B N 1
ATOM 5735 C CA . LEU B 1 203 ? -28.328 11.477 0.211 1 90.12 203 LEU B CA 1
ATOM 5736 C C . LEU B 1 203 ? -26.938 11.117 -0.278 1 90.12 203 LEU B C 1
ATOM 5738 O O . LEU B 1 203 ? -26.734 10.828 -1.461 1 90.12 203 LEU B O 1
ATOM 5742 N N . PHE B 1 204 ? -26.031 11.148 0.604 1 91.69 204 PHE B N 1
ATOM 5743 C CA . PHE B 1 204 ? -24.672 10.781 0.259 1 91.69 204 PHE B CA 1
ATOM 5744 C C . PHE B 1 204 ? -24.578 9.289 -0.055 1 91.69 204 PHE B C 1
ATOM 5746 O O . PHE B 1 204 ? -23.812 8.883 -0.926 1 91.69 204 PHE B O 1
ATOM 5753 N N . VAL B 1 205 ? -25.375 8.531 0.624 1 92.31 205 VAL B N 1
ATOM 5754 C CA . VAL B 1 205 ? -25.406 7.098 0.358 1 92.31 205 VAL B CA 1
ATOM 5755 C C . VAL B 1 205 ? -25.953 6.844 -1.046 1 92.31 205 VAL B C 1
ATOM 5757 O O . VAL B 1 205 ? -25.438 5.992 -1.772 1 92.31 205 VAL B O 1
ATOM 5760 N N . LYS B 1 206 ? -26.953 7.555 -1.396 1 92.38 206 LYS B N 1
ATOM 5761 C CA . LYS B 1 206 ? -27.531 7.41 -2.73 1 92.38 206 LYS B CA 1
ATOM 5762 C C . LYS B 1 206 ? -26.516 7.805 -3.809 1 92.38 206 LYS B C 1
ATOM 5764 O O . LYS B 1 206 ? -26.359 7.098 -4.809 1 92.38 206 LYS B O 1
ATOM 5769 N N . LYS B 1 207 ? -25.906 8.883 -3.617 1 91.88 207 LYS B N 1
ATOM 5770 C CA . LYS B 1 207 ? -24.859 9.32 -4.551 1 91.88 207 LYS B CA 1
ATOM 5771 C C . LYS B 1 207 ? -23.703 8.328 -4.582 1 91.88 207 LYS B C 1
ATOM 5773 O O . LYS B 1 207 ? -23.172 8.023 -5.648 1 91.88 207 LYS B O 1
ATOM 5778 N N . GLY B 1 208 ? -23.328 7.859 -3.441 1 93.62 208 GLY B N 1
ATOM 5779 C CA . GLY B 1 208 ? -22.234 6.906 -3.324 1 93.62 208 GLY B CA 1
ATOM 5780 C C . GLY B 1 208 ? -22.531 5.57 -3.982 1 93.62 208 GLY B C 1
ATOM 5781 O O . GLY B 1 208 ? -21.641 4.949 -4.574 1 93.62 208 GLY B O 1
ATOM 5782 N N . SER B 1 209 ? -23.812 5.172 -3.92 1 94.62 209 SER B N 1
ATOM 5783 C CA . SER B 1 209 ? -24.203 3.91 -4.531 1 94.62 209 SER B CA 1
ATOM 5784 C C . SER B 1 209 ? -23.938 3.916 -6.035 1 94.62 209 SER B C 1
ATOM 5786 O O . SER B 1 209 ? -23.531 2.9 -6.605 1 94.62 209 SER B O 1
ATOM 5788 N N . LYS B 1 210 ? -24.172 5.035 -6.605 1 94.44 210 LYS B N 1
ATOM 5789 C CA . LYS B 1 210 ? -23.922 5.16 -8.039 1 94.44 210 LYS B CA 1
ATOM 5790 C C . LYS B 1 210 ? -22.422 5.059 -8.344 1 94.44 210 LYS B C 1
ATOM 5792 O O . LYS B 1 210 ? -22.031 4.387 -9.297 1 94.44 210 LYS B O 1
ATOM 5797 N N . VAL B 1 211 ? -21.672 5.695 -7.562 1 94.25 211 VAL B N 1
ATOM 5798 C CA . VAL B 1 211 ? -20.219 5.688 -7.746 1 94.25 211 VAL B CA 1
ATOM 5799 C C . VAL B 1 211 ? -19.672 4.281 -7.508 1 94.25 211 VAL B C 1
ATOM 5801 O O . VAL B 1 211 ? -18.812 3.809 -8.25 1 94.25 211 VAL B O 1
ATOM 5804 N N . ILE B 1 212 ? -20.234 3.637 -6.535 1 95.38 212 ILE B N 1
ATOM 5805 C CA . ILE B 1 212 ? -19.844 2.271 -6.203 1 95.38 212 ILE B CA 1
ATOM 5806 C C . ILE B 1 212 ? -20.203 1.339 -7.359 1 95.38 212 ILE B C 1
ATOM 5808 O O . ILE B 1 212 ? -19.359 0.549 -7.805 1 95.38 212 ILE B O 1
ATOM 5812 N N . LYS B 1 213 ? -21.422 1.425 -7.855 1 95.44 213 LYS B N 1
ATOM 5813 C CA . LYS B 1 213 ? -21.891 0.562 -8.938 1 95.44 213 LYS B CA 1
ATOM 5814 C C . LYS B 1 213 ? -21.016 0.713 -10.18 1 95.44 213 LYS B C 1
ATOM 5816 O O . LYS B 1 213 ? -20.688 -0.275 -10.844 1 95.44 213 LYS B O 1
ATOM 5821 N N . ASN B 1 214 ? -20.656 1.889 -10.406 1 95.44 214 ASN B N 1
ATOM 5822 C CA . ASN B 1 214 ? -19.812 2.135 -11.562 1 95.44 214 ASN B CA 1
ATOM 5823 C C . ASN B 1 214 ? -18.453 1.451 -11.414 1 95.44 214 ASN B C 1
ATOM 5825 O O . ASN B 1 214 ? -17.953 0.841 -12.367 1 95.44 214 ASN B O 1
ATOM 5829 N N . SER B 1 215 ? -17.875 1.541 -10.281 1 93.81 215 SER B N 1
ATOM 5830 C CA . SER B 1 215 ? -16.578 0.916 -10.023 1 93.81 215 SER B CA 1
ATOM 5831 C C . SER B 1 215 ? -16.672 -0.604 -10.094 1 93.81 215 SER B C 1
ATOM 5833 O O . SER B 1 215 ? -15.836 -1.258 -10.719 1 93.81 215 SER B O 1
ATOM 5835 N N . VAL B 1 216 ? -17.703 -1.115 -9.547 1 94.5 216 VAL B N 1
ATOM 5836 C CA . VAL B 1 216 ? -17.891 -2.561 -9.477 1 94.5 216 VAL B CA 1
ATOM 5837 C C . VAL B 1 216 ? -18.188 -3.117 -10.867 1 94.5 216 VAL B C 1
ATOM 5839 O O . VAL B 1 216 ? -17.672 -4.176 -11.234 1 94.5 216 VAL B O 1
ATOM 5842 N N . GLU B 1 217 ? -18.953 -2.426 -11.625 1 95.44 217 GLU B N 1
ATOM 5843 C CA . GLU B 1 217 ? -19.312 -2.875 -12.969 1 95.44 217 GLU B CA 1
ATOM 5844 C C . GLU B 1 217 ? -18.109 -2.824 -13.898 1 95.44 217 GLU B C 1
ATOM 5846 O O . GLU B 1 217 ? -17.938 -3.701 -14.75 1 95.44 217 GLU B O 1
ATOM 5851 N N . ASN B 1 218 ? -17.344 -1.843 -13.781 1 94.81 218 ASN B N 1
ATOM 5852 C CA . ASN B 1 218 ? -16.125 -1.761 -14.586 1 94.81 218 ASN B CA 1
ATOM 5853 C C . ASN B 1 218 ? -15.156 -2.885 -14.258 1 94.81 218 ASN B C 1
ATOM 5855 O O . ASN B 1 218 ? -14.492 -3.424 -15.148 1 94.81 218 ASN B O 1
ATOM 5859 N N . LYS B 1 219 ? -15.023 -3.186 -13.047 1 92.81 219 LYS B N 1
ATOM 5860 C CA . LYS B 1 219 ? -14.188 -4.312 -12.648 1 92.81 219 LYS B CA 1
ATOM 5861 C C . LYS B 1 219 ? -14.711 -5.621 -13.227 1 92.81 219 LYS B C 1
ATOM 5863 O O . LYS B 1 219 ? -13.945 -6.43 -13.742 1 92.81 219 LYS B O 1
ATOM 5868 N N . ARG B 1 220 ? -16.047 -5.797 -13.133 1 94.5 220 ARG B N 1
ATOM 5869 C CA . ARG B 1 220 ? -16.672 -7.012 -13.641 1 94.5 220 ARG B CA 1
ATOM 5870 C C . ARG B 1 220 ? -16.453 -7.145 -15.148 1 94.5 220 ARG B C 1
ATOM 5872 O O . ARG B 1 220 ? -16.141 -8.234 -15.641 1 94.5 220 ARG B O 1
ATOM 5879 N N . GLU B 1 221 ? -16.609 -6.102 -15.82 1 95.31 221 GLU B N 1
ATOM 5880 C CA . GLU B 1 221 ? -16.406 -6.117 -17.266 1 95.31 221 GLU B CA 1
ATOM 5881 C C . GLU B 1 221 ? -14.984 -6.531 -17.625 1 95.31 221 GLU B C 1
ATOM 5883 O O . GLU B 1 221 ? -14.773 -7.312 -18.547 1 95.31 221 GLU B O 1
ATOM 5888 N N . ARG B 1 222 ? -14.078 -6.004 -16.969 1 91.25 222 ARG B N 1
ATOM 5889 C CA . ARG B 1 222 ? -12.688 -6.379 -17.172 1 91.25 222 ARG B CA 1
ATOM 5890 C C . ARG B 1 222 ? -12.469 -7.859 -16.875 1 91.25 222 ARG B C 1
ATOM 5892 O O . ARG B 1 222 ? -11.875 -8.578 -17.688 1 91.25 222 ARG B O 1
ATOM 5899 N N . ASP B 1 223 ? -13.023 -8.305 -15.703 1 91.38 223 ASP B N 1
ATOM 5900 C CA . ASP B 1 223 ? -12.844 -9.695 -15.289 1 91.38 223 ASP B CA 1
ATOM 5901 C C . ASP B 1 223 ? -13.531 -10.656 -16.25 1 91.38 223 ASP B C 1
ATOM 5903 O O . ASP B 1 223 ? -13.031 -11.75 -16.531 1 91.38 223 ASP B O 1
ATOM 5907 N N . ASP B 1 224 ? -14.641 -10.25 -16.797 1 94.25 224 ASP B N 1
ATOM 5908 C CA . ASP B 1 224 ? -15.359 -11.062 -17.781 1 94.25 224 ASP B CA 1
ATOM 5909 C C . ASP B 1 224 ? -14.57 -11.172 -19.078 1 94.25 224 ASP B C 1
ATOM 5911 O O . ASP B 1 224 ? -14.602 -12.211 -19.75 1 94.25 224 ASP B O 1
ATOM 5915 N N . THR B 1 225 ? -13.938 -10.156 -19.484 1 92.25 225 THR B N 1
ATOM 5916 C CA . THR B 1 225 ? -13.102 -10.195 -20.672 1 92.25 225 THR B CA 1
ATOM 5917 C C . THR B 1 225 ? -11.906 -11.125 -20.469 1 92.25 225 THR B C 1
ATOM 5919 O O . THR B 1 225 ? -11.531 -11.875 -21.375 1 92.25 225 THR B O 1
ATOM 5922 N N . ILE B 1 226 ? -11.398 -11.109 -19.344 1 88.88 226 ILE B N 1
ATOM 5923 C CA . ILE B 1 226 ? -10.312 -12.031 -19.016 1 88.88 226 ILE B CA 1
ATOM 5924 C C . ILE B 1 226 ? -10.828 -13.469 -19.062 1 88.88 226 ILE B C 1
ATOM 5926 O O . ILE B 1 226 ? -10.18 -14.352 -19.625 1 88.88 226 ILE B O 1
ATOM 5930 N N . ALA B 1 227 ? -12.031 -13.602 -18.469 1 91.38 227 ALA B N 1
ATOM 5931 C CA . ALA B 1 227 ? -12.641 -14.938 -18.484 1 91.38 227 ALA B CA 1
ATOM 5932 C C . ALA B 1 227 ? -12.867 -15.414 -19.922 1 91.38 227 ALA B C 1
ATOM 5934 O O . ALA B 1 227 ? -12.672 -16.594 -20.219 1 91.38 227 ALA B O 1
ATOM 5935 N N . LYS B 1 228 ? -13.234 -14.516 -20.781 1 93.19 228 LYS B N 1
ATOM 5936 C CA . LYS B 1 228 ? -13.43 -14.859 -22.188 1 93.19 228 LYS B CA 1
ATOM 5937 C C . LYS B 1 228 ? -12.117 -15.242 -22.844 1 93.19 228 LYS B C 1
ATOM 5939 O O . LYS B 1 228 ? -12.062 -16.188 -23.641 1 93.19 228 LYS B O 1
ATOM 5944 N N . SER B 1 229 ? -11.148 -14.523 -22.625 1 89.81 229 SER B N 1
ATOM 5945 C CA . SER B 1 229 ? -9.82 -14.859 -23.125 1 89.81 229 SER B CA 1
ATOM 5946 C C . SER B 1 229 ? -9.391 -16.25 -22.656 1 89.81 229 SER B C 1
ATOM 5948 O O . SER B 1 229 ? -8.93 -17.062 -23.453 1 89.81 229 SER B O 1
ATOM 5950 N N . ASP B 1 230 ? -9.57 -16.5 -21.344 1 86.94 230 ASP B N 1
ATOM 5951 C CA . ASP B 1 230 ? -9.203 -17.797 -20.781 1 86.94 230 ASP B CA 1
ATOM 5952 C C . ASP B 1 230 ? -10.008 -18.922 -21.422 1 86.94 230 ASP B C 1
ATOM 5954 O O . ASP B 1 230 ? -9.5 -20.031 -21.609 1 86.94 230 ASP B O 1
ATOM 5958 N N . PHE B 1 231 ? -11.195 -18.641 -21.766 1 91.5 231 PHE B N 1
ATOM 5959 C CA . PHE B 1 231 ? -12.062 -19.609 -22.422 1 91.5 231 PHE B CA 1
ATOM 5960 C C . PHE B 1 231 ? -11.453 -20.047 -23.75 1 91.5 231 PHE B C 1
ATOM 5962 O O . PHE B 1 231 ? -11.328 -21.25 -24.016 1 91.5 231 PHE B O 1
ATOM 5969 N N . TYR B 1 232 ? -11.016 -19.156 -24.547 1 89.62 232 TYR B N 1
ATOM 5970 C CA . TYR B 1 232 ? -10.438 -19.484 -25.844 1 89.62 232 TYR B CA 1
ATOM 5971 C C . TYR B 1 232 ? -9.094 -20.172 -25.688 1 89.62 232 TYR B C 1
ATOM 5973 O O . TYR B 1 232 ? -8.75 -21.078 -26.469 1 89.62 232 TYR B O 1
ATOM 5981 N N . VAL B 1 233 ? -8.391 -19.812 -24.734 1 84 233 VAL B N 1
ATOM 5982 C CA . VAL B 1 233 ? -7.117 -20.469 -24.469 1 84 233 VAL B CA 1
ATOM 5983 C C . VAL B 1 233 ? -7.367 -21.922 -24.062 1 84 233 VAL B C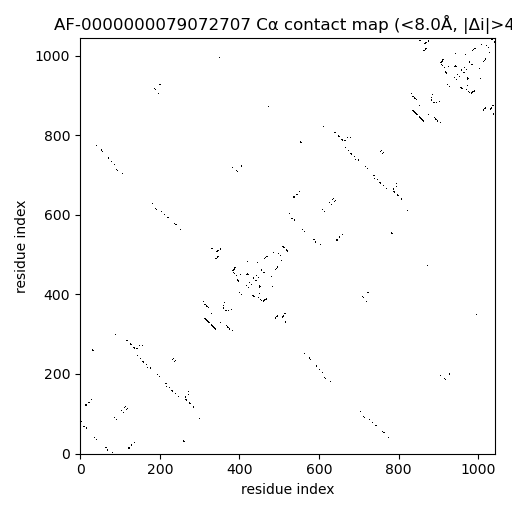 1
ATOM 5985 O O . VAL B 1 233 ? -6.742 -22.844 -24.609 1 84 233 VAL B O 1
ATOM 5988 N N . ASP B 1 234 ? -8.297 -22.078 -23.141 1 86 234 ASP B N 1
ATOM 5989 C CA . ASP B 1 234 ? -8.609 -23.406 -22.656 1 86 234 ASP B CA 1
ATOM 5990 C C . ASP B 1 234 ? -9.156 -24.281 -23.797 1 86 234 ASP B C 1
ATOM 5992 O O . ASP B 1 234 ? -8.859 -25.484 -23.859 1 86 234 ASP B O 1
ATOM 5996 N N . LEU B 1 235 ? -9.914 -23.688 -24.688 1 89.06 235 LEU B N 1
ATOM 5997 C CA . LEU B 1 235 ? -10.477 -24.406 -25.812 1 89.06 235 LEU B CA 1
ATOM 5998 C C . LEU B 1 235 ? -9.375 -24.922 -26.734 1 89.06 235 LEU B C 1
ATOM 6000 O O . LEU B 1 235 ? -9.367 -26.094 -27.109 1 89.06 235 LEU B O 1
ATOM 6004 N N . LEU B 1 236 ? -8.445 -24.109 -26.953 1 84.88 236 LEU B N 1
ATOM 6005 C CA . LEU B 1 236 ? -7.395 -24.469 -27.891 1 84.88 236 LEU B CA 1
ATOM 6006 C C . LEU B 1 236 ? -6.34 -25.344 -27.234 1 84.88 236 LEU B C 1
ATOM 6008 O O . LEU B 1 236 ? -5.848 -26.297 -27.828 1 84.88 236 LEU B O 1
ATOM 6012 N N . ALA B 1 237 ? -6.043 -25.016 -26 1 77.75 237 ALA B N 1
ATOM 6013 C CA . ALA B 1 237 ? -4.934 -25.703 -25.328 1 77.75 237 ALA B CA 1
ATOM 6014 C C . ALA B 1 237 ? -5.371 -27.047 -24.75 1 77.75 237 ALA B C 1
ATOM 6016 O O . ALA B 1 237 ? -4.609 -28.016 -24.781 1 77.75 237 ALA B O 1
ATOM 6017 N N . TYR B 1 238 ? -6.523 -27.141 -24.25 1 79.88 238 TYR B N 1
ATOM 6018 C CA . TYR B 1 238 ? -6.902 -28.344 -23.531 1 79.88 238 TYR B CA 1
ATOM 6019 C C . TYR B 1 238 ? -7.887 -29.172 -24.344 1 79.88 238 TYR B C 1
ATOM 6021 O O . TYR B 1 238 ? -7.855 -30.406 -24.281 1 79.88 238 TYR B O 1
ATOM 6029 N N . SER B 1 239 ? -8.75 -28.562 -25.109 1 83.81 239 SER B N 1
ATOM 6030 C CA . SER B 1 239 ? -9.734 -29.328 -25.859 1 83.81 239 SER B CA 1
ATOM 6031 C C . SER B 1 239 ? -9.164 -29.828 -27.188 1 83.81 239 SER B C 1
ATOM 6033 O O . SER B 1 239 ? -9.312 -31 -27.531 1 83.81 239 SER B O 1
ATOM 6035 N N . LEU B 1 240 ? -8.445 -28.953 -27.844 1 85.06 240 LEU B N 1
ATOM 6036 C CA . LEU B 1 240 ? -7.945 -29.344 -29.172 1 85.06 240 LEU B CA 1
ATOM 6037 C C . LEU B 1 240 ? -6.629 -30.109 -29.047 1 85.06 240 LEU B C 1
ATOM 6039 O O . LEU B 1 240 ? -6.137 -30.656 -30.031 1 85.06 240 LEU B O 1
ATOM 6043 N N . ASP B 1 241 ? -6.148 -30.219 -27.828 1 83.94 241 ASP B N 1
ATOM 6044 C CA . ASP B 1 241 ? -4.91 -30.953 -27.594 1 83.94 241 ASP B CA 1
ATOM 6045 C C . ASP B 1 241 ? -5.121 -32.469 -27.75 1 83.94 241 ASP B C 1
ATOM 6047 O O . ASP B 1 241 ? -4.16 -33.219 -27.938 1 83.94 241 ASP B O 1
ATOM 6051 N N . PHE B 1 242 ? -6.352 -32.906 -27.734 1 87.94 242 PHE B N 1
ATOM 6052 C CA . PHE B 1 242 ? -6.641 -34.312 -27.875 1 87.94 242 PHE B CA 1
ATOM 6053 C C . PHE B 1 242 ? -6.492 -34.75 -29.344 1 87.94 242 PHE B C 1
ATOM 6055 O O . PHE B 1 242 ? -6.293 -35.938 -29.625 1 87.94 242 PHE B O 1
ATOM 6062 N N . LEU B 1 243 ? -6.477 -33.75 -30.25 1 88.62 243 LEU B N 1
ATOM 6063 C CA . LEU B 1 243 ? -6.34 -34.094 -31.656 1 88.62 243 LEU B CA 1
ATOM 6064 C C . LEU B 1 243 ? -4.926 -34.562 -31.969 1 88.62 243 LEU B C 1
ATOM 6066 O O . LEU B 1 243 ? -4.734 -35.656 -32.531 1 88.62 243 LEU B O 1
ATOM 6070 N N . PRO B 1 244 ? -3.924 -33.75 -31.578 1 88.88 244 PRO B N 1
ATOM 6071 C CA . PRO B 1 244 ? -2.574 -34.281 -31.781 1 88.88 244 PRO B CA 1
ATOM 6072 C C . PRO B 1 244 ? -2.322 -35.594 -31.031 1 88.88 244 PRO B C 1
ATOM 6074 O O . PRO B 1 244 ? -1.563 -36.438 -31.484 1 88.88 244 PRO B O 1
ATOM 6077 N N . ILE B 1 245 ? -2.928 -35.781 -29.891 1 90.44 245 ILE B N 1
ATOM 6078 C CA . ILE B 1 245 ? -2.801 -37.031 -29.141 1 90.44 245 ILE B CA 1
ATOM 6079 C C . ILE B 1 245 ? -3.373 -38.188 -29.953 1 90.44 245 ILE B C 1
ATOM 6081 O O . ILE B 1 245 ? -2.771 -39.25 -30.016 1 90.44 245 ILE B O 1
ATOM 6085 N N . GLY B 1 246 ? -4.543 -37.938 -30.609 1 90.12 246 GLY B N 1
ATOM 6086 C CA . GLY B 1 246 ? -5.129 -38.938 -31.469 1 90.12 246 GLY B CA 1
ATOM 6087 C C . GLY B 1 246 ? -4.227 -39.344 -32.625 1 90.12 246 GLY B C 1
ATOM 6088 O O . GLY B 1 246 ? -4.062 -40.531 -32.906 1 90.12 246 GLY B O 1
ATOM 6089 N N . ILE B 1 247 ? -3.615 -38.375 -33.188 1 91.44 247 ILE B N 1
ATOM 6090 C CA . ILE B 1 247 ? -2.691 -38.625 -34.281 1 91.44 247 ILE B CA 1
ATOM 6091 C C . ILE B 1 247 ? -1.512 -39.469 -33.781 1 91.44 247 ILE B C 1
ATOM 6093 O O . ILE B 1 247 ? -1.074 -40.375 -34.469 1 91.44 247 ILE B O 1
ATOM 6097 N N . GLY B 1 248 ? -1.004 -39.062 -32.594 1 91.5 248 GLY B N 1
ATOM 6098 C CA . GLY B 1 248 ? 0.095 -39.844 -32.031 1 91.5 248 GLY B CA 1
ATOM 6099 C C . GLY B 1 248 ? -0.255 -41.281 -31.75 1 91.5 248 GLY B C 1
ATOM 6100 O O . GLY B 1 248 ? 0.545 -42.188 -32.031 1 91.5 248 GLY B O 1
ATOM 6101 N N . ILE B 1 249 ? -1.437 -41.562 -31.297 1 91.44 249 ILE B N 1
ATOM 6102 C CA . ILE B 1 249 ? -1.887 -42.938 -31 1 91.44 249 ILE B CA 1
ATOM 6103 C C . ILE B 1 249 ? -1.956 -43.75 -32.281 1 91.44 249 ILE B C 1
ATOM 6105 O O . ILE B 1 249 ? -1.522 -44.906 -32.312 1 91.44 249 ILE B O 1
ATOM 6109 N N . ILE B 1 250 ? -2.514 -43.156 -33.312 1 92.12 250 ILE B N 1
ATOM 6110 C CA . ILE B 1 250 ? -2.635 -43.844 -34.594 1 92.12 250 ILE B CA 1
ATOM 6111 C C . ILE B 1 250 ? -1.245 -44.188 -35.125 1 92.12 250 ILE B C 1
ATOM 6113 O O . ILE B 1 250 ? -1.025 -45.281 -35.656 1 92.12 250 ILE B O 1
ATOM 6117 N N . MET B 1 251 ? -0.309 -43.312 -34.875 1 92.5 251 MET B N 1
ATOM 6118 C CA . MET B 1 251 ? 1.06 -43.562 -35.344 1 92.5 251 MET B CA 1
ATOM 6119 C C . MET B 1 251 ? 1.702 -44.688 -34.562 1 92.5 251 MET B C 1
ATOM 6121 O O . MET B 1 251 ? 2.492 -45.469 -35.125 1 92.5 251 MET B O 1
ATOM 6125 N N . VAL B 1 252 ? 1.39 -44.812 -33.344 1 91 252 VAL B N 1
ATOM 6126 C CA . VAL B 1 252 ? 1.914 -45.906 -32.531 1 91 252 VAL B CA 1
ATOM 6127 C C . VAL B 1 252 ? 1.299 -47.25 -32.969 1 91 252 VAL B C 1
ATOM 6129 O O . VAL B 1 252 ? 2.004 -48.25 -33.094 1 91 252 VAL B O 1
ATOM 6132 N N . ILE B 1 253 ? -0.045 -47.25 -33.188 1 90.31 253 ILE B N 1
ATOM 6133 C CA . ILE B 1 253 ? -0.759 -48.469 -33.594 1 90.31 253 ILE B CA 1
ATOM 6134 C C . ILE B 1 253 ? -0.222 -48.938 -34.938 1 90.31 253 ILE B C 1
ATOM 6136 O O . ILE B 1 253 ? -0.055 -50.156 -35.125 1 90.31 253 ILE B O 1
ATOM 6140 N N . GLN B 1 254 ? 0.111 -47.969 -35.781 1 91.81 254 GLN B N 1
ATOM 6141 C CA . GLN B 1 254 ? 0.617 -48.344 -37.094 1 91.81 254 GLN B CA 1
ATOM 6142 C C . GLN B 1 254 ? 2.096 -48.719 -37.031 1 91.81 254 GLN B C 1
ATOM 6144 O O . GLN B 1 254 ? 2.668 -49.156 -38.031 1 91.81 254 GLN B O 1
ATOM 6149 N N . GLY B 1 255 ? 2.801 -48.469 -35.969 1 88.75 255 GLY B N 1
ATOM 6150 C CA . GLY B 1 255 ? 4.176 -48.906 -35.75 1 88.75 255 GLY B CA 1
ATOM 6151 C C . GLY B 1 255 ? 5.191 -47.875 -36.219 1 88.75 255 GLY B C 1
ATOM 6152 O O . GLY B 1 255 ? 6.383 -48.188 -36.344 1 88.75 255 GLY B O 1
ATOM 6153 N N . HIS B 1 256 ? 4.758 -46.688 -36.5 1 90.56 256 HIS B N 1
ATOM 6154 C CA . HIS B 1 256 ? 5.664 -45.625 -36.969 1 90.56 256 HIS B CA 1
ATOM 6155 C C . HIS B 1 256 ? 6.516 -45.062 -35.844 1 90.56 256 HIS B C 1
ATOM 6157 O O . HIS B 1 256 ? 7.633 -44.625 -36.062 1 90.56 256 HIS B O 1
ATOM 6163 N N . ILE B 1 257 ? 5.957 -45.062 -34.625 1 91.38 257 ILE B N 1
ATOM 6164 C CA . ILE B 1 257 ? 6.664 -44.562 -33.438 1 91.38 257 ILE B CA 1
ATOM 6165 C C . ILE B 1 257 ? 6.461 -45.5 -32.25 1 91.38 257 ILE B C 1
ATOM 6167 O O . ILE B 1 257 ? 5.434 -46.156 -32.156 1 91.38 257 ILE B O 1
ATOM 6171 N N . ALA B 1 258 ? 7.5 -45.531 -31.453 1 89.88 258 ALA B N 1
ATOM 6172 C CA . ALA B 1 258 ? 7.395 -46.312 -30.234 1 89.88 258 ALA B CA 1
ATOM 6173 C C . ALA B 1 258 ? 6.504 -45.656 -29.203 1 89.88 258 ALA B C 1
ATOM 6175 O O . ALA B 1 258 ? 6.305 -44.438 -29.234 1 89.88 258 ALA B O 1
ATOM 6176 N N . LEU B 1 259 ? 5.922 -46.469 -28.375 1 87.5 259 LEU B N 1
ATOM 6177 C CA . LEU B 1 259 ? 5.078 -45.969 -27.297 1 87.5 259 LEU B CA 1
ATOM 6178 C C . LEU B 1 259 ? 5.84 -44.969 -26.438 1 87.5 259 LEU B C 1
ATOM 6180 O O . LEU B 1 259 ? 5.309 -43.906 -26.094 1 87.5 259 LEU B O 1
ATOM 6184 N N . ALA B 1 260 ? 7.062 -45.312 -26.156 1 87.06 260 ALA B N 1
ATOM 6185 C CA . ALA B 1 260 ? 7.898 -44.438 -25.344 1 87.06 260 ALA B CA 1
ATOM 6186 C C . ALA B 1 260 ? 8.141 -43.094 -26.031 1 87.06 260 ALA B C 1
ATOM 6188 O O . ALA B 1 260 ? 8.141 -42.062 -25.375 1 87.06 260 ALA B O 1
ATOM 6189 N N . SER B 1 261 ? 8.289 -43.094 -27.312 1 90.5 261 SER B N 1
ATOM 6190 C CA . SER B 1 261 ? 8.508 -41.875 -28.094 1 90.5 261 SER B CA 1
ATOM 6191 C C . SER B 1 261 ? 7.254 -41 -28.109 1 90.5 261 SER B C 1
ATOM 6193 O O . SER B 1 261 ? 7.348 -39.781 -28.062 1 90.5 261 SER B O 1
ATOM 6195 N N . PHE B 1 262 ? 6.141 -41.656 -28.156 1 89.62 262 PHE B N 1
ATOM 6196 C CA . PHE B 1 262 ? 4.879 -40.938 -28.109 1 89.62 262 PHE B CA 1
ATOM 6197 C C . PHE B 1 262 ? 4.707 -40.219 -26.781 1 89.62 262 PHE B C 1
ATOM 6199 O O . PHE B 1 262 ? 4.363 -39.031 -26.75 1 89.62 262 PHE B O 1
ATOM 6206 N N . VAL B 1 263 ? 4.984 -40.906 -25.719 1 87.62 263 VAL B N 1
ATOM 6207 C CA . VAL B 1 263 ? 4.82 -40.312 -24.391 1 87.62 263 VAL B CA 1
ATOM 6208 C C . VAL B 1 263 ? 5.801 -39.156 -24.203 1 87.62 263 VAL B C 1
ATOM 6210 O O . VAL B 1 263 ? 5.441 -38.125 -23.641 1 87.62 263 VAL B O 1
ATOM 6213 N N . ALA B 1 264 ? 6.953 -39.344 -24.703 1 89.19 264 ALA B N 1
ATOM 6214 C CA . ALA B 1 264 ? 7.965 -38.281 -24.609 1 89.19 264 ALA B CA 1
ATOM 6215 C C . ALA B 1 264 ? 7.504 -37 -25.312 1 89.19 264 ALA B C 1
ATOM 6217 O O . ALA B 1 264 ? 7.621 -35.906 -24.75 1 89.19 264 ALA B O 1
ATOM 6218 N N . VAL B 1 265 ? 6.988 -37.156 -26.469 1 89.69 265 VAL B N 1
ATOM 6219 C CA . VAL B 1 265 ? 6.559 -36 -27.25 1 89.69 265 VAL B CA 1
ATOM 6220 C C . VAL B 1 265 ? 5.328 -35.375 -26.594 1 89.69 265 VAL B C 1
ATOM 6222 O O . VAL B 1 265 ? 5.23 -34.156 -26.5 1 89.69 265 VAL B O 1
ATOM 6225 N N . GLN B 1 266 ? 4.441 -36.156 -26.188 1 86.75 266 GLN B N 1
ATOM 6226 C CA . GLN B 1 266 ? 3.219 -35.656 -25.562 1 86.75 266 GLN B CA 1
ATOM 6227 C C . GLN B 1 266 ? 3.523 -34.875 -24.281 1 86.75 266 GLN B C 1
ATOM 6229 O O . GLN B 1 266 ? 3.018 -33.781 -24.094 1 86.75 266 GLN B O 1
ATOM 6234 N N . TYR B 1 267 ? 4.305 -35.438 -23.438 1 84.19 267 TYR B N 1
ATOM 6235 C CA . TYR B 1 267 ? 4.668 -34.781 -22.188 1 84.19 267 TYR B CA 1
ATOM 6236 C C . TYR B 1 267 ? 5.445 -33.5 -22.438 1 84.19 267 TYR B C 1
ATOM 6238 O O . TYR B 1 267 ? 5.211 -32.5 -21.797 1 84.19 267 TYR B O 1
ATOM 6246 N N . SER B 1 268 ? 6.348 -33.562 -23.359 1 86.25 268 SER B N 1
ATOM 6247 C CA . SER B 1 268 ? 7.137 -32.406 -23.734 1 86.25 268 SER B CA 1
ATOM 6248 C C . SER B 1 268 ? 6.246 -31.281 -24.266 1 86.25 268 SER B C 1
ATOM 6250 O O . SER B 1 268 ? 6.449 -30.109 -23.922 1 86.25 268 SER B O 1
ATOM 6252 N N . SER B 1 269 ? 5.309 -31.656 -25.016 1 82 269 SER B N 1
ATOM 6253 C CA . SER B 1 269 ? 4.457 -30.672 -25.672 1 82 269 SER B CA 1
ATOM 6254 C C . SER B 1 269 ? 3.658 -29.875 -24.641 1 82 269 SER B C 1
ATOM 6256 O O . SER B 1 269 ? 3.457 -28.672 -24.797 1 82 269 SER B O 1
ATOM 6258 N N . ALA B 1 270 ? 3.213 -30.562 -23.609 1 75.62 270 ALA B N 1
ATOM 6259 C CA . ALA B 1 270 ? 2.492 -29.875 -22.547 1 75.62 270 ALA B CA 1
ATOM 6260 C C . ALA B 1 270 ? 3.373 -28.812 -21.875 1 75.62 270 ALA B C 1
ATOM 6262 O O . ALA B 1 270 ? 2.916 -27.703 -21.594 1 75.62 270 ALA B O 1
ATOM 6263 N N . TRP B 1 271 ? 4.555 -29.062 -21.703 1 81.94 271 TRP B N 1
ATOM 6264 C CA . TRP B 1 271 ? 5.484 -28.172 -21.016 1 81.94 271 TRP B CA 1
ATOM 6265 C C . TRP B 1 271 ? 5.973 -27.062 -21.938 1 81.94 271 TRP B C 1
ATOM 6267 O O . TRP B 1 271 ? 6.297 -25.969 -21.484 1 81.94 271 TRP B O 1
ATOM 6277 N N . ILE B 1 272 ? 6.055 -27.344 -23.25 1 78.69 272 ILE B N 1
ATOM 6278 C CA . ILE B 1 272 ? 6.441 -26.312 -24.219 1 78.69 272 ILE B CA 1
ATOM 6279 C C . ILE B 1 272 ? 5.426 -25.172 -24.188 1 78.69 272 ILE B C 1
ATOM 6281 O O . ILE B 1 272 ? 5.805 -24 -24.125 1 78.69 272 ILE B O 1
ATOM 6285 N N . VAL B 1 273 ? 4.223 -25.578 -24.156 1 72.06 273 VAL B N 1
ATOM 6286 C CA . VAL B 1 273 ? 3.16 -24.578 -24.141 1 72.06 273 VAL B CA 1
ATOM 6287 C C . VAL B 1 273 ? 3.254 -23.75 -22.859 1 72.06 273 VAL B C 1
ATOM 6289 O O . VAL B 1 273 ? 3.232 -22.516 -22.922 1 72.06 273 VAL B O 1
ATOM 6292 N N . ASN B 1 274 ? 3.428 -24.422 -21.719 1 75.88 274 ASN B N 1
ATOM 6293 C CA . ASN B 1 274 ? 3.516 -23.734 -20.438 1 75.88 274 ASN B CA 1
ATOM 6294 C C . ASN B 1 274 ? 4.738 -22.828 -20.359 1 75.88 274 ASN B C 1
ATOM 6296 O O . ASN B 1 274 ? 4.688 -21.766 -19.734 1 75.88 274 ASN B O 1
ATOM 6300 N N . SER B 1 275 ? 5.781 -23.188 -20.984 1 78.31 275 SER B N 1
ATOM 6301 C CA . SER B 1 275 ? 7.02 -22.406 -20.984 1 78.31 275 SER B CA 1
ATOM 6302 C C . SER B 1 275 ? 6.855 -21.109 -21.75 1 78.31 275 SER B C 1
ATOM 6304 O O . SER B 1 275 ? 7.395 -20.078 -21.344 1 78.31 275 SER B O 1
ATOM 6306 N N . PHE B 1 276 ? 6.078 -21.172 -22.766 1 73.5 276 PHE B N 1
ATOM 6307 C CA . PHE B 1 276 ? 5.848 -19.953 -23.531 1 73.5 276 PHE B CA 1
ATOM 6308 C C . PHE B 1 276 ? 5.012 -18.969 -22.719 1 73.5 276 PHE B C 1
ATOM 6310 O O . PHE B 1 276 ? 5.281 -17.766 -22.734 1 73.5 276 PHE B O 1
ATOM 6317 N N . PHE B 1 277 ? 4.07 -19.531 -22.031 1 74.06 277 PHE B N 1
ATOM 6318 C CA . PHE B 1 277 ? 3.27 -18.672 -21.156 1 74.06 277 PHE B CA 1
ATOM 6319 C C . PHE B 1 277 ? 4.129 -18.062 -20.047 1 74.06 277 PHE B C 1
ATOM 6321 O O . PHE B 1 277 ? 3.982 -16.891 -19.719 1 74.06 277 PHE B O 1
ATOM 6328 N N . SER B 1 278 ? 5.008 -18.891 -19.594 1 81.31 278 SER B N 1
ATOM 6329 C CA . SER B 1 278 ? 5.887 -18.453 -18.516 1 81.31 278 SER B CA 1
ATOM 6330 C C . SER B 1 278 ? 6.816 -17.328 -19 1 81.31 278 SER B C 1
ATOM 6332 O O . SER B 1 278 ? 7.02 -16.344 -18.281 1 81.31 278 SER B O 1
ATOM 6334 N N . ILE B 1 279 ? 7.332 -17.438 -20.172 1 82.44 279 ILE B N 1
ATOM 6335 C CA . ILE B 1 279 ? 8.234 -16.422 -20.719 1 82.44 279 ILE B CA 1
ATOM 6336 C C . ILE B 1 279 ? 7.48 -15.109 -20.891 1 82.44 279 ILE B C 1
ATOM 6338 O O . ILE B 1 279 ? 7.992 -14.047 -20.547 1 82.44 279 ILE B O 1
ATOM 6342 N N . ASN B 1 280 ? 6.309 -15.242 -21.391 1 74.69 280 ASN B N 1
ATOM 6343 C CA . ASN B 1 280 ? 5.508 -14.039 -21.578 1 74.69 280 ASN B CA 1
ATOM 6344 C C . ASN B 1 280 ? 5.168 -13.367 -20.25 1 74.69 280 ASN B C 1
ATOM 6346 O O . ASN B 1 280 ? 5.195 -12.141 -20.141 1 74.69 280 ASN B O 1
ATOM 6350 N N . SER B 1 281 ? 4.863 -14.219 -19.359 1 77.56 281 SER B N 1
ATOM 6351 C CA . SER B 1 281 ? 4.578 -13.703 -18.031 1 77.56 281 SER B CA 1
ATOM 6352 C C . SER B 1 281 ? 5.797 -13.008 -17.438 1 77.56 281 SER B C 1
ATOM 6354 O O . SER B 1 281 ? 5.68 -11.922 -16.875 1 77.56 281 SER B O 1
ATOM 6356 N N . ILE B 1 282 ? 6.984 -13.57 -17.578 1 85.94 282 ILE B N 1
ATOM 6357 C CA . ILE B 1 282 ? 8.227 -13 -17.078 1 85.94 282 ILE B CA 1
ATOM 6358 C C . ILE B 1 282 ? 8.508 -11.672 -17.781 1 85.94 282 ILE B C 1
ATOM 6360 O O . ILE B 1 282 ? 8.836 -10.672 -17.125 1 85.94 282 ILE B O 1
ATOM 6364 N N . ARG B 1 283 ? 8.297 -11.734 -19.047 1 80.75 283 ARG B N 1
ATOM 6365 C CA . ARG B 1 283 ? 8.531 -10.523 -19.828 1 80.75 283 ARG B CA 1
ATOM 6366 C C . ARG B 1 283 ? 7.605 -9.398 -19.391 1 80.75 283 ARG B C 1
ATOM 6368 O O . ARG B 1 283 ? 8.031 -8.25 -19.266 1 80.75 283 ARG B O 1
ATOM 6375 N N . ASN B 1 284 ? 6.434 -9.695 -19.156 1 75.62 284 ASN B N 1
ATOM 6376 C CA . ASN B 1 284 ? 5.465 -8.703 -18.703 1 75.62 284 ASN B CA 1
ATOM 6377 C C . ASN B 1 284 ? 5.824 -8.156 -17.328 1 75.62 284 ASN B C 1
ATOM 6379 O O . ASN B 1 284 ? 5.688 -6.957 -17.078 1 75.62 284 ASN B O 1
ATOM 6383 N N . GLN B 1 285 ? 6.32 -9.039 -16.484 1 80.81 285 GLN B N 1
ATOM 6384 C CA . GLN B 1 285 ? 6.719 -8.617 -15.148 1 80.81 285 GLN B CA 1
ATOM 6385 C C . GLN B 1 285 ? 7.918 -7.676 -15.203 1 80.81 285 GLN B C 1
ATOM 6387 O O . GLN B 1 285 ? 7.926 -6.633 -14.547 1 80.81 285 GLN B O 1
ATOM 6392 N N . ILE B 1 286 ? 8.844 -7.992 -16.016 1 87.25 286 ILE B N 1
ATOM 6393 C CA . ILE B 1 286 ? 10.031 -7.164 -16.172 1 87.25 286 ILE B CA 1
ATOM 6394 C C . ILE B 1 286 ? 9.656 -5.812 -16.766 1 87.25 286 ILE B C 1
ATOM 6396 O O . ILE B 1 286 ? 10.109 -4.77 -16.297 1 87.25 286 ILE B O 1
ATOM 6400 N N . ALA B 1 287 ? 8.789 -5.871 -17.703 1 80.56 287 ALA B N 1
ATOM 6401 C CA . ALA B 1 287 ? 8.367 -4.637 -18.359 1 80.56 287 ALA B CA 1
ATOM 6402 C C . ALA B 1 287 ? 7.621 -3.725 -17.406 1 80.56 287 ALA B C 1
ATOM 6404 O O . ALA B 1 287 ? 7.758 -2.5 -17.469 1 80.56 287 ALA B O 1
ATOM 6405 N N . ALA B 1 288 ? 6.914 -4.297 -16.531 1 75.81 288 ALA B N 1
ATOM 6406 C CA . ALA B 1 288 ? 6.133 -3.539 -15.555 1 75.81 288 ALA B CA 1
ATOM 6407 C C . ALA B 1 288 ? 7.047 -2.775 -14.602 1 75.81 288 ALA B C 1
ATOM 6409 O O . ALA B 1 288 ? 6.633 -1.781 -14 1 75.81 288 ALA B O 1
ATOM 6410 N N . THR B 1 289 ? 8.289 -3.244 -14.422 1 86.75 289 THR B N 1
ATOM 6411 C CA . THR B 1 289 ? 9.203 -2.617 -13.469 1 86.75 289 THR B CA 1
ATOM 6412 C C . THR B 1 289 ? 10.055 -1.555 -14.156 1 86.75 289 THR B C 1
ATOM 6414 O O . THR B 1 289 ? 10.812 -0.839 -13.5 1 86.75 289 THR B O 1
ATOM 6417 N N . LYS B 1 290 ? 9.891 -1.383 -15.438 1 86.94 290 LYS B N 1
ATOM 6418 C CA . LYS B 1 290 ? 10.75 -0.493 -16.203 1 86.94 290 LYS B CA 1
ATOM 6419 C C . LYS B 1 290 ? 10.656 0.943 -15.695 1 86.94 290 LYS B C 1
ATOM 6421 O O . LYS B 1 290 ? 11.672 1.606 -15.5 1 86.94 290 LYS B O 1
ATOM 6426 N N . PRO B 1 291 ? 9.414 1.447 -15.461 1 84.25 291 PRO B N 1
ATOM 6427 C CA . PRO B 1 291 ? 9.336 2.816 -14.945 1 84.25 291 PRO B CA 1
ATOM 6428 C C . PRO B 1 291 ? 10.031 2.977 -13.594 1 84.25 291 PRO B C 1
ATOM 6430 O O . PRO B 1 291 ? 10.656 4.004 -13.336 1 84.25 291 PRO B O 1
ATOM 6433 N N . MET B 1 292 ? 9.945 1.986 -12.758 1 88.25 292 MET B N 1
ATOM 6434 C CA . MET B 1 292 ? 10.562 2.043 -11.438 1 88.25 292 MET B CA 1
ATOM 6435 C C . MET B 1 292 ? 12.086 1.976 -11.539 1 88.25 292 MET B C 1
ATOM 6437 O O . MET B 1 292 ? 12.789 2.668 -10.812 1 88.25 292 MET B O 1
ATOM 6441 N N . THR B 1 293 ? 12.492 1.138 -12.438 1 90.62 293 THR B N 1
ATOM 6442 C CA . THR B 1 293 ? 13.938 1.036 -12.656 1 90.62 293 THR B CA 1
ATOM 6443 C C . THR B 1 293 ? 14.484 2.328 -13.258 1 90.62 293 THR B C 1
ATOM 6445 O O . THR B 1 293 ? 15.578 2.764 -12.906 1 90.62 293 THR B O 1
ATOM 6448 N N . ALA B 1 294 ? 13.773 2.891 -14.141 1 89.81 294 ALA B N 1
ATOM 6449 C CA . ALA B 1 294 ? 14.18 4.168 -14.719 1 89.81 294 ALA B CA 1
ATOM 6450 C C . ALA B 1 294 ? 14.25 5.258 -13.656 1 89.81 294 ALA B C 1
ATOM 6452 O O . ALA B 1 294 ? 15.18 6.074 -13.656 1 89.81 294 ALA B O 1
ATOM 6453 N N . LYS B 1 295 ? 13.312 5.23 -12.812 1 90.62 295 LYS B N 1
ATOM 6454 C CA . LYS B 1 295 ? 13.32 6.18 -11.703 1 90.62 295 LYS B CA 1
ATOM 6455 C C . LYS B 1 295 ? 14.523 5.961 -10.797 1 90.62 295 LYS B C 1
ATOM 6457 O O . LYS B 1 295 ? 15.18 6.922 -10.383 1 90.62 295 LYS B O 1
ATOM 6462 N N . LEU B 1 296 ? 14.766 4.777 -10.492 1 92.5 296 LEU B N 1
ATOM 6463 C CA . LEU B 1 296 ? 15.914 4.434 -9.656 1 92.5 296 LEU B CA 1
ATOM 6464 C C . LEU B 1 296 ? 17.203 4.938 -10.281 1 92.5 296 LEU B C 1
ATOM 6466 O O . LEU B 1 296 ? 18.062 5.488 -9.586 1 92.5 296 LEU B O 1
ATOM 6470 N N . LEU B 1 297 ? 17.297 4.824 -11.57 1 92 297 LEU B N 1
ATOM 6471 C CA . LEU B 1 297 ? 18.516 5.176 -12.273 1 92 297 LEU B CA 1
ATOM 6472 C C . LEU B 1 297 ? 18.594 6.68 -12.523 1 92 297 LEU B C 1
ATOM 6474 O O . LEU B 1 297 ? 19.656 7.207 -12.859 1 92 297 LEU B O 1
ATOM 6478 N N . SER B 1 298 ? 17.516 7.383 -12.32 1 91.25 298 SER B N 1
ATOM 6479 C CA . SER B 1 298 ? 17.484 8.828 -12.531 1 91.25 298 SER B CA 1
ATOM 6480 C C . SER B 1 298 ? 18.125 9.57 -11.367 1 91.25 298 SER B C 1
ATOM 6482 O O . SER B 1 298 ? 18.531 10.727 -11.516 1 91.25 298 SER B O 1
ATOM 6484 N N . PHE B 1 299 ? 18.172 8.953 -10.234 1 92.81 299 PHE B N 1
ATOM 6485 C CA . PHE B 1 299 ? 18.766 9.609 -9.078 1 92.81 299 PHE B CA 1
ATOM 6486 C C . PHE B 1 299 ? 20.281 9.719 -9.234 1 92.81 299 PHE B C 1
ATOM 6488 O O . PHE B 1 299 ? 20.938 8.742 -9.602 1 92.81 299 PHE B O 1
ATOM 6495 N N . LYS B 1 300 ? 20.812 10.875 -8.969 1 92.31 300 LYS B N 1
ATOM 6496 C CA . LYS B 1 300 ? 22.234 11.164 -9.133 1 92.31 300 LYS B CA 1
ATOM 6497 C C . LYS B 1 300 ? 22.938 11.305 -7.781 1 92.31 300 LYS B C 1
ATOM 6499 O O . LYS B 1 300 ? 22.344 11.828 -6.828 1 92.31 300 LYS B O 1
ATOM 6504 N N . PRO B 1 301 ? 24.125 10.812 -7.73 1 89.62 301 PRO B N 1
ATOM 6505 C CA . PRO B 1 301 ? 24.875 10.922 -6.477 1 89.62 301 PRO B CA 1
ATOM 6506 C C . PRO B 1 301 ? 25.078 12.375 -6.039 1 89.62 301 PRO B C 1
ATOM 6508 O O . PRO B 1 301 ? 25.297 13.25 -6.879 1 89.62 301 PRO B O 1
ATOM 6511 N N . LEU B 1 302 ? 24.906 12.57 -4.719 1 86.38 302 LEU B N 1
ATOM 6512 C CA . LEU B 1 302 ? 25.172 13.883 -4.145 1 86.38 302 LEU B CA 1
ATOM 6513 C C . LEU B 1 302 ? 26.672 14.133 -4.004 1 86.38 302 LEU B C 1
ATOM 6515 O O . LEU B 1 302 ? 27.422 13.211 -3.695 1 86.38 302 LEU B O 1
ATOM 6519 N N . THR B 1 303 ? 27.016 15.32 -4.449 1 73.81 303 THR B N 1
ATOM 6520 C CA . THR B 1 303 ? 28.406 15.719 -4.25 1 73.81 303 THR B CA 1
ATOM 6521 C C . THR B 1 303 ? 28.641 16.156 -2.809 1 73.81 303 THR B C 1
ATOM 6523 O O . THR B 1 303 ? 27.953 17.047 -2.305 1 73.81 303 THR B O 1
ATOM 6526 N N . THR B 1 304 ? 28.984 15.297 -2.045 1 64.19 304 THR B N 1
ATOM 6527 C CA . THR B 1 304 ? 29.297 15.695 -0.677 1 64.19 304 THR B CA 1
ATOM 6528 C C . THR B 1 304 ? 30.5 16.625 -0.648 1 64.19 304 THR B C 1
ATOM 6530 O O . THR B 1 304 ? 31.547 16.312 -1.211 1 64.19 304 THR B O 1
ATOM 6533 N N . LYS B 1 305 ? 30.234 17.891 -0.403 1 57.41 305 LYS B N 1
ATOM 6534 C CA . LYS B 1 305 ? 31.391 18.766 -0.242 1 57.41 305 LYS B CA 1
ATOM 6535 C C . LYS B 1 305 ? 32.188 18.406 1.011 1 57.41 305 LYS B C 1
ATOM 6537 O O . LYS B 1 305 ? 31.609 17.984 2.014 1 57.41 305 LYS B O 1
ATOM 6542 N N . GLN B 1 306 ? 33.375 18.266 0.884 1 57.69 306 GLN B N 1
ATOM 6543 C CA . GLN B 1 306 ? 34.312 18.031 1.991 1 57.69 306 GLN B CA 1
ATOM 6544 C C . GLN B 1 306 ? 34.094 19.047 3.111 1 57.69 306 GLN B C 1
ATOM 6546 O O . GLN B 1 306 ? 33.688 20.188 2.857 1 57.69 306 GLN B O 1
ATOM 6551 N N . ASP B 1 307 ? 33.906 18.516 4.383 1 57.22 307 ASP B N 1
ATOM 6552 C CA . ASP B 1 307 ? 33.875 19.344 5.582 1 57.22 307 ASP B CA 1
ATOM 6553 C C . ASP B 1 307 ? 34.875 20.5 5.488 1 57.22 307 ASP B C 1
ATOM 6555 O O . ASP B 1 307 ? 36.094 20.281 5.484 1 57.22 307 ASP B O 1
ATOM 6559 N N . GLU B 1 308 ? 34.562 21.516 4.746 1 56.91 308 GLU B N 1
ATOM 6560 C CA . GLU B 1 308 ? 35.5 22.641 4.781 1 56.91 308 GLU B CA 1
ATOM 6561 C C . GLU B 1 308 ? 35.469 23.344 6.137 1 56.91 308 GLU B C 1
ATOM 6563 O O . GLU B 1 308 ? 34.469 23.297 6.84 1 56.91 308 GLU B O 1
ATOM 6568 N N . ALA B 1 309 ? 36.625 23.734 6.684 1 57.69 309 ALA B N 1
ATOM 6569 C CA . ALA B 1 309 ? 36.844 24.453 7.934 1 57.69 309 ALA B CA 1
ATOM 6570 C C . ALA B 1 309 ? 35.812 25.594 8.086 1 57.69 309 ALA B C 1
ATOM 6572 O O . ALA B 1 309 ? 35.406 26.203 7.094 1 57.69 309 ALA B O 1
ATOM 6573 N N . PRO B 1 310 ? 35.094 25.641 9.266 1 60.78 310 PRO B N 1
ATOM 6574 C CA . PRO B 1 310 ? 34.156 26.75 9.531 1 60.78 310 PRO B CA 1
ATOM 6575 C C . PRO B 1 310 ? 34.75 28.109 9.117 1 60.78 310 PRO B C 1
ATOM 6577 O O . PRO B 1 310 ? 35.875 28.453 9.477 1 60.78 310 PRO B O 1
ATOM 6580 N N . VAL B 1 311 ? 34.281 28.688 8.047 1 65.5 311 VAL B N 1
ATOM 6581 C CA . VAL B 1 311 ? 34.719 30.016 7.637 1 65.5 311 VAL B CA 1
ATOM 6582 C C . VAL B 1 311 ? 34.219 31.047 8.648 1 65.5 311 VAL B C 1
ATOM 6584 O O . VAL B 1 311 ? 33.094 30.984 9.117 1 65.5 311 VAL B O 1
ATOM 6587 N N . LYS B 1 312 ? 35.125 31.797 9.258 1 79.19 312 LYS B N 1
ATOM 6588 C CA . LYS B 1 312 ? 34.75 32.906 10.148 1 79.19 312 LYS B CA 1
ATOM 6589 C C . LYS B 1 312 ? 33.875 33.906 9.422 1 79.19 312 LYS B C 1
ATOM 6591 O O . LYS B 1 312 ? 34.281 34.469 8.414 1 79.19 312 LYS B O 1
ATOM 6596 N N . PHE B 1 313 ? 32.656 34.094 9.891 1 89.25 313 PHE B N 1
ATOM 6597 C CA . PHE B 1 313 ? 31.672 34.938 9.258 1 89.25 313 PHE B CA 1
ATOM 6598 C C . PHE B 1 313 ? 31.953 36.406 9.57 1 89.25 313 PHE B C 1
ATOM 6600 O O . PHE B 1 313 ? 32.156 36.781 10.734 1 89.25 313 PHE B O 1
ATOM 6607 N N . LYS B 1 314 ? 31.953 37.281 8.562 1 90.69 314 LYS B N 1
ATOM 6608 C CA . LYS B 1 314 ? 32.094 38.719 8.742 1 90.69 314 LYS B CA 1
ATOM 6609 C C . LYS B 1 314 ? 30.859 39.469 8.242 1 90.69 314 LYS B C 1
ATOM 6611 O O . LYS B 1 314 ? 30.219 40.188 9.008 1 90.69 314 LYS B O 1
ATOM 6616 N N . GLN B 1 315 ? 30.609 39.188 7.062 1 93.75 315 GLN B N 1
ATOM 6617 C CA . GLN B 1 315 ? 29.484 39.906 6.477 1 93.75 315 GLN B CA 1
ATOM 6618 C C . GLN B 1 315 ? 28.797 39.094 5.391 1 93.75 315 GLN B C 1
ATOM 6620 O O . GLN B 1 315 ? 29.453 38.281 4.711 1 93.75 315 GLN B O 1
ATOM 6625 N N . LEU B 1 316 ? 27.469 39.219 5.301 1 94.12 316 LEU B N 1
ATOM 6626 C CA . LEU B 1 316 ? 26.656 38.656 4.227 1 94.12 316 LEU B CA 1
ATOM 6627 C C . LEU B 1 316 ? 25.984 39.75 3.416 1 94.12 316 LEU B C 1
ATOM 6629 O O . LEU B 1 316 ? 25.344 40.656 3.982 1 94.12 316 LEU B O 1
ATOM 6633 N N . ASN B 1 317 ? 26.156 39.688 2.107 1 94.56 317 ASN B N 1
ATOM 6634 C CA . ASN B 1 317 ? 25.609 40.719 1.246 1 94.56 317 ASN B CA 1
ATOM 6635 C C . ASN B 1 317 ? 24.75 40.156 0.126 1 94.56 317 ASN B C 1
ATOM 6637 O O . ASN B 1 317 ? 25.172 39.219 -0.566 1 94.56 317 ASN B O 1
ATOM 6641 N N . MET B 1 318 ? 23.578 40.625 0.068 1 94.56 318 MET B N 1
ATOM 6642 C CA . MET B 1 318 ? 22.719 40.406 -1.091 1 94.56 318 MET B CA 1
ATOM 6643 C C . MET B 1 318 ? 22.719 41.625 -2.01 1 94.56 318 MET B C 1
ATOM 6645 O O . MET B 1 318 ? 22.328 42.719 -1.596 1 94.56 318 MET B O 1
ATOM 6649 N N . TYR B 1 319 ? 23.094 41.375 -3.25 1 94.12 319 TYR B N 1
ATOM 6650 C CA . TYR B 1 319 ? 23.219 42.469 -4.195 1 94.12 319 TYR B CA 1
ATOM 6651 C C . TYR B 1 319 ? 22.156 42.375 -5.281 1 94.12 319 TYR B C 1
ATOM 6653 O O . TYR B 1 319 ? 22.281 41.594 -6.215 1 94.12 319 TYR B O 1
ATOM 6661 N N . ASN B 1 320 ? 21.172 43.312 -5.219 1 94.88 320 ASN B N 1
ATOM 6662 C CA . ASN B 1 320 ? 20.156 43.469 -6.254 1 94.88 320 ASN B CA 1
ATOM 6663 C C . ASN B 1 320 ? 19.609 42.125 -6.695 1 94.88 320 ASN B C 1
ATOM 6665 O O . ASN B 1 320 ? 19.609 41.812 -7.883 1 94.88 320 ASN B O 1
ATOM 6669 N N . VAL B 1 321 ? 19.188 41.406 -5.793 1 94.62 321 VAL B N 1
ATOM 6670 C CA . VAL B 1 321 ? 18.766 40.031 -6.023 1 94.62 321 VAL B CA 1
ATOM 6671 C C . VAL B 1 321 ? 17.328 40.031 -6.551 1 94.62 321 VAL B C 1
ATOM 6673 O O . VAL B 1 321 ? 16.438 40.656 -5.984 1 94.62 321 VAL B O 1
ATOM 6676 N N . THR B 1 322 ? 17.109 39.344 -7.68 1 94.88 322 THR B N 1
ATOM 6677 C CA . THR B 1 322 ? 15.797 39.062 -8.25 1 94.88 322 THR B CA 1
ATOM 6678 C C . THR B 1 322 ? 15.57 37.562 -8.406 1 94.88 322 THR B C 1
ATOM 6680 O O . THR B 1 322 ? 16.453 36.844 -8.875 1 94.88 322 THR B O 1
ATOM 6683 N N . PHE B 1 323 ? 14.469 37.125 -7.875 1 93.38 323 PHE B N 1
ATOM 6684 C CA . PHE B 1 323 ? 14.164 35.719 -7.949 1 93.38 323 PHE B CA 1
ATOM 6685 C C . PHE B 1 323 ? 12.664 35.469 -8.117 1 93.38 323 PHE B C 1
ATOM 6687 O O . PHE B 1 323 ? 11.852 36.219 -7.547 1 93.38 323 PHE B O 1
ATOM 6694 N N . GLY B 1 324 ? 12.32 34.5 -8.953 1 90.62 324 GLY B N 1
ATOM 6695 C CA . GLY B 1 324 ? 10.961 34.031 -9.133 1 90.62 324 GLY B CA 1
ATOM 6696 C C . GLY B 1 324 ? 10.891 32.531 -9.445 1 90.62 324 GLY B C 1
ATOM 6697 O O . GLY B 1 324 ? 11.781 32 -10.094 1 90.62 324 GLY B O 1
ATOM 6698 N N . TYR B 1 325 ? 9.875 31.953 -8.859 1 79.88 325 TYR B N 1
ATOM 6699 C CA . TYR B 1 325 ? 9.695 30.531 -9.164 1 79.88 325 TYR B CA 1
ATOM 6700 C C . TYR B 1 325 ? 9.32 30.328 -10.633 1 79.88 325 TYR B C 1
ATOM 6702 O O . TYR B 1 325 ? 9.633 29.297 -11.219 1 79.88 325 TYR B O 1
ATOM 6710 N N . GLN B 1 326 ? 8.531 31.328 -11.133 1 78.88 326 GLN B N 1
ATOM 6711 C CA . GLN B 1 326 ? 8.234 31.391 -12.555 1 78.88 326 GLN B CA 1
ATOM 6712 C C . GLN B 1 326 ? 8.906 32.594 -13.203 1 78.88 326 GLN B C 1
ATOM 6714 O O . GLN B 1 326 ? 9.102 33.625 -12.555 1 78.88 326 GLN B O 1
ATOM 6719 N N . ALA B 1 327 ? 9.32 32.375 -14.438 1 77.25 327 ALA B N 1
ATOM 6720 C CA . ALA B 1 327 ? 10.102 33.375 -15.148 1 77.25 327 ALA B CA 1
ATOM 6721 C C . ALA B 1 327 ? 9.367 34.719 -15.211 1 77.25 327 ALA B C 1
ATOM 6723 O O . ALA B 1 327 ? 9.969 35.781 -15.055 1 77.25 327 ALA B O 1
ATOM 6724 N N . ASP B 1 328 ? 8.125 34.625 -15.227 1 79.88 328 ASP B N 1
ATOM 6725 C CA . ASP B 1 328 ? 7.398 35.844 -15.508 1 79.88 328 ASP B CA 1
ATOM 6726 C C . ASP B 1 328 ? 6.742 36.406 -14.25 1 79.88 328 ASP B C 1
ATOM 6728 O O . ASP B 1 328 ? 5.965 37.344 -14.312 1 79.88 328 ASP B O 1
ATOM 6732 N N . SER B 1 329 ? 7.023 35.906 -13.164 1 81.56 329 SER B N 1
ATOM 6733 C CA . SER B 1 329 ? 6.418 36.375 -11.922 1 81.56 329 SER B CA 1
ATOM 6734 C C . SER B 1 329 ? 7.441 36.406 -10.789 1 81.56 329 SER B C 1
ATOM 6736 O O . SER B 1 329 ? 7.508 35.469 -9.977 1 81.56 329 SER B O 1
ATOM 6738 N N . PRO B 1 330 ? 8.18 37.5 -10.797 1 87.25 330 PRO B N 1
ATOM 6739 C CA . PRO B 1 330 ? 9.203 37.562 -9.742 1 87.25 330 PRO B CA 1
ATOM 6740 C C . PRO B 1 330 ? 8.602 37.719 -8.352 1 87.25 330 PRO B C 1
ATOM 6742 O O . PRO B 1 330 ? 7.637 38.469 -8.164 1 87.25 330 PRO B O 1
ATOM 6745 N N . VAL B 1 331 ? 9.062 36.969 -7.359 1 89.12 331 VAL B N 1
ATOM 6746 C CA . VAL B 1 331 ? 8.68 37.062 -5.953 1 89.12 331 VAL B CA 1
ATOM 6747 C C . VAL B 1 331 ? 9.531 38.094 -5.242 1 89.12 331 VAL B C 1
ATOM 6749 O O . VAL B 1 331 ? 9.039 38.844 -4.387 1 89.12 331 VAL B O 1
ATOM 6752 N N . LEU B 1 332 ? 10.797 38.125 -5.59 1 92.62 332 LEU B N 1
ATOM 6753 C CA . LEU B 1 332 ? 11.742 39.156 -5.133 1 92.62 332 LEU B CA 1
ATOM 6754 C C . LEU B 1 332 ? 12.203 40.031 -6.293 1 92.62 332 LEU B C 1
ATOM 6756 O O . LEU B 1 332 ? 12.516 39.5 -7.371 1 92.62 332 LEU B O 1
ATOM 6760 N N . ASN B 1 333 ? 12.18 41.312 -6.078 1 93.94 333 ASN B N 1
ATOM 6761 C CA . ASN B 1 333 ? 12.539 42.25 -7.133 1 93.94 333 ASN B CA 1
ATOM 6762 C C . ASN B 1 333 ? 13.625 43.219 -6.68 1 93.94 333 ASN B C 1
ATOM 6764 O O . ASN B 1 333 ? 13.344 44.219 -5.988 1 93.94 333 ASN B O 1
ATOM 6768 N N . ASN B 1 334 ? 14.812 43 -7.121 1 93.56 334 ASN B N 1
ATOM 6769 C CA . ASN B 1 334 ? 15.945 43.875 -6.883 1 93.56 334 ASN B CA 1
ATOM 6770 C C . ASN B 1 334 ? 16.141 44.156 -5.395 1 93.56 334 ASN B C 1
ATOM 6772 O O . ASN B 1 334 ? 16.203 45.312 -4.969 1 93.56 334 ASN B O 1
ATOM 6776 N N . VAL B 1 335 ? 16.266 43.125 -4.668 1 94.56 335 VAL B N 1
ATOM 6777 C CA . VAL B 1 335 ? 16.391 43.219 -3.217 1 94.56 335 VAL B CA 1
ATOM 6778 C C . VAL B 1 335 ? 17.859 43.25 -2.824 1 94.56 335 VAL B C 1
ATOM 6780 O O . VAL B 1 335 ? 18.656 42.438 -3.283 1 94.56 335 VAL B O 1
ATOM 6783 N N . SER B 1 336 ? 18.203 44.25 -2.043 1 94.62 336 SER B N 1
ATOM 6784 C CA . SER B 1 336 ? 19.547 44.344 -1.484 1 94.62 336 SER B CA 1
ATOM 6785 C C . SER B 1 336 ? 19.516 44.375 0.04 1 94.62 336 SER B C 1
ATOM 6787 O O . SER B 1 336 ? 18.672 45.062 0.628 1 94.62 336 SER B O 1
ATOM 6789 N N . LEU B 1 337 ? 20.391 43.594 0.645 1 94.69 337 LEU B N 1
ATOM 6790 C CA . LEU B 1 337 ? 20.438 43.5 2.1 1 94.69 337 LEU B CA 1
ATOM 6791 C C . LEU B 1 337 ? 21.859 43.219 2.574 1 94.69 337 LEU B C 1
ATOM 6793 O O . LEU B 1 337 ? 22.578 42.406 1.972 1 94.69 337 LEU B O 1
ATOM 6797 N N . CYS B 1 338 ? 22.266 43.906 3.557 1 94.31 338 CYS B N 1
ATOM 6798 C CA . CYS B 1 338 ? 23.562 43.688 4.172 1 94.31 338 CYS B CA 1
ATOM 6799 C C . CYS B 1 338 ? 23.422 43.25 5.625 1 94.31 338 CYS B C 1
ATOM 6801 O O . CYS B 1 338 ? 22.75 43.938 6.414 1 94.31 338 CYS B O 1
ATOM 6803 N N . VAL B 1 339 ? 24.031 42.125 5.926 1 95.25 339 VAL B N 1
ATOM 6804 C CA . VAL B 1 339 ? 24 41.594 7.285 1 95.25 339 VAL B CA 1
ATOM 6805 C C . VAL B 1 339 ? 25.422 41.531 7.844 1 95.25 339 VAL B C 1
ATOM 6807 O O . VAL B 1 339 ? 26.297 40.875 7.254 1 95.25 339 VAL B O 1
ATOM 6810 N N . ASN B 1 340 ? 25.625 42.156 8.93 1 95.06 340 ASN B N 1
ATOM 6811 C CA . ASN B 1 340 ? 26.938 42.125 9.594 1 95.06 340 ASN B CA 1
ATOM 6812 C C . ASN B 1 340 ? 26.922 41.156 10.766 1 95.06 340 ASN B C 1
ATOM 6814 O O . ASN B 1 340 ? 25.859 40.781 11.273 1 95.06 340 ASN B O 1
ATOM 6818 N N . LYS B 1 341 ? 28.141 40.75 11.133 1 94.56 341 LYS B N 1
ATOM 6819 C CA . LYS B 1 341 ? 28.266 39.844 12.266 1 94.56 341 LYS B CA 1
ATOM 6820 C C . LYS B 1 341 ? 27.625 40.438 13.516 1 94.56 341 LYS B C 1
ATOM 6822 O O . LYS B 1 341 ? 27.875 41.594 13.859 1 94.56 341 LYS B O 1
ATOM 6827 N N . GLY B 1 342 ? 26.734 39.656 14.156 1 92.94 342 GLY B N 1
ATOM 6828 C CA . GLY B 1 342 ? 26.125 40.062 15.398 1 92.94 342 GLY B CA 1
ATOM 6829 C C . GLY B 1 342 ? 24.797 40.781 15.203 1 92.94 342 GLY B C 1
ATOM 6830 O O . GLY B 1 342 ? 24.062 41.031 16.156 1 92.94 342 GLY B O 1
ATOM 6831 N N . ASP B 1 343 ? 24.438 41.062 13.977 1 95.38 343 ASP B N 1
ATOM 6832 C CA . ASP B 1 343 ? 23.172 41.75 13.68 1 95.38 343 ASP B CA 1
ATOM 6833 C C . ASP B 1 343 ? 21.969 40.906 14.094 1 95.38 343 ASP B C 1
ATOM 6835 O O . ASP B 1 343 ? 22 39.688 13.992 1 95.38 343 ASP B O 1
ATOM 6839 N N . LYS B 1 344 ? 21 41.594 14.625 1 96.81 344 LYS B N 1
ATOM 6840 C CA . LYS B 1 344 ? 19.672 41.031 14.836 1 96.81 344 LYS B CA 1
ATOM 6841 C C . LYS B 1 344 ? 18.641 41.656 13.898 1 96.81 344 LYS B C 1
ATOM 6843 O O . LYS B 1 344 ? 18.141 42.75 14.164 1 96.81 344 LYS B O 1
ATOM 6848 N N . ILE B 1 345 ? 18.266 40.938 12.891 1 95.75 345 ILE B N 1
ATOM 6849 C CA . ILE B 1 345 ? 17.453 41.5 11.828 1 95.75 345 ILE B CA 1
ATOM 6850 C C . ILE B 1 345 ? 16.047 40.906 11.867 1 95.75 345 ILE B C 1
ATOM 6852 O O . ILE B 1 345 ? 15.891 39.688 11.914 1 95.75 345 ILE B O 1
ATOM 6856 N N . LEU B 1 346 ? 15.094 41.719 11.852 1 94.62 346 LEU B N 1
ATOM 6857 C CA . LEU B 1 346 ? 13.695 41.312 11.781 1 94.62 346 LEU B CA 1
ATOM 6858 C C . LEU B 1 346 ? 13.125 41.562 10.391 1 94.62 346 LEU B C 1
ATOM 6860 O O . LEU B 1 346 ? 13.273 42.656 9.852 1 94.62 346 LEU B O 1
ATOM 6864 N N . LEU B 1 347 ? 12.516 40.594 9.859 1 92.81 347 LEU B N 1
ATOM 6865 C CA . LEU B 1 347 ? 11.844 40.688 8.57 1 92.81 347 LEU B CA 1
ATOM 6866 C C . LEU B 1 347 ? 10.336 40.531 8.727 1 92.81 347 LEU B C 1
ATOM 6868 O O . LEU B 1 347 ? 9.867 39.531 9.266 1 92.81 347 LEU B O 1
ATOM 6872 N N . THR B 1 348 ? 9.555 41.5 8.273 1 89.06 348 THR B N 1
ATOM 6873 C CA . THR B 1 348 ? 8.094 41.469 8.328 1 89.06 348 THR B CA 1
ATOM 6874 C C . THR B 1 348 ? 7.492 41.656 6.945 1 89.06 348 THR B C 1
ATOM 6876 O O . THR B 1 348 ? 8.195 42.031 6.004 1 89.06 348 THR B O 1
ATOM 6879 N N . GLY B 1 349 ? 6.258 41.312 6.785 1 83.06 349 GLY B N 1
ATOM 6880 C CA . GLY B 1 349 ? 5.523 41.469 5.535 1 83.06 349 GLY B CA 1
ATOM 6881 C C . GLY B 1 349 ? 4.223 40.656 5.527 1 83.06 349 GLY B C 1
ATOM 6882 O O . GLY B 1 349 ? 4.016 39.781 6.371 1 83.06 349 GLY B O 1
ATOM 6883 N N . LYS B 1 350 ? 3.455 41.031 4.578 1 75.44 350 LYS B N 1
ATOM 6884 C CA . LYS B 1 350 ? 2.174 40.312 4.457 1 75.44 350 LYS B CA 1
ATOM 6885 C C . LYS B 1 350 ? 2.373 38.875 4.039 1 75.44 350 LYS B C 1
ATOM 6887 O O . LYS B 1 350 ? 3.426 38.5 3.508 1 75.44 350 LYS B O 1
ATOM 6892 N N . SER B 1 351 ? 1.405 38.031 4.426 1 70.81 351 SER B N 1
ATOM 6893 C CA . SER B 1 351 ? 1.479 36.625 4.031 1 70.81 351 SER B CA 1
ATOM 6894 C C . SER B 1 351 ? 1.552 36.5 2.514 1 70.81 351 SER B C 1
ATOM 6896 O O . SER B 1 351 ? 0.839 37.188 1.784 1 70.81 351 SER B O 1
ATOM 6898 N N . GLY B 1 352 ? 2.422 35.688 2.045 1 72.81 352 GLY B N 1
ATOM 6899 C CA . GLY B 1 352 ? 2.547 35.406 0.623 1 72.81 352 GLY B CA 1
ATOM 6900 C C . GLY B 1 352 ? 3.426 36.406 -0.108 1 72.81 352 GLY B C 1
ATOM 6901 O O . GLY B 1 352 ? 3.578 36.312 -1.329 1 72.81 352 GLY B O 1
ATOM 6902 N N . GLU B 1 353 ? 4.016 37.219 0.624 1 78.38 353 GLU B N 1
ATOM 6903 C CA . GLU B 1 353 ? 4.793 38.281 -0.015 1 78.38 353 GLU B CA 1
ATOM 6904 C C . GLU B 1 353 ? 6.191 37.781 -0.386 1 78.38 353 GLU B C 1
ATOM 6906 O O . GLU B 1 353 ? 6.945 38.5 -1.053 1 78.38 353 GLU B O 1
ATOM 6911 N N . GLY B 1 354 ? 6.598 36.531 0.027 1 85.06 354 GLY B N 1
ATOM 6912 C CA . GLY B 1 354 ? 7.867 36 -0.404 1 85.06 354 GLY B CA 1
ATOM 6913 C C . GLY B 1 354 ? 8.906 35.938 0.699 1 85.06 354 GLY B C 1
ATOM 6914 O O . GLY B 1 354 ? 10.102 35.781 0.429 1 85.06 354 GLY B O 1
ATOM 6915 N N . LYS B 1 355 ? 8.633 36.156 1.897 1 87.69 355 LYS B N 1
ATOM 6916 C CA . LYS B 1 355 ? 9.57 36.188 3.018 1 87.69 355 LYS B CA 1
ATOM 6917 C C . LYS B 1 355 ? 10.375 34.875 3.1 1 87.69 355 LYS B C 1
ATOM 6919 O O . LYS B 1 355 ? 11.602 34.906 3.227 1 87.69 355 LYS B O 1
ATOM 6924 N N . SER B 1 356 ? 9.703 33.781 2.977 1 84 356 SER B N 1
ATOM 6925 C CA . SER B 1 356 ? 10.383 32.5 3.039 1 84 356 SER B CA 1
ATOM 6926 C C . SER B 1 356 ? 11.312 32.312 1.846 1 84 356 SER B C 1
ATOM 6928 O O . SER B 1 356 ? 12.375 31.703 1.976 1 84 356 SER B O 1
ATOM 6930 N N . THR B 1 357 ? 10.898 32.781 0.735 1 87.62 357 THR B N 1
ATOM 6931 C CA . THR B 1 357 ? 11.742 32.75 -0.456 1 87.62 357 THR B CA 1
ATOM 6932 C C . THR B 1 357 ? 13.016 33.562 -0.261 1 87.62 357 THR B C 1
ATOM 6934 O O . THR B 1 357 ? 14.102 33.125 -0.662 1 87.62 357 THR B O 1
ATOM 6937 N N . LEU B 1 358 ? 12.828 34.688 0.316 1 92.19 358 LEU B N 1
ATOM 6938 C CA . LEU B 1 358 ? 13.977 35.531 0.603 1 92.19 358 LEU B CA 1
ATOM 6939 C C . LEU B 1 358 ? 14.984 34.812 1.477 1 92.19 358 LEU B C 1
ATOM 6941 O O . LEU B 1 358 ? 16.188 34.844 1.208 1 92.19 358 LEU B O 1
ATOM 6945 N N . LEU B 1 359 ? 14.539 34.094 2.482 1 90.12 359 LEU B N 1
ATOM 6946 C CA . LEU B 1 359 ? 15.422 33.375 3.377 1 90.12 359 LEU B CA 1
ATOM 6947 C C . LEU B 1 359 ? 16.125 32.25 2.633 1 90.12 359 LEU B C 1
ATOM 6949 O O . LEU B 1 359 ? 17.312 31.984 2.859 1 90.12 359 LEU B O 1
ATOM 6953 N N . LYS B 1 360 ? 15.445 31.609 1.803 1 88.44 360 LYS B N 1
ATOM 6954 C CA . LYS B 1 360 ? 16.016 30.5 1.046 1 88.44 360 LYS B CA 1
ATOM 6955 C C . LYS B 1 360 ? 17.125 31 0.11 1 88.44 360 LYS B C 1
ATOM 6957 O O . LYS B 1 360 ? 18.141 30.328 -0.067 1 88.44 360 LYS B O 1
ATOM 6962 N N . VAL B 1 361 ? 16.906 32.094 -0.519 1 90.88 361 VAL B N 1
ATOM 6963 C CA . VAL B 1 361 ? 17.906 32.688 -1.4 1 90.88 361 VAL B CA 1
ATOM 6964 C C . VAL B 1 361 ? 19.094 33.156 -0.581 1 90.88 361 VAL B C 1
ATOM 6966 O O . VAL B 1 361 ? 20.25 32.969 -0.986 1 90.88 361 VAL B O 1
ATOM 6969 N N . LEU B 1 362 ? 18.766 33.688 0.53 1 91.69 362 LEU B N 1
ATOM 6970 C CA . LEU B 1 362 ? 19.812 34.156 1.427 1 91.69 362 LEU B CA 1
ATOM 6971 C C . LEU B 1 362 ? 20.719 33.031 1.877 1 91.69 362 LEU B C 1
ATOM 6973 O O . LEU B 1 362 ? 21.938 33.219 1.983 1 91.69 362 LEU B O 1
ATOM 6977 N N . MET B 1 363 ? 20.172 31.906 2.068 1 89.19 363 MET B N 1
ATOM 6978 C CA . MET B 1 363 ? 20.922 30.75 2.578 1 89.19 363 MET B CA 1
ATOM 6979 C C . MET B 1 363 ? 21.547 29.969 1.437 1 89.19 363 MET B C 1
ATOM 6981 O O . MET B 1 363 ? 22.219 28.969 1.669 1 89.19 363 MET B O 1
ATOM 6985 N N . GLY B 1 364 ? 21.281 30.328 0.239 1 86.56 364 GLY B N 1
ATOM 6986 C CA . GLY B 1 364 ? 21.859 29.672 -0.92 1 86.56 364 GLY B CA 1
ATOM 6987 C C . GLY B 1 364 ? 21.125 28.422 -1.34 1 86.56 364 GLY B C 1
ATOM 6988 O O . GLY B 1 364 ? 21.641 27.625 -2.135 1 86.56 364 GLY B O 1
ATOM 6989 N N . LYS B 1 365 ? 20.031 28.25 -0.777 1 82.25 365 LYS B N 1
ATOM 6990 C CA . LYS B 1 365 ? 19.234 27.078 -1.149 1 82.25 365 LYS B CA 1
ATOM 6991 C C . LYS B 1 365 ? 18.578 27.281 -2.516 1 82.25 365 LYS B C 1
ATOM 6993 O O . LYS B 1 365 ? 18.266 26.312 -3.203 1 82.25 365 LYS B O 1
ATOM 6998 N N . LEU B 1 366 ? 18.297 28.547 -2.838 1 85.81 366 LEU B N 1
ATOM 6999 C CA . LEU B 1 366 ? 17.797 28.953 -4.148 1 85.81 366 LEU B CA 1
ATOM 7000 C C . LEU B 1 366 ? 18.75 29.922 -4.82 1 85.81 366 LEU B C 1
ATOM 7002 O O . LEU B 1 366 ? 19.266 30.844 -4.176 1 85.81 366 LEU B O 1
ATOM 7006 N N . SER B 1 367 ? 18.969 29.672 -6.066 1 88.88 367 SER B N 1
ATOM 7007 C CA . SER B 1 367 ? 19.844 30.562 -6.809 1 88.88 367 SER B CA 1
ATOM 7008 C C . SER B 1 367 ? 19.078 31.719 -7.434 1 88.88 367 SER B C 1
ATOM 7010 O O . SER B 1 367 ? 18.078 31.5 -8.141 1 88.88 367 SER B O 1
ATOM 7012 N N . PRO B 1 368 ? 19.547 32.844 -7.121 1 91.88 368 PRO B N 1
ATOM 7013 C CA . PRO B 1 368 ? 18.844 34 -7.707 1 91.88 368 PRO B CA 1
ATOM 7014 C C . PRO B 1 368 ? 19 34.062 -9.227 1 91.88 368 PRO B C 1
ATOM 7016 O O . PRO B 1 368 ? 20 33.594 -9.766 1 91.88 368 PRO B O 1
ATOM 7019 N N . GLN B 1 369 ? 18.016 34.625 -9.914 1 92.38 369 GLN B N 1
ATOM 7020 C CA . GLN B 1 369 ? 18.062 34.812 -11.359 1 92.38 369 GLN B CA 1
ATOM 7021 C C . GLN B 1 369 ? 18.969 36 -11.734 1 92.38 369 GLN B C 1
ATOM 7023 O O . GLN B 1 369 ? 19.672 35.938 -12.734 1 92.38 369 GLN B O 1
ATOM 7028 N N . LYS B 1 370 ? 18.812 37.031 -11.008 1 93.38 370 LYS B N 1
ATOM 7029 C CA . LYS B 1 370 ? 19.688 38.219 -11.117 1 93.38 370 LYS B CA 1
ATOM 7030 C C . LYS B 1 370 ? 20.281 38.594 -9.758 1 93.38 370 LYS B C 1
ATOM 7032 O O . LYS B 1 370 ? 19.672 38.312 -8.719 1 93.38 370 LYS B O 1
ATOM 7037 N N . GLY B 1 371 ? 21.469 39.094 -9.852 1 93.5 371 GLY B N 1
ATOM 7038 C CA . GLY B 1 371 ? 22.156 39.469 -8.625 1 93.5 371 GLY B CA 1
ATOM 7039 C C . GLY B 1 371 ? 22.953 38.344 -8.008 1 93.5 371 GLY B C 1
ATOM 7040 O O . GLY B 1 371 ? 23.203 37.312 -8.656 1 93.5 371 GLY B O 1
ATOM 7041 N N . ARG B 1 372 ? 23.5 38.562 -6.824 1 92.44 372 ARG B N 1
ATOM 7042 C CA . ARG B 1 372 ? 24.297 37.5 -6.172 1 92.44 372 ARG B CA 1
ATOM 7043 C C . ARG B 1 372 ? 24.234 37.656 -4.652 1 92.44 372 ARG B C 1
ATOM 7045 O O . ARG B 1 372 ? 23.969 38.75 -4.137 1 92.44 372 ARG B O 1
ATOM 7052 N N . VAL B 1 373 ? 24.375 36.656 -4.004 1 93.25 373 VAL B N 1
ATOM 7053 C CA . VAL B 1 373 ? 24.5 36.562 -2.553 1 93.25 373 VAL B CA 1
ATOM 7054 C C . VAL B 1 373 ? 25.906 36.125 -2.176 1 93.25 373 VAL B C 1
ATOM 7056 O O . VAL B 1 373 ? 26.406 35.125 -2.66 1 93.25 373 VAL B O 1
ATOM 7059 N N . LEU B 1 374 ? 26.531 36.906 -1.37 1 92.75 374 LEU B N 1
ATOM 7060 C CA . LEU B 1 374 ? 27.922 36.625 -0.996 1 92.75 374 LEU B CA 1
ATOM 7061 C C . LEU B 1 374 ? 28.078 36.625 0.52 1 92.75 374 LEU B C 1
ATOM 7063 O O . LEU B 1 374 ? 27.469 37.438 1.215 1 92.75 374 LEU B O 1
ATOM 7067 N N . VAL B 1 375 ? 28.922 35.656 0.946 1 91.19 375 VAL B N 1
ATOM 7068 C CA . VAL B 1 375 ? 29.375 35.625 2.334 1 91.19 375 VAL B CA 1
ATOM 7069 C C . VAL B 1 375 ? 30.875 35.875 2.396 1 91.19 375 VAL B C 1
ATOM 7071 O O . VAL B 1 375 ? 31.672 35.125 1.854 1 91.19 375 VAL B O 1
ATOM 7074 N N . ASN B 1 376 ? 31.25 36.875 3.061 1 91.12 376 ASN B N 1
ATOM 7075 C CA . ASN B 1 376 ? 32.656 37.281 3.061 1 91.12 376 ASN B CA 1
ATOM 7076 C C . ASN B 1 376 ? 33.219 37.312 1.646 1 91.12 376 ASN B C 1
ATOM 7078 O O . ASN B 1 376 ? 34.281 36.781 1.382 1 91.12 376 ASN B O 1
ATOM 7082 N N . ASP B 1 377 ? 32.469 37.688 0.715 1 86.94 377 ASP B N 1
ATOM 7083 C CA . ASP B 1 377 ? 32.875 37.906 -0.678 1 86.94 377 ASP B CA 1
ATOM 7084 C C . ASP B 1 377 ? 33.062 36.562 -1.405 1 86.94 377 ASP B C 1
ATOM 7086 O O . ASP B 1 377 ? 33.719 36.531 -2.441 1 86.94 377 ASP B O 1
ATOM 7090 N N . GLN B 1 378 ? 32.625 35.594 -0.788 1 86.88 378 GLN B N 1
ATOM 7091 C CA . GLN B 1 378 ? 32.656 34.281 -1.416 1 86.88 378 GLN B CA 1
ATOM 7092 C C . GLN B 1 378 ? 31.234 33.719 -1.58 1 86.88 378 GLN B C 1
ATOM 7094 O O . GLN B 1 378 ? 30.281 34.25 -0.993 1 86.88 378 GLN B O 1
ATOM 7099 N N . ALA B 1 379 ? 31.172 32.719 -2.373 1 84.25 379 ALA B N 1
ATOM 7100 C CA . ALA B 1 379 ? 29.875 32.094 -2.596 1 84.25 379 ALA B CA 1
ATOM 7101 C C . ALA B 1 379 ? 29.312 31.531 -1.296 1 84.25 379 ALA B C 1
ATOM 7103 O O . ALA B 1 379 ? 30.062 31.078 -0.425 1 84.25 379 ALA B O 1
ATOM 7104 N N . VAL B 1 380 ? 28.031 31.578 -1.135 1 82.19 380 VAL B N 1
ATOM 7105 C CA . VAL B 1 380 ? 27.359 31.203 0.096 1 82.19 380 VAL B CA 1
ATOM 7106 C C . VAL B 1 380 ? 27.453 29.688 0.294 1 82.19 380 VAL B C 1
ATOM 7108 O O . VAL B 1 380 ? 27.203 28.906 -0.636 1 82.19 380 VAL B O 1
ATOM 7111 N N . GLU B 1 381 ? 27.938 29.438 1.446 1 76.25 381 GLU B N 1
ATOM 7112 C CA . GLU B 1 381 ? 27.922 28.031 1.865 1 76.25 381 GLU B CA 1
ATOM 7113 C C . GLU B 1 381 ? 26.828 27.781 2.895 1 76.25 381 GLU B C 1
ATOM 7115 O O . GLU B 1 381 ? 26.719 28.5 3.893 1 76.25 381 GLU B O 1
ATOM 7120 N N . THR B 1 382 ? 26.094 26.766 2.74 1 75.25 382 THR B N 1
ATOM 7121 C CA . THR B 1 382 ? 24.938 26.5 3.582 1 75.25 382 THR B CA 1
ATOM 7122 C C . THR B 1 382 ? 25.375 26.125 4.996 1 75.25 382 THR B C 1
ATOM 7124 O O . THR B 1 382 ? 24.594 26.234 5.941 1 75.25 382 THR B O 1
ATOM 7127 N N . GLN B 1 383 ? 26.672 25.875 5.188 1 77.81 383 GLN B N 1
ATOM 7128 C CA . GLN B 1 383 ? 27.141 25.359 6.461 1 77.81 383 GLN B CA 1
ATOM 7129 C C . GLN B 1 383 ? 27.281 26.469 7.504 1 77.81 383 GLN B C 1
ATOM 7131 O O . GLN B 1 383 ? 27.406 26.188 8.695 1 77.81 383 GLN B O 1
ATOM 7136 N N . ILE B 1 384 ? 27.125 27.656 7.109 1 84.44 384 ILE B N 1
ATOM 7137 C CA . ILE B 1 384 ? 27.297 28.766 8.039 1 84.44 384 ILE B CA 1
ATOM 7138 C C . ILE B 1 384 ? 25.969 29.047 8.742 1 84.44 384 ILE B C 1
ATOM 7140 O O . ILE B 1 384 ? 25.938 29.734 9.773 1 84.44 384 ILE B O 1
ATOM 7144 N N . PHE B 1 385 ? 24.969 28.438 8.219 1 88.94 385 PHE B N 1
ATOM 7145 C CA . PHE B 1 385 ? 23.625 28.781 8.719 1 88.94 385 PHE B CA 1
ATOM 7146 C C . PHE B 1 385 ? 23.109 27.672 9.625 1 88.94 385 PHE B C 1
ATOM 7148 O O . PHE B 1 385 ? 23.453 26.5 9.453 1 88.94 385 PHE B O 1
ATOM 7155 N N . SER B 1 386 ? 22.391 28.047 10.633 1 88.5 386 SER B N 1
ATOM 7156 C CA . SER B 1 386 ? 21.484 27.203 11.383 1 88.5 386 SER B CA 1
ATOM 7157 C C . SER B 1 386 ? 20.047 27.688 11.258 1 88.5 386 SER B C 1
ATOM 7159 O O . SER B 1 386 ? 19.797 28.875 11.016 1 88.5 386 SER B O 1
ATOM 7161 N N . GLU B 1 387 ? 19.156 26.766 11.328 1 86.88 387 GLU B N 1
ATOM 7162 C CA . GLU B 1 387 ? 17.781 27.141 11.062 1 86.88 387 GLU B CA 1
ATOM 7163 C C . GLU B 1 387 ? 16.859 26.672 12.188 1 86.88 387 GLU B C 1
ATOM 7165 O O . GLU B 1 387 ? 17.031 25.578 12.727 1 86.88 387 GLU B O 1
ATOM 7170 N N . VAL B 1 388 ? 16.031 27.547 12.555 1 84.12 388 VAL B N 1
ATOM 7171 C CA . VAL B 1 388 ? 14.867 27.234 13.367 1 84.12 388 VAL B CA 1
ATOM 7172 C C . VAL B 1 388 ? 13.594 27.484 12.57 1 84.12 388 VAL B C 1
ATOM 7174 O O . VAL B 1 388 ? 13.234 28.625 12.305 1 84.12 388 VAL B O 1
ATOM 7177 N N . GLN B 1 389 ? 12.969 26.438 12.188 1 80.12 389 GLN B N 1
ATOM 7178 C CA . GLN B 1 389 ? 11.812 26.516 11.297 1 80.12 389 GLN B CA 1
ATOM 7179 C C . GLN B 1 389 ? 10.508 26.5 12.086 1 80.12 389 GLN B C 1
ATOM 7181 O O . GLN B 1 389 ? 10.516 26.281 13.297 1 80.12 389 GLN B O 1
ATOM 7186 N N . GLN B 1 390 ? 9.492 26.859 11.312 1 74.25 390 GLN B N 1
ATOM 7187 C CA . GLN B 1 390 ? 8.164 26.828 11.914 1 74.25 390 GLN B CA 1
ATOM 7188 C C . GLN B 1 390 ? 7.816 25.422 12.414 1 74.25 390 GLN B C 1
ATOM 7190 O O . GLN B 1 390 ? 7.387 25.25 13.555 1 74.25 390 GLN B O 1
ATOM 7195 N N . SER B 1 391 ? 8.109 24.5 11.57 1 75.94 391 SER B N 1
ATOM 7196 C CA . SER B 1 391 ? 8.008 23.109 11.992 1 75.94 391 SER B CA 1
ATOM 7197 C C . SER B 1 391 ? 9.367 22.547 12.406 1 75.94 391 SER B C 1
ATOM 7199 O O . SER B 1 391 ? 10.297 22.516 11.602 1 75.94 391 SER B O 1
ATOM 7201 N N . SER B 1 392 ? 9.414 22.141 13.688 1 81.31 392 SER B N 1
ATOM 7202 C CA . SER B 1 392 ? 10.695 21.719 14.234 1 81.31 392 SER B CA 1
ATOM 7203 C C . SER B 1 392 ? 11.172 20.422 13.578 1 81.31 392 SER B C 1
ATOM 7205 O O . SER B 1 392 ? 10.359 19.547 13.266 1 81.31 392 SER B O 1
ATOM 7207 N N . GLN B 1 393 ? 12.43 20.391 13.414 1 85.81 393 GLN B N 1
ATOM 7208 C CA . GLN B 1 393 ? 13.078 19.203 12.859 1 85.81 393 GLN B CA 1
ATOM 7209 C C . GLN B 1 393 ? 13.648 18.328 13.969 1 85.81 393 GLN B C 1
ATOM 7211 O O . GLN B 1 393 ? 14.734 18.578 14.477 1 85.81 393 GLN B O 1
ATOM 7216 N N . ILE B 1 394 ? 12.969 17.312 14.289 1 87.5 394 ILE B N 1
ATOM 7217 C CA . ILE B 1 394 ? 13.336 16.438 15.398 1 87.5 394 ILE B CA 1
ATOM 7218 C C . ILE B 1 394 ? 13.398 14.992 14.914 1 87.5 394 ILE B C 1
ATOM 7220 O O . ILE B 1 394 ? 12.531 14.547 14.164 1 87.5 394 ILE B O 1
ATOM 7224 N N . PHE B 1 395 ? 14.453 14.352 15.281 1 88.88 395 PHE B N 1
ATOM 7225 C CA . PHE B 1 395 ? 14.625 12.945 14.922 1 88.88 395 PHE B CA 1
ATOM 7226 C C . PHE B 1 395 ? 14.07 12.039 16.016 1 88.88 395 PHE B C 1
ATOM 7228 O O . PHE B 1 395 ? 14.07 12.398 17.188 1 88.88 395 PHE B O 1
ATOM 7235 N N . ASN B 1 396 ? 13.594 10.891 15.641 1 87.38 396 ASN B N 1
ATOM 7236 C CA . ASN B 1 396 ? 13.125 9.883 16.578 1 87.38 396 ASN B CA 1
ATOM 7237 C C . ASN B 1 396 ? 14.281 9.07 17.156 1 87.38 396 ASN B C 1
ATOM 7239 O O . ASN B 1 396 ? 14.359 7.855 16.938 1 87.38 396 ASN B O 1
ATOM 7243 N N . VAL B 1 397 ? 15.086 9.672 17.812 1 89.69 397 VAL B N 1
ATOM 7244 C CA . VAL B 1 397 ? 16.266 9.102 18.438 1 89.69 397 VAL B CA 1
ATOM 7245 C C . VAL B 1 397 ? 16.516 9.781 19.797 1 89.69 397 VAL B C 1
ATOM 7247 O O . VAL B 1 397 ? 15.641 10.484 20.312 1 89.69 397 VAL B O 1
ATOM 7250 N N . THR B 1 398 ? 17.672 9.578 20.344 1 91.88 398 THR B N 1
ATOM 7251 C CA . THR B 1 398 ? 18 10.141 21.656 1 91.88 398 THR B CA 1
ATOM 7252 C C . THR B 1 398 ? 18.203 11.648 21.562 1 91.88 398 THR B C 1
ATOM 7254 O O . THR B 1 398 ? 18.438 12.188 20.484 1 91.88 398 THR B O 1
ATOM 7257 N N . LEU B 1 399 ? 18.047 12.281 22.672 1 93.69 399 LEU B N 1
ATOM 7258 C CA . LEU B 1 399 ? 18.344 13.711 22.734 1 93.69 399 LEU B CA 1
ATOM 7259 C C . LEU B 1 399 ? 19.781 13.984 22.297 1 93.69 399 LEU B C 1
ATOM 7261 O O . LEU B 1 399 ? 20.047 14.953 21.578 1 93.69 399 LEU B O 1
ATOM 7265 N N . ARG B 1 400 ? 20.688 13.125 22.703 1 93.31 400 ARG B N 1
ATOM 7266 C CA . ARG B 1 400 ? 22.094 13.242 22.328 1 93.31 400 ARG B CA 1
ATOM 7267 C C . ARG B 1 400 ? 22.25 13.273 20.797 1 93.31 400 ARG B C 1
ATOM 7269 O O . ARG B 1 400 ? 22.953 14.133 20.266 1 93.31 400 ARG B O 1
ATOM 7276 N N . PHE B 1 401 ? 21.625 12.414 20.219 1 92.38 401 PHE B N 1
ATOM 7277 C CA . PHE B 1 401 ? 21.734 12.32 18.766 1 92.38 401 PHE B CA 1
ATOM 7278 C C . PHE B 1 401 ? 21.062 13.516 18.094 1 92.38 401 PHE B C 1
ATOM 7280 O O . PHE B 1 401 ? 21.547 14 17.062 1 92.38 401 PHE B O 1
ATOM 7287 N N . ASN B 1 402 ? 19.953 13.93 18.641 1 93.25 402 ASN B N 1
ATOM 7288 C CA . ASN B 1 402 ? 19.281 15.094 18.078 1 93.25 402 ASN B CA 1
ATOM 7289 C C . ASN B 1 402 ? 20.156 16.344 18.156 1 93.25 402 ASN B C 1
ATOM 7291 O O . ASN B 1 402 ? 20.062 17.219 17.297 1 93.25 402 ASN B O 1
ATOM 7295 N N . LEU B 1 403 ? 20.984 16.297 19.141 1 93.75 403 LEU B N 1
ATOM 7296 C CA . LEU B 1 403 ? 21.875 17.438 19.328 1 93.75 403 LEU B CA 1
ATOM 7297 C C . LEU B 1 403 ? 23.141 17.297 18.5 1 93.75 403 LEU B C 1
ATOM 7299 O O . LEU B 1 403 ? 23.578 18.234 17.844 1 93.75 403 LEU B O 1
ATOM 7303 N N . THR B 1 404 ? 23.734 16.094 18.5 1 93.81 404 THR B N 1
ATOM 7304 C CA . THR B 1 404 ? 25.047 15.898 17.891 1 93.81 404 THR B CA 1
ATOM 7305 C C . THR B 1 404 ? 24.922 15.461 16.438 1 93.81 404 THR B C 1
ATOM 7307 O O . THR B 1 404 ? 25.875 15.523 15.68 1 93.81 404 THR B O 1
ATOM 7310 N N . LEU B 1 405 ? 23.828 14.891 16.109 1 91.62 405 LEU B N 1
ATOM 7311 C CA . LEU B 1 405 ? 23.547 14.344 14.781 1 91.62 405 LEU B CA 1
ATOM 7312 C C . LEU B 1 405 ? 24.562 13.273 14.406 1 91.62 405 LEU B C 1
ATOM 7314 O O . LEU B 1 405 ? 24.906 13.125 13.234 1 91.62 405 LEU B O 1
ATOM 7318 N N . GLY B 1 406 ? 25.156 12.648 15.43 1 89.19 406 GLY B N 1
ATOM 7319 C CA . GLY B 1 406 ? 26.078 11.547 15.18 1 89.19 406 GLY B CA 1
ATOM 7320 C C . GLY B 1 406 ? 27.531 11.953 15.297 1 89.19 406 GLY B C 1
ATOM 7321 O O . GLY B 1 406 ? 28.406 11.094 15.352 1 89.19 406 GLY B O 1
ATOM 7322 N N . LYS B 1 407 ? 27.797 13.281 15.305 1 90.81 407 LYS B N 1
ATOM 7323 C CA . LYS B 1 407 ? 29.172 13.758 15.453 1 90.81 407 LYS B CA 1
ATOM 7324 C C . LYS B 1 407 ? 29.641 13.602 16.891 1 90.81 407 LYS B C 1
ATOM 7326 O O . LYS B 1 407 ? 28.828 13.562 17.828 1 90.81 407 LYS B O 1
ATOM 7331 N N . GLN B 1 408 ? 30.859 13.531 17 1 91.25 408 GLN B N 1
ATOM 7332 C CA . GLN B 1 408 ? 31.422 13.359 18.328 1 91.25 408 GLN B CA 1
ATOM 7333 C C . GLN B 1 408 ? 31.688 14.703 18.984 1 91.25 408 GLN B C 1
ATOM 7335 O O . GLN B 1 408 ? 32.375 15.562 18.422 1 91.25 408 GLN B O 1
ATOM 7340 N N . PHE B 1 409 ? 31.062 14.938 20.094 1 93.75 409 PHE B N 1
ATOM 7341 C CA . PHE B 1 409 ? 31.281 16.094 20.953 1 93.75 409 PHE B CA 1
ATOM 7342 C C . PHE B 1 409 ? 31.562 15.672 22.391 1 93.75 409 PHE B C 1
ATOM 7344 O O . PHE B 1 409 ? 31.172 14.578 22.797 1 93.75 409 PHE B O 1
ATOM 7351 N N . ASP B 1 410 ? 32.219 16.531 23.062 1 94.19 410 ASP B N 1
ATOM 7352 C CA . ASP B 1 410 ? 32.375 16.297 24.5 1 94.19 410 ASP B CA 1
ATOM 7353 C C . ASP B 1 410 ? 31.062 16.484 25.25 1 94.19 410 ASP B C 1
ATOM 7355 O O . ASP B 1 410 ? 30.281 17.375 24.906 1 94.19 410 ASP B O 1
ATOM 7359 N N . GLN B 1 411 ? 30.906 15.695 26.234 1 93.94 411 GLN B N 1
ATOM 7360 C CA . GLN B 1 411 ? 29.672 15.75 27 1 93.94 411 GLN B CA 1
ATOM 7361 C C . GLN B 1 411 ? 29.453 17.141 27.609 1 93.94 411 GLN B C 1
ATOM 7363 O O . GLN B 1 411 ? 28.328 17.625 27.688 1 93.94 411 GLN B O 1
ATOM 7368 N N . LYS B 1 412 ? 30.531 17.703 28 1 94.06 412 LYS B N 1
ATOM 7369 C CA . LYS B 1 412 ? 30.453 19.031 28.594 1 94.06 412 LYS B CA 1
ATOM 7370 C C . LYS B 1 412 ? 29.938 20.062 27.594 1 94.06 412 LYS B C 1
ATOM 7372 O O . LYS B 1 412 ? 29.156 20.938 27.953 1 94.06 412 LYS B O 1
ATOM 7377 N N . GLN B 1 413 ? 30.344 19.922 26.406 1 94.44 413 GLN B N 1
ATOM 7378 C CA . GLN B 1 413 ? 29.906 20.828 25.344 1 94.44 413 GLN B CA 1
ATOM 7379 C C . GLN B 1 413 ? 28.422 20.656 25.047 1 94.44 413 GLN B C 1
ATOM 7381 O O . GLN B 1 413 ? 27.719 21.641 24.828 1 94.44 413 GLN B O 1
ATOM 7386 N N . ILE B 1 414 ? 28 19.453 25.062 1 95.75 414 ILE B N 1
ATOM 7387 C CA . ILE B 1 414 ? 26.609 19.141 24.766 1 95.75 414 ILE B CA 1
ATOM 7388 C C . ILE B 1 414 ? 25.703 19.719 25.844 1 95.75 414 ILE B C 1
ATOM 7390 O O . ILE B 1 414 ? 24.688 20.359 25.547 1 95.75 414 ILE B O 1
ATOM 7394 N N . VAL B 1 415 ? 26.094 19.5 27.062 1 95.25 415 VAL B N 1
ATOM 7395 C CA . VAL B 1 415 ? 25.297 19.969 28.203 1 95.25 415 VAL B CA 1
ATOM 7396 C C . VAL B 1 415 ? 25.266 21.5 28.203 1 95.25 415 VAL B C 1
ATOM 7398 O O . VAL B 1 415 ? 24.234 22.094 28.484 1 95.25 415 VAL B O 1
ATOM 7401 N N . ALA B 1 416 ? 26.391 22.109 27.922 1 93.88 416 ALA B N 1
ATOM 7402 C CA . ALA B 1 416 ? 26.469 23.562 27.906 1 93.88 416 ALA B CA 1
ATOM 7403 C C . ALA B 1 416 ? 25.531 24.156 26.844 1 93.88 416 ALA B C 1
ATOM 7405 O O . ALA B 1 416 ? 24.844 25.141 27.094 1 93.88 416 ALA B O 1
ATOM 7406 N N . ALA B 1 417 ? 25.578 23.562 25.719 1 93.5 417 ALA B N 1
ATOM 7407 C CA . ALA B 1 417 ? 24.719 24.047 24.641 1 93.5 417 ALA B CA 1
ATOM 7408 C C . ALA B 1 417 ? 23.234 23.875 24.984 1 93.5 417 ALA B C 1
ATOM 7410 O O . ALA B 1 417 ? 22.422 24.75 24.703 1 93.5 417 ALA B O 1
ATOM 7411 N N . ALA B 1 418 ? 22.906 22.781 25.594 1 94.5 418 ALA B N 1
ATOM 7412 C CA . ALA B 1 418 ? 21.531 22.516 26.016 1 94.5 418 ALA B CA 1
ATOM 7413 C C . ALA B 1 418 ? 21.078 23.516 27.062 1 94.5 418 ALA B C 1
ATOM 7415 O O . ALA B 1 418 ? 19.938 24 27.031 1 94.5 418 ALA B O 1
ATOM 7416 N N . GLN B 1 419 ? 21.938 23.812 27.953 1 93.19 419 GLN B N 1
ATOM 7417 C CA . GLN B 1 419 ? 21.609 24.766 29.016 1 93.19 419 GLN B CA 1
ATOM 7418 C C . GLN B 1 419 ? 21.438 26.172 28.438 1 93.19 419 GLN B C 1
ATOM 7420 O O . GLN B 1 419 ? 20.531 26.891 28.844 1 93.19 419 GLN B O 1
ATOM 7425 N N . GLN B 1 420 ? 22.297 26.484 27.531 1 91.31 420 GLN B N 1
ATOM 7426 C CA . GLN B 1 420 ? 22.203 27.797 26.891 1 91.31 420 GLN B CA 1
ATOM 7427 C C . GLN B 1 420 ? 20.875 27.969 26.172 1 91.31 420 GLN B C 1
ATOM 7429 O O . GLN B 1 420 ? 20.328 29.078 26.109 1 91.31 420 GLN B O 1
ATOM 7434 N N . ALA B 1 421 ? 20.359 26.859 25.719 1 91.94 421 ALA B N 1
ATOM 7435 C CA . ALA B 1 421 ? 19.109 26.906 24.969 1 91.94 421 ALA B CA 1
ATOM 7436 C C . ALA B 1 421 ? 17.906 26.797 25.891 1 91.94 421 ALA B C 1
ATOM 7438 O O . ALA B 1 421 ? 16.75 26.875 25.453 1 91.94 421 ALA B O 1
ATOM 7439 N N . GLY B 1 422 ? 18.125 26.578 27.188 1 90.44 422 GLY B N 1
ATOM 7440 C CA . GLY B 1 422 ? 17.031 26.531 28.156 1 90.44 422 GLY B CA 1
ATOM 7441 C C . GLY B 1 422 ? 16.516 25.125 28.391 1 90.44 422 GLY B C 1
ATOM 7442 O O . GLY B 1 422 ? 15.359 24.953 28.797 1 90.44 422 GLY B O 1
ATOM 7443 N N . LEU B 1 423 ? 17.281 24.141 28.078 1 92.12 423 LEU B N 1
ATOM 7444 C CA . LEU B 1 423 ? 16.828 22.766 28.234 1 92.12 423 LEU B CA 1
ATOM 7445 C C . LEU B 1 423 ? 17.344 22.172 29.531 1 92.12 423 LEU B C 1
ATOM 7447 O O . LEU B 1 423 ? 17.406 20.938 29.688 1 92.12 423 LEU B O 1
ATOM 7451 N N . THR B 1 424 ? 17.688 22.922 30.453 1 91.5 424 THR B N 1
ATOM 7452 C CA . THR B 1 424 ? 18.266 22.469 31.703 1 91.5 424 THR B CA 1
ATOM 7453 C C . THR B 1 424 ? 17.297 21.547 32.438 1 91.5 424 THR B C 1
ATOM 7455 O O . THR B 1 424 ? 17.672 20.453 32.875 1 91.5 424 THR B O 1
ATOM 7458 N N . ASN B 1 425 ? 16.141 21.984 32.562 1 89.19 425 ASN B N 1
ATOM 7459 C CA . ASN B 1 425 ? 15.141 21.188 33.281 1 89.19 425 ASN B CA 1
ATOM 7460 C C . ASN B 1 425 ? 14.875 19.859 32.594 1 89.19 425 ASN B C 1
ATOM 7462 O O . ASN B 1 425 ? 14.695 18.828 33.25 1 89.19 425 ASN B O 1
ATOM 7466 N N . TYR B 1 426 ? 14.781 19.922 31.328 1 89.94 426 TYR B N 1
ATOM 7467 C CA . TYR B 1 426 ? 14.539 18.688 30.562 1 89.94 426 TYR B CA 1
ATOM 7468 C C . TYR B 1 426 ? 15.688 17.703 30.734 1 89.94 426 TYR B C 1
ATOM 7470 O O . TYR B 1 426 ? 15.461 16.5 30.906 1 89.94 426 TYR B O 1
ATOM 7478 N N . LEU B 1 427 ? 16.844 18.203 30.688 1 91.56 427 LEU B N 1
ATOM 7479 C CA . LEU B 1 427 ? 18.047 17.375 30.844 1 91.56 427 LEU B CA 1
ATOM 7480 C C . LEU B 1 427 ? 18.078 16.734 32.219 1 91.56 427 LEU B C 1
ATOM 7482 O O . LEU B 1 427 ? 18.5 15.578 32.344 1 91.56 427 LEU B O 1
ATOM 7486 N N . GLN B 1 428 ? 17.734 17.438 33.188 1 89.94 428 GLN B N 1
ATOM 7487 C CA . GLN B 1 428 ? 17.75 16.922 34.562 1 89.94 428 GLN B CA 1
ATOM 7488 C C . GLN B 1 428 ? 16.703 15.844 34.781 1 89.94 428 GLN B C 1
ATOM 7490 O O . GLN B 1 428 ? 16.938 14.852 35.469 1 89.94 428 GLN B O 1
ATOM 7495 N N . LYS B 1 429 ? 15.68 16 34.094 1 91 429 LYS B N 1
ATOM 7496 C CA . LYS B 1 429 ? 14.555 15.094 34.281 1 91 429 LYS B CA 1
ATOM 7497 C C . LYS B 1 429 ? 14.703 13.836 33.438 1 91 429 LYS B C 1
ATOM 7499 O O . LYS B 1 429 ? 14.398 12.734 33.906 1 91 429 LYS B O 1
ATOM 7504 N N . HIS B 1 430 ? 15.102 13.984 32.25 1 90.88 430 HIS B N 1
ATOM 7505 C CA . HIS B 1 430 ? 15.023 12.867 31.312 1 90.88 430 HIS B CA 1
ATOM 7506 C C . HIS B 1 430 ? 16.422 12.391 30.906 1 90.88 430 HIS B C 1
ATOM 7508 O O . HIS B 1 430 ? 16.594 11.227 30.531 1 90.88 430 HIS B O 1
ATOM 7514 N N . GLY B 1 431 ? 17.391 13.297 30.906 1 90.94 431 GLY B N 1
ATOM 7515 C CA . GLY B 1 431 ? 18.75 12.938 30.547 1 90.94 431 GLY B CA 1
ATOM 7516 C C . GLY B 1 431 ? 19.016 13.023 29.062 1 90.94 431 GLY B C 1
ATOM 7517 O O . GLY B 1 431 ? 18.094 13.227 28.266 1 90.94 431 GLY B O 1
ATOM 7518 N N . LEU B 1 432 ? 20.297 12.766 28.641 1 92.44 432 LEU B N 1
ATOM 7519 C CA . LEU B 1 432 ? 20.734 12.93 27.266 1 92.44 432 LEU B CA 1
ATOM 7520 C C . LEU B 1 432 ? 20.359 11.711 26.422 1 92.44 432 LEU B C 1
ATOM 7522 O O . LEU B 1 432 ? 20.234 11.805 25.203 1 92.44 432 LEU B O 1
ATOM 7526 N N . ASP B 1 433 ? 20.141 10.688 27.078 1 91.69 433 ASP B N 1
ATOM 7527 C CA . ASP B 1 433 ? 19.953 9.453 26.328 1 91.69 433 ASP B CA 1
ATOM 7528 C C . ASP B 1 433 ? 18.469 9.07 26.25 1 91.69 433 ASP B C 1
ATOM 7530 O O . ASP B 1 433 ? 18.125 7.969 25.812 1 91.69 433 ASP B O 1
ATOM 7534 N N . THR B 1 434 ? 17.688 9.992 26.625 1 90.88 434 THR B N 1
ATOM 7535 C CA . THR B 1 434 ? 16.266 9.75 26.5 1 90.88 434 THR B CA 1
ATOM 7536 C C . THR B 1 434 ? 15.836 9.766 25.031 1 90.88 434 THR B C 1
ATOM 7538 O O . THR B 1 434 ? 16.328 10.578 24.25 1 90.88 434 THR B O 1
ATOM 7541 N N . VAL B 1 435 ? 14.992 8.867 24.703 1 88.69 435 VAL B N 1
ATOM 7542 C CA . VAL B 1 435 ? 14.547 8.75 23.328 1 88.69 435 VAL B CA 1
ATOM 7543 C C . VAL B 1 435 ? 13.391 9.719 23.078 1 88.69 435 VAL B C 1
ATOM 7545 O O . VAL B 1 435 ? 12.422 9.75 23.828 1 88.69 435 VAL B O 1
ATOM 7548 N N . ILE B 1 436 ? 13.57 10.531 22.047 1 87.56 436 ILE B N 1
ATOM 7549 C CA . ILE B 1 436 ? 12.523 11.453 21.609 1 87.56 436 ILE B CA 1
ATOM 7550 C C . ILE B 1 436 ? 11.625 10.758 20.594 1 87.56 436 ILE B C 1
ATOM 7552 O O . ILE B 1 436 ? 12.117 10.164 19.625 1 87.56 436 ILE B O 1
ATOM 7556 N N . GLU B 1 437 ? 10.398 10.891 20.828 1 78.19 437 GLU B N 1
ATOM 7557 C CA . GLU B 1 437 ? 9.43 10.18 20 1 78.19 437 GLU B CA 1
ATOM 7558 C C . GLU B 1 437 ? 9.266 10.875 18.641 1 78.19 437 GLU B C 1
ATOM 7560 O O . GLU B 1 437 ? 9.766 11.977 18.438 1 78.19 437 GLU B O 1
ATOM 7565 N N . GLU B 1 438 ? 8.516 10.234 17.844 1 71.81 438 G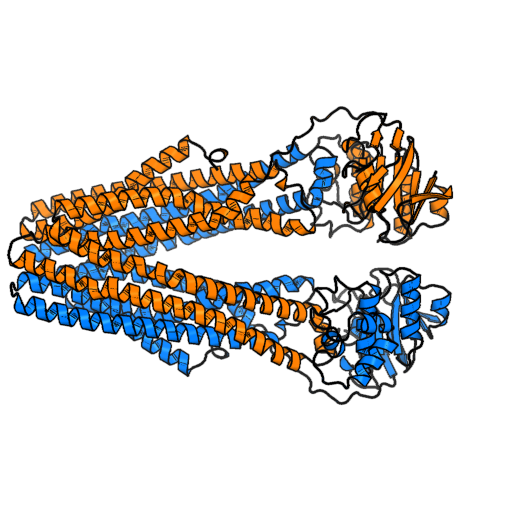LU B N 1
ATOM 7566 C CA . GLU B 1 438 ? 8.312 10.727 16.484 1 71.81 438 GLU B CA 1
ATOM 7567 C C . GLU B 1 438 ? 7.703 12.133 16.5 1 71.81 438 GLU B C 1
ATOM 7569 O O . GLU B 1 438 ? 6.785 12.406 17.266 1 71.81 438 GLU B O 1
ATOM 7574 N N . ASN B 1 439 ? 8.273 12.922 15.68 1 64.94 439 ASN B N 1
ATOM 7575 C CA . ASN B 1 439 ? 7.852 14.312 15.539 1 64.94 439 ASN B CA 1
ATOM 7576 C C . ASN B 1 439 ? 7.91 15.055 16.875 1 64.94 439 ASN B C 1
ATOM 7578 O O . ASN B 1 439 ? 7.328 16.125 17.016 1 64.94 439 ASN B O 1
ATOM 7582 N N . GLY B 1 440 ? 8.578 14.422 17.828 1 71.44 440 GLY B N 1
ATOM 7583 C CA . GLY B 1 440 ? 8.711 15.07 19.125 1 71.44 440 GLY B CA 1
ATOM 7584 C C . GLY B 1 440 ? 7.402 15.156 19.891 1 71.44 440 GLY B C 1
ATOM 7585 O O . GLY B 1 440 ? 7.125 16.156 20.547 1 71.44 440 GLY B O 1
ATOM 7586 N N . HIS B 1 441 ? 6.621 14.195 19.672 1 68 441 HIS B N 1
ATOM 7587 C CA . HIS B 1 441 ? 5.293 14.211 20.281 1 68 441 HIS B CA 1
ATOM 7588 C C . HIS B 1 441 ? 5.375 14.266 21.797 1 68 441 HIS B C 1
ATOM 7590 O O . HIS B 1 441 ? 4.453 14.75 22.453 1 68 441 HIS B O 1
ATOM 7596 N N . ASN B 1 442 ? 6.438 13.867 22.328 1 72.75 442 ASN B N 1
ATOM 7597 C CA . ASN B 1 442 ? 6.59 13.867 23.781 1 72.75 442 ASN B CA 1
ATOM 7598 C C . ASN B 1 442 ? 7.266 15.148 24.281 1 72.75 442 ASN B C 1
ATOM 7600 O O . ASN B 1 442 ? 7.672 15.227 25.438 1 72.75 442 ASN B O 1
ATOM 7604 N N . LEU B 1 443 ? 7.465 16.094 23.375 1 80.12 443 LEU B N 1
ATOM 7605 C CA . LEU B 1 443 ? 8.062 17.375 23.703 1 80.12 443 LEU B CA 1
ATOM 7606 C C . LEU B 1 443 ? 7.027 18.5 23.594 1 80.12 443 LEU B C 1
ATOM 7608 O O . LEU B 1 443 ? 6.086 18.406 22.812 1 80.12 443 LEU B O 1
ATOM 7612 N N . SER B 1 444 ? 7.199 19.422 24.422 1 77.25 444 SER B N 1
ATOM 7613 C CA . SER B 1 444 ? 6.414 20.641 24.234 1 77.25 444 SER B CA 1
ATOM 7614 C C . SER B 1 444 ? 6.906 21.438 23.031 1 77.25 444 SER B C 1
ATOM 7616 O O . SER B 1 444 ? 7.996 21.188 22.516 1 77.25 444 SER B O 1
ATOM 7618 N N . GLY B 1 445 ? 6.031 22.266 22.484 1 79 445 GLY B N 1
ATOM 7619 C CA . GLY B 1 445 ? 6.434 23.141 21.391 1 79 445 GLY B CA 1
ATOM 7620 C C . GLY B 1 445 ? 7.707 23.906 21.672 1 79 445 GLY B C 1
ATOM 7621 O O . GLY B 1 445 ? 8.578 24.016 20.812 1 79 445 GLY B O 1
ATOM 7622 N N . GLY B 1 446 ? 7.77 24.406 22.891 1 83.94 446 GLY B N 1
ATOM 7623 C CA . GLY B 1 446 ? 8.953 25.141 23.297 1 83.94 446 GLY B CA 1
ATOM 7624 C C . GLY B 1 446 ? 10.195 24.281 23.359 1 83.94 446 GLY B C 1
ATOM 7625 O O . GLY B 1 446 ? 11.281 24.719 22.984 1 83.94 446 GLY B O 1
ATOM 7626 N N . GLU B 1 447 ? 10.055 23.125 23.891 1 86.44 447 GLU B N 1
ATOM 7627 C CA . GLU B 1 447 ? 11.188 22.203 24 1 86.44 447 GLU B CA 1
ATOM 7628 C C . GLU B 1 447 ? 11.742 21.844 22.625 1 86.44 447 GLU B C 1
ATOM 7630 O O . GLU B 1 447 ? 12.961 21.734 22.453 1 86.44 447 GLU B O 1
ATOM 7635 N N . ARG B 1 448 ? 10.93 21.672 21.688 1 89.19 448 ARG B N 1
ATOM 7636 C CA . ARG B 1 448 ? 11.359 21.344 20.328 1 89.19 448 ARG B CA 1
ATOM 7637 C C . ARG B 1 448 ? 12.211 22.469 19.75 1 89.19 448 ARG B C 1
ATOM 7639 O O . ARG B 1 448 ? 13.25 22.203 19.141 1 89.19 448 ARG B O 1
ATOM 7646 N N . LYS B 1 449 ? 11.758 23.672 19.969 1 88.81 449 LYS B N 1
ATOM 7647 C CA . LYS B 1 449 ? 12.5 24.812 19.469 1 88.81 449 LYS B CA 1
ATOM 7648 C C . LYS B 1 449 ? 13.852 24.953 20.172 1 88.81 449 LYS B C 1
ATOM 7650 O O . LYS B 1 449 ? 14.852 25.297 19.531 1 88.81 449 LYS B O 1
ATOM 7655 N N . ARG B 1 450 ? 13.859 24.688 21.453 1 90.56 450 ARG B N 1
ATOM 7656 C CA . ARG B 1 450 ? 15.086 24.781 22.234 1 90.56 450 ARG B CA 1
ATOM 7657 C C . ARG B 1 450 ? 16.109 23.734 21.781 1 90.56 450 ARG B C 1
ATOM 7659 O O . ARG B 1 450 ? 17.312 24 21.797 1 90.56 450 ARG B O 1
ATOM 7666 N N . ILE B 1 451 ? 15.641 22.609 21.359 1 91.69 451 ILE B N 1
ATOM 7667 C CA . ILE B 1 451 ? 16.531 21.578 20.844 1 91.69 451 ILE B CA 1
ATOM 7668 C C . ILE B 1 451 ? 17.203 22.062 19.562 1 91.69 451 ILE B C 1
ATOM 7670 O O . ILE B 1 451 ? 18.406 21.875 19.359 1 91.69 451 ILE B O 1
ATOM 7674 N N . GLU B 1 452 ? 16.453 22.672 18.688 1 90.44 452 GLU B N 1
ATOM 7675 C CA . GLU B 1 452 ? 17 23.219 17.453 1 90.44 452 GLU B CA 1
ATOM 7676 C C . GLU B 1 452 ? 18.047 24.312 17.766 1 90.44 452 GLU B C 1
ATOM 7678 O O . GLU B 1 452 ? 19.094 24.359 17.125 1 90.44 452 GLU B O 1
ATOM 7683 N N . LEU B 1 453 ? 17.734 25.109 18.766 1 89.62 453 LEU B N 1
ATOM 7684 C CA . LEU B 1 453 ? 18.672 26.141 19.172 1 89.62 453 LEU B CA 1
ATOM 7685 C C . LEU B 1 453 ? 19.938 25.531 19.766 1 89.62 453 LEU B C 1
ATOM 7687 O O . LEU B 1 453 ? 21.047 26.016 19.484 1 89.62 453 LEU B O 1
ATOM 7691 N N . ALA B 1 454 ? 19.734 24.547 20.594 1 92.19 454 ALA B N 1
ATOM 7692 C CA . ALA B 1 454 ? 20.875 23.859 21.203 1 92.19 454 ALA B CA 1
ATOM 7693 C C . ALA B 1 454 ? 21.797 23.297 20.125 1 92.19 454 ALA B C 1
ATOM 7695 O O . ALA B 1 454 ? 23.031 23.328 20.266 1 92.19 454 ALA B O 1
ATOM 7696 N N . ARG B 1 455 ? 21.234 22.75 19.125 1 91.31 455 ARG B N 1
ATOM 7697 C CA . ARG B 1 455 ? 22.016 22.234 18 1 91.31 455 ARG B CA 1
ATOM 7698 C C . ARG B 1 455 ? 22.844 23.344 17.344 1 91.31 455 ARG B C 1
ATOM 7700 O O . ARG B 1 455 ? 24.016 23.141 17.031 1 91.31 455 ARG B O 1
ATOM 7707 N N . ALA B 1 456 ? 22.219 24.391 17.125 1 87.69 456 ALA B N 1
ATOM 7708 C CA . ALA B 1 456 ? 22.891 25.547 16.516 1 87.69 456 ALA B CA 1
ATOM 7709 C C . ALA B 1 456 ? 24.078 26 17.375 1 87.69 456 ALA B C 1
ATOM 7711 O O . ALA B 1 456 ? 25.141 26.297 16.844 1 87.69 456 ALA B O 1
ATOM 7712 N N . PHE B 1 457 ? 23.859 26.047 18.688 1 89.94 457 PHE B N 1
ATOM 7713 C CA . PHE B 1 457 ? 24.906 26.438 19.625 1 89.94 457 PHE B CA 1
ATOM 7714 C C . PHE B 1 457 ? 26.047 25.422 19.625 1 89.94 457 PHE B C 1
ATOM 7716 O O . PHE B 1 457 ? 27.219 25.797 19.625 1 89.94 457 PHE B O 1
ATOM 7723 N N . LEU B 1 458 ? 25.641 24.219 19.594 1 91.56 458 LEU B N 1
ATOM 7724 C CA . LEU B 1 458 ? 26.625 23.156 19.672 1 91.56 458 LEU B CA 1
ATOM 7725 C C . LEU B 1 458 ? 27.547 23.156 18.453 1 91.56 458 LEU B C 1
ATOM 7727 O O . LEU B 1 458 ? 28.75 22.969 18.578 1 91.56 458 LEU B O 1
ATOM 7731 N N . PHE B 1 459 ? 26.969 23.391 17.344 1 88.94 459 PHE B N 1
ATOM 7732 C CA . PHE B 1 459 ? 27.734 23.359 16.109 1 88.94 459 PHE B CA 1
ATOM 7733 C C . PHE B 1 459 ? 28.375 24.719 15.828 1 88.94 459 PHE B C 1
ATOM 7735 O O . PHE B 1 459 ? 29.062 24.891 14.82 1 88.94 459 PHE B O 1
ATOM 7742 N N . GLN B 1 460 ? 28.125 25.656 16.719 1 82.94 460 GLN B N 1
ATOM 7743 C CA . GLN B 1 460 ? 28.719 26.984 16.672 1 82.94 460 GLN B CA 1
ATOM 7744 C C . GLN B 1 460 ? 28.531 27.625 15.297 1 82.94 460 GLN B C 1
ATOM 7746 O O . GLN B 1 460 ? 29.5 28.078 14.68 1 82.94 460 GLN B O 1
ATOM 7751 N N . ARG B 1 461 ? 27.375 27.656 14.844 1 85.38 461 ARG B N 1
ATOM 7752 C CA . ARG B 1 461 ? 27.078 28.328 13.586 1 85.38 461 ARG B CA 1
ATOM 7753 C C . ARG B 1 461 ? 27.016 29.844 13.773 1 85.38 461 ARG B C 1
ATOM 7755 O O . ARG B 1 461 ? 26.672 30.328 14.852 1 85.38 461 ARG B O 1
ATOM 7762 N N . GLU B 1 462 ? 27.328 30.5 12.711 1 87.88 462 GLU B N 1
ATOM 7763 C CA . GLU B 1 462 ? 27.516 31.938 12.844 1 87.88 462 GLU B CA 1
ATOM 7764 C C . GLU B 1 462 ? 26.203 32.688 12.641 1 87.88 462 GLU B C 1
ATOM 7766 O O . GLU B 1 462 ? 25.984 33.75 13.227 1 87.88 462 GLU B O 1
ATOM 7771 N N . ILE B 1 463 ? 25.344 32.156 11.82 1 92.69 463 ILE B N 1
ATOM 7772 C CA . ILE B 1 463 ? 24.094 32.812 11.5 1 92.69 463 ILE B CA 1
ATOM 7773 C C . ILE B 1 463 ? 22.906 31.922 11.844 1 92.69 463 ILE B C 1
ATOM 7775 O O . ILE B 1 463 ? 22.859 30.766 11.406 1 92.69 463 ILE B O 1
ATOM 7779 N N . LEU B 1 464 ? 22.016 32.438 12.602 1 92.94 464 LEU B N 1
ATOM 7780 C CA . LEU B 1 464 ? 20.766 31.734 12.938 1 92.94 464 LEU B CA 1
ATOM 7781 C C . LEU B 1 464 ? 19.594 32.312 12.172 1 92.94 464 LEU B C 1
ATOM 7783 O O . LEU B 1 464 ? 19.328 33.531 12.266 1 92.94 464 LEU B O 1
ATOM 7787 N N . VAL B 1 465 ? 18.984 31.516 11.414 1 92.81 465 VAL B N 1
ATOM 7788 C CA . VAL B 1 465 ? 17.812 31.938 10.656 1 92.81 465 VAL B CA 1
ATOM 7789 C C . VAL B 1 465 ? 16.547 31.359 11.305 1 92.81 465 VAL B C 1
ATOM 7791 O O . VAL B 1 465 ? 16.438 30.141 11.461 1 92.81 465 VAL B O 1
ATOM 7794 N N . VAL B 1 466 ? 15.648 32.25 11.68 1 91 466 VAL B N 1
ATOM 7795 C CA . VAL B 1 466 ? 14.406 31.828 12.336 1 91 466 VAL B CA 1
ATOM 7796 C C . VAL B 1 466 ? 13.211 32.156 11.445 1 91 466 VAL B C 1
ATOM 7798 O O . VAL B 1 466 ? 12.953 33.312 11.156 1 91 466 VAL B O 1
ATOM 7801 N N . ASP B 1 467 ? 12.492 31.203 10.984 1 88.06 467 ASP B N 1
ATOM 7802 C CA . ASP B 1 467 ? 11.32 31.375 10.141 1 88.06 467 ASP B CA 1
ATOM 7803 C C . ASP B 1 467 ? 10.039 31.094 10.914 1 88.06 467 ASP B C 1
ATOM 7805 O O . ASP B 1 467 ? 9.531 29.969 10.883 1 88.06 467 ASP B O 1
ATOM 7809 N N . GLU B 1 468 ? 9.5 32.125 11.508 1 80.38 468 GLU B N 1
ATOM 7810 C CA . GLU B 1 468 ? 8.289 32.062 12.32 1 80.38 468 GLU B CA 1
ATOM 7811 C C . GLU B 1 468 ? 8.383 30.969 13.375 1 80.38 468 GLU B C 1
ATOM 7813 O O . GLU B 1 468 ? 7.438 30.203 13.57 1 80.38 468 GLU B O 1
ATOM 7818 N N . GLY B 1 469 ? 9.43 30.922 14 1 79.12 469 GLY B N 1
ATOM 7819 C CA . GLY B 1 469 ? 9.758 29.828 14.898 1 79.12 469 GLY B CA 1
ATOM 7820 C C . GLY B 1 469 ? 8.938 29.844 16.172 1 79.12 469 GLY B C 1
ATOM 7821 O O . GLY B 1 469 ? 8.781 28.812 16.828 1 79.12 469 GLY B O 1
ATOM 7822 N N . THR B 1 470 ? 8.297 30.984 16.531 1 78.25 470 THR B N 1
ATOM 7823 C CA . THR B 1 470 ? 7.605 31.062 17.812 1 78.25 470 THR B CA 1
ATOM 7824 C C . THR B 1 470 ? 6.117 31.328 17.594 1 78.25 470 THR B C 1
ATOM 7826 O O . THR B 1 470 ? 5.391 31.609 18.547 1 78.25 470 THR B O 1
ATOM 7829 N N . ALA B 1 471 ? 5.711 31.25 16.406 1 69.81 471 ALA B N 1
ATOM 7830 C CA . ALA B 1 471 ? 4.352 31.641 16.047 1 69.81 471 ALA B CA 1
ATOM 7831 C C . ALA B 1 471 ? 3.324 30.734 16.734 1 69.81 471 ALA B C 1
ATOM 7833 O O . ALA B 1 471 ? 2.211 31.172 17.031 1 69.81 471 ALA B O 1
ATOM 7834 N N . SER B 1 472 ? 3.695 29.578 16.969 1 67 472 SER B N 1
ATOM 7835 C CA . SER B 1 472 ? 2.738 28.625 17.484 1 67 472 SER B CA 1
ATOM 7836 C C . SER B 1 472 ? 2.83 28.516 19.016 1 67 472 SER B C 1
ATOM 7838 O O . SER B 1 472 ? 2.076 27.781 19.641 1 67 472 SER B O 1
ATOM 7840 N N . LEU B 1 473 ? 3.611 29.344 19.562 1 74.38 473 LEU B N 1
ATOM 7841 C CA . LEU B 1 473 ? 3.857 29.25 21 1 74.38 473 LEU B CA 1
ATOM 7842 C C . LEU B 1 473 ? 3.055 30.312 21.75 1 74.38 473 LEU B C 1
ATOM 7844 O O . LEU B 1 473 ? 2.631 31.312 21.172 1 74.38 473 LEU B O 1
ATOM 7848 N N . ASP B 1 474 ? 2.732 30 23 1 73.12 474 ASP B N 1
ATOM 7849 C CA . ASP B 1 474 ? 2.158 31.031 23.859 1 73.12 474 ASP B CA 1
ATOM 7850 C C . ASP B 1 474 ? 3.121 32.219 24.031 1 73.12 474 ASP B C 1
ATOM 7852 O O . ASP B 1 474 ? 4.34 32.031 23.969 1 73.12 474 ASP B O 1
ATOM 7856 N N . PRO B 1 475 ? 2.549 33.375 24.266 1 76 475 PRO B N 1
ATOM 7857 C CA . PRO B 1 475 ? 3.352 34.594 24.312 1 76 475 PRO B CA 1
ATOM 7858 C C . PRO B 1 475 ? 4.5 34.5 25.312 1 76 475 PRO B C 1
ATOM 7860 O O . PRO B 1 475 ? 5.598 35 25.047 1 76 475 PRO B O 1
ATOM 7863 N N . GLN B 1 476 ? 4.266 33.875 26.422 1 78.69 476 GLN B N 1
ATOM 7864 C CA . GLN B 1 476 ? 5.312 33.812 27.438 1 78.69 476 GLN B CA 1
ATOM 7865 C C . GLN B 1 476 ? 6.469 32.938 26.969 1 78.69 476 GLN B C 1
ATOM 7867 O O . GLN B 1 476 ? 7.637 33.312 27.094 1 78.69 476 GLN B O 1
ATOM 7872 N N . THR B 1 477 ? 6.219 31.844 26.5 1 81.94 477 THR B N 1
ATOM 7873 C CA . THR B 1 477 ? 7.234 30.938 26 1 81.94 477 THR B CA 1
ATOM 7874 C C . THR B 1 477 ? 7.969 31.531 24.797 1 81.94 477 THR B C 1
ATOM 7876 O O . THR B 1 477 ? 9.188 31.406 24.688 1 81.94 477 THR B O 1
ATOM 7879 N N . ALA B 1 478 ? 7.215 32.156 23.984 1 86.19 478 ALA B N 1
ATOM 7880 C CA . ALA B 1 478 ? 7.801 32.812 22.812 1 86.19 478 ALA B CA 1
ATOM 7881 C C . ALA B 1 478 ? 8.836 33.844 23.234 1 86.19 478 ALA B C 1
ATOM 7883 O O . ALA B 1 478 ? 9.922 33.938 22.656 1 86.19 478 ALA B O 1
ATOM 7884 N N . GLU B 1 479 ? 8.438 34.594 24.188 1 86.81 479 GLU B N 1
ATOM 7885 C CA . GLU B 1 479 ? 9.336 35.625 24.656 1 86.81 479 GLU B CA 1
ATOM 7886 C C . GLU B 1 479 ? 10.625 35.031 25.234 1 86.81 479 GLU B C 1
ATOM 7888 O O . GLU B 1 479 ? 11.711 35.594 25.016 1 86.81 479 GLU B O 1
ATOM 7893 N N . GLN B 1 480 ? 10.523 34 25.938 1 87.5 480 GLN B N 1
ATOM 7894 C CA . GLN B 1 480 ? 11.688 33.344 26.516 1 87.5 480 GLN B CA 1
ATOM 7895 C C . GLN B 1 480 ? 12.641 32.844 25.422 1 87.5 480 GLN B C 1
ATOM 7897 O O . GLN B 1 480 ? 13.859 33 25.547 1 87.5 480 GLN B O 1
ATOM 7902 N N . ILE B 1 481 ? 12.148 32.312 24.484 1 88.94 481 ILE B N 1
ATOM 7903 C CA . ILE B 1 481 ? 12.953 31.781 23.391 1 88.94 481 ILE B CA 1
ATOM 7904 C C . ILE B 1 481 ? 13.602 32.938 22.625 1 88.94 481 ILE B C 1
ATOM 7906 O O . ILE B 1 481 ? 14.773 32.844 22.25 1 88.94 481 ILE B O 1
ATOM 7910 N N . HIS B 1 482 ? 12.852 33.969 22.438 1 91.19 482 HIS B N 1
ATOM 7911 C CA . HIS B 1 482 ? 13.406 35.156 21.797 1 91.19 482 HIS B CA 1
ATOM 7912 C C . HIS B 1 482 ? 14.609 35.688 22.562 1 91.19 482 HIS B C 1
ATOM 7914 O O . HIS B 1 482 ? 15.633 36.031 21.969 1 91.19 482 HIS B O 1
ATOM 7920 N N . ASN B 1 483 ? 14.422 35.688 23.812 1 90.38 483 ASN B N 1
ATOM 7921 C CA . ASN B 1 483 ? 15.508 36.188 24.656 1 90.38 483 ASN B CA 1
ATOM 7922 C C . ASN B 1 483 ? 16.781 35.344 24.5 1 90.38 483 ASN B C 1
ATOM 7924 O O . ASN B 1 483 ? 17.891 35.875 24.531 1 90.38 483 ASN B O 1
ATOM 7928 N N . VAL B 1 484 ? 16.625 34.125 24.281 1 89.5 484 VAL B N 1
ATOM 7929 C CA . VAL B 1 484 ? 17.75 33.219 24.172 1 89.5 484 VAL B CA 1
ATOM 7930 C C . VAL B 1 484 ? 18.547 33.531 22.922 1 89.5 484 VAL B C 1
ATOM 7932 O O . VAL B 1 484 ? 19.781 33.688 22.969 1 89.5 484 VAL B O 1
ATOM 7935 N N . PHE B 1 485 ? 17.875 33.688 21.812 1 89 485 PHE B N 1
ATOM 7936 C CA . PHE B 1 485 ? 18.688 33.844 20.609 1 89 485 PHE B CA 1
ATOM 7937 C C . PHE B 1 485 ? 19.016 35.281 20.344 1 89 485 PHE B C 1
ATOM 7939 O O . PHE B 1 485 ? 20.047 35.594 19.719 1 89 485 PHE B O 1
ATOM 7946 N N . LEU B 1 486 ? 18.266 36.219 20.891 1 91.88 486 LEU B N 1
ATOM 7947 C CA . LEU B 1 486 ? 18.578 37.625 20.672 1 91.88 486 LEU B CA 1
ATOM 7948 C C . LEU B 1 486 ? 19.719 38.062 21.594 1 91.88 486 LEU B C 1
ATOM 7950 O O . LEU B 1 486 ? 20.422 39.031 21.297 1 91.88 486 LEU B O 1
ATOM 7954 N N . ASN B 1 487 ? 19.828 37.406 22.734 1 89.88 487 ASN B N 1
ATOM 7955 C CA . ASN B 1 487 ? 20.922 37.75 23.641 1 89.88 487 ASN B CA 1
ATOM 7956 C C . ASN B 1 487 ? 22.172 36.938 23.328 1 89.88 487 ASN B C 1
ATOM 7958 O O . ASN B 1 487 ? 23.219 37.125 23.969 1 89.88 487 ASN B O 1
ATOM 7962 N N . SER B 1 488 ? 22.109 36.094 22.438 1 87.81 488 SER B N 1
ATOM 7963 C CA . SER B 1 488 ? 23.266 35.281 22.047 1 87.81 488 SER B CA 1
ATOM 7964 C C . SER B 1 488 ? 24.188 36.062 21.109 1 87.81 488 SER B C 1
ATOM 7966 O O . SER B 1 488 ? 23.781 37.094 20.547 1 87.81 488 SER B O 1
ATOM 7968 N N . PRO B 1 489 ? 25.422 35.594 20.984 1 84.69 489 PRO B N 1
ATOM 7969 C CA . PRO B 1 489 ? 26.359 36.312 20.109 1 84.69 489 PRO B CA 1
ATOM 7970 C C . PRO B 1 489 ? 26.125 36 18.641 1 84.69 489 PRO B C 1
ATOM 7972 O O . PRO B 1 489 ? 26.797 36.594 17.766 1 84.69 489 PRO B O 1
ATOM 7975 N N . LEU B 1 490 ? 25.203 35.219 18.328 1 89.06 490 LEU B N 1
ATOM 7976 C CA . LEU B 1 490 ? 24.938 34.812 16.938 1 89.06 490 LEU B CA 1
ATOM 7977 C C . LEU B 1 490 ? 24.297 35.938 16.156 1 89.06 490 LEU B C 1
ATOM 7979 O O . LEU B 1 490 ? 23.641 36.812 16.75 1 89.06 490 LEU B O 1
ATOM 7983 N N . THR B 1 491 ? 24.609 35.938 14.844 1 94 491 THR B N 1
ATOM 7984 C CA . THR B 1 491 ? 23.828 36.781 13.938 1 94 491 THR B CA 1
ATOM 7985 C C . THR B 1 491 ? 22.438 36.156 13.711 1 94 491 THR B C 1
ATOM 7987 O O . THR B 1 491 ? 22.328 34.969 13.43 1 94 491 THR B O 1
ATOM 7990 N N . VAL B 1 492 ? 21.406 36.938 13.906 1 94.88 492 VAL B N 1
ATOM 7991 C CA . VAL B 1 492 ? 20.062 36.375 13.844 1 94.88 492 VAL B CA 1
ATOM 7992 C C . VAL B 1 492 ? 19.25 37.062 12.758 1 94.88 492 VAL B C 1
ATOM 7994 O O . VAL B 1 492 ? 19.266 38.281 12.656 1 94.88 492 VAL B O 1
ATOM 7997 N N . ILE B 1 493 ? 18.656 36.312 11.938 1 94.88 493 ILE B N 1
ATOM 7998 C CA . ILE B 1 493 ? 17.688 36.781 10.969 1 94.88 493 ILE B CA 1
ATOM 7999 C C . ILE B 1 493 ? 16.344 36.094 11.203 1 94.88 493 ILE B C 1
ATOM 8001 O O . ILE B 1 493 ? 16.234 34.875 11.047 1 94.88 493 ILE B O 1
ATOM 8005 N N . GLU B 1 494 ? 15.336 36.844 11.547 1 93.25 494 GLU B N 1
ATOM 8006 C CA . GLU B 1 494 ? 14.062 36.25 11.93 1 93.25 494 GLU B CA 1
ATOM 8007 C C . GLU B 1 494 ? 12.914 36.844 11.117 1 93.25 494 GLU B C 1
ATOM 8009 O O . GLU B 1 494 ? 12.844 38.031 10.906 1 93.25 494 GLU B O 1
ATOM 8014 N N . ILE B 1 495 ? 12.078 35.938 10.609 1 90.31 495 ILE B N 1
ATOM 8015 C CA . ILE B 1 495 ? 10.773 36.312 10.062 1 90.31 495 ILE B CA 1
ATOM 8016 C C . ILE B 1 495 ? 9.695 36.156 11.125 1 90.31 495 ILE B C 1
ATOM 8018 O O . ILE B 1 495 ? 9.539 35.062 11.688 1 90.31 495 ILE B O 1
ATOM 8022 N N . ASP B 1 496 ? 8.945 37.156 11.445 1 85 496 ASP B N 1
ATOM 8023 C CA . ASP B 1 496 ? 7.867 37.062 12.43 1 85 496 ASP B CA 1
ATOM 8024 C C . ASP B 1 496 ? 6.836 38.156 12.227 1 85 496 ASP B C 1
ATOM 8026 O O . ASP B 1 496 ? 7.172 39.25 11.75 1 85 496 ASP B O 1
ATOM 8030 N N . HIS B 1 497 ? 5.605 37.844 12.555 1 74.12 497 HIS B N 1
ATOM 8031 C CA . HIS B 1 497 ? 4.539 38.844 12.422 1 74.12 497 HIS B CA 1
ATOM 8032 C C . HIS B 1 497 ? 4.012 39.25 13.781 1 74.12 497 HIS B C 1
ATOM 8034 O O . HIS B 1 497 ? 3.311 40.281 13.891 1 74.12 497 HIS B O 1
ATOM 8040 N N . HIS B 1 498 ? 4.297 38.531 14.703 1 72.81 498 HIS B N 1
ATOM 8041 C CA . HIS B 1 498 ? 3.736 38.781 16.016 1 72.81 498 HIS B CA 1
ATOM 8042 C C . HIS B 1 498 ? 4.832 39.094 17.031 1 72.81 498 HIS B C 1
ATOM 8044 O O . HIS B 1 498 ? 5.219 38.219 17.812 1 72.81 498 HIS B O 1
ATOM 8050 N N . ILE B 1 499 ? 5.379 40.188 16.938 1 79.62 499 ILE B N 1
ATOM 8051 C CA . ILE B 1 499 ? 6.441 40.562 17.875 1 79.62 499 ILE B CA 1
ATOM 8052 C C . ILE B 1 499 ? 5.938 41.625 18.828 1 79.62 499 ILE B C 1
ATOM 8054 O O . ILE B 1 499 ? 5.277 42.594 18.422 1 79.62 499 ILE B O 1
ATOM 8058 N N . SER B 1 500 ? 6.188 41.406 20.031 1 78.19 500 SER B N 1
ATOM 8059 C CA . SER B 1 500 ? 5.816 42.406 21.047 1 78.19 500 SER B CA 1
ATOM 8060 C C . SER B 1 500 ? 6.699 43.625 20.953 1 78.19 500 SER B C 1
ATOM 8062 O O . SER B 1 500 ? 7.789 43.594 20.375 1 78.19 500 SER B O 1
ATOM 8064 N N . SER B 1 501 ? 6.234 44.75 21.5 1 81.81 501 SER B N 1
ATOM 8065 C CA . SER B 1 501 ? 7 45.969 21.5 1 81.81 501 SER B CA 1
ATOM 8066 C C . SER B 1 501 ? 8.32 45.812 22.25 1 81.81 501 SER B C 1
ATOM 8068 O O . SER B 1 501 ? 9.344 46.375 21.844 1 81.81 501 SER B O 1
ATOM 8070 N N . THR B 1 502 ? 8.281 45.031 23.234 1 83.56 502 THR B N 1
ATOM 8071 C CA . THR B 1 502 ? 9.477 44.812 24.031 1 83.56 502 THR B CA 1
ATOM 8072 C C . THR B 1 502 ? 10.523 44.031 23.25 1 83.56 502 THR B C 1
ATOM 8074 O O . THR B 1 502 ? 11.719 44.312 23.312 1 83.56 502 THR B O 1
ATOM 8077 N N . THR B 1 503 ? 10.125 43.094 22.562 1 88.38 503 THR B N 1
ATOM 8078 C CA . THR B 1 503 ? 11.023 42.25 21.781 1 88.38 503 THR B CA 1
ATOM 8079 C C . THR B 1 503 ? 11.547 43 20.547 1 88.38 503 THR B C 1
ATOM 8081 O O . THR B 1 503 ? 12.68 42.781 20.125 1 88.38 503 THR B O 1
ATOM 8084 N N . MET B 1 504 ? 10.797 43.875 20.094 1 88.56 504 MET B N 1
ATOM 8085 C CA . MET B 1 504 ? 11.156 44.656 18.906 1 88.56 504 MET B CA 1
ATOM 8086 C C . MET B 1 504 ? 12.414 45.5 19.172 1 88.56 504 MET B C 1
ATOM 8088 O O . MET B 1 504 ? 13.234 45.688 18.266 1 88.56 504 MET B O 1
ATOM 8092 N N . LYS B 1 505 ? 12.562 45.906 20.344 1 89.19 505 LYS B N 1
ATOM 8093 C CA . LYS B 1 505 ? 13.68 46.781 20.703 1 89.19 505 LYS B CA 1
ATOM 8094 C C . LYS B 1 505 ? 15.008 46.031 20.656 1 89.19 505 LYS B C 1
ATOM 8096 O O . LYS B 1 505 ? 16.062 46.656 20.562 1 89.19 505 LYS B O 1
ATOM 8101 N N . LYS B 1 506 ? 14.977 44.844 20.656 1 91.69 506 LYS B N 1
ATOM 8102 C CA . LYS B 1 506 ? 16.203 44.031 20.703 1 91.69 506 LYS B CA 1
ATOM 8103 C C . LYS B 1 506 ? 16.766 43.812 19.297 1 91.69 506 LYS B C 1
ATOM 8105 O O . LYS B 1 506 ? 17.922 43.406 19.156 1 91.69 506 LYS B O 1
ATOM 8110 N N . PHE B 1 507 ? 16.031 44.125 18.375 1 94.75 507 PHE B N 1
ATOM 8111 C CA . PHE B 1 507 ? 16.5 43.969 17 1 94.75 507 PHE B CA 1
ATOM 8112 C C . PHE B 1 507 ? 17.328 45.156 16.562 1 94.75 507 PHE B C 1
ATOM 8114 O O . PHE B 1 507 ? 17.016 46.312 16.922 1 94.75 507 PHE B O 1
ATOM 8121 N N . THR B 1 508 ? 18.375 44.906 15.789 1 94.5 508 THR B N 1
ATOM 8122 C CA . THR B 1 508 ? 19.219 45.969 15.281 1 94.5 508 THR B CA 1
ATOM 8123 C C . THR B 1 508 ? 18.609 46.625 14.047 1 94.5 508 THR B C 1
ATOM 8125 O O . THR B 1 508 ? 18.734 47.812 13.844 1 94.5 508 THR B O 1
ATOM 8128 N N . HIS B 1 509 ? 18 45.781 13.219 1 94.75 509 HIS B N 1
ATOM 8129 C CA . HIS B 1 509 ? 17.359 46.281 12 1 94.75 509 HIS B CA 1
ATOM 8130 C C . HIS B 1 509 ? 15.992 45.656 11.789 1 94.75 509 HIS B C 1
ATOM 8132 O O . HIS B 1 509 ? 15.758 44.531 12.242 1 94.75 509 HIS B O 1
ATOM 8138 N N . HIS B 1 510 ? 15.18 46.344 11.211 1 94.44 510 HIS B N 1
ATOM 8139 C CA . HIS B 1 510 ? 13.844 45.906 10.828 1 94.44 510 HIS B CA 1
ATOM 8140 C C . HIS B 1 510 ? 13.547 46.25 9.367 1 94.44 510 HIS B C 1
ATOM 8142 O O . HIS B 1 510 ? 13.617 47.406 8.969 1 94.44 510 HIS B O 1
ATOM 8148 N N . PHE B 1 511 ? 13.258 45.188 8.648 1 94.25 511 PHE B N 1
ATOM 8149 C CA . PHE B 1 511 ? 12.914 45.375 7.242 1 94.25 511 PHE B CA 1
ATOM 8150 C C . PHE B 1 511 ? 11.516 44.812 6.953 1 94.25 511 PHE B C 1
ATOM 8152 O O . PHE B 1 511 ? 11.102 43.812 7.535 1 94.25 511 PHE B O 1
ATOM 8159 N N . ASP B 1 512 ? 10.859 45.438 6.074 1 92.56 512 ASP B N 1
ATOM 8160 C CA . ASP B 1 512 ? 9.531 45.031 5.625 1 92.56 512 ASP B CA 1
ATOM 8161 C C . ASP B 1 512 ? 9.539 44.688 4.137 1 92.56 512 ASP B C 1
ATOM 8163 O O . ASP B 1 512 ? 10.07 45.438 3.322 1 92.56 512 ASP B O 1
ATOM 8167 N N . LEU B 1 513 ? 9.023 43.5 3.904 1 91.19 513 LEU B N 1
ATOM 8168 C CA . LEU B 1 513 ? 8.93 43.094 2.51 1 91.19 513 LEU B CA 1
ATOM 8169 C C . LEU B 1 513 ? 7.555 43.406 1.938 1 91.19 513 LEU B C 1
ATOM 8171 O O . LEU B 1 513 ? 6.543 42.875 2.393 1 91.19 513 LEU B O 1
ATOM 8175 N N . GLU B 1 514 ? 7.492 44.281 0.965 1 89 514 GLU B N 1
ATOM 8176 C CA . GLU B 1 514 ? 6.254 44.688 0.317 1 89 514 GLU B CA 1
ATOM 8177 C C . GLU B 1 514 ? 6.387 44.656 -1.203 1 89 514 GLU B C 1
ATOM 8179 O O . GLU B 1 514 ? 7.254 45.312 -1.773 1 89 514 GLU B O 1
ATOM 8184 N N . ASN B 1 515 ? 5.488 43.938 -1.826 1 88 515 ASN B N 1
ATOM 8185 C CA . ASN B 1 515 ? 5.445 43.844 -3.281 1 88 515 ASN B CA 1
ATOM 8186 C C . ASN B 1 515 ? 6.801 43.438 -3.854 1 88 515 ASN B C 1
ATOM 8188 O O . ASN B 1 515 ? 7.273 44.031 -4.824 1 88 515 ASN B O 1
ATOM 8192 N N . GLY B 1 516 ? 7.461 42.562 -3.191 1 90.12 516 GLY B N 1
ATOM 8193 C CA . GLY B 1 516 ? 8.719 42 -3.67 1 90.12 516 GLY B CA 1
ATOM 8194 C C . GLY B 1 516 ? 9.914 42.906 -3.369 1 90.12 516 GLY B C 1
ATOM 8195 O O . GLY B 1 516 ? 11.047 42.562 -3.738 1 90.12 516 GLY B O 1
ATOM 8196 N N . LYS B 1 517 ? 9.695 44.031 -2.748 1 92.19 517 LYS B N 1
ATOM 8197 C CA . LYS B 1 517 ? 10.773 44.938 -2.406 1 92.19 517 LYS B CA 1
ATOM 8198 C C . LYS B 1 517 ? 10.961 45.031 -0.895 1 92.19 517 LYS B C 1
ATOM 8200 O O . LYS B 1 517 ? 9.992 44.906 -0.136 1 92.19 517 LYS B O 1
ATOM 8205 N N . LEU B 1 518 ? 12.219 45.219 -0.54 1 93.25 518 LEU B N 1
ATOM 8206 C CA . LEU B 1 518 ? 12.547 45.312 0.879 1 93.25 518 LEU B CA 1
ATOM 8207 C C . LEU B 1 518 ? 12.625 46.781 1.318 1 93.25 518 LEU B C 1
ATOM 8209 O O . LEU B 1 518 ? 13.398 47.562 0.762 1 93.25 518 LEU B O 1
ATOM 8213 N N . VAL B 1 519 ? 11.812 47.125 2.295 1 92.38 519 VAL B N 1
ATOM 8214 C CA . VAL B 1 519 ? 11.789 48.5 2.816 1 92.38 519 VAL B CA 1
ATOM 8215 C C . VAL B 1 519 ? 12.406 48.531 4.211 1 92.38 519 VAL B C 1
ATOM 8217 O O . VAL B 1 519 ? 12.047 47.719 5.074 1 92.38 519 VAL B O 1
ATOM 8220 N N . ASN B 1 520 ? 13.328 49.438 4.414 1 91.81 520 ASN B N 1
ATOM 8221 C CA . ASN B 1 520 ? 13.953 49.594 5.727 1 91.81 520 ASN B CA 1
ATOM 8222 C C . ASN B 1 520 ? 13.07 50.406 6.676 1 91.81 520 ASN B C 1
ATOM 8224 O O . ASN B 1 520 ? 12.758 51.562 6.41 1 91.81 520 ASN B O 1
ATOM 8228 N N . ILE B 1 521 ? 12.812 49.844 7.688 1 86.69 521 ILE B N 1
ATOM 8229 C CA . ILE B 1 521 ? 12 50.531 8.688 1 86.69 521 ILE B CA 1
ATOM 8230 C C . ILE B 1 521 ? 12.898 51.219 9.703 1 86.69 521 ILE B C 1
ATOM 8232 O O . ILE B 1 521 ? 12.766 52.438 9.938 1 86.69 521 ILE B O 1
ATOM 8236 N N . PHE B 1 522 ? 13.875 50.469 10.227 1 87.62 522 PHE B N 1
ATOM 8237 C CA . PHE B 1 522 ? 14.922 51.094 11.031 1 87.62 522 PHE B CA 1
ATOM 8238 C C . PHE B 1 522 ? 16.188 50.25 11.039 1 87.62 522 PHE B C 1
ATOM 8240 O O . PHE B 1 522 ? 16.125 49.062 10.742 1 87.62 522 PHE B O 1
#

Organism: NCBI:txid47770

InterPro domains:
  IPR003439 ABC transporter-like, ATP-binding domain [PF00005] (332-471)
  IPR003439 ABC transporter-like, ATP-binding domain [PS50893] (316-521)
  IPR003593 AAA+ ATPase domain [SM00382] (341-517)
  IPR011527 ABC transporter type 1, transmembrane domain [PF00664] (12-270)
  IPR011527 ABC transporter type 1, transmembrane domain [PS50929] (12-288)
  IPR017871 ABC transporter-like, conserved site [PS00211] (443-457)
  IPR027417 P-loop containing nucleoside triphosphate hydrolase [G3DSA:3.40.50.300] (295-521)
  IPR027417 P-loop containing nucleoside triphosphate hydrolase [SSF52540] (314-519)
  IPR036640 ABC transporter type 1, transmembrane domain superfamily [G3DSA:1.20.1560.10] (2-294)
  IPR036640 ABC transporter type 1, transmembrane domain superfamily [SSF90123] (6-286)
  IPR039421 Type 1 protein exporter [PTHR24221] (50-519)